Protein AF-0000000075409706 (afdb_homodimer)

InterPro domains:
  IPR001279 Metallo-beta-lactamase [PF00753] (22-169)
  IPR001279 Metallo-beta-lactamase [SM00849] (20-204)
  IPR011108 Zn-dependent metallo-hydrolase, RNA specificity domain [PF07521] (361-403)
  IPR036866 Ribonuclease Z/Hydroxyacylglutathione hydrolase-like [G3DSA:3.60.15.10] (11-441)
  IPR036866 Ribonuclease Z/Hydroxyacylglutathione hydrolase-like [SSF56281] (10-421)
  IPR041636 Ribonuclease J, C-terminal [PF17770] (457-556)
  IPR042173 Ribonuclease J, domain 2 [G3DSA:3.40.50.10710] (208-357)
  IPR055132 Ribonuclease J, beta-CASP domain [PF22505] (224-347)

Solvent-accessible surface area (backbone atoms only — not comparable to full-atom values): 54735 Å² total; per-residue (Å²): 137,72,36,43,73,56,25,30,33,43,36,29,46,18,20,27,41,28,72,42,14,23,26,32,35,38,28,33,56,52,31,32,39,34,43,26,35,7,22,38,68,48,50,70,91,36,63,64,35,58,38,34,28,47,42,58,61,70,54,40,78,43,28,90,34,40,51,30,36,38,37,43,31,57,51,49,33,25,44,57,30,40,78,78,44,39,87,62,46,75,48,42,34,37,22,36,64,64,27,39,47,52,50,46,54,53,18,50,75,71,71,37,56,89,70,57,52,72,44,74,40,60,86,60,33,68,50,75,51,78,77,35,40,38,32,39,41,45,35,26,42,56,37,70,69,15,20,23,38,42,41,36,42,95,53,43,25,35,39,38,40,47,66,31,30,80,25,87,41,44,78,77,52,69,50,40,48,59,64,59,42,34,51,46,21,72,73,51,27,45,29,31,40,32,66,14,74,30,55,86,38,70,51,68,36,59,38,55,50,56,26,32,54,42,43,35,61,57,54,66,78,56,74,37,38,38,34,38,22,38,64,55,61,22,50,52,56,54,48,33,52,49,52,26,32,51,77,58,62,27,45,48,18,51,36,43,69,64,44,54,54,40,50,50,51,35,47,74,73,60,39,71,68,90,51,78,84,67,36,47,46,70,69,48,58,75,48,57,48,52,34,36,31,39,43,25,32,35,64,59,30,42,76,86,26,40,44,39,25,31,49,64,70,64,39,92,51,51,80,80,40,66,70,19,39,37,36,41,40,53,78,85,57,88,61,33,48,55,45,30,51,51,45,52,24,42,30,38,74,50,43,26,44,79,45,42,55,87,77,40,71,45,59,61,58,41,44,33,12,36,53,44,50,52,48,50,47,68,38,30,54,34,45,27,40,36,39,23,32,10,34,49,56,29,19,50,53,37,40,52,51,42,45,73,71,66,31,78,38,66,49,79,55,41,48,20,42,28,28,34,56,21,71,70,73,68,42,74,77,48,72,51,85,62,48,44,29,24,44,55,39,53,41,42,104,80,47,63,39,74,38,51,60,84,32,68,40,50,47,44,33,51,45,33,45,59,30,15,36,32,41,35,38,40,42,28,37,81,85,46,44,72,71,55,79,51,46,76,48,35,51,46,72,51,39,70,82,85,30,42,69,64,47,48,51,39,37,48,37,30,46,48,40,46,68,70,42,55,68,72,45,40,58,32,65,70,56,31,36,50,44,22,36,51,34,33,40,48,47,43,25,62,54,35,66,34,68,35,54,64,47,56,50,71,45,75,89,138,72,38,44,75,56,26,30,33,42,35,29,46,19,20,28,42,27,72,43,15,23,26,32,36,38,28,33,57,54,31,32,39,34,43,27,35,7,22,39,70,47,52,68,89,36,62,66,33,58,39,32,26,48,42,57,61,70,54,42,78,43,29,92,35,40,51,29,36,39,37,44,30,55,51,49,30,25,42,56,30,40,75,78,45,39,88,61,46,73,49,44,34,36,21,35,64,65,28,40,46,53,49,44,54,52,19,50,76,72,71,38,56,89,71,56,52,73,46,75,39,59,85,59,34,71,52,74,52,77,75,35,40,38,33,38,42,46,35,24,40,57,37,70,69,16,20,24,38,42,41,34,42,94,53,43,26,35,37,37,39,48,65,30,30,77,25,86,42,44,78,78,51,69,52,41,49,59,67,59,42,34,52,47,20,72,73,51,28,46,30,32,41,32,65,13,73,30,55,84,38,71,50,67,35,58,37,56,49,56,25,33,56,42,44,34,60,56,55,68,77,58,74,38,38,39,34,38,22,38,64,53,61,24,51,51,56,54,49,32,50,50,51,26,31,50,76,59,63,26,47,49,17,50,35,44,70,64,42,52,55,40,50,53,52,36,47,76,70,59,38,71,69,90,51,77,84,68,36,47,45,70,68,46,56,76,49,57,49,52,33,38,32,39,42,26,32,35,65,60,32,42,76,87,25,40,44,37,25,32,48,66,72,64,38,89,51,52,80,82,41,66,72,19,38,38,36,41,40,52,78,85,58,89,61,34,49,55,45,31,51,50,44,52,26,42,30,38,75,50,43,26,44,78,43,41,56,89,78,40,72,44,58,61,58,41,44,34,11,36,51,42,51,52,48,50,48,67,38,29,53,33,45,27,40,36,39,23,32,10,35,48,54,29,20,52,52,35,38,52,51,43,44,76,71,66,30,78,38,64,48,78,56,43,48,18,42,28,28,35,57,21,70,69,75,67,42,76,77,49,73,50,87,63,48,45,30,26,43,54,38,55,37,43,103,78,49,63,38,73,40,50,60,85,31,69,40,52,47,44,34,52,46,32,46,58,30,14,36,31,41,35,38,40,42,28,38,80,87,45,45,71,72,55,81,50,45,75,48,36,52,46,72,52,38,68,81,84,31,42,68,64,47,48,51,38,36,50,35,31,47,48,40,46,67,69,42,55,68,74,45,40,58,34,66,70,56,32,35,49,45,22,34,51,36,34,40,50,48,43,25,66,51,34,67,32,67,35,54,64,46,56,50,73,44,74,90

Organism: Magnetospirillum gryphiswaldense (strain DSM 6361 / JCM 21280 / NBRC 15271 / MSR-1) (NCBI:txid431944)

pLDDT: mean 94.48, std 7.06, range [44.84, 98.94]

Sequence (1114 aa):
MNPGKDQLIFLPLGGAGEIGMNMNLYGHDGKWLMVDVGVTFGDDTMPMIDVVMADPAWIEERRDKLAGIVITHGHEDHVGAVHYLWQRLKCPVYATPFAAAILMGKLHEVGLQRQVPVHVIPLGGRFDVGPFNIEMVSLTHSIPEPNSLAIRTKAGTVLHTGDWKFDPDPLISAPADTETLRRIGNEGVLAMVGDSTNVFTRGHSGSEAEVRANLIGLLSRYDRRIAISCFATNVARVESVALAAEANGRSVALVGRSLWRIEKAARELGYLKDIAPFLNDHDAAHLPADKVLYLCTGSQGEPRAALARIAGNDHPNVKLSKGDVVIFSSRIIPGNEKPIFKLQNDLVRMGVEVVTDRDEPIHVSGHPARDEMQAMYQYVRPQIAIPVHGEARHVKEHCALATACGVEQTLAIENGAMVRLAPGPAEVIDHVPVGRLAVDGQALEGGPRLVRLDSAVLRDRRRMVFNGSCVCTIVADRKGKLLSEPQVTALGLLDAEHFAEEHDAVVEAAREAFDELPLKARQDDAVAAEAVRRAVRRELKSMLNHKPITTVHLVRVMNPGKDQLIFLPLGGAGEIGMNMNLYGHDGKWLMVDVGVTFGDDTMPMIDVVMADPAWIEERRDKLAGIVITHGHEDHVGAVHYLWQRLKCPVYATPFAAAILMGKLHEVGLQRQVPVHVIPLGGRFDVGPFNIEMVSLTHSIPEPNSLAIRTKAGTVLHTGDWKFDPDPLISAPADTETLRRIGNEGVLAMVGDSTNVFTRGHSGSEAEVRANLIGLLSRYDRRIAISCFATNVARVESVALAAEANGRSVALVGRSLWRIEKAARELGYLKDIAPFLNDHDAAHLPADKVLYLCTGSQGEPRAALARIAGNDHPNVKLSKGDVVIFSSRIIPGNEKPIFKLQNDLVRMGVEVVTDRDEPIHVSGHPARDEMQAMYQYVRPQIAIPVHGEARHVKEHCALATACGVEQTLAIENGAMVRLAPGPAEVIDHVPVGRLAVDGQALEGGPRLVRLDSAVLRDRRRMVFNGSCVCTIVADRKGKLLSEPQVTALGLLDAEHFAEEHDAVVEAAREAFDELPLKARQDDAVAAEAVRRAVRRELKSMLNHKPITTVHLVRV

Foldseek 3Di:
DFAAQQFWKKFWLDFAQAAFQGWIWIHHHRAIEIFFGAWDADDPLFPQFGIKHWDPVVCLVVLVRYQEYEFQAQDRSGHVCCLVCCVSNQHAYEYAQLNLLNNLVVNVVVVCNVPHHYHHAYAQGWDDGVQWIWGWWFAFFLAPGGTWIWTDHPNFTEIEGGFHFQACCQPQDHHGPLVVLLVQLVVAHAEYAYELAAAVFDDWQYHLVVLLVQLLVVLLVAQFEEEEEDDLRRLSLVLSNQVSLVSQQAAEEEFFDSNVSSVVSQVVVPHCVVGDDHHHLQVQLPDGGRHYYYYWYQLLLDCPTRLNCQLVVNHDRDHDAARYEYERLDDHDPPSVVSNVVSVVSCVVRNYHYHYCVRTVNYGHRHTHLVRVLVSCVSNVHQEYEYGSHRQVSRVSVQVSSVVSPHNYYDRDGHQFMWTSDDDHIDGDGGHDMFMWTFRDADDVHGTDIDTCPDPVSVLVSLCVVFWEKEKEFEEEQQLHTPDQIDMDTPPQDDCVPPVVLRVQLSVQLVCQSVVDDRVQSNDQVSSQVSSQVSSQVSSCVVPVGRHHYGYHYHYD/DFAAQQFWKKFWLDFAQAAFQGWIWIHHHRAIEIFFGAWDADDPLFPQFGIKHWDPVVCLVVLVRYQEYEFQAQDRSGHVCCLVCCVSNQHAYEYAQLNLLNNLVVNVVFVCNVRHHYHHAYAQGWDDRVQWIWGWWFAFFLAPGGTWIWTDHPNFTEIEGGFHFQACCQPQDHHGPLVVLLVQLVVAHAEYAYELAAAVFDDWQYHLVVLLVQLLVVLLVAQFEEEEEDDLRRLSLVLSNQVSLVSQQAAEEEFFDSNVSSVVSQVVVPHCVVGDDHHHLQVQLPDGGRHYYYYWYQLLLDCPTRLNCQLVVNHPRDHDAARYEYERLDDHDPPSVVSNVVSVVSCVVRNYHYHYCVRTVNYGHRHTHNVRLLSSCVSNVHQEYEYGSHRQVSRVSVQVSSVVSPHNYYDRDGHQFMWTSDDDHIDGDGGHDMFMWTFRDADDVPGTDIDTCPDPVSVLVSLCVVFWEKEKEFEEEQQLHTPDQIDMDTPPQDDCVVPVVLRVQLSVQLVCQSVVDDRVQSNPQVSSFVSSQVSSQVSSCVVPVGRHHYGYHYHYD

Structure (mmCIF, N/CA/C/O backbone):
data_AF-0000000075409706-model_v1
#
loop_
_entity.id
_entity.type
_entity.pdbx_description
1 polymer 'Ribonuclease J1'
#
loop_
_atom_site.group_PDB
_atom_site.id
_atom_site.type_symbol
_atom_site.label_atom_id
_atom_site.label_alt_id
_atom_site.label_comp_id
_atom_site.label_asym_id
_atom_site.label_entity_id
_atom_site.label_seq_id
_atom_site.pdbx_PDB_ins_code
_atom_site.Cartn_x
_atom_site.Cartn_y
_atom_site.Cartn_z
_atom_site.occupancy
_atom_site.B_iso_or_equiv
_atom_site.auth_seq_id
_atom_site.auth_comp_id
_atom_site.auth_asym_id
_atom_site.auth_atom_id
_atom_site.pdbx_PDB_model_num
ATOM 1 N N . MET A 1 1 ? 1.318 40.062 0.45 1 69.75 1 MET A N 1
ATOM 2 C CA . MET A 1 1 ? -0.039 40.594 0.446 1 69.75 1 MET A CA 1
ATOM 3 C C . MET A 1 1 ? -0.589 40.688 1.865 1 69.75 1 MET A C 1
ATOM 5 O O . MET A 1 1 ? -0.478 39.75 2.646 1 69.75 1 MET A O 1
ATOM 9 N N . ASN A 1 2 ? -0.933 41.875 2.307 1 85.06 2 ASN A N 1
ATOM 10 C CA . ASN A 1 2 ? -1.578 42.094 3.594 1 85.06 2 ASN A CA 1
ATOM 11 C C . ASN A 1 2 ? -3.092 42.219 3.447 1 85.06 2 ASN A C 1
ATOM 13 O O . ASN A 1 2 ? -3.574 43.031 2.629 1 85.06 2 ASN A O 1
ATOM 17 N N . PRO A 1 3 ? -3.801 41.375 4.203 1 94.56 3 PRO A N 1
ATOM 18 C CA . PRO A 1 3 ? -5.258 41.469 4.09 1 94.56 3 PRO A CA 1
ATOM 19 C C . PRO A 1 3 ? -5.805 42.812 4.516 1 94.56 3 PRO A C 1
ATOM 21 O O . PRO A 1 3 ? -5.383 43.375 5.539 1 94.56 3 PRO A O 1
ATOM 24 N N . GLY A 1 4 ? -6.703 43.344 3.811 1 93.44 4 GLY A N 1
ATOM 25 C CA . GLY A 1 4 ? -7.316 44.625 4.121 1 93.44 4 GLY A CA 1
ATOM 26 C C . GLY A 1 4 ? -8.273 44.562 5.297 1 93.44 4 GLY A C 1
ATOM 27 O O . GLY A 1 4 ? -8.586 43.469 5.789 1 93.44 4 GLY A O 1
ATOM 28 N N . LYS A 1 5 ? -8.758 45.75 5.746 1 93.12 5 LYS A N 1
ATOM 29 C CA . LYS A 1 5 ? -9.625 45.875 6.914 1 93.12 5 LYS A CA 1
ATOM 30 C C . LYS A 1 5 ? -10.977 45.219 6.66 1 93.12 5 LYS A C 1
ATOM 32 O O . LYS A 1 5 ? -11.633 44.75 7.594 1 93.12 5 LYS A O 1
ATOM 37 N N . ASP A 1 6 ? -11.352 45.156 5.426 1 94.75 6 ASP A N 1
ATOM 38 C CA . ASP A 1 6 ? -12.656 44.594 5.094 1 94.75 6 ASP A CA 1
ATOM 39 C C . ASP A 1 6 ? -12.5 43.219 4.438 1 94.75 6 ASP A C 1
ATOM 41 O O . ASP A 1 6 ? -13.477 42.656 3.953 1 94.75 6 ASP A O 1
ATOM 45 N N . GLN A 1 7 ? -11.312 42.719 4.469 1 97.31 7 GLN A N 1
ATOM 46 C CA . GLN A 1 7 ? -11.055 41.469 3.748 1 97.31 7 GLN A CA 1
ATOM 47 C C . GLN A 1 7 ? -10.969 40.281 4.707 1 97.31 7 GLN A C 1
ATOM 49 O O . GLN A 1 7 ? -10.438 40.406 5.809 1 97.31 7 GLN A O 1
ATOM 54 N N . LEU A 1 8 ? -11.531 39.25 4.289 1 98.62 8 LEU A N 1
ATOM 55 C CA . LEU A 1 8 ? -11.344 37.938 4.906 1 98.62 8 LEU A CA 1
ATOM 56 C C . LEU A 1 8 ? -10.812 36.906 3.893 1 98.62 8 LEU A C 1
ATOM 58 O O . LEU A 1 8 ? -11.43 36.688 2.852 1 98.62 8 LEU A O 1
ATOM 62 N N . ILE A 1 9 ? -9.609 36.344 4.215 1 98.69 9 ILE A N 1
ATOM 63 C CA . ILE A 1 9 ? -8.891 35.469 3.279 1 98.69 9 ILE A CA 1
ATOM 64 C C . ILE A 1 9 ? -8.672 34.094 3.908 1 98.69 9 ILE A C 1
ATOM 66 O O . ILE A 1 9 ? -8.406 34 5.109 1 98.69 9 ILE A O 1
ATOM 70 N N . PHE A 1 10 ? -8.836 33.062 3.135 1 98.75 10 PHE A N 1
ATOM 71 C CA . PHE A 1 10 ? -8.461 31.703 3.502 1 98.75 10 PHE A CA 1
ATOM 72 C C . PHE A 1 10 ? -7.309 31.203 2.633 1 98.75 10 PHE A C 1
ATOM 74 O O . PHE A 1 10 ? -7.367 31.297 1.404 1 98.75 10 PHE A O 1
ATOM 81 N N . LEU A 1 11 ? -6.242 30.656 3.252 1 98.69 11 LEU A N 1
ATOM 82 C CA . LEU A 1 11 ? -5.066 30.172 2.537 1 98.69 11 LEU A CA 1
ATOM 83 C C . LEU A 1 11 ? -4.539 28.891 3.168 1 98.69 11 LEU A C 1
ATOM 85 O O . LEU A 1 11 ? -3.891 28.938 4.215 1 98.69 11 LEU A O 1
ATOM 89 N N . PRO A 1 12 ? -4.793 27.781 2.576 1 98.81 12 PRO A N 1
ATOM 90 C CA . PRO A 1 12 ? -4.203 26.531 3.078 1 98.81 12 PRO A CA 1
ATOM 91 C C . PRO A 1 12 ? -2.773 26.312 2.588 1 98.81 12 PRO A C 1
ATOM 93 O O . PRO A 1 12 ? -2.512 26.391 1.385 1 98.81 12 PRO A O 1
ATOM 96 N N . LEU A 1 13 ? -1.845 26.031 3.461 1 98.56 13 LEU A N 1
ATOM 97 C CA . LEU A 1 13 ? -0.485 25.625 3.119 1 98.56 13 LEU A CA 1
ATOM 98 C C . LEU A 1 13 ? -0.342 24.109 3.168 1 98.56 13 LEU A C 1
ATOM 100 O O . LEU A 1 13 ? 0.581 23.547 2.572 1 98.56 13 LEU A O 1
ATOM 104 N N . GLY A 1 14 ? -1.224 23.484 3.896 1 98.31 14 GLY A N 1
ATOM 105 C CA . GLY A 1 14 ? -1.308 22.047 4.035 1 98.31 14 GLY A CA 1
ATOM 106 C C . GLY A 1 14 ? -2.701 21.562 4.391 1 98.31 14 GLY A C 1
ATOM 107 O O . GLY A 1 14 ? -3.455 22.266 5.062 1 98.31 14 GLY A O 1
ATOM 108 N N . GLY A 1 15 ? -3.055 20.328 3.951 1 97.81 15 GLY A N 1
ATOM 109 C CA . GLY A 1 15 ? -4.297 19.688 4.363 1 97.81 15 GLY A CA 1
ATOM 110 C C . GLY A 1 15 ? -5.418 19.875 3.357 1 97.81 15 GLY A C 1
ATOM 111 O O . GLY A 1 15 ? -6.504 19.312 3.525 1 97.81 15 GLY A O 1
ATOM 112 N N . ALA A 1 16 ? -5.246 20.688 2.344 1 98 16 ALA A N 1
ATOM 113 C CA . ALA A 1 16 ? -6.234 20.859 1.28 1 98 16 ALA A CA 1
ATOM 114 C C . ALA A 1 16 ? -5.832 20.078 0.032 1 98 16 ALA A C 1
ATOM 116 O O . ALA A 1 16 ? -4.723 20.25 -0.482 1 98 16 ALA A O 1
ATOM 117 N N . GLY A 1 17 ? -6.727 19.266 -0.424 1 96.19 17 GLY A N 1
ATOM 118 C CA . GLY A 1 17 ? -6.398 18.391 -1.532 1 96.19 17 GLY A CA 1
ATOM 119 C C . GLY A 1 17 ? -5.664 17.125 -1.1 1 96.19 17 GLY A C 1
ATOM 120 O O . GLY A 1 17 ? -5.125 16.406 -1.935 1 96.19 17 GLY A O 1
ATOM 121 N N . GLU A 1 18 ? -5.621 16.922 0.179 1 95.69 18 GLU A N 1
ATOM 122 C CA . GLU A 1 18 ? -4.961 15.773 0.79 1 95.69 18 GLU A CA 1
ATOM 123 C C . GLU A 1 18 ? -5.504 15.508 2.191 1 95.69 18 GLU A C 1
ATOM 125 O O . GLU A 1 18 ? -6.234 16.328 2.748 1 95.69 18 GLU A O 1
ATOM 130 N N . ILE A 1 19 ? -5.219 14.391 2.691 1 93.81 19 ILE A N 1
ATOM 131 C CA . ILE A 1 19 ? -5.609 14.039 4.051 1 93.81 19 ILE A CA 1
ATOM 132 C C . ILE A 1 19 ? -4.395 14.133 4.977 1 93.81 19 ILE A C 1
ATOM 134 O O . ILE A 1 19 ? -3.354 13.531 4.707 1 93.81 19 ILE A O 1
ATOM 138 N N . GLY A 1 20 ? -4.516 14.945 5.988 1 92.44 20 GLY A N 1
ATOM 139 C CA . GLY A 1 20 ? -3.445 15.117 6.957 1 92.44 20 GLY A CA 1
ATOM 140 C C . GLY A 1 20 ? -2.57 16.328 6.672 1 92.44 20 GLY A C 1
ATOM 141 O O . GLY A 1 20 ? -2.912 17.156 5.836 1 92.44 20 GLY A O 1
ATOM 142 N N . MET A 1 21 ? -1.619 16.609 7.527 1 96.62 21 MET A N 1
ATOM 143 C CA . MET A 1 21 ? -0.647 17.688 7.379 1 96.62 21 MET A CA 1
ATOM 144 C C . MET A 1 21 ? -1.342 19.047 7.355 1 96.62 21 MET A C 1
ATOM 146 O O . MET A 1 21 ? -1.094 19.859 6.461 1 96.62 21 MET A O 1
ATOM 150 N N . ASN A 1 22 ? -2.256 19.234 8.25 1 98.56 22 ASN A N 1
ATOM 151 C CA . ASN A 1 22 ? -3.08 20.438 8.25 1 98.56 22 ASN A CA 1
ATOM 152 C C . ASN A 1 22 ? -2.277 21.656 8.664 1 98.56 22 ASN A C 1
ATOM 154 O O . ASN A 1 22 ? -1.539 21.625 9.648 1 98.56 22 ASN A O 1
ATOM 158 N N . MET A 1 23 ? -2.396 22.719 7.922 1 98.81 23 MET A N 1
ATOM 159 C CA . MET A 1 23 ? -1.829 24.031 8.164 1 98.81 23 MET A CA 1
ATOM 160 C C . MET A 1 23 ? -2.582 25.109 7.379 1 98.81 23 MET A C 1
ATOM 162 O O . MET A 1 23 ? -2.271 25.359 6.211 1 98.81 23 MET A O 1
ATOM 166 N N . ASN A 1 24 ? -3.51 25.781 8.055 1 98.81 24 ASN A N 1
ATOM 167 C CA . ASN A 1 24 ? -4.402 26.719 7.383 1 98.81 24 ASN A CA 1
ATOM 168 C C . ASN A 1 24 ? -4.215 28.141 7.902 1 98.81 24 ASN A C 1
ATOM 170 O O . ASN A 1 24 ? -3.994 28.344 9.094 1 98.81 24 ASN A O 1
ATOM 174 N N . LEU A 1 25 ? -4.344 29.141 7 1 98.75 25 LEU A N 1
ATOM 175 C CA . LEU A 1 25 ? -4.227 30.547 7.375 1 98.75 25 LEU A CA 1
ATOM 176 C C . LEU A 1 25 ? -5.516 31.297 7.07 1 98.75 25 LEU A C 1
ATOM 178 O O . LEU A 1 25 ? -6.145 31.078 6.035 1 98.75 25 LEU A O 1
ATOM 182 N N . TYR A 1 26 ? -5.93 32.125 8.023 1 98.88 26 TYR A N 1
ATOM 183 C CA . TYR A 1 26 ? -6.988 33.125 7.84 1 98.88 26 TYR A CA 1
ATOM 184 C C . TYR A 1 26 ? -6.441 34.531 7.949 1 98.88 26 TYR A C 1
ATOM 186 O O . TYR A 1 26 ? -5.719 34.844 8.898 1 98.88 26 TYR A O 1
ATOM 194 N N . GLY A 1 27 ? -6.73 35.406 6.965 1 98.62 27 GLY A N 1
ATOM 195 C CA . GLY A 1 27 ? -6.242 36.75 6.949 1 98.62 27 GLY A CA 1
ATOM 196 C C . GLY A 1 27 ? -7.348 37.781 7.098 1 98.62 27 GLY A C 1
ATOM 197 O O . GLY A 1 27 ? -8.406 37.656 6.48 1 98.62 27 GLY A O 1
ATOM 198 N N . HIS A 1 28 ? -7.137 38.781 7.941 1 98.62 28 HIS A N 1
ATOM 199 C CA . HIS A 1 28 ? -8.07 39.875 8.156 1 98.62 28 HIS A CA 1
ATOM 200 C C . HIS A 1 28 ? -7.383 41.062 8.805 1 98.62 28 HIS A C 1
ATOM 202 O O . HIS A 1 28 ? -6.605 40.906 9.75 1 98.62 28 HIS A O 1
ATOM 208 N N . ASP A 1 29 ? -7.582 42.281 8.297 1 98 29 ASP A N 1
ATOM 209 C CA . ASP A 1 29 ? -7.164 43.531 8.906 1 98 29 ASP A CA 1
ATOM 210 C C . ASP A 1 29 ? -5.664 43.531 9.195 1 98 29 ASP A C 1
ATOM 212 O O . ASP A 1 29 ? -5.242 43.812 10.32 1 98 29 ASP A O 1
ATOM 216 N N . GLY A 1 30 ? -4.938 43.094 8.305 1 97.38 30 GLY A N 1
ATOM 217 C CA . GLY A 1 30 ? -3.484 43.156 8.328 1 97.38 30 GLY A CA 1
ATOM 218 C C . GLY A 1 30 ? -2.838 42.031 9.125 1 97.38 30 GLY A C 1
ATOM 219 O O . GLY A 1 30 ? -1.614 42 9.273 1 97.38 30 GLY A O 1
ATOM 220 N N . LYS A 1 31 ? -3.621 41.094 9.656 1 98.25 31 LYS A N 1
ATOM 221 C CA . LYS A 1 31 ? -3.088 40 10.492 1 98.25 31 LYS A CA 1
ATOM 222 C C . LYS A 1 31 ? -3.488 38.656 9.945 1 98.25 31 LYS A C 1
ATOM 224 O O . LYS A 1 31 ? -4.434 38.531 9.164 1 98.25 31 LYS A O 1
ATOM 229 N N . TRP A 1 32 ? -2.701 37.656 10.344 1 98.56 32 TRP A N 1
ATOM 230 C CA . TRP A 1 32 ? -2.969 36.281 9.977 1 98.56 32 TRP A CA 1
ATOM 231 C C . TRP A 1 32 ? -3.18 35.406 11.211 1 98.56 32 TRP A C 1
ATOM 233 O O . TRP A 1 32 ? -2.566 35.656 12.258 1 98.56 32 TRP A O 1
ATOM 243 N N . LEU A 1 33 ? -4.074 34.469 11.102 1 98.81 33 LEU A N 1
ATOM 244 C CA . LEU A 1 33 ? -4.324 33.406 12.078 1 98.81 33 LEU A CA 1
ATOM 245 C C . LEU A 1 33 ? -4.031 32.031 11.484 1 98.81 33 LEU A C 1
ATOM 247 O O . LEU A 1 33 ? -4.512 31.703 10.398 1 98.81 33 LEU A O 1
ATOM 251 N N . MET A 1 34 ? -3.225 31.266 12.164 1 98.81 34 MET A N 1
ATOM 252 C CA . MET A 1 34 ? -2.936 29.906 11.703 1 98.81 34 MET A CA 1
ATOM 253 C C . MET A 1 34 ? -3.752 28.875 12.484 1 98.81 34 MET A C 1
ATOM 255 O O . MET A 1 34 ? -3.852 28.969 13.711 1 98.81 34 MET A O 1
ATOM 259 N N . VAL A 1 35 ? -4.367 27.969 11.773 1 98.94 35 VAL A N 1
ATOM 260 C CA . VAL A 1 35 ? -5.125 26.891 12.391 1 98.94 35 VAL A CA 1
ATOM 261 C C . VAL A 1 35 ? -4.449 25.547 12.109 1 98.94 35 VAL A C 1
ATOM 263 O O . VAL A 1 35 ? -4.375 25.125 10.961 1 98.94 35 VAL A O 1
ATOM 266 N N . ASP A 1 36 ? -3.957 24.875 13.164 1 98.88 36 ASP A N 1
ATOM 267 C CA . ASP A 1 36 ? -3.311 23.562 13.172 1 98.88 36 ASP A CA 1
ATOM 268 C C . ASP A 1 36 ? -1.955 23.609 12.469 1 98.88 36 ASP A C 1
ATOM 270 O O . ASP A 1 36 ? -1.737 24.453 11.594 1 98.88 36 ASP A O 1
ATOM 274 N N . VAL A 1 37 ? -1.089 22.891 12.859 1 98.75 37 VAL A N 1
ATOM 275 C CA . VAL A 1 37 ? 0.253 22.641 12.344 1 98.75 37 VAL A CA 1
ATOM 276 C C . VAL A 1 37 ? 0.609 21.172 12.5 1 98.75 37 VAL A C 1
ATOM 278 O O . VAL A 1 37 ? 1.227 20.766 13.492 1 98.75 37 VAL A O 1
ATOM 281 N N . GLY A 1 38 ? 0.263 20.422 11.453 1 98.44 38 GLY A N 1
ATOM 282 C CA . GLY A 1 38 ? 0.334 18.984 11.633 1 98.44 38 GLY A CA 1
ATOM 283 C C . GLY A 1 38 ? 1.342 18.312 10.711 1 98.44 38 GLY A C 1
ATOM 284 O O . GLY A 1 38 ? 1.982 18.984 9.898 1 98.44 38 GLY A O 1
ATOM 285 N N . VAL A 1 39 ? 1.562 17 10.906 1 97.25 39 VAL A N 1
ATOM 286 C CA . VAL A 1 39 ? 2.477 16.188 10.102 1 97.25 39 VAL A CA 1
ATOM 287 C C . VAL A 1 39 ? 1.704 15.07 9.406 1 97.25 39 VAL A C 1
ATOM 289 O O . VAL A 1 39 ? 0.536 14.828 9.719 1 97.25 39 VAL A O 1
ATOM 292 N N . THR A 1 40 ? 2.26 14.531 8.422 1 94.38 40 THR A N 1
ATOM 293 C CA . THR A 1 40 ? 1.92 13.219 7.887 1 94.38 40 THR A CA 1
ATOM 294 C C . THR A 1 40 ? 3.119 12.273 7.957 1 94.38 40 THR A C 1
ATOM 296 O O . THR A 1 40 ? 4.234 12.703 8.266 1 94.38 40 THR A O 1
ATOM 299 N N . PHE A 1 41 ? 2.912 11.039 7.848 1 87.56 41 PHE A N 1
ATOM 300 C CA . PHE A 1 41 ? 3.982 10.062 8.008 1 87.56 41 PHE A CA 1
ATOM 301 C C . PHE A 1 41 ? 4.492 9.594 6.645 1 87.56 41 PHE A C 1
ATOM 303 O O . PHE A 1 41 ? 3.721 9.484 5.691 1 87.56 41 PHE A O 1
ATOM 310 N N . GLY A 1 42 ? 5.789 9.336 6.629 1 82.88 42 GLY A N 1
ATOM 311 C CA . GLY A 1 42 ? 6.391 8.781 5.422 1 82.88 42 GLY A CA 1
ATOM 312 C C . GLY A 1 42 ? 5.902 7.383 5.094 1 82.88 42 GLY A C 1
ATOM 313 O O . GLY A 1 42 ? 5.27 6.734 5.93 1 82.88 42 GLY A O 1
ATOM 314 N N . ASP A 1 43 ? 6.109 7.012 3.783 1 78.44 43 ASP A N 1
ATOM 315 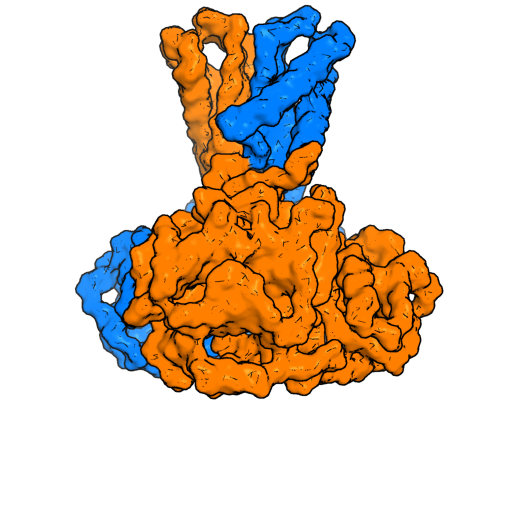C CA . ASP A 1 43 ? 5.766 5.656 3.357 1 78.44 43 ASP A CA 1
ATOM 316 C C . ASP A 1 43 ? 6.906 5.027 2.564 1 78.44 43 ASP A C 1
ATOM 318 O O . ASP A 1 43 ? 8.039 5.52 2.59 1 78.44 43 ASP A O 1
ATOM 322 N N . ASP A 1 44 ? 6.629 3.93 1.938 1 76 44 ASP A N 1
ATOM 323 C CA . ASP A 1 44 ? 7.672 3.152 1.278 1 76 44 ASP A CA 1
ATOM 324 C C . ASP A 1 44 ? 8.266 3.92 0.1 1 76 44 ASP A C 1
ATOM 326 O O . ASP A 1 44 ? 9.383 3.629 -0.338 1 76 44 ASP A O 1
ATOM 330 N N . THR A 1 45 ? 7.582 4.867 -0.376 1 75.44 45 THR A N 1
ATOM 331 C CA . THR A 1 45 ? 8.07 5.652 -1.502 1 75.44 45 THR A CA 1
ATOM 332 C C . THR A 1 45 ? 9.07 6.707 -1.03 1 75.44 45 THR A C 1
ATOM 334 O O . THR A 1 45 ? 9.75 7.34 -1.846 1 75.44 45 THR A O 1
ATOM 337 N N . MET A 1 46 ? 9.109 6.875 0.305 1 79.75 46 MET A N 1
ATOM 338 C CA . MET A 1 46 ? 10.031 7.84 0.887 1 79.75 46 MET A CA 1
ATOM 339 C C . MET A 1 46 ? 10.938 7.176 1.92 1 79.75 46 MET A C 1
ATOM 341 O O . MET A 1 46 ? 10.812 7.43 3.119 1 79.75 46 MET A O 1
ATOM 345 N N . PRO A 1 47 ? 11.852 6.496 1.372 1 75.56 47 PRO A N 1
ATOM 346 C CA . PRO A 1 47 ? 12.695 5.766 2.324 1 75.56 47 PRO A CA 1
ATOM 347 C C . PRO A 1 47 ? 13.438 6.691 3.285 1 75.56 47 PRO A C 1
ATOM 349 O O . PRO A 1 47 ? 13.883 7.773 2.889 1 75.56 47 PRO A O 1
ATOM 352 N N . MET A 1 48 ? 13.484 6.449 4.523 1 75.88 48 MET A N 1
ATOM 353 C CA . MET A 1 48 ? 14.242 7.098 5.594 1 75.88 48 MET A CA 1
ATOM 354 C C . MET A 1 48 ? 13.484 8.312 6.129 1 75.88 48 MET A C 1
ATOM 356 O O . MET A 1 48 ? 13.992 9.023 7 1 75.88 48 MET A O 1
ATOM 360 N N . ILE A 1 49 ? 12.375 8.594 5.543 1 82.56 49 ILE A N 1
ATOM 361 C CA . ILE A 1 49 ? 11.602 9.75 6 1 82.56 49 ILE A CA 1
ATOM 362 C C . ILE A 1 49 ? 10.492 9.281 6.938 1 82.56 49 ILE A C 1
ATOM 364 O O . ILE A 1 49 ? 9.648 8.469 6.555 1 82.56 49 ILE A O 1
ATOM 368 N N . ASP A 1 50 ? 10.492 9.82 8.055 1 81.38 50 ASP A N 1
ATOM 369 C CA . ASP A 1 50 ? 9.492 9.398 9.031 1 81.38 50 ASP A CA 1
ATOM 370 C C . ASP A 1 50 ? 8.266 10.305 8.977 1 81.38 50 ASP A C 1
ATOM 372 O O . ASP A 1 50 ? 7.129 9.812 8.969 1 81.38 50 ASP A O 1
ATOM 376 N N . VAL A 1 51 ? 8.539 11.633 9 1 92 51 VAL A N 1
ATOM 377 C CA . VAL A 1 51 ? 7.414 12.57 9.031 1 92 51 VAL A CA 1
ATOM 378 C C . VAL A 1 51 ? 7.625 13.664 7.988 1 92 51 VAL A C 1
ATOM 380 O O . VAL A 1 51 ? 8.758 14 7.652 1 92 51 VAL A O 1
ATOM 383 N N . VAL A 1 52 ? 6.566 14.102 7.48 1 94.56 52 VAL A N 1
ATOM 384 C CA . VAL A 1 52 ? 6.516 15.18 6.5 1 94.56 52 VAL A CA 1
ATOM 385 C C . VAL A 1 52 ? 5.57 16.281 6.988 1 94.56 52 VAL A C 1
ATOM 387 O O . VAL A 1 52 ? 4.57 15.992 7.652 1 94.56 52 VAL A O 1
ATOM 390 N N . MET A 1 53 ? 5.867 17.5 6.73 1 97.69 53 MET A N 1
ATOM 391 C CA . MET A 1 53 ? 5.035 18.625 7.129 1 97.69 53 MET A CA 1
ATOM 392 C C . MET A 1 53 ? 5.023 19.703 6.047 1 97.69 53 MET A C 1
ATOM 394 O O . MET A 1 53 ? 5.859 19.688 5.141 1 97.69 53 MET A O 1
ATOM 398 N N . ALA A 1 54 ? 4.051 20.562 6.078 1 98.25 54 ALA A N 1
ATOM 399 C CA . ALA A 1 54 ? 3.971 21.656 5.121 1 98.25 54 ALA A CA 1
ATOM 400 C C . ALA A 1 54 ? 5.082 22.688 5.367 1 98.25 54 ALA A C 1
ATOM 402 O O . ALA A 1 54 ? 5.426 22.969 6.516 1 98.25 54 ALA A O 1
ATOM 403 N N . ASP A 1 55 ? 5.703 23.234 4.309 1 97.62 55 ASP A N 1
ATOM 404 C CA . ASP A 1 55 ? 6.695 24.312 4.398 1 97.62 55 ASP A CA 1
ATOM 405 C C . ASP A 1 55 ? 6.035 25.641 4.754 1 97.62 55 ASP A C 1
ATOM 407 O O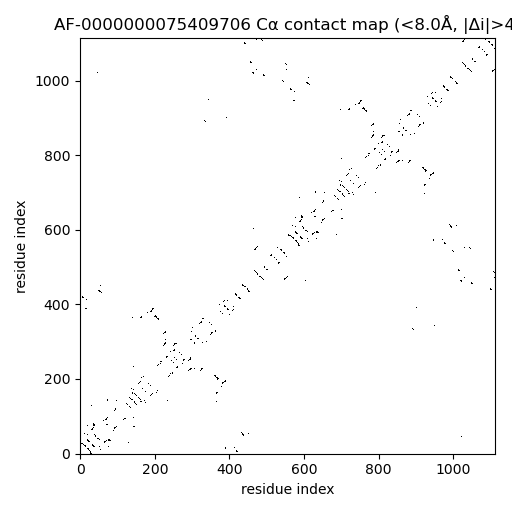 . ASP A 1 55 ? 5.23 26.172 3.982 1 97.62 55 ASP A O 1
ATOM 411 N N . PRO A 1 56 ? 6.414 26.234 5.891 1 97.88 56 PRO A N 1
ATOM 412 C CA . PRO A 1 56 ? 5.781 27.484 6.324 1 97.88 56 PRO A CA 1
ATOM 413 C C . PRO A 1 56 ? 6.449 28.719 5.73 1 97.88 56 PRO A C 1
ATOM 415 O O . PRO A 1 56 ? 6.188 29.844 6.18 1 97.88 56 PRO A O 1
ATOM 418 N N . ALA A 1 57 ? 7.266 28.578 4.734 1 96.75 57 ALA A N 1
ATOM 419 C CA . ALA A 1 57 ? 8.125 29.641 4.23 1 96.75 57 ALA A CA 1
ATOM 420 C C . ALA A 1 57 ? 7.32 30.906 3.926 1 96.75 57 ALA A C 1
ATOM 422 O O . ALA A 1 57 ? 7.762 32 4.219 1 96.75 57 ALA A O 1
ATOM 423 N N . TRP A 1 58 ? 6.184 30.797 3.322 1 97.56 58 TRP A N 1
ATOM 424 C CA . TRP A 1 58 ? 5.391 31.953 2.906 1 97.56 58 TRP A CA 1
ATOM 425 C C . TRP A 1 58 ? 4.984 32.781 4.109 1 97.56 58 TRP A C 1
ATOM 427 O O . TRP A 1 58 ? 5.098 34.031 4.078 1 97.56 58 TRP A O 1
ATOM 437 N N . ILE A 1 59 ? 4.508 32.219 5.191 1 98.06 59 ILE A N 1
ATOM 438 C CA . ILE A 1 59 ? 4.051 32.969 6.359 1 98.06 59 ILE A CA 1
ATOM 439 C C . ILE A 1 59 ? 5.25 33.375 7.223 1 98.06 59 ILE A C 1
ATOM 441 O O . ILE A 1 59 ? 5.215 34.375 7.922 1 98.06 59 ILE A O 1
ATOM 445 N N . GLU A 1 60 ? 6.266 32.5 7.188 1 97.62 60 GLU A N 1
ATOM 446 C CA . GLU A 1 60 ? 7.496 32.812 7.902 1 97.62 60 GLU A CA 1
ATOM 447 C C . GLU A 1 60 ? 8.039 34.188 7.48 1 97.62 60 GLU A C 1
ATOM 449 O O . GLU A 1 60 ? 8.523 34.969 8.312 1 97.62 60 GLU A O 1
ATOM 454 N N . GLU A 1 61 ? 7.949 34.5 6.223 1 96.25 61 GLU A N 1
ATOM 455 C CA . GLU A 1 61 ? 8.406 35.781 5.684 1 96.25 61 GLU A CA 1
ATOM 456 C C . GLU A 1 61 ? 7.57 36.938 6.223 1 96.25 61 GLU A C 1
ATOM 458 O O . GLU A 1 61 ? 7.98 38.094 6.141 1 96.25 61 GLU A O 1
ATOM 463 N N . ARG A 1 62 ? 6.48 36.625 6.734 1 95.06 62 ARG A N 1
ATOM 464 C CA . ARG A 1 62 ? 5.551 37.625 7.297 1 95.06 62 ARG A CA 1
ATOM 465 C C . ARG A 1 62 ? 5.219 37.281 8.75 1 95.06 62 ARG A C 1
ATOM 467 O O . ARG A 1 62 ? 4.078 37.438 9.18 1 95.06 62 ARG A O 1
ATOM 474 N N . ARG A 1 63 ? 6.137 36.75 9.445 1 95.12 63 ARG A N 1
ATOM 475 C CA . ARG A 1 63 ? 5.875 36.219 10.773 1 95.12 63 ARG A CA 1
ATOM 476 C C . ARG A 1 63 ? 5.422 37.281 11.742 1 95.12 63 ARG A C 1
ATOM 478 O O . ARG A 1 63 ? 4.691 37.031 12.695 1 95.12 63 ARG A O 1
ATOM 485 N N . ASP A 1 64 ? 5.793 38.594 11.492 1 96 64 ASP A N 1
ATOM 486 C CA . ASP A 1 64 ? 5.387 39.719 12.344 1 96 64 ASP A CA 1
ATOM 487 C C . ASP A 1 64 ? 3.883 39.969 12.242 1 96 64 ASP A C 1
ATOM 489 O O . ASP A 1 64 ? 3.295 40.625 13.102 1 96 64 ASP A O 1
ATOM 493 N N . LYS A 1 65 ? 3.303 39.438 11.227 1 97.56 65 LYS A N 1
ATOM 494 C CA . LYS A 1 65 ? 1.869 39.594 11.008 1 97.56 65 LYS A CA 1
ATOM 495 C C . LYS A 1 65 ? 1.082 38.406 11.492 1 97.56 65 LYS A C 1
ATOM 497 O O . LYS A 1 65 ? -0.151 38.406 11.492 1 97.56 65 LYS A O 1
ATOM 502 N N . LEU A 1 66 ? 1.729 37.375 11.875 1 98.31 66 LEU A N 1
ATOM 503 C CA . LEU A 1 66 ? 1.068 36.188 12.414 1 98.31 66 LEU A CA 1
ATOM 504 C C . LEU A 1 66 ? 0.673 36.406 13.867 1 98.31 66 LEU A C 1
ATOM 506 O O . LEU A 1 66 ? 1.535 36.438 14.75 1 98.31 66 LEU A O 1
ATOM 510 N N . ALA A 1 67 ? -0.608 36.438 14.078 1 98.5 67 ALA A N 1
ATOM 511 C CA . ALA A 1 67 ? -1.13 36.812 15.391 1 98.5 67 ALA A CA 1
ATOM 512 C C . ALA A 1 67 ? -1.086 35.625 16.344 1 98.5 67 ALA A C 1
ATOM 514 O O . ALA A 1 67 ? -0.996 35.812 17.562 1 98.5 67 ALA A O 1
ATOM 515 N N . GLY A 1 68 ? -1.198 34.375 15.797 1 98.75 68 GLY A N 1
ATOM 516 C CA . GLY A 1 68 ? -1.183 33.219 16.656 1 98.75 68 GLY A CA 1
ATOM 517 C C . GLY A 1 68 ? -1.538 31.938 15.914 1 98.75 68 GLY A C 1
ATOM 518 O O . GLY A 1 68 ? -1.92 31.969 14.742 1 98.75 68 GLY A O 1
ATOM 519 N N . ILE A 1 69 ? -1.339 30.812 16.625 1 98.88 69 ILE A N 1
ATOM 520 C CA . ILE A 1 69 ? -1.696 29.469 16.172 1 98.88 69 ILE A CA 1
ATOM 521 C C . ILE A 1 69 ? -2.797 28.891 17.047 1 98.88 69 ILE A C 1
ATOM 523 O O . ILE A 1 69 ? -2.693 28.922 18.281 1 98.88 69 ILE A O 1
ATOM 527 N N . VAL A 1 70 ? -3.855 28.406 16.484 1 98.94 70 VAL A N 1
ATOM 528 C CA . VAL A 1 70 ? -4.906 27.719 17.219 1 98.94 70 VAL A CA 1
ATOM 529 C C . VAL A 1 70 ? -4.941 26.25 16.812 1 98.94 70 VAL A C 1
ATOM 531 O O . VAL A 1 70 ? -4.992 25.922 15.625 1 98.94 70 VAL A O 1
ATOM 534 N N . ILE A 1 71 ? -4.902 25.328 17.781 1 98.88 71 ILE A N 1
ATOM 535 C CA . ILE A 1 71 ? -4.93 23.891 17.562 1 98.88 71 ILE A CA 1
ATOM 536 C C . ILE A 1 71 ? -6.336 23.359 17.828 1 98.88 71 ILE A C 1
ATOM 538 O O . ILE A 1 71 ? -6.895 23.547 18.906 1 98.88 71 ILE A O 1
ATOM 542 N N . THR A 1 72 ? -6.871 22.625 16.859 1 98.81 72 THR A N 1
ATOM 543 C CA . THR A 1 72 ? -8.234 22.125 16.984 1 98.81 72 THR A CA 1
ATOM 544 C C . THR A 1 72 ? -8.281 20.922 17.922 1 98.81 72 THR A C 1
ATOM 546 O O . THR A 1 72 ? -9.211 20.781 18.719 1 98.81 72 THR A O 1
ATOM 549 N N . HIS A 1 73 ? -7.289 20.016 17.766 1 98.5 73 HIS A N 1
ATOM 550 C CA . HIS A 1 73 ? -7.234 18.859 18.641 1 98.5 73 HIS A CA 1
ATOM 551 C C . HIS A 1 73 ? -5.863 18.188 18.578 1 98.5 73 HIS A C 1
ATOM 553 O O . HIS A 1 73 ? -4.957 18.672 17.906 1 98.5 73 HIS A O 1
ATOM 559 N N . GLY A 1 74 ? -5.711 17.109 19.281 1 98.12 74 GLY A N 1
ATOM 560 C CA . GLY A 1 74 ? -4.391 16.609 19.625 1 98.12 74 GLY A CA 1
ATOM 561 C C . GLY A 1 74 ? -3.85 15.594 18.641 1 98.12 74 GLY A C 1
ATOM 562 O O . GLY A 1 74 ? -2.74 15.086 18.812 1 98.12 74 GLY A O 1
ATOM 563 N N . HIS A 1 75 ? -4.539 15.289 17.547 1 97.88 75 HIS A N 1
ATOM 564 C CA . HIS A 1 75 ? -4.004 14.344 16.562 1 97.88 75 HIS A CA 1
ATOM 565 C C . HIS A 1 75 ? -2.732 14.883 15.922 1 97.88 75 HIS A C 1
ATOM 567 O O . HIS A 1 75 ? -2.596 16.094 15.727 1 97.88 75 HIS A O 1
ATOM 573 N N . GLU A 1 76 ? -1.867 13.977 15.477 1 96.5 76 GLU A N 1
ATOM 574 C CA . GLU A 1 76 ? -0.562 14.312 14.922 1 96.5 76 GLU A CA 1
ATOM 575 C C . GLU A 1 76 ? -0.701 15.18 13.672 1 96.5 76 GLU A C 1
ATOM 577 O O . GLU A 1 76 ? 0.122 16.062 13.438 1 96.5 76 GLU A O 1
ATOM 582 N N . ASP A 1 77 ? -1.672 14.93 12.898 1 97.69 77 ASP A N 1
ATOM 583 C CA . ASP A 1 77 ? -1.816 15.672 11.648 1 97.69 77 ASP A CA 1
ATOM 584 C C . ASP A 1 77 ? -2.428 17.047 11.898 1 97.69 77 ASP A C 1
ATOM 586 O O . ASP A 1 77 ? -2.691 17.797 10.961 1 97.69 77 ASP A O 1
ATOM 590 N N . HIS A 1 78 ? -2.602 17.469 13.188 1 98.69 78 HIS A N 1
ATOM 591 C CA . HIS A 1 78 ? -3.094 18.797 13.539 1 98.69 78 HIS A CA 1
ATOM 592 C C . HIS A 1 78 ? -2.117 19.531 14.453 1 98.69 78 HIS A C 1
ATOM 594 O O . HIS A 1 78 ? -2.084 20.75 14.484 1 98.69 78 HIS A O 1
ATOM 600 N N . VAL A 1 79 ? -1.306 18.781 15.172 1 98.44 79 VAL A N 1
ATOM 601 C CA . VAL A 1 79 ? -0.465 19.438 16.172 1 98.44 79 VAL A CA 1
ATOM 602 C C . VAL A 1 79 ? 0.981 18.984 16.016 1 98.44 79 VAL A C 1
ATOM 604 O O . VAL A 1 79 ? 1.908 19.641 16.484 1 98.44 79 VAL A O 1
ATOM 607 N N . GLY A 1 80 ? 1.275 17.984 15.258 1 97.25 80 GLY A N 1
ATOM 608 C CA . GLY A 1 80 ? 2.502 17.203 15.297 1 97.25 80 GLY A CA 1
ATOM 609 C C . GLY A 1 80 ? 3.707 17.953 14.766 1 97.25 80 GLY A C 1
ATOM 610 O O . GLY A 1 80 ? 4.848 17.547 14.984 1 97.25 80 GLY A O 1
ATOM 611 N N . ALA A 1 81 ? 3.523 19.031 14.078 1 97.69 81 ALA A N 1
ATOM 612 C CA . ALA A 1 81 ? 4.641 19.75 13.469 1 97.69 81 ALA A CA 1
ATOM 613 C C . ALA A 1 81 ? 5.023 20.984 14.289 1 97.69 81 ALA A C 1
ATOM 615 O O . ALA A 1 81 ? 6.016 21.656 14 1 97.69 81 ALA A O 1
ATOM 616 N N . VAL A 1 82 ? 4.324 21.328 15.336 1 98.06 82 VAL A N 1
ATOM 617 C CA . VAL A 1 82 ? 4.535 22.547 16.094 1 98.06 82 VAL A CA 1
ATOM 618 C C . VAL A 1 82 ? 5.961 22.578 16.641 1 98.06 82 VAL A C 1
ATOM 620 O O . VAL A 1 82 ? 6.676 23.562 16.484 1 98.06 82 VAL A O 1
ATOM 623 N N . HIS A 1 83 ? 6.402 21.484 17.25 1 95.5 83 HIS A N 1
ATOM 624 C CA . HIS A 1 83 ? 7.703 21.484 17.906 1 95.5 83 HIS A CA 1
ATOM 625 C C . HIS A 1 83 ? 8.836 21.562 16.891 1 95.5 83 HIS A C 1
ATOM 627 O O . HIS A 1 83 ? 9.969 21.906 17.234 1 95.5 83 HIS A O 1
ATOM 633 N N . TYR A 1 84 ? 8.547 21.25 15.617 1 94.44 84 TYR A N 1
ATOM 634 C CA . TYR A 1 84 ? 9.555 21.344 14.57 1 94.44 84 TYR A CA 1
ATOM 635 C C . TYR A 1 84 ? 9.625 22.766 14.016 1 94.44 84 TYR A C 1
ATOM 637 O O . TYR A 1 84 ? 10.695 23.234 13.617 1 94.44 84 TYR A O 1
ATOM 645 N N . LEU A 1 85 ? 8.492 23.469 13.969 1 96.62 85 LEU A N 1
ATOM 646 C CA . LEU A 1 85 ? 8.406 24.641 13.125 1 96.62 85 LEU A CA 1
ATOM 647 C C . LEU A 1 85 ? 8.266 25.906 13.961 1 96.62 85 LEU A C 1
ATOM 649 O O . LEU A 1 85 ? 8.414 27.016 13.453 1 96.62 85 LEU A O 1
ATOM 653 N N . TRP A 1 86 ? 8.008 25.844 15.25 1 96.88 86 TRP A N 1
ATOM 654 C CA . TRP A 1 86 ? 7.645 27 16.047 1 96.88 86 TRP A CA 1
ATOM 655 C C . TRP A 1 86 ? 8.766 28.047 16.031 1 96.88 86 TRP A C 1
ATOM 657 O O . TRP A 1 86 ? 8.5 29.25 16.016 1 96.88 86 TRP A O 1
ATOM 667 N N . GLN A 1 87 ? 9.992 27.656 15.992 1 94.38 87 GLN A N 1
ATOM 668 C CA . GLN A 1 87 ? 11.117 28.578 16 1 94.38 87 GLN A CA 1
ATOM 669 C C . GLN A 1 87 ? 11.102 29.469 14.766 1 94.38 87 GLN A C 1
ATOM 671 O O . GLN A 1 87 ? 11.648 30.578 14.781 1 94.38 87 GLN A O 1
ATOM 676 N N . ARG A 1 88 ? 10.484 28.984 13.734 1 95.19 88 ARG A N 1
ATOM 677 C CA . ARG A 1 88 ? 10.359 29.75 12.508 1 95.19 88 ARG A CA 1
ATOM 678 C C . ARG A 1 88 ? 9.148 30.672 12.562 1 95.19 88 ARG A C 1
ATOM 680 O O . ARG A 1 88 ? 9.086 31.672 11.828 1 95.19 88 ARG A O 1
ATOM 687 N N . LEU A 1 89 ? 8.195 30.422 13.406 1 97.44 89 LEU A N 1
ATOM 688 C CA . LEU A 1 89 ? 6.926 31.141 13.445 1 97.44 89 LEU A CA 1
ATOM 689 C C . LEU A 1 89 ? 6.871 32.094 14.625 1 97.44 89 LEU A C 1
ATOM 691 O O . LEU A 1 89 ? 6.406 33.219 14.492 1 97.44 89 LEU A O 1
ATOM 695 N N . LYS A 1 90 ? 7.289 31.688 15.836 1 96.69 90 LYS A N 1
ATOM 696 C CA . LYS A 1 90 ? 7.52 32.469 17.047 1 96.69 90 LYS A CA 1
ATOM 697 C C . LYS A 1 90 ? 6.27 33.25 17.438 1 96.69 90 LYS A C 1
ATOM 699 O O . LYS A 1 90 ? 6.344 34.469 17.688 1 96.69 90 LYS A O 1
ATOM 704 N N . CYS A 1 91 ? 5.16 32.688 17.5 1 97.69 91 CYS A N 1
ATOM 705 C CA . CYS A 1 91 ? 3.906 33.312 17.922 1 97.69 91 CYS A CA 1
ATOM 706 C C . CYS A 1 91 ? 3.215 32.469 19 1 97.69 91 CYS A C 1
ATOM 708 O O . CYS A 1 91 ? 3.607 31.344 19.25 1 97.69 91 CYS A O 1
ATOM 710 N N . PRO A 1 92 ? 2.182 33.062 19.703 1 98.44 92 PRO A N 1
ATOM 711 C CA . PRO A 1 92 ? 1.459 32.281 20.719 1 98.44 92 PRO A CA 1
ATOM 712 C C . PRO A 1 92 ? 0.659 31.125 20.109 1 98.44 92 PRO A C 1
ATOM 714 O O . PRO A 1 92 ? 0.198 31.219 18.969 1 98.44 92 PRO A O 1
ATOM 717 N N . VAL A 1 93 ? 0.538 30.078 20.953 1 98.88 93 VAL A N 1
ATOM 718 C CA . VAL A 1 93 ? -0.234 28.906 20.562 1 98.88 93 VAL A CA 1
ATOM 719 C C . VAL A 1 93 ? -1.409 28.719 21.516 1 98.88 93 VAL A C 1
ATOM 721 O O . VAL A 1 93 ? -1.246 28.797 22.734 1 98.88 93 VAL A O 1
ATOM 724 N N . TYR A 1 94 ? -2.613 28.5 21 1 98.94 94 TYR A N 1
ATOM 725 C CA . TYR A 1 94 ? -3.836 28.312 21.766 1 98.94 94 TYR A CA 1
ATOM 726 C C . TYR A 1 94 ? -4.406 26.922 21.547 1 98.94 94 TYR A C 1
ATOM 728 O O . TYR A 1 94 ? -4.477 26.438 20.406 1 98.94 94 TYR A O 1
ATOM 736 N N . ALA A 1 95 ? -4.777 26.219 22.594 1 98.69 95 ALA A N 1
ATOM 737 C CA . ALA A 1 95 ? -5.309 24.859 22.5 1 98.69 95 ALA A CA 1
ATOM 738 C C . ALA A 1 95 ? -6.16 24.531 23.719 1 98.69 95 ALA A C 1
ATOM 740 O O . ALA A 1 95 ? -6.035 25.156 24.766 1 98.69 95 ALA A O 1
ATOM 741 N N . THR A 1 96 ? -7.07 23.578 23.625 1 98.31 96 THR A N 1
ATOM 742 C CA . THR A 1 96 ? -7.809 23.062 24.766 1 98.31 96 THR A CA 1
ATOM 743 C C . THR A 1 96 ? -6.906 22.188 25.641 1 98.31 96 THR A C 1
ATOM 745 O O . THR A 1 96 ? -5.785 21.859 25.25 1 98.31 96 THR A O 1
ATOM 748 N N . PRO A 1 97 ? -7.371 21.797 26.828 1 98.19 97 PRO A N 1
ATOM 749 C CA . PRO A 1 97 ? -6.48 21.172 27.797 1 98.19 97 PRO A CA 1
ATOM 750 C C . PRO A 1 97 ? -5.812 19.906 27.25 1 98.19 97 PRO A C 1
ATOM 752 O O . PRO A 1 97 ? -4.602 19.734 27.406 1 98.19 97 PRO A O 1
ATOM 755 N N . PHE A 1 98 ? -6.52 19.031 26.688 1 97.88 98 PHE A N 1
ATOM 756 C CA . PHE A 1 98 ? -5.945 17.766 26.234 1 97.88 98 PHE A CA 1
ATOM 757 C C . PHE A 1 98 ? -4.926 18 25.125 1 97.88 98 PHE A C 1
ATOM 759 O O . PHE A 1 98 ? -3.834 17.438 25.141 1 97.88 98 PHE A O 1
ATOM 766 N N . ALA A 1 99 ? -5.301 18.797 24.062 1 98.38 99 ALA A N 1
ATOM 767 C CA . ALA A 1 99 ? -4.379 19.125 22.984 1 98.38 99 ALA A CA 1
ATOM 768 C C . ALA A 1 99 ? -3.125 19.812 23.516 1 98.38 99 ALA A C 1
ATOM 770 O O . ALA A 1 99 ? -2.018 19.547 23.047 1 98.38 99 ALA A O 1
ATOM 771 N N . ALA A 1 100 ? -3.334 20.656 24.469 1 98.44 100 ALA A N 1
ATOM 772 C CA . ALA A 1 100 ? -2.209 21.344 25.094 1 98.44 100 ALA A CA 1
ATOM 773 C C . ALA A 1 100 ? -1.275 20.359 25.781 1 98.44 100 ALA A C 1
ATOM 775 O O . ALA A 1 100 ? -0.052 20.516 25.734 1 98.44 100 ALA A O 1
ATOM 776 N N . ALA A 1 101 ? -1.852 19.438 26.469 1 97.69 101 ALA A N 1
ATOM 777 C CA . ALA A 1 101 ? -1.049 18.422 27.156 1 97.69 101 ALA A CA 1
ATOM 778 C C . ALA A 1 101 ? -0.201 17.625 26.172 1 97.69 101 ALA A C 1
ATOM 780 O O . ALA A 1 101 ? 0.975 17.359 26.422 1 97.69 101 ALA A O 1
ATOM 781 N N . ILE A 1 102 ? -0.8 17.234 25.094 1 97.25 102 ILE A N 1
ATOM 782 C CA . ILE A 1 102 ? -0.084 16.5 24.047 1 97.25 102 ILE A CA 1
ATOM 783 C C . ILE A 1 102 ? 1.051 17.359 23.5 1 97.25 102 ILE A C 1
ATOM 785 O O . ILE A 1 102 ? 2.186 16.891 23.375 1 97.25 102 ILE A O 1
ATOM 789 N N . LEU A 1 103 ? 0.732 18.578 23.172 1 97.94 103 LEU A N 1
ATOM 790 C CA . LEU A 1 103 ? 1.716 19.516 22.641 1 97.94 103 LEU A CA 1
ATOM 791 C C . LEU A 1 103 ? 2.871 19.703 23.609 1 97.94 103 LEU A C 1
ATOM 793 O O . LEU A 1 103 ? 4.039 19.688 23.219 1 97.94 103 LEU A O 1
ATOM 797 N N . MET A 1 104 ? 2.533 19.891 24.844 1 96.94 104 MET A N 1
ATOM 798 C CA . MET A 1 104 ? 3.557 20.125 25.859 1 96.94 104 MET A CA 1
ATOM 799 C C . MET A 1 104 ? 4.504 18.938 25.969 1 96.94 104 MET A C 1
ATOM 801 O O . MET A 1 104 ? 5.703 19.109 26.188 1 96.94 104 MET A O 1
ATOM 805 N N . GLY A 1 105 ? 3.957 17.766 25.891 1 94.38 105 GLY A N 1
ATOM 806 C CA . GLY A 1 105 ? 4.801 16.578 25.859 1 94.38 105 GLY A CA 1
ATOM 807 C C . GLY A 1 105 ? 5.809 16.594 24.719 1 94.38 105 GLY A C 1
ATOM 808 O O . GLY A 1 105 ? 6.984 16.281 24.922 1 94.38 105 GLY A O 1
ATOM 809 N N . LYS A 1 106 ? 5.398 17 23.594 1 94.12 106 LYS A N 1
ATOM 810 C CA . LYS A 1 106 ? 6.262 17.078 22.422 1 94.12 106 LYS A CA 1
ATOM 811 C C . LYS A 1 106 ? 7.324 18.172 22.594 1 94.12 106 LYS A C 1
ATOM 813 O O . LYS A 1 106 ? 8.469 18 22.172 1 94.12 106 LYS A O 1
ATOM 818 N N . LEU A 1 107 ? 6.926 19.281 23.094 1 95.56 107 LEU A N 1
ATOM 819 C CA . LEU A 1 107 ? 7.844 20.406 23.312 1 95.56 107 LEU A CA 1
ATOM 820 C C . LEU A 1 107 ? 8.922 20.031 24.328 1 95.56 107 LEU A C 1
ATOM 822 O O . LEU A 1 107 ? 10.078 20.438 24.188 1 95.56 107 LEU A O 1
ATOM 826 N N . HIS A 1 108 ? 8.523 19.266 25.312 1 93.44 108 HIS A N 1
ATOM 827 C CA . HIS A 1 108 ? 9.469 18.812 26.328 1 93.44 108 HIS A CA 1
ATOM 828 C C . HIS A 1 108 ? 10.547 17.922 25.719 1 93.44 108 HIS A C 1
ATOM 830 O O . HIS A 1 108 ? 11.711 18 26.109 1 93.44 108 HIS A O 1
ATOM 836 N N . GLU A 1 109 ? 10.188 17.172 24.797 1 88.12 109 GLU A N 1
ATOM 837 C CA . GLU A 1 109 ? 11.109 16.25 24.156 1 88.12 109 GLU A CA 1
ATOM 838 C C . GLU A 1 109 ? 12.227 17 23.438 1 88.12 109 GLU A C 1
ATOM 840 O O . GLU A 1 109 ? 13.344 16.484 23.312 1 88.12 109 GLU A O 1
ATOM 845 N N . VAL A 1 110 ? 11.914 18.203 23 1 87.88 110 VAL A N 1
ATOM 846 C CA . VAL A 1 110 ? 12.914 18.938 22.219 1 87.88 110 VAL A CA 1
ATOM 847 C C . VAL A 1 110 ? 13.414 20.141 23.016 1 87.88 110 VAL A C 1
ATOM 849 O O . VAL A 1 110 ? 14.117 21 22.469 1 87.88 110 VAL A O 1
ATOM 852 N N . GLY A 1 111 ? 12.992 20.344 24.172 1 90.38 111 GLY A N 1
ATOM 853 C CA . GLY A 1 111 ? 13.484 21.391 25.062 1 90.38 111 GLY A CA 1
ATOM 854 C C . GLY A 1 111 ? 12.883 22.75 24.781 1 90.38 111 GLY A C 1
ATOM 855 O O . GLY A 1 111 ? 13.516 23.781 25.016 1 90.38 111 GLY A O 1
ATOM 856 N N . LEU A 1 112 ? 11.641 22.812 24.297 1 92.81 112 LEU A N 1
ATOM 857 C CA . LEU A 1 112 ? 11.023 24.078 23.938 1 92.81 112 LEU A CA 1
ATOM 858 C C . LEU A 1 112 ? 9.859 24.406 24.859 1 92.81 112 LEU A C 1
ATOM 860 O O . LEU A 1 112 ? 9.188 25.422 24.688 1 92.81 112 LEU A O 1
ATOM 864 N N . GLN A 1 113 ? 9.672 23.609 25.875 1 91.44 113 GLN A N 1
ATOM 865 C CA . GLN A 1 113 ? 8.5 23.734 26.719 1 91.44 113 GLN A CA 1
ATOM 866 C C . GLN A 1 113 ? 8.453 25.094 27.406 1 91.44 113 GLN A C 1
ATOM 868 O O . GLN A 1 113 ? 7.379 25.594 27.734 1 91.44 113 GLN A O 1
ATOM 873 N N . ARG A 1 114 ? 9.625 25.859 27.656 1 92.69 114 ARG A N 1
ATOM 874 C CA . ARG A 1 114 ? 9.672 27.141 28.359 1 92.69 114 ARG A CA 1
ATOM 875 C C . ARG A 1 114 ? 9.672 28.297 27.359 1 92.69 114 ARG A C 1
ATOM 877 O O . ARG A 1 114 ? 9.453 29.438 27.75 1 92.69 114 ARG A O 1
ATOM 884 N N . GLN A 1 115 ? 9.781 27.938 26.125 1 94.19 115 GLN A N 1
ATOM 885 C CA . GLN A 1 115 ? 9.93 28.984 25.125 1 94.19 115 GLN A CA 1
ATOM 886 C C . GLN A 1 115 ? 8.609 29.234 24.391 1 94.19 115 GLN A C 1
ATOM 888 O O . GLN A 1 115 ? 8.281 30.375 24.078 1 94.19 115 GLN A O 1
ATOM 893 N N . VAL A 1 116 ? 7.891 28.281 24.141 1 96.88 116 VAL A N 1
ATOM 894 C CA . VAL A 1 116 ? 6.645 28.391 23.391 1 96.88 116 VAL A CA 1
ATOM 895 C C . VAL A 1 116 ? 5.52 28.844 24.312 1 96.88 116 VAL A C 1
ATOM 897 O O . VAL A 1 116 ? 5.188 28.156 25.281 1 96.88 116 VAL A O 1
ATOM 900 N N . PRO A 1 117 ? 4.918 29.938 24.078 1 98.12 117 PRO A N 1
ATOM 901 C CA . PRO A 1 117 ? 3.777 30.375 24.891 1 98.12 117 PRO A CA 1
ATOM 902 C C . PRO A 1 117 ? 2.49 29.641 24.531 1 98.12 117 PRO A C 1
ATOM 904 O O . PRO A 1 117 ? 1.771 30.031 23.625 1 98.12 117 PRO A O 1
ATOM 907 N N . VAL A 1 118 ? 2.146 28.672 25.359 1 98.44 118 VAL A N 1
ATOM 908 C CA . VAL A 1 118 ? 0.939 27.875 25.141 1 98.44 118 VAL A CA 1
ATOM 909 C C . VAL A 1 118 ? -0.171 28.375 26.062 1 98.44 118 VAL A C 1
ATOM 911 O O . VAL A 1 118 ? -0.035 28.328 27.297 1 98.44 118 VAL A O 1
ATOM 914 N N . HIS A 1 119 ? -1.242 28.891 25.484 1 98.69 119 HIS A N 1
ATOM 915 C CA . HIS A 1 119 ? -2.424 29.328 26.219 1 98.69 119 HIS A CA 1
ATOM 916 C C . HIS A 1 119 ? -3.508 28.25 26.219 1 98.69 119 HIS A C 1
ATOM 918 O O . HIS A 1 119 ? -4.027 27.906 25.156 1 98.69 119 HIS A O 1
ATOM 924 N N . VAL A 1 120 ? -3.906 27.797 27.391 1 98.62 120 VAL A N 1
ATOM 925 C CA . VAL A 1 120 ? -4.922 26.75 27.5 1 98.62 120 VAL A CA 1
ATOM 926 C C . VAL A 1 120 ? -6.309 27.391 27.547 1 98.62 120 VAL A C 1
ATOM 928 O O . VAL A 1 120 ? -6.605 28.188 28.438 1 98.62 120 VAL A O 1
ATOM 931 N N . ILE A 1 121 ? -7.121 27.062 26.609 1 98.69 121 ILE A N 1
ATOM 932 C CA . ILE A 1 121 ? -8.477 27.594 26.484 1 98.69 121 ILE A CA 1
ATOM 933 C C . ILE A 1 121 ? -9.477 26.547 26.984 1 98.69 121 ILE A C 1
ATOM 935 O O . ILE A 1 121 ? -9.438 25.391 26.562 1 98.69 121 ILE A O 1
ATOM 939 N N . PRO A 1 122 ? -10.406 26.891 27.875 1 98.12 122 PRO A N 1
ATOM 940 C CA . PRO A 1 122 ? -11.422 25.922 28.297 1 98.12 122 PRO A CA 1
ATOM 941 C C . PRO A 1 122 ? -12.352 25.5 27.156 1 98.12 122 PRO A C 1
ATOM 943 O O . PRO A 1 122 ? -12.547 26.266 26.203 1 98.12 122 PRO A O 1
ATOM 946 N N . LEU A 1 123 ? -12.922 24.328 27.266 1 97.25 123 LEU A N 1
ATOM 947 C CA . LEU A 1 123 ? -13.922 23.906 26.297 1 97.25 123 LEU A CA 1
ATOM 948 C C . LEU A 1 123 ? -15.047 24.922 26.203 1 97.25 123 LEU A C 1
ATOM 950 O O . LEU A 1 123 ? -15.484 25.484 27.203 1 97.25 123 LEU A O 1
ATOM 954 N N . GLY A 1 124 ? -15.422 25.203 24.969 1 97.69 124 GLY A N 1
ATOM 955 C CA . GLY A 1 124 ? -16.469 26.188 24.75 1 97.69 124 GLY A CA 1
ATOM 956 C C . GLY A 1 124 ? -15.992 27.625 24.938 1 97.69 124 GLY A C 1
ATOM 957 O O . GLY A 1 124 ? -16.781 28.562 24.812 1 97.69 124 GLY A O 1
ATOM 958 N N . GLY A 1 125 ? -14.742 27.766 25.172 1 98.25 125 GLY A N 1
ATOM 959 C CA . GLY A 1 125 ? -14.195 29.078 25.438 1 98.25 125 GLY A CA 1
ATOM 960 C C . GLY A 1 125 ? -14.195 29.984 24.219 1 98.25 125 GLY A C 1
ATOM 961 O O . GLY A 1 125 ? -14.125 29.5 23.078 1 98.25 125 GLY A O 1
ATOM 962 N N . ARG A 1 126 ? -14.32 31.328 24.484 1 98.25 126 ARG A N 1
ATOM 963 C CA . ARG A 1 126 ? -14.227 32.375 23.484 1 98.25 126 ARG A CA 1
ATOM 964 C C . ARG A 1 126 ? -13.086 33.344 23.812 1 98.25 126 ARG A C 1
ATOM 966 O O . ARG A 1 126 ? -12.891 33.719 24.969 1 98.25 126 ARG A O 1
ATOM 973 N N . PHE A 1 127 ? -12.281 33.656 22.859 1 98.69 127 PHE A N 1
ATOM 974 C CA . PHE A 1 127 ? -11.094 34.469 23.094 1 98.69 127 PHE A CA 1
ATOM 975 C C . PHE A 1 127 ? -10.703 35.25 21.828 1 98.69 127 PHE A C 1
ATOM 977 O O . PHE A 1 127 ? -11.195 34.938 20.734 1 98.69 127 PHE A O 1
ATOM 984 N N . ASP A 1 128 ? -9.805 36.281 22.016 1 98.75 128 ASP A N 1
ATOM 985 C CA . ASP A 1 128 ? -9.367 37.094 20.891 1 98.75 128 ASP A CA 1
ATOM 986 C C . ASP A 1 128 ? -7.906 36.844 20.547 1 98.75 128 ASP A C 1
ATOM 988 O O . ASP A 1 128 ? -7.078 36.625 21.438 1 98.75 128 ASP A O 1
ATOM 992 N N . VAL A 1 129 ? -7.641 36.781 19.312 1 98.69 129 VAL A N 1
ATOM 993 C CA . VAL A 1 129 ? -6.293 36.75 18.75 1 98.69 129 VAL A CA 1
ATOM 994 C C . VAL A 1 129 ? -6.16 37.781 17.641 1 98.69 129 VAL A C 1
ATOM 996 O O . VAL A 1 129 ? -6.512 37.5 16.484 1 98.69 129 VAL A O 1
ATOM 999 N N . GLY A 1 130 ? -5.586 38.906 17.953 1 97.81 130 GLY A N 1
ATOM 1000 C CA . GLY A 1 130 ? -5.621 40 17 1 97.81 130 GLY A CA 1
ATOM 1001 C C . GLY A 1 130 ? -7.031 40.438 16.625 1 97.81 130 GLY A C 1
ATOM 1002 O O . GLY A 1 130 ? -7.859 40.688 17.5 1 97.81 130 GLY A O 1
ATOM 1003 N N . PRO A 1 131 ? -7.242 40.562 15.344 1 98.25 131 PRO A N 1
ATOM 1004 C CA . PRO A 1 131 ? -8.57 40.969 14.906 1 98.25 131 PRO A CA 1
ATOM 1005 C C . PRO A 1 131 ? -9.57 39.844 14.836 1 98.25 131 PRO A C 1
ATOM 1007 O O . PRO A 1 131 ? -10.688 40 14.336 1 98.25 131 PRO A O 1
ATOM 1010 N N . PHE A 1 132 ? -9.258 38.688 15.328 1 98.81 132 PHE A N 1
ATOM 1011 C CA . PHE A 1 132 ? -10.109 37.5 15.25 1 98.81 132 PHE A CA 1
ATOM 1012 C C . PHE A 1 132 ? -10.727 37.188 16.609 1 98.81 132 PHE A C 1
ATOM 1014 O O . PHE A 1 132 ? -10.016 37.094 17.609 1 98.81 132 PHE A O 1
ATOM 1021 N N . ASN A 1 133 ? -12.031 37.031 16.641 1 98.88 133 ASN A N 1
ATOM 1022 C CA . ASN A 1 133 ? -12.727 36.469 17.797 1 98.88 133 ASN A CA 1
ATOM 1023 C C . ASN A 1 133 ? -13.047 35 17.594 1 98.88 133 ASN A C 1
ATOM 1025 O O . ASN A 1 133 ? -13.797 34.656 16.672 1 98.88 133 ASN A O 1
ATOM 1029 N N . ILE A 1 134 ? -12.5 34.125 18.438 1 98.88 134 ILE A N 1
ATOM 1030 C CA . ILE A 1 134 ? -12.578 32.688 18.219 1 98.88 134 ILE A CA 1
ATOM 1031 C C . ILE A 1 134 ? -13.406 32.031 19.328 1 98.88 134 ILE A C 1
ATOM 1033 O O . ILE A 1 134 ? -13.203 32.312 20.5 1 98.88 134 ILE A O 1
ATOM 1037 N N . GLU A 1 135 ? -14.305 31.234 18.922 1 98.88 135 GLU A N 1
ATOM 1038 C CA . GLU A 1 135 ? -15.07 30.391 19.844 1 98.88 135 GLU A CA 1
ATOM 1039 C C . GLU A 1 135 ? -14.844 28.922 19.562 1 98.88 135 GLU A C 1
ATOM 1041 O O . GLU A 1 135 ? -15.008 28.469 18.422 1 98.88 135 GLU A O 1
ATOM 1046 N N . MET A 1 136 ? -14.422 28.203 20.609 1 98.44 136 MET A N 1
ATOM 1047 C CA . MET A 1 136 ? -14.258 26.75 20.484 1 98.44 136 MET A CA 1
ATOM 1048 C C . MET A 1 136 ? -15.602 26.031 20.641 1 98.44 136 MET A C 1
ATOM 1050 O O . MET A 1 136 ? -16.328 26.281 21.609 1 98.44 136 MET A O 1
ATOM 1054 N N . VAL A 1 137 ? -15.93 25.156 19.688 1 98.69 137 VAL A N 1
ATOM 1055 C CA . VAL A 1 137 ? -17.141 24.359 19.75 1 98.69 137 VAL A CA 1
ATOM 1056 C C . VAL A 1 137 ? -16.781 22.875 19.859 1 98.69 137 VAL A C 1
ATOM 1058 O O . VAL A 1 137 ? -16.312 22.266 18.906 1 98.69 137 VAL A O 1
ATOM 1061 N N . SER A 1 138 ? -17.109 22.328 20.984 1 98 138 SER A N 1
ATOM 1062 C CA . SER A 1 138 ? -16.688 20.953 21.234 1 98 138 SER A CA 1
ATOM 1063 C C . SER A 1 138 ? -17.562 19.969 20.469 1 98 138 SER A C 1
ATOM 1065 O O . SER A 1 138 ? -18.797 20.047 20.516 1 98 138 SER A O 1
ATOM 1067 N N . LEU A 1 139 ? -16.922 19.094 19.797 1 98.25 139 LEU A N 1
ATOM 1068 C CA . LEU A 1 139 ? -17.609 18.031 19.047 1 98.25 139 LEU A CA 1
ATOM 1069 C C . LEU A 1 139 ? -17.156 16.656 19.531 1 98.25 139 LEU A C 1
ATOM 1071 O O . LEU A 1 139 ? -16.891 16.469 20.719 1 98.25 139 LEU A O 1
ATOM 1075 N N . THR A 1 140 ? -17.297 15.625 18.625 1 98.25 140 THR A N 1
ATOM 1076 C CA . THR A 1 140 ? -16.797 14.289 18.922 1 98.25 140 THR A CA 1
ATOM 1077 C C . THR A 1 140 ? -15.922 13.781 17.781 1 98.25 140 THR A C 1
ATOM 1079 O O . THR A 1 140 ? -16.047 14.242 16.641 1 98.25 140 THR A O 1
ATOM 1082 N N . HIS A 1 141 ? -15 12.977 18.094 1 97.88 141 HIS A N 1
ATOM 1083 C CA . HIS A 1 141 ? -14 12.375 17.234 1 97.88 141 HIS A CA 1
ATOM 1084 C C . HIS A 1 141 ? -13.289 11.219 17.922 1 97.88 141 HIS A C 1
ATOM 1086 O O . HIS A 1 141 ? -13.75 10.734 18.953 1 97.88 141 HIS A O 1
ATOM 1092 N N . SER A 1 142 ? -12.266 10.703 17.359 1 97.06 142 SER A N 1
ATOM 1093 C CA . SER A 1 142 ? -11.547 9.555 17.906 1 97.06 142 SER A CA 1
ATOM 1094 C C . SER A 1 142 ? -10.461 10.008 18.891 1 97.06 142 SER A C 1
ATOM 1096 O O . SER A 1 142 ? -9.406 9.383 18.984 1 97.06 142 SER A O 1
ATOM 1098 N N . ILE A 1 143 ? -10.617 11.125 19.484 1 97.62 143 ILE A N 1
ATOM 1099 C CA . ILE A 1 143 ? -9.727 11.711 20.469 1 97.62 143 ILE A CA 1
ATOM 1100 C C . ILE A 1 143 ? -10.516 12.648 21.375 1 97.62 143 ILE A C 1
ATOM 1102 O O . ILE A 1 143 ? -11.547 13.195 20.969 1 97.62 143 ILE A O 1
ATOM 1106 N N . PRO A 1 144 ? -10.086 12.891 22.641 1 97.44 144 PRO A N 1
ATOM 1107 C CA . PRO A 1 144 ? -10.781 13.844 23.5 1 97.44 144 PRO A CA 1
ATOM 1108 C C . PRO A 1 144 ? -10.703 15.273 22.984 1 97.44 144 PRO A C 1
ATOM 1110 O O . PRO A 1 144 ? -9.664 15.688 22.453 1 97.44 144 PRO A O 1
ATOM 1113 N N . GLU A 1 145 ? -11.766 15.953 23.172 1 97.75 145 GLU A N 1
ATOM 1114 C CA . GLU A 1 145 ? -11.836 17.406 23.031 1 97.75 145 GLU A CA 1
ATOM 1115 C C . GLU A 1 145 ? -11.539 17.828 21.594 1 97.75 145 GLU A C 1
ATOM 1117 O O . GLU A 1 145 ? -10.703 18.719 21.359 1 97.75 145 GLU A O 1
ATOM 1122 N N . PRO A 1 146 ? -12.141 17.219 20.594 1 98.44 146 PRO A N 1
ATOM 1123 C CA . PRO A 1 146 ? -12.094 17.812 19.25 1 98.44 146 PRO A CA 1
ATOM 1124 C C . PRO A 1 146 ? -12.961 19.062 19.125 1 98.44 146 PRO A C 1
ATOM 1126 O O . PRO A 1 146 ? -14.078 19.094 19.641 1 98.44 146 PRO A O 1
ATOM 1129 N N . ASN A 1 147 ? -12.461 20.078 18.438 1 98.69 147 ASN A N 1
ATOM 1130 C CA . ASN A 1 147 ? -13.211 21.344 18.422 1 98.69 147 ASN A CA 1
ATOM 1131 C C . ASN A 1 147 ? -13.297 21.922 17.016 1 98.69 147 ASN A C 1
ATOM 1133 O O . ASN A 1 147 ? -12.312 21.891 16.266 1 98.69 147 ASN A O 1
ATOM 1137 N N . SER A 1 148 ? -14.43 22.375 16.688 1 98.81 148 SER A N 1
ATOM 1138 C CA . SER A 1 148 ? -14.57 23.344 15.602 1 98.81 148 SER A CA 1
ATOM 1139 C C . SER A 1 148 ? -14.258 24.75 16.078 1 98.81 148 SER A C 1
ATOM 1141 O O . SER A 1 148 ? -14.32 25.031 17.281 1 98.81 148 SER A O 1
ATOM 1143 N N . LEU A 1 149 ? -13.914 25.609 15.133 1 98.94 149 LEU A N 1
ATOM 1144 C CA . LEU A 1 149 ? -13.633 27 15.438 1 98.94 149 LEU A CA 1
ATOM 1145 C C . LEU A 1 149 ? -14.602 27.922 14.711 1 98.94 149 LEU A C 1
ATOM 1147 O O . LEU A 1 149 ? -14.68 27.906 13.484 1 98.94 149 LEU A O 1
ATOM 1151 N N . ALA A 1 150 ? -15.359 28.688 15.492 1 98.94 150 ALA A N 1
ATOM 1152 C CA . ALA A 1 150 ? -16.047 29.828 14.914 1 98.94 150 ALA A CA 1
ATOM 1153 C C . ALA A 1 150 ? -15.156 31.078 14.93 1 98.94 150 ALA A C 1
ATOM 1155 O O . ALA A 1 150 ? -14.898 31.641 15.992 1 98.94 150 ALA A O 1
ATOM 1156 N N . ILE A 1 151 ? -14.703 31.484 13.797 1 98.94 151 ILE A N 1
ATOM 1157 C CA . ILE A 1 151 ? -13.789 32.625 13.656 1 98.94 151 ILE A CA 1
ATOM 1158 C C . ILE A 1 151 ? -14.562 33.844 13.172 1 98.94 151 ILE A C 1
ATOM 1160 O O . ILE A 1 151 ? -14.883 33.938 11.992 1 98.94 151 ILE A O 1
ATOM 1164 N N . ARG A 1 152 ? -14.773 34.812 14.094 1 98.75 152 ARG A N 1
ATOM 1165 C CA . ARG A 1 152 ? -15.555 36.031 13.789 1 98.75 152 ARG A CA 1
ATOM 1166 C C . ARG A 1 152 ? -14.648 37.219 13.484 1 98.75 152 ARG A C 1
ATOM 1168 O O . ARG A 1 152 ? -13.641 37.406 14.164 1 98.75 152 ARG A O 1
ATOM 1175 N N . THR A 1 153 ? -14.977 37.812 12.406 1 98.5 153 THR A N 1
ATOM 1176 C CA . THR A 1 153 ? -14.336 39.062 12.008 1 98.5 153 THR A CA 1
ATOM 1177 C C . THR A 1 153 ? -15.383 40.094 11.57 1 98.5 153 THR A C 1
ATOM 1179 O O . THR A 1 153 ? -16.562 39.781 11.453 1 98.5 153 THR A O 1
ATOM 1182 N N . LYS A 1 154 ? -14.867 41.312 11.289 1 97.31 154 LYS A N 1
ATOM 1183 C CA . LYS A 1 154 ? -15.766 42.375 10.797 1 97.31 154 LYS A CA 1
ATOM 1184 C C . LYS A 1 154 ? -16.297 42.031 9.406 1 97.31 154 LYS A C 1
ATOM 1186 O O . LYS A 1 154 ? -17.375 42.469 9.023 1 97.31 154 LYS A O 1
ATOM 1191 N N . ALA A 1 155 ? -15.594 41.156 8.703 1 98.12 155 ALA A N 1
ATOM 1192 C CA . ALA A 1 155 ? -15.945 40.844 7.324 1 98.12 155 ALA A CA 1
ATOM 1193 C C . ALA A 1 155 ? -16.859 39.625 7.27 1 98.12 155 ALA A C 1
ATOM 1195 O O . ALA A 1 155 ? -17.484 39.344 6.238 1 98.12 155 ALA A O 1
ATOM 1196 N N . GLY A 1 156 ? -16.953 38.875 8.398 1 98.25 156 GLY A N 1
ATOM 1197 C CA . GLY A 1 156 ? -17.812 37.719 8.43 1 98.25 156 GLY A CA 1
ATOM 1198 C C . GLY A 1 156 ? -17.297 36.625 9.367 1 98.25 156 GLY A C 1
ATOM 1199 O O . GLY A 1 156 ? -16.25 36.812 10.008 1 98.25 156 GLY A O 1
ATOM 1200 N N . THR A 1 157 ? -18.078 35.562 9.422 1 98.75 157 THR A N 1
ATOM 1201 C CA . THR A 1 157 ? -17.75 34.438 10.297 1 98.75 157 THR A CA 1
ATOM 1202 C C . THR A 1 157 ? -17.438 33.188 9.484 1 98.75 157 THR A C 1
ATOM 1204 O O . THR A 1 157 ? -18.156 32.875 8.531 1 98.75 157 THR A O 1
ATOM 1207 N N . VAL A 1 158 ? -16.344 32.531 9.875 1 98.94 158 VAL A N 1
ATOM 1208 C CA . VAL A 1 158 ? -15.984 31.25 9.281 1 98.94 158 VAL A CA 1
ATOM 1209 C C . VAL A 1 158 ? -16.094 30.141 10.336 1 98.94 158 VAL A C 1
ATOM 1211 O O . VAL A 1 158 ? -15.648 30.312 11.477 1 98.94 158 VAL A O 1
ATOM 1214 N N . LEU A 1 159 ? -16.734 29.078 9.961 1 98.94 159 LEU A N 1
ATOM 1215 C CA . LEU A 1 159 ? -16.656 27.875 10.789 1 98.94 159 LEU A CA 1
ATOM 1216 C C . LEU A 1 159 ? -15.648 26.891 10.219 1 98.94 159 LEU A C 1
ATOM 1218 O O . LEU A 1 159 ? -15.844 26.359 9.117 1 98.94 159 LEU A O 1
ATOM 1222 N N . HIS A 1 160 ? -14.586 26.672 10.891 1 98.94 160 HIS A N 1
ATOM 1223 C CA . HIS A 1 160 ? -13.617 25.625 10.602 1 98.94 160 HIS A CA 1
ATOM 1224 C C . HIS A 1 160 ? -13.922 24.359 11.383 1 98.94 160 HIS A C 1
ATOM 1226 O O . HIS A 1 160 ? -13.742 24.312 12.602 1 98.94 160 HIS A O 1
ATOM 1232 N N . THR A 1 161 ? -14.234 23.312 10.742 1 98.81 161 THR A N 1
ATOM 1233 C CA . THR A 1 161 ? -14.867 22.188 11.422 1 98.81 161 THR A CA 1
ATOM 1234 C C . THR A 1 161 ? -13.836 21.391 12.211 1 98.81 161 THR A C 1
ATOM 1236 O O . THR A 1 161 ? -14.18 20.75 13.211 1 98.81 161 THR A O 1
ATOM 1239 N N . GLY A 1 162 ? -12.539 21.375 11.719 1 98.44 162 GLY A N 1
ATOM 1240 C CA . GLY A 1 162 ? -11.656 20.344 12.242 1 98.44 162 GLY A CA 1
ATOM 1241 C C . GLY A 1 162 ? -12.125 18.938 11.93 1 98.44 162 GLY A C 1
ATOM 1242 O O . GLY A 1 162 ? -12.93 18.734 11.016 1 98.44 162 GLY A O 1
ATOM 1243 N N . ASP A 1 163 ? -11.539 17.969 12.641 1 98.5 163 ASP A N 1
ATOM 1244 C CA . ASP A 1 163 ? -12.016 16.594 12.531 1 98.5 163 ASP A CA 1
ATOM 1245 C C . ASP A 1 163 ? -13.164 16.328 13.5 1 98.5 163 ASP A C 1
ATOM 1247 O O . ASP A 1 163 ? -13.133 16.797 14.641 1 98.5 163 ASP A O 1
ATOM 1251 N N . TRP A 1 164 ? -14.156 15.57 13 1 98.5 164 TRP A N 1
ATOM 1252 C CA . TRP A 1 164 ? -15.359 15.469 13.82 1 98.5 164 TRP A CA 1
ATOM 1253 C C . TRP A 1 164 ? -16.219 14.289 13.375 1 98.5 164 TRP A C 1
ATOM 1255 O O . TRP A 1 164 ? -15.945 13.664 12.352 1 98.5 164 TRP A O 1
ATOM 1265 N N . LYS A 1 165 ? -17.172 13.977 14.141 1 98.31 165 LYS A N 1
ATOM 1266 C CA . LYS A 1 165 ? -18.359 13.195 13.844 1 98.31 165 LYS A CA 1
ATOM 1267 C C . LYS A 1 165 ? -19.5 13.531 14.82 1 98.31 165 LYS A C 1
ATOM 1269 O O . LYS A 1 165 ? -19.297 14.273 15.781 1 98.31 165 LYS A O 1
ATOM 1274 N N . PHE A 1 166 ? -20.703 13.102 14.555 1 98.38 166 PHE A N 1
ATOM 1275 C CA . PHE A 1 166 ? -21.797 13.18 15.516 1 98.38 166 PHE A CA 1
ATOM 1276 C C . PHE A 1 166 ? -22.047 11.82 16.156 1 98.38 166 PHE A C 1
ATOM 1278 O O . PHE A 1 166 ? -22.906 11.062 15.703 1 98.38 166 PHE A O 1
ATOM 1285 N N . ASP A 1 167 ? -21.328 11.562 17.25 1 98 167 ASP A N 1
ATOM 1286 C CA . ASP A 1 167 ? -21.531 10.352 18.047 1 98 167 ASP A CA 1
ATOM 1287 C C . ASP A 1 167 ? -22.609 10.562 19.109 1 98 167 ASP A C 1
ATOM 1289 O O . ASP A 1 167 ? -22.438 11.391 20 1 98 167 ASP A O 1
ATOM 1293 N N . PRO A 1 168 ? -23.656 9.773 19.047 1 97 168 PRO A N 1
ATOM 1294 C CA . PRO A 1 168 ? -24.719 9.984 20.031 1 97 168 PRO A CA 1
ATOM 1295 C C . PRO A 1 168 ? -24.312 9.578 21.453 1 97 168 PRO A C 1
ATOM 1297 O O . PRO A 1 168 ? -24.875 10.078 22.422 1 97 168 PRO A O 1
ATOM 1300 N N . ASP A 1 169 ? -23.375 8.68 21.578 1 97.75 169 ASP A N 1
ATOM 1301 C CA . ASP A 1 169 ? -22.891 8.227 22.875 1 97.75 169 ASP A CA 1
ATOM 1302 C C . ASP A 1 169 ? -21.375 8.008 22.844 1 97.75 169 ASP A C 1
ATOM 1304 O O . ASP A 1 169 ? -20.906 6.867 22.875 1 97.75 169 ASP A O 1
ATOM 1308 N N . PRO A 1 170 ? -20.609 9.086 23 1 96.5 170 PRO A N 1
ATOM 1309 C CA . PRO A 1 170 ? -19.156 9.023 22.859 1 96.5 170 PRO A CA 1
ATOM 1310 C C . PRO A 1 170 ? -18.469 8.461 24.109 1 96.5 170 PRO A C 1
ATOM 1312 O O . PRO A 1 170 ? -17.281 8.125 24.078 1 96.5 170 PRO A O 1
ATOM 1315 N N . LEU A 1 171 ? -19.203 8.375 25.312 1 95.25 171 LEU A N 1
ATOM 1316 C CA . LEU A 1 171 ? -18.781 7.684 26.531 1 95.25 171 LEU A CA 1
ATOM 1317 C C . LEU A 1 171 ? -17.938 8.602 27.406 1 95.25 171 LEU A C 1
ATOM 1319 O O . LEU A 1 171 ? -18.312 8.875 28.547 1 95.25 171 LEU A O 1
ATOM 1323 N N . ILE A 1 172 ? -16.844 9.188 26.891 1 94 172 ILE A N 1
ATOM 1324 C CA . ILE A 1 172 ? -15.898 9.875 27.766 1 94 172 ILE A CA 1
ATOM 1325 C C . ILE A 1 172 ? -16.156 11.383 27.719 1 94 172 ILE A C 1
ATOM 1327 O O . ILE A 1 172 ? -15.523 12.148 28.453 1 94 172 ILE A O 1
ATOM 1331 N N . SER A 1 173 ? -16.953 11.781 26.891 1 93.06 173 SER A N 1
ATOM 1332 C CA . SER A 1 173 ? -17.312 13.195 26.766 1 93.06 173 SER A CA 1
ATOM 1333 C C . SER A 1 173 ? -18.797 13.359 26.484 1 93.06 173 SER A C 1
ATOM 1335 O O . SER A 1 173 ? -19.516 12.383 26.266 1 93.06 173 SER A O 1
ATOM 1337 N N . ALA A 1 174 ? -19.203 14.648 26.547 1 94.19 174 ALA A N 1
ATOM 1338 C CA . ALA A 1 174 ? -20.547 14.969 26.078 1 94.19 174 ALA A CA 1
ATOM 1339 C C . ALA A 1 174 ? -20.641 14.828 24.562 1 94.19 174 ALA A C 1
ATOM 1341 O O . ALA A 1 174 ? -19.641 14.883 23.859 1 94.19 174 ALA A O 1
ATOM 1342 N N . PRO A 1 175 ? -21.906 14.523 24.109 1 96.88 175 PRO A N 1
ATOM 1343 C CA . PRO A 1 175 ? -22.094 14.57 22.656 1 96.88 175 PRO A CA 1
ATOM 1344 C C . PRO A 1 175 ? -21.766 15.938 22.062 1 96.88 175 PRO A C 1
ATOM 1346 O O . PRO A 1 175 ? -21.562 16.906 22.812 1 96.88 175 PRO A O 1
ATOM 1349 N N . ALA A 1 176 ? -21.703 15.984 20.781 1 97.88 176 ALA A N 1
ATOM 1350 C CA . ALA A 1 176 ? -21.375 17.219 20.078 1 97.88 176 ALA A CA 1
ATOM 1351 C C . ALA A 1 176 ? -22.312 18.344 20.484 1 97.88 176 ALA A C 1
ATOM 1353 O O . ALA A 1 176 ? -23.516 18.125 20.656 1 97.88 176 ALA A O 1
ATOM 1354 N N . ASP A 1 177 ? -21.781 19.516 20.594 1 98.25 177 ASP A N 1
ATOM 1355 C CA . ASP A 1 177 ? -22.547 20.688 20.984 1 98.25 177 ASP A CA 1
ATOM 1356 C C . ASP A 1 177 ? -23.344 21.234 19.797 1 98.25 177 ASP A C 1
ATOM 1358 O O . ASP A 1 177 ? -23.078 22.344 19.328 1 98.25 177 ASP A O 1
ATOM 1362 N N . THR A 1 178 ? -24.438 20.562 19.453 1 98.25 178 THR A N 1
ATOM 1363 C CA . THR A 1 178 ? -25.234 20.938 18.297 1 98.25 178 THR A CA 1
ATOM 1364 C C . THR A 1 178 ? -26.016 22.219 18.547 1 98.25 178 THR A C 1
ATOM 1366 O O . THR A 1 178 ? -26.344 22.953 17.609 1 98.25 178 THR A O 1
ATOM 1369 N N . GLU A 1 179 ? -26.266 22.547 19.797 1 98.25 179 GLU A N 1
ATOM 1370 C CA . GLU A 1 179 ? -26.953 23.797 20.141 1 98.25 179 GLU A CA 1
ATOM 1371 C C . GLU A 1 179 ? -26.094 25 19.781 1 98.25 179 GLU A C 1
ATOM 1373 O O . GLU A 1 179 ? -26.609 25.953 19.172 1 98.25 179 GLU A O 1
ATOM 1378 N N . THR A 1 180 ? -24.891 24.906 20.156 1 98.69 180 THR A N 1
ATOM 1379 C CA . THR A 1 180 ? -23.984 26 19.828 1 98.69 180 THR A CA 1
ATOM 1380 C C . THR A 1 180 ? -23.828 26.125 18.312 1 98.69 180 THR A C 1
ATOM 1382 O O . THR A 1 180 ? -23.75 27.234 17.781 1 98.69 180 THR A O 1
ATOM 1385 N N . LEU A 1 181 ? -23.75 25.016 17.609 1 98.81 181 LEU A N 1
ATOM 1386 C CA . LEU A 1 181 ? -23.672 25.047 16.141 1 98.81 181 LEU A CA 1
ATOM 1387 C C . LEU A 1 181 ? -24.875 25.766 15.547 1 98.81 181 LEU A C 1
ATOM 1389 O O . LEU A 1 181 ? -24.734 26.594 14.648 1 98.81 181 LEU A O 1
ATOM 1393 N N . ARG A 1 182 ? -26.031 25.453 16.062 1 98.62 182 ARG A N 1
ATOM 1394 C CA . ARG A 1 182 ? -27.25 26.094 15.578 1 98.62 182 ARG A CA 1
ATOM 1395 C C . ARG A 1 182 ? -27.234 27.594 15.883 1 98.62 182 ARG A C 1
ATOM 1397 O O . ARG A 1 182 ? -27.656 28.391 15.047 1 98.62 182 ARG A O 1
ATOM 1404 N N . ARG A 1 183 ? -26.812 27.891 17.047 1 98.75 183 ARG A N 1
ATOM 1405 C CA . ARG A 1 183 ? -26.719 29.297 17.422 1 98.75 183 ARG A CA 1
ATOM 1406 C C . ARG A 1 183 ? -25.812 30.062 16.453 1 98.75 183 ARG A C 1
ATOM 1408 O O . ARG A 1 183 ? -26.156 31.156 16.016 1 98.75 183 ARG A O 1
ATOM 1415 N N . ILE A 1 184 ? -24.688 29.516 16.156 1 98.75 184 ILE A N 1
ATOM 1416 C CA . ILE A 1 184 ? -23.734 30.125 15.234 1 98.75 184 ILE A CA 1
ATOM 1417 C C . ILE A 1 184 ? -24.375 30.25 13.852 1 98.75 184 ILE A C 1
ATOM 1419 O O . ILE A 1 184 ? -24.219 31.266 13.18 1 98.75 184 ILE A O 1
ATOM 1423 N N . GLY A 1 185 ? -25.016 29.188 13.445 1 98.69 185 GLY A N 1
ATOM 1424 C CA . GLY A 1 185 ? -25.75 29.25 12.195 1 98.69 185 GLY A CA 1
ATOM 1425 C C . GLY A 1 185 ? -26.734 30.406 12.133 1 98.69 185 GLY A C 1
ATOM 1426 O O . GLY A 1 185 ? -26.844 31.078 11.109 1 98.69 185 GLY A O 1
ATOM 1427 N N . ASN A 1 186 ? -27.406 30.672 13.234 1 98.44 186 ASN A N 1
ATOM 1428 C CA . ASN A 1 186 ? -28.391 31.734 13.32 1 98.44 186 ASN A CA 1
ATOM 1429 C C . ASN A 1 186 ? -27.734 33.125 13.281 1 98.44 186 ASN A C 1
ATOM 1431 O O . ASN A 1 186 ? -28.344 34.094 12.82 1 98.44 186 ASN A O 1
ATOM 1435 N N . GLU A 1 187 ? -26.516 33.156 13.805 1 98.06 187 GLU A N 1
ATOM 1436 C CA . GLU A 1 187 ? -25.766 34.406 13.734 1 98.06 187 GLU A CA 1
ATOM 1437 C C . GLU A 1 187 ? -25.406 34.75 12.289 1 98.06 187 GLU A C 1
ATOM 1439 O O . GLU A 1 187 ? -25.219 35.906 11.953 1 98.06 187 GLU A O 1
ATOM 1444 N N . GLY A 1 188 ? -25.344 33.75 11.469 1 98.31 188 GLY A N 1
ATOM 1445 C CA . GLY A 1 188 ? -24.906 33.906 10.094 1 98.31 188 GLY A CA 1
ATOM 1446 C C . GLY A 1 188 ? -23.469 33.469 9.867 1 98.31 188 GLY A C 1
ATOM 1447 O O . GLY A 1 188 ? -22.547 34 10.492 1 98.31 188 GLY A O 1
ATOM 1448 N N . VAL A 1 189 ? -23.297 32.562 8.977 1 98.81 189 VAL A N 1
ATOM 1449 C CA . VAL A 1 189 ? -21.969 32.031 8.68 1 98.81 189 VAL A CA 1
ATOM 1450 C C . VAL A 1 189 ? -21.625 32.281 7.211 1 98.81 189 VAL A C 1
ATOM 1452 O O . VAL A 1 189 ? -22.359 31.859 6.316 1 98.81 189 VAL A O 1
ATOM 1455 N N . LEU A 1 190 ? -20.547 32.969 7.039 1 98.81 190 LEU A N 1
ATOM 1456 C CA . LEU A 1 190 ? -20.094 33.312 5.684 1 98.81 190 LEU A CA 1
ATOM 1457 C C . LEU A 1 190 ? -19.562 32.062 4.984 1 98.81 190 LEU A C 1
ATOM 1459 O O . LEU A 1 190 ? -19.938 31.766 3.85 1 98.81 190 LEU A O 1
ATOM 1463 N N . ALA A 1 191 ? -18.672 31.359 5.645 1 98.94 191 ALA A N 1
ATOM 1464 C CA . ALA A 1 191 ? -18.047 30.203 5.023 1 98.94 191 ALA A CA 1
ATOM 1465 C C . ALA A 1 191 ? -17.859 29.062 6.035 1 98.94 191 ALA A C 1
ATOM 1467 O O . ALA A 1 191 ? -17.703 29.312 7.23 1 98.94 191 ALA A O 1
ATOM 1468 N N . MET A 1 192 ? -17.922 27.859 5.539 1 98.94 192 MET A N 1
ATOM 1469 C CA . MET A 1 192 ? -17.516 26.688 6.309 1 98.94 192 MET A CA 1
ATOM 1470 C C . MET A 1 192 ? -16.406 25.922 5.605 1 98.94 192 MET A C 1
ATOM 1472 O O . MET A 1 192 ? -16.531 25.578 4.434 1 98.94 192 MET A O 1
ATOM 1476 N N . VAL A 1 193 ? -15.273 25.781 6.281 1 98.81 193 VAL A N 1
ATOM 1477 C CA . VAL A 1 193 ? -14.148 24.953 5.855 1 98.81 193 VAL A CA 1
ATOM 1478 C C . VAL A 1 193 ? -14.219 23.594 6.543 1 98.81 193 VAL A C 1
ATOM 1480 O O . VAL A 1 193 ? -14 23.484 7.75 1 98.81 193 VAL A O 1
ATOM 1483 N N . GLY A 1 194 ? -14.43 22.547 5.684 1 98.12 194 GLY A N 1
ATOM 1484 C CA . GLY A 1 194 ? -14.93 21.375 6.371 1 98.12 194 GLY A CA 1
ATOM 1485 C C . GLY A 1 194 ? -14.203 20.109 5.977 1 98.12 194 GLY A C 1
ATOM 1486 O O . GLY A 1 194 ? -13.695 20 4.859 1 98.12 194 GLY A O 1
ATOM 1487 N N . ASP A 1 195 ? -14.25 19.094 6.801 1 98.12 195 ASP A N 1
ATOM 1488 C CA . ASP A 1 195 ? -13.672 17.766 6.688 1 98.12 195 ASP A CA 1
ATOM 1489 C C . ASP A 1 195 ? -14.352 16.969 5.578 1 98.12 195 ASP A C 1
ATOM 1491 O O . ASP A 1 195 ? -15.578 16.844 5.555 1 98.12 195 ASP A O 1
ATOM 1495 N N . SER A 1 196 ? -13.5 16.344 4.664 1 98.44 196 SER A N 1
ATOM 1496 C CA . SER A 1 196 ? -14.055 15.625 3.52 1 98.44 196 SER A CA 1
ATOM 1497 C C . SER A 1 196 ? -13.719 14.141 3.586 1 98.44 196 SER A C 1
ATOM 1499 O O . SER A 1 196 ? -14.023 13.391 2.654 1 98.44 196 SER A O 1
ATOM 1501 N N . THR A 1 197 ? -13.172 13.641 4.652 1 97.12 197 THR A N 1
ATOM 1502 C CA . THR A 1 197 ? -12.516 12.344 4.75 1 97.12 197 THR A CA 1
ATOM 1503 C C . THR A 1 197 ? -13.477 11.227 4.367 1 97.12 197 THR A C 1
ATOM 1505 O O . THR A 1 197 ? -13.125 10.328 3.592 1 97.12 197 THR A O 1
ATOM 1508 N N . ASN A 1 198 ? -14.727 11.266 4.879 1 97.06 198 ASN A N 1
ATOM 1509 C CA . ASN A 1 198 ? -15.664 10.156 4.707 1 97.06 198 ASN A CA 1
ATOM 1510 C C . ASN A 1 198 ? -16.844 10.555 3.82 1 97.06 198 ASN A C 1
ATOM 1512 O O . ASN A 1 198 ? -17.953 10.047 3.998 1 97.06 198 ASN A O 1
ATOM 1516 N N . VAL A 1 199 ? -16.656 11.414 2.877 1 97.62 199 VAL A N 1
ATOM 1517 C CA . VAL A 1 199 ? -17.75 11.953 2.084 1 97.62 199 VAL A CA 1
ATOM 1518 C C . VAL A 1 199 ? -18.406 10.844 1.263 1 97.62 199 VAL A C 1
ATOM 1520 O O . VAL A 1 199 ? -19.578 10.938 0.893 1 97.62 199 VAL A O 1
ATOM 1523 N N . PHE A 1 200 ? -17.734 9.742 1.052 1 94.5 200 PHE A N 1
ATOM 1524 C CA . PHE A 1 200 ? -18.266 8.648 0.248 1 94.5 200 PHE A CA 1
ATOM 1525 C C . PHE A 1 200 ? -18.969 7.621 1.129 1 94.5 200 PHE A C 1
ATOM 1527 O O . PHE A 1 200 ? -19.609 6.699 0.624 1 94.5 200 PHE A O 1
ATOM 1534 N N . THR A 1 201 ? -18.812 7.715 2.398 1 95.19 201 THR A N 1
ATOM 1535 C CA . THR A 1 201 ? -19.422 6.777 3.33 1 95.19 201 THR A CA 1
ATOM 1536 C C . THR A 1 201 ? -20.875 7.16 3.6 1 95.19 201 THR A C 1
ATOM 1538 O O . THR A 1 201 ? -21.156 8.234 4.137 1 95.19 201 THR A O 1
ATOM 1541 N N . ARG A 1 202 ? -21.844 6.355 3.346 1 94.19 202 ARG A N 1
ATOM 1542 C CA . ARG A 1 202 ? -23.266 6.617 3.529 1 94.19 202 ARG A CA 1
ATOM 1543 C C . ARG A 1 202 ? -23.688 6.363 4.973 1 94.19 202 ARG A C 1
ATOM 1545 O O . ARG A 1 202 ? -22.984 5.68 5.719 1 94.19 202 ARG A O 1
ATOM 1552 N N . GLY A 1 203 ? -24.688 6.965 5.34 1 96.62 203 GLY A N 1
ATOM 1553 C CA . GLY A 1 203 ? -25.266 6.715 6.652 1 96.62 203 GLY A CA 1
ATOM 1554 C C . GLY A 1 203 ? -24.562 7.465 7.766 1 96.62 203 GLY A C 1
ATOM 1555 O O . GLY A 1 203 ? -24.344 8.672 7.664 1 96.62 203 GLY A O 1
ATOM 1556 N N . HIS A 1 204 ? -24.328 6.664 8.906 1 96.56 204 HIS A N 1
ATOM 1557 C CA . HIS A 1 204 ? -23.719 7.234 10.109 1 96.56 204 HIS A CA 1
ATOM 1558 C C . HIS A 1 204 ? -22.422 6.52 10.461 1 96.56 204 HIS A C 1
ATOM 1560 O O . HIS A 1 204 ? -22.25 5.348 10.117 1 96.56 204 HIS A O 1
ATOM 1566 N N . SER A 1 205 ? -21.516 7.18 11.109 1 95.5 205 SER A N 1
ATOM 1567 C CA . SER A 1 205 ? -20.188 6.664 11.414 1 95.5 205 SER A CA 1
ATOM 1568 C C . SER A 1 205 ? -20.234 5.637 12.539 1 95.5 205 SER A C 1
ATOM 1570 O O . SER A 1 205 ? -19.281 4.887 12.75 1 95.5 205 SER A O 1
ATOM 1572 N N . GLY A 1 206 ? -21.328 5.531 13.289 1 94.56 206 GLY A N 1
ATOM 1573 C CA . GLY A 1 206 ? -21.422 4.621 14.414 1 94.56 206 GLY A CA 1
ATOM 1574 C C . GLY A 1 206 ? -21.047 5.266 15.734 1 94.56 206 GLY A C 1
ATOM 1575 O O . GLY A 1 206 ? -20.719 6.453 15.781 1 94.56 206 GLY A O 1
ATOM 1576 N N . SER A 1 207 ? -21.141 4.449 16.859 1 97.62 207 SER A N 1
ATOM 1577 C CA . SER A 1 207 ? -20.906 5.008 18.188 1 97.62 207 SER A CA 1
ATOM 1578 C C . SER A 1 207 ? -19.875 4.188 18.953 1 97.62 207 SER A C 1
ATOM 1580 O O . SER A 1 207 ? -19.844 2.961 18.844 1 97.62 207 SER A O 1
ATOM 1582 N N . GLU A 1 208 ? -19.109 4.859 19.766 1 97.62 208 GLU A N 1
ATOM 1583 C CA . GLU A 1 208 ? -18.156 4.18 20.641 1 97.62 208 GLU A CA 1
ATOM 1584 C C . GLU A 1 208 ? -18.891 3.295 21.656 1 97.62 208 GLU A C 1
ATOM 1586 O O . GLU A 1 208 ? -18.359 2.262 22.062 1 97.62 208 GLU A O 1
ATOM 1591 N N . ALA A 1 209 ? -20.062 3.662 21.969 1 98.19 209 ALA A N 1
ATOM 1592 C CA . ALA A 1 209 ? -20.844 2.867 22.906 1 98.19 209 ALA A CA 1
ATOM 1593 C C . ALA A 1 209 ? -21.125 1.478 22.344 1 98.19 209 ALA A C 1
ATOM 1595 O O . ALA A 1 209 ? -21.141 0.49 23.094 1 98.19 209 ALA A O 1
ATOM 1596 N N . GLU A 1 210 ? -21.438 1.436 21.125 1 97.62 210 GLU A N 1
ATOM 1597 C CA . GLU A 1 210 ? -21.672 0.15 20.469 1 97.62 210 GLU A CA 1
ATOM 1598 C C . GLU A 1 210 ? -20.406 -0.712 20.469 1 97.62 210 GLU A C 1
ATOM 1600 O O . GLU A 1 210 ? -20.484 -1.923 20.688 1 97.62 210 GLU A O 1
ATOM 1605 N N . VAL A 1 211 ? -19.312 -0.13 20.234 1 97.88 211 VAL A N 1
ATOM 1606 C CA . VAL A 1 211 ? -18.047 -0.839 20.234 1 97.88 211 VAL A CA 1
ATOM 1607 C C . VAL A 1 211 ? -17.781 -1.433 21.609 1 97.88 211 VAL A C 1
ATOM 1609 O O . VAL A 1 211 ? -17.359 -2.588 21.734 1 97.88 211 VAL A O 1
ATOM 1612 N N . ARG A 1 212 ? -18.031 -0.66 22.719 1 97.94 212 ARG A N 1
ATOM 1613 C CA . ARG A 1 212 ? -17.828 -1.128 24.078 1 97.94 212 ARG A CA 1
ATOM 1614 C C . ARG A 1 212 ? -18.656 -2.369 24.359 1 97.94 212 ARG A C 1
ATOM 1616 O O . ARG A 1 212 ? -18.156 -3.363 24.891 1 97.94 212 ARG A O 1
ATOM 1623 N N . ALA A 1 213 ? -19.906 -2.26 24 1 98.19 213 ALA A N 1
ATOM 1624 C CA . ALA A 1 213 ? -20.797 -3.383 24.25 1 98.19 213 ALA A CA 1
ATOM 1625 C C . ALA A 1 213 ? -20.328 -4.637 23.516 1 98.19 213 ALA A C 1
ATOM 1627 O O . ALA A 1 213 ? -20.328 -5.73 24.078 1 98.19 213 ALA A O 1
ATOM 1628 N N . ASN A 1 214 ? -19.922 -4.445 22.344 1 98.06 214 ASN A N 1
ATOM 1629 C CA . ASN A 1 214 ? -19.484 -5.57 21.531 1 98.06 214 ASN A CA 1
ATOM 1630 C C . ASN A 1 214 ? -18.172 -6.156 22.047 1 98.06 214 ASN A C 1
ATOM 1632 O O . ASN A 1 214 ? -17.969 -7.371 21.984 1 98.06 214 ASN A O 1
ATOM 1636 N N . LEU A 1 215 ? -17.266 -5.324 22.5 1 98.5 215 LEU A N 1
ATOM 1637 C CA . LEU A 1 215 ? -16 -5.793 23.062 1 98.5 215 LEU A CA 1
ATOM 1638 C C . LEU A 1 215 ? -16.234 -6.621 24.312 1 98.5 215 LEU A C 1
ATOM 1640 O O . LEU A 1 215 ? -15.586 -7.648 24.516 1 98.5 215 LEU A O 1
ATOM 1644 N N . ILE A 1 216 ? -17.156 -6.145 25.172 1 98.44 216 ILE A N 1
ATOM 1645 C CA . ILE A 1 216 ? -17.469 -6.863 26.391 1 98.44 216 ILE A CA 1
ATOM 1646 C C . ILE A 1 216 ? -17.953 -8.266 26.062 1 98.44 216 ILE A C 1
ATOM 1648 O O . ILE A 1 216 ? -17.5 -9.25 26.641 1 98.44 216 ILE A O 1
ATOM 1652 N N . GLY A 1 217 ? -18.891 -8.32 25.141 1 98.31 217 GLY A N 1
ATOM 1653 C CA . GLY A 1 217 ? -19.406 -9.609 24.703 1 98.31 217 GLY A CA 1
ATOM 1654 C C . GLY A 1 217 ? -18.344 -10.477 24.047 1 98.31 217 GLY A C 1
ATOM 1655 O O . GLY A 1 217 ? -18.266 -11.68 24.328 1 98.31 217 GLY A O 1
ATOM 1656 N N . LEU A 1 218 ? -17.484 -9.945 23.219 1 98.31 218 LEU A N 1
ATOM 1657 C CA . LEU A 1 218 ? -16.469 -10.672 22.469 1 98.31 218 LEU A CA 1
ATOM 1658 C C . LEU A 1 218 ? -15.445 -11.297 23.422 1 98.31 218 LEU A C 1
ATOM 1660 O O . LEU A 1 218 ? -15.039 -12.445 23.234 1 98.31 218 LEU A O 1
ATOM 1664 N N . LEU A 1 219 ? -14.977 -10.594 24.469 1 98.38 219 LEU A N 1
ATOM 1665 C CA . LEU A 1 219 ? -13.922 -11.047 25.359 1 98.38 219 LEU A CA 1
ATOM 1666 C C . LEU A 1 219 ? -14.375 -12.258 26.172 1 98.38 219 LEU A C 1
ATOM 1668 O O . LEU A 1 219 ? -13.547 -13.062 26.609 1 98.38 219 LEU A O 1
ATOM 1672 N N . SER A 1 220 ? -15.695 -12.43 26.328 1 98.12 220 SER A N 1
ATOM 1673 C CA . SER A 1 220 ? -16.234 -13.523 27.125 1 98.12 220 SER A CA 1
ATOM 1674 C C . SER A 1 220 ? -16.016 -14.867 26.438 1 98.12 220 SER A C 1
ATOM 1676 O O . SER A 1 220 ? -16.094 -15.922 27.062 1 98.12 220 SER A O 1
ATOM 1678 N N . ARG A 1 221 ? -15.664 -14.852 25.219 1 97.25 221 ARG A N 1
ATOM 1679 C CA . ARG A 1 221 ? -15.516 -16.062 24.422 1 97.25 221 ARG A CA 1
ATOM 1680 C C . ARG A 1 221 ? -14.141 -16.688 24.641 1 97.25 221 ARG A C 1
ATOM 1682 O O . ARG A 1 221 ? -13.891 -17.812 24.203 1 97.25 221 ARG A O 1
ATOM 1689 N N . TYR A 1 222 ? -13.258 -15.961 25.359 1 97.69 222 TYR A N 1
ATOM 1690 C CA . TYR A 1 222 ? -11.867 -16.406 25.391 1 97.69 222 TYR A CA 1
ATOM 1691 C C . TYR A 1 222 ? -11.43 -16.703 26.828 1 97.69 222 TYR A C 1
ATOM 1693 O O . TYR A 1 222 ? -11.797 -15.977 27.75 1 97.69 222 TYR A O 1
ATOM 1701 N N . ASP A 1 223 ? -10.586 -17.75 26.984 1 97.06 223 ASP A N 1
ATOM 1702 C CA . ASP A 1 223 ? -10.164 -18.156 28.312 1 97.06 223 ASP A CA 1
ATOM 1703 C C . ASP A 1 223 ? -8.641 -18.125 28.453 1 97.06 223 ASP A C 1
ATOM 1705 O O . ASP A 1 223 ? -8.086 -18.672 29.406 1 97.06 223 ASP A O 1
ATOM 1709 N N . ARG A 1 224 ? -7.949 -17.594 27.484 1 97.75 224 ARG A N 1
ATOM 1710 C CA . ARG A 1 224 ? -6.5 -17.422 27.531 1 97.75 224 ARG A CA 1
ATOM 1711 C C . ARG A 1 224 ? -6.109 -15.961 27.359 1 97.75 224 ARG A C 1
ATOM 1713 O O . ARG A 1 224 ? -6.895 -15.062 27.656 1 97.75 224 ARG A O 1
ATOM 1720 N N . ARG A 1 225 ? -4.859 -15.742 26.906 1 98.06 225 ARG A N 1
ATOM 1721 C CA . ARG A 1 225 ? -4.398 -14.359 26.781 1 98.06 225 ARG A CA 1
ATOM 1722 C C . ARG A 1 225 ? -5.109 -13.641 25.641 1 98.06 225 ARG A C 1
ATOM 1724 O O . ARG A 1 225 ? -5.387 -14.242 24.594 1 98.06 225 ARG A O 1
ATOM 1731 N N . ILE A 1 226 ? -5.414 -12.398 25.875 1 98.56 226 ILE A N 1
ATOM 1732 C CA . ILE A 1 226 ? -6.031 -11.531 24.875 1 98.56 226 ILE A CA 1
ATOM 1733 C C . ILE A 1 226 ? -5.145 -10.312 24.625 1 98.56 226 ILE A C 1
ATOM 1735 O O . ILE A 1 226 ? -4.648 -9.703 25.578 1 98.56 226 ILE A O 1
ATOM 1739 N N . ALA A 1 227 ? -4.863 -10 23.375 1 98.62 227 ALA A N 1
ATOM 1740 C CA . ALA A 1 227 ? -4.23 -8.742 23 1 98.62 227 ALA A CA 1
ATOM 1741 C C . ALA A 1 227 ? -5.152 -7.914 22.094 1 98.62 227 ALA A C 1
ATOM 1743 O O . ALA A 1 227 ? -5.828 -8.461 21.219 1 98.62 227 ALA A O 1
ATOM 1744 N N . ILE A 1 228 ? -5.258 -6.652 22.344 1 98.56 228 ILE A N 1
ATOM 1745 C CA . ILE A 1 228 ? -6.031 -5.727 21.531 1 98.56 228 ILE A CA 1
ATOM 1746 C C . ILE A 1 228 ? -5.125 -4.602 21.031 1 98.56 228 ILE A C 1
ATOM 1748 O O . ILE A 1 228 ? -4.285 -4.094 21.766 1 98.56 228 ILE A O 1
ATOM 1752 N N . SER A 1 229 ? -5.23 -4.285 19.766 1 97.31 229 SER A N 1
ATOM 1753 C CA . SER A 1 229 ? -4.516 -3.135 19.219 1 97.31 229 SER A CA 1
ATOM 1754 C C . SER A 1 229 ? -5.484 -2.033 18.797 1 97.31 229 SER A C 1
ATOM 1756 O O . SER A 1 229 ? -6.535 -2.312 18.219 1 97.31 229 SER A O 1
ATOM 1758 N N . CYS A 1 230 ? -5.188 -0.807 19.125 1 94.44 230 CYS A N 1
ATOM 1759 C CA . CYS A 1 230 ? -5.938 0.379 18.734 1 94.44 230 CYS A CA 1
ATOM 1760 C C . CYS A 1 230 ? -5.043 1.615 18.734 1 94.44 230 CYS A C 1
ATOM 1762 O O . CYS A 1 230 ? -3.873 1.538 19.109 1 94.44 230 CYS A O 1
ATOM 1764 N N . PHE A 1 231 ? -5.543 2.705 18.297 1 93.25 231 PHE A N 1
ATOM 1765 C CA . PHE A 1 231 ? -4.812 3.965 18.375 1 93.25 231 PHE A CA 1
ATOM 1766 C C . PHE A 1 231 ? -4.777 4.488 19.797 1 93.25 231 PHE A C 1
ATOM 1768 O O . PHE A 1 231 ? -5.82 4.598 20.453 1 93.25 231 PHE A O 1
ATOM 1775 N N . ALA A 1 232 ? -3.629 4.906 20.219 1 95.12 232 ALA A N 1
ATOM 1776 C CA . ALA A 1 232 ? -3.428 5.316 21.609 1 95.12 232 ALA A CA 1
ATOM 1777 C C . ALA A 1 232 ? -4.254 6.559 21.938 1 95.12 232 ALA A C 1
ATOM 1779 O O . ALA A 1 232 ? -4.727 6.715 23.062 1 95.12 232 ALA A O 1
ATOM 1780 N N . THR A 1 233 ? -4.484 7.387 20.953 1 95.31 233 THR A N 1
ATOM 1781 C CA . THR A 1 233 ? -5.129 8.672 21.203 1 95.31 233 THR A CA 1
ATOM 1782 C C . THR A 1 233 ? -6.637 8.5 21.359 1 95.31 233 THR A C 1
ATOM 1784 O O . THR A 1 233 ? -7.332 9.414 21.812 1 95.31 233 THR A O 1
ATOM 1787 N N . ASN A 1 234 ? -7.129 7.352 20.984 1 97.06 234 ASN A N 1
ATOM 1788 C CA . ASN A 1 234 ? -8.547 7.074 21.203 1 97.06 234 ASN A CA 1
ATOM 1789 C C . ASN A 1 234 ? -8.82 6.652 22.656 1 97.06 234 ASN A C 1
ATOM 1791 O O . ASN A 1 234 ? -9.062 5.477 22.922 1 97.06 234 ASN A O 1
ATOM 1795 N N . VAL A 1 235 ? -8.953 7.617 23.5 1 98.06 235 VAL A N 1
ATOM 1796 C CA . VAL A 1 235 ? -9.062 7.395 24.938 1 98.06 235 VAL A CA 1
ATOM 1797 C C . VAL A 1 235 ? -10.367 6.668 25.25 1 98.06 235 VAL A C 1
ATOM 1799 O O . VAL A 1 235 ? -10.422 5.844 26.172 1 98.06 235 VAL A O 1
ATOM 1802 N N . ALA A 1 236 ? -11.453 6.969 24.531 1 97.81 236 ALA A N 1
ATOM 1803 C CA . ALA A 1 236 ? -12.711 6.25 24.719 1 97.81 236 ALA A CA 1
ATOM 1804 C C . ALA A 1 236 ? -12.523 4.754 24.484 1 97.81 236 ALA A C 1
ATOM 1806 O O . ALA A 1 236 ? -13.062 3.932 25.234 1 97.81 236 ALA A O 1
ATOM 1807 N N . ARG A 1 237 ? -11.82 4.383 23.484 1 97.44 237 ARG A N 1
ATOM 1808 C CA . ARG A 1 237 ? -11.539 2.984 23.172 1 97.44 237 ARG A CA 1
ATOM 1809 C C . ARG A 1 237 ? -10.695 2.336 24.266 1 97.44 237 ARG A C 1
ATOM 1811 O O . ARG A 1 237 ? -10.914 1.179 24.625 1 97.44 237 ARG A O 1
ATOM 1818 N N . VAL A 1 238 ? -9.688 3.051 24.703 1 98 238 VAL A N 1
ATOM 1819 C CA . VAL A 1 238 ? -8.844 2.562 25.797 1 98 238 VAL A CA 1
ATOM 1820 C C . VAL A 1 238 ? -9.703 2.25 27.016 1 98 238 VAL A C 1
ATOM 1822 O O . VAL A 1 238 ? -9.555 1.198 27.641 1 98 238 VAL A O 1
ATOM 1825 N N . GLU A 1 239 ? -10.57 3.146 27.328 1 98.19 239 GLU A N 1
ATOM 1826 C CA . GLU A 1 239 ? -11.477 2.928 28.453 1 98.19 239 GLU A CA 1
ATOM 1827 C C . GLU A 1 239 ? -12.375 1.718 28.203 1 98.19 239 GLU A C 1
ATOM 1829 O O . GLU A 1 239 ? -12.617 0.922 29.125 1 98.19 239 GLU A O 1
ATOM 1834 N N . SER A 1 240 ? -12.898 1.631 27 1 98.25 240 SER A N 1
ATOM 1835 C CA . SER A 1 240 ? -13.758 0.505 26.625 1 98.25 240 SER A CA 1
ATOM 1836 C C . SER A 1 240 ? -13.031 -0.823 26.812 1 98.25 240 SER A C 1
ATOM 1838 O O . SER A 1 240 ? -13.617 -1.792 27.297 1 98.25 240 SER A O 1
ATOM 1840 N N . VAL A 1 241 ? -11.781 -0.886 26.438 1 98.44 241 VAL A N 1
ATOM 1841 C CA . VAL A 1 241 ? -10.984 -2.094 26.594 1 98.44 241 VAL A CA 1
ATOM 1842 C C . VAL A 1 241 ? -10.812 -2.414 28.078 1 98.44 241 VAL A C 1
ATOM 1844 O O . VAL A 1 241 ? -10.938 -3.57 28.484 1 98.44 241 VAL A O 1
ATOM 1847 N N . ALA A 1 242 ? -10.531 -1.412 28.859 1 98.38 242 ALA A N 1
ATOM 1848 C CA . ALA A 1 242 ? -10.359 -1.591 30.312 1 98.38 242 ALA A CA 1
ATOM 1849 C C . ALA A 1 242 ? -11.633 -2.143 30.953 1 98.38 242 ALA A C 1
ATOM 1851 O O . ALA A 1 242 ? -11.57 -3.076 31.75 1 98.38 242 ALA A O 1
ATOM 1852 N N . LEU A 1 243 ? -12.766 -1.572 30.594 1 98.25 243 LEU A N 1
ATOM 1853 C CA . LEU A 1 243 ? -14.039 -1.984 31.188 1 98.25 243 LEU A CA 1
ATOM 1854 C C . LEU A 1 243 ? -14.43 -3.377 30.703 1 98.25 243 LEU A C 1
ATOM 1856 O O . LEU A 1 243 ? -15 -4.164 31.453 1 98.25 243 LEU A O 1
ATOM 1860 N N . ALA A 1 244 ? -14.195 -3.641 29.453 1 98.56 244 ALA A N 1
ATOM 1861 C CA . ALA A 1 244 ? -14.445 -4.98 28.938 1 98.56 244 ALA A CA 1
ATOM 1862 C C . ALA A 1 244 ? -13.602 -6.023 29.656 1 98.56 244 ALA A C 1
ATOM 1864 O O . ALA A 1 244 ? -14.078 -7.117 29.969 1 98.56 244 ALA A O 1
ATOM 1865 N N . ALA A 1 245 ? -12.344 -5.688 29.875 1 98.56 245 ALA A N 1
ATOM 1866 C CA . ALA A 1 245 ? -11.453 -6.574 30.625 1 98.56 245 ALA A CA 1
ATOM 1867 C C . ALA A 1 245 ? -11.977 -6.809 32.031 1 98.56 245 ALA A C 1
ATOM 1869 O O . ALA A 1 245 ? -12.023 -7.949 32.5 1 98.56 245 ALA A O 1
ATOM 1870 N N . GLU A 1 246 ? -12.336 -5.77 32.688 1 98 246 GLU A N 1
ATOM 1871 C CA . GLU A 1 246 ? -12.867 -5.855 34.062 1 98 246 GLU A CA 1
ATOM 1872 C C . GLU A 1 246 ? -14.109 -6.738 34.094 1 98 246 GLU A C 1
ATOM 1874 O O . GLU A 1 246 ? -14.242 -7.586 35 1 98 246 GLU A O 1
ATOM 1879 N N . ALA A 1 247 ? -14.992 -6.516 33.219 1 98.06 247 ALA A N 1
ATOM 1880 C CA . ALA A 1 247 ? -16.234 -7.281 33.156 1 98.06 247 ALA A CA 1
ATOM 1881 C C . ALA A 1 247 ? -15.953 -8.766 32.969 1 98.06 247 ALA A C 1
ATOM 1883 O O . ALA A 1 247 ? -16.797 -9.609 33.281 1 98.06 247 ALA A O 1
ATOM 1884 N N . ASN A 1 248 ? -14.797 -9.086 32.531 1 98.06 248 ASN A N 1
ATOM 1885 C CA . ASN A 1 248 ? -14.438 -10.469 32.25 1 98.06 248 ASN A CA 1
ATOM 1886 C C . ASN A 1 248 ? -13.32 -10.953 33.156 1 98.06 248 ASN A C 1
ATOM 1888 O O . ASN A 1 248 ? -12.641 -11.938 32.844 1 98.06 248 ASN A O 1
ATOM 1892 N N . GLY A 1 249 ? -13.023 -10.219 34.219 1 97.62 249 GLY A N 1
ATOM 1893 C CA . GLY A 1 249 ? -12.117 -10.641 35.25 1 97.62 249 GLY A CA 1
ATOM 1894 C C . GLY A 1 249 ? -10.656 -10.594 34.844 1 97.62 249 GLY A C 1
ATOM 1895 O O . GLY A 1 249 ? -9.867 -11.453 35.25 1 97.62 249 GLY A O 1
ATOM 1896 N N . ARG A 1 250 ? -10.297 -9.672 34 1 98.19 250 ARG A N 1
ATOM 1897 C CA . ARG A 1 250 ? -8.922 -9.57 33.5 1 98.19 250 ARG A CA 1
ATOM 1898 C C . ARG A 1 250 ? -8.297 -8.242 33.938 1 98.19 250 ARG A C 1
ATOM 1900 O O . ARG A 1 250 ? -9 -7.246 34.094 1 98.19 250 ARG A O 1
ATOM 1907 N N . SER A 1 251 ? -6.969 -8.203 34.031 1 98.06 251 SER A N 1
ATOM 1908 C CA . SER A 1 251 ? -6.199 -6.977 34.219 1 98.06 251 SER A CA 1
ATOM 1909 C C . SER A 1 251 ? -5.559 -6.52 32.906 1 98.06 251 SER A C 1
ATOM 1911 O O . SER A 1 251 ? -5.117 -7.348 32.094 1 98.06 251 SER A O 1
ATOM 1913 N N . VAL A 1 252 ? -5.48 -5.176 32.75 1 98.56 252 VAL A N 1
ATOM 1914 C CA . VAL A 1 252 ? -4.996 -4.648 31.469 1 98.56 252 VAL A CA 1
ATOM 1915 C C . VAL A 1 252 ? -3.555 -4.172 31.625 1 98.56 252 VAL A C 1
ATOM 1917 O O . VAL A 1 252 ? -3.236 -3.428 32.562 1 98.56 252 VAL A O 1
ATOM 1920 N N . ALA A 1 253 ? -2.686 -4.578 30.719 1 98.5 253 ALA A N 1
ATOM 1921 C CA . ALA A 1 253 ? -1.32 -4.074 30.609 1 98.5 253 ALA A CA 1
ATOM 1922 C C . ALA A 1 253 ? -1.146 -3.242 29.344 1 98.5 253 ALA A C 1
ATOM 1924 O O . ALA A 1 253 ? -1.568 -3.654 28.25 1 98.5 253 ALA A O 1
ATOM 1925 N N . LEU A 1 254 ? -0.576 -2.076 29.5 1 98.38 254 LEU A N 1
ATOM 1926 C CA . LEU A 1 254 ? -0.233 -1.268 28.344 1 98.38 254 LEU A CA 1
ATOM 1927 C C . LEU A 1 254 ? 1.126 -1.673 27.781 1 98.38 254 LEU A C 1
ATOM 1929 O O . LEU A 1 254 ? 2.105 -1.769 28.516 1 98.38 254 LEU A O 1
ATOM 1933 N N . VAL A 1 255 ? 1.158 -1.93 26.531 1 97.81 255 VAL A N 1
ATOM 1934 C CA . VAL A 1 255 ? 2.396 -2.355 25.891 1 97.81 255 VAL A CA 1
ATOM 1935 C C . VAL A 1 255 ? 2.744 -1.396 24.75 1 97.81 255 VAL A C 1
ATOM 1937 O O . VAL A 1 255 ? 2.379 -1.633 23.594 1 97.81 255 VAL A O 1
ATOM 1940 N N . GLY A 1 256 ? 3.5 -0.382 24.984 1 94.88 256 GLY A N 1
ATOM 1941 C CA . GLY A 1 256 ? 3.92 0.645 24.047 1 94.88 256 GLY A CA 1
ATOM 1942 C C . GLY A 1 256 ? 4.074 2.012 24.672 1 94.88 256 GLY A C 1
ATOM 1943 O O . GLY A 1 256 ? 3.25 2.412 25.5 1 94.88 256 GLY A O 1
ATOM 1944 N N . ARG A 1 257 ? 5.023 2.781 24.281 1 92.44 257 ARG A N 1
ATOM 1945 C CA . ARG A 1 257 ? 5.363 4.062 24.891 1 92.44 257 ARG A CA 1
ATOM 1946 C C . ARG A 1 257 ? 4.27 5.098 24.656 1 92.44 257 ARG A C 1
ATOM 1948 O O . ARG A 1 257 ? 3.957 5.898 25.531 1 92.44 257 ARG A O 1
ATOM 1955 N N . SER A 1 258 ? 3.75 5.109 23.469 1 92.94 258 SER A N 1
ATOM 1956 C CA . SER A 1 258 ? 2.729 6.098 23.125 1 92.94 258 SER A CA 1
ATOM 1957 C C . SER A 1 258 ? 1.477 5.902 23.984 1 92.94 258 SER A C 1
ATOM 1959 O O . SER A 1 258 ? 0.816 6.875 24.359 1 92.94 258 SER A O 1
ATOM 1961 N N . LEU A 1 259 ? 1.134 4.656 24.281 1 96.94 259 LEU A N 1
ATOM 1962 C CA . LEU A 1 259 ? -0.013 4.375 25.141 1 96.94 259 LEU A CA 1
ATOM 1963 C C . LEU A 1 259 ? 0.191 4.965 26.531 1 96.94 259 LEU A C 1
ATOM 1965 O O . LEU A 1 259 ? -0.721 5.582 27.078 1 96.94 259 LEU A O 1
ATOM 1969 N N . TRP A 1 260 ? 1.313 4.82 27.047 1 96.56 260 TRP A N 1
ATOM 1970 C CA . TRP A 1 260 ? 1.617 5.355 28.375 1 96.56 260 TRP A CA 1
ATOM 1971 C C . TRP A 1 260 ? 1.563 6.879 28.375 1 96.56 260 TRP A C 1
ATOM 1973 O O . TRP A 1 260 ? 1.063 7.492 29.312 1 96.56 260 TRP A O 1
ATOM 1983 N N . ARG A 1 261 ? 2.123 7.469 27.281 1 94.12 261 ARG A N 1
ATOM 1984 C CA . ARG A 1 261 ? 2.113 8.922 27.172 1 94.12 261 ARG A CA 1
ATOM 1985 C C . ARG A 1 261 ? 0.687 9.461 27.156 1 94.12 261 ARG A C 1
ATOM 1987 O O . ARG A 1 261 ? 0.378 10.438 27.844 1 94.12 261 ARG A O 1
ATOM 1994 N N . ILE A 1 262 ? -0.126 8.828 26.438 1 96.81 262 ILE A N 1
ATOM 1995 C CA . ILE A 1 262 ? -1.505 9.281 26.297 1 96.81 262 ILE A CA 1
ATOM 1996 C C . ILE A 1 262 ? -2.271 9.016 27.594 1 96.81 262 ILE A C 1
ATOM 1998 O O . ILE A 1 262 ? -3.092 9.828 28.016 1 96.81 262 ILE A O 1
ATOM 2002 N N . GLU A 1 263 ? -2.037 7.859 28.156 1 96.94 263 GLU A N 1
ATOM 2003 C CA . GLU A 1 263 ? -2.66 7.516 29.438 1 96.94 263 GLU A CA 1
ATOM 2004 C C . GLU A 1 263 ? -2.348 8.562 30.5 1 96.94 263 GLU A C 1
ATOM 2006 O O . GLU A 1 263 ? -3.238 8.992 31.234 1 96.94 263 GLU A O 1
ATOM 2011 N N . LYS A 1 264 ? -1.147 8.992 30.562 1 95.31 264 LYS A N 1
ATOM 2012 C CA . LYS A 1 264 ? -0.732 10 31.531 1 95.31 264 LYS A CA 1
ATOM 2013 C C . LYS A 1 264 ? -1.469 11.32 31.297 1 95.31 264 LYS A C 1
ATOM 2015 O O . LYS A 1 264 ? -2.02 11.898 32.25 1 95.31 264 LYS A O 1
ATOM 2020 N N . ALA A 1 265 ? -1.477 11.75 30.125 1 95.5 265 ALA A N 1
ATOM 2021 C CA . ALA A 1 265 ? -2.17 12.984 29.781 1 95.5 265 ALA A CA 1
ATOM 2022 C C . ALA A 1 265 ? -3.658 12.891 30.109 1 95.5 265 ALA A C 1
ATOM 2024 O O . ALA A 1 265 ? -4.246 13.836 30.641 1 95.5 265 ALA A O 1
ATOM 2025 N N . ALA A 1 266 ? -4.262 11.773 29.797 1 97.38 266 ALA A N 1
ATOM 2026 C CA . ALA A 1 266 ? -5.688 11.555 30.031 1 97.38 266 ALA A CA 1
ATOM 2027 C C . ALA A 1 266 ? -6.016 11.609 31.516 1 97.38 266 ALA A C 1
ATOM 2029 O O . ALA A 1 266 ? -6.93 12.32 31.938 1 97.38 266 ALA A O 1
ATOM 2030 N N . ARG A 1 267 ? -5.297 10.945 32.344 1 96.88 267 ARG A N 1
ATOM 2031 C CA . ARG A 1 267 ? -5.555 10.891 33.781 1 96.88 267 ARG A CA 1
ATOM 2032 C C . ARG A 1 267 ? -5.359 12.258 34.406 1 96.88 267 ARG A C 1
ATOM 2034 O O . ARG A 1 267 ? -6.121 12.641 35.312 1 96.88 267 ARG A O 1
ATOM 2041 N N . GLU A 1 268 ? -4.395 12.914 33.969 1 95.38 268 GLU A N 1
ATOM 2042 C CA . GLU A 1 268 ? -4.129 14.25 34.469 1 95.38 268 GLU A CA 1
ATOM 2043 C C . GLU A 1 268 ? -5.309 15.188 34.219 1 95.38 268 GLU A C 1
ATOM 2045 O O . GLU A 1 268 ? -5.539 16.125 35 1 95.38 268 GLU A O 1
ATOM 2050 N N . LEU A 1 269 ? -6.012 14.93 33.25 1 96.5 269 LEU A N 1
ATOM 2051 C CA . LEU A 1 269 ? -7.098 15.82 32.875 1 96.5 269 LEU A CA 1
ATOM 2052 C C . LEU A 1 269 ? -8.453 15.25 33.281 1 96.5 269 LEU A C 1
ATOM 2054 O O . LEU A 1 269 ? -9.492 15.758 32.875 1 96.5 269 LEU A O 1
ATOM 2058 N N . GLY A 1 270 ? -8.43 14.164 34 1 95.5 270 GLY A N 1
ATOM 2059 C CA . GLY A 1 270 ? -9.648 13.656 34.594 1 95.5 270 GLY A CA 1
ATOM 2060 C C . GLY A 1 270 ? -10.289 12.531 33.812 1 95.5 270 GLY A C 1
ATOM 2061 O O . GLY A 1 270 ? -11.312 11.977 34.219 1 95.5 270 GLY A O 1
ATOM 2062 N N . TYR A 1 271 ? -9.719 12.211 32.719 1 96.44 271 TYR A N 1
ATOM 2063 C CA . TYR A 1 271 ? -10.164 11.023 31.984 1 96.44 271 TYR A CA 1
ATOM 2064 C C . TYR A 1 271 ? -9.641 9.75 32.656 1 96.44 271 TYR A C 1
ATOM 2066 O O . TYR A 1 271 ? -8.656 9.797 33.375 1 96.44 271 TYR A O 1
ATOM 2074 N N . LEU A 1 272 ? -10.352 8.609 32.469 1 96.44 272 LEU A N 1
ATOM 2075 C CA . LEU A 1 272 ? -9.969 7.301 33 1 96.44 272 LEU A CA 1
ATOM 2076 C C . LEU A 1 272 ? -9.875 7.316 34.531 1 96.44 272 LEU A C 1
ATOM 2078 O O . LEU A 1 272 ? -9.141 6.52 35.094 1 96.44 272 LEU A O 1
ATOM 2082 N N . LYS A 1 273 ? -10.555 8.172 35.094 1 92.44 273 LYS A N 1
ATOM 2083 C CA . LYS A 1 273 ? -10.445 8.352 36.562 1 92.44 273 LYS A CA 1
ATOM 2084 C C . LYS A 1 273 ? -10.984 7.133 37.312 1 92.44 273 LYS A C 1
ATOM 2086 O O . LYS A 1 273 ? -10.484 6.781 38.375 1 92.44 273 LYS A O 1
ATOM 2091 N N . ASP A 1 274 ? -11.945 6.484 36.781 1 92.81 274 ASP A N 1
ATOM 2092 C CA . ASP A 1 274 ? -12.594 5.367 37.469 1 92.81 274 ASP A CA 1
ATOM 2093 C C . ASP A 1 274 ? -12 4.031 37 1 92.81 274 ASP A C 1
ATOM 2095 O O . ASP A 1 274 ? -12.508 2.969 37.375 1 92.81 274 ASP A O 1
ATOM 2099 N N . ILE A 1 275 ? -10.945 4.086 36.25 1 95.94 275 ILE A N 1
ATOM 2100 C CA . ILE A 1 275 ? -10.305 2.885 35.719 1 95.94 275 ILE A CA 1
ATOM 2101 C C . ILE A 1 275 ? -9.102 2.527 36.594 1 95.94 275 ILE A C 1
ATOM 2103 O O . ILE A 1 275 ? -8.297 3.395 36.938 1 95.94 275 ILE A O 1
ATOM 2107 N N . ALA A 1 276 ? -9.016 1.274 36.969 1 94.81 276 ALA A N 1
ATOM 2108 C CA . ALA A 1 276 ? -7.867 0.804 37.75 1 94.81 276 ALA A CA 1
ATOM 2109 C C . ALA A 1 276 ? -6.562 1.093 37 1 94.81 276 ALA A C 1
ATOM 2111 O O . ALA A 1 276 ? -6.543 1.192 35.781 1 94.81 276 ALA A O 1
ATOM 2112 N N . PRO A 1 277 ? -5.484 1.257 37.812 1 95.88 277 PRO A N 1
ATOM 2113 C CA . PRO A 1 277 ? -4.195 1.472 37.125 1 95.88 277 PRO A CA 1
ATOM 2114 C C . PRO A 1 277 ? -3.816 0.331 36.188 1 95.88 277 PRO A C 1
ATOM 2116 O O . PRO A 1 277 ? -4.059 -0.838 36.5 1 95.88 277 PRO A O 1
ATOM 2119 N N . PHE A 1 278 ? -3.281 0.742 35.125 1 98.12 278 PHE A N 1
ATOM 2120 C CA . PHE A 1 278 ? -2.807 -0.259 34.188 1 98.12 278 PHE A CA 1
ATOM 2121 C C . PHE A 1 278 ? -1.492 -0.871 34.656 1 98.12 278 PHE A C 1
ATOM 2123 O O . PHE A 1 278 ? -0.713 -0.219 35.344 1 98.12 278 PHE A O 1
ATOM 2130 N N . LEU A 1 279 ? -1.266 -2.014 34.219 1 97.94 279 LEU A N 1
ATOM 2131 C CA . LEU A 1 279 ? 0.003 -2.682 34.5 1 97.94 279 LEU A CA 1
ATOM 2132 C C . LEU A 1 279 ? 1.002 -2.424 33.375 1 97.94 279 LEU A C 1
ATOM 2134 O O . LEU A 1 279 ? 0.607 -2.135 32.25 1 97.94 279 LEU A O 1
ATOM 2138 N N . ASN A 1 280 ? 2.307 -2.449 33.719 1 96.56 280 ASN A N 1
ATOM 2139 C CA . ASN A 1 280 ? 3.318 -2.523 32.656 1 96.56 280 ASN A CA 1
ATOM 2140 C C . ASN A 1 280 ? 3.537 -3.959 32.188 1 96.56 280 ASN A C 1
ATOM 2142 O O . ASN A 1 280 ? 3.027 -4.898 32.812 1 96.56 280 ASN A O 1
ATOM 2146 N N . ASP A 1 281 ? 4.242 -4.086 31.125 1 93.88 281 ASP A N 1
ATOM 2147 C CA . ASP A 1 281 ? 4.391 -5.398 30.516 1 93.88 281 ASP A CA 1
ATOM 2148 C C . ASP A 1 281 ? 5.184 -6.344 31.422 1 93.88 281 ASP A C 1
ATOM 2150 O O . ASP A 1 281 ? 4.938 -7.551 31.438 1 93.88 281 ASP A O 1
ATOM 2154 N N . HIS A 1 282 ? 6.055 -5.891 32.219 1 94.19 282 HIS A N 1
ATOM 2155 C CA . HIS A 1 282 ? 6.832 -6.711 33.156 1 94.19 282 HIS A CA 1
ATOM 2156 C C . HIS A 1 282 ? 5.949 -7.305 34.25 1 94.19 282 HIS A C 1
ATOM 2158 O O . HIS A 1 282 ? 6.012 -8.508 34.5 1 94.19 282 HIS A O 1
ATOM 2164 N N . ASP A 1 283 ? 5.16 -6.527 34.812 1 95.12 283 ASP A N 1
ATOM 2165 C CA . ASP A 1 283 ? 4.285 -6.961 35.906 1 95.12 283 ASP A CA 1
ATOM 2166 C C . ASP A 1 283 ? 3.211 -7.918 35.375 1 95.12 283 ASP A C 1
ATOM 2168 O O . ASP A 1 283 ? 2.816 -8.852 36.094 1 95.12 283 ASP A O 1
ATOM 2172 N N . ALA A 1 284 ? 2.762 -7.691 34.25 1 95.81 284 ALA A N 1
ATOM 2173 C CA . ALA A 1 284 ? 1.682 -8.484 33.656 1 95.81 284 ALA A CA 1
ATOM 2174 C C . ALA A 1 284 ? 2.168 -9.883 33.281 1 95.81 284 ALA A C 1
ATOM 2176 O O . ALA A 1 284 ? 1.372 -10.82 33.188 1 95.81 284 ALA A O 1
ATOM 2177 N N . ALA A 1 285 ? 3.463 -10 33.031 1 91.94 285 ALA A N 1
ATOM 2178 C CA . ALA A 1 285 ? 4.051 -11.266 32.594 1 91.94 285 ALA A CA 1
ATOM 2179 C C . ALA A 1 285 ? 3.83 -12.359 33.625 1 91.94 285 ALA A C 1
ATOM 2181 O O . ALA A 1 285 ? 3.861 -13.547 33.312 1 91.94 285 ALA A O 1
ATOM 2182 N N . HIS A 1 286 ? 3.492 -12.031 34.875 1 92.88 286 HIS A N 1
ATOM 2183 C CA . HIS A 1 286 ? 3.369 -12.992 35.969 1 92.88 286 HIS A CA 1
ATOM 2184 C C . HIS A 1 286 ? 1.912 -13.383 36.188 1 92.88 286 HIS A C 1
ATOM 2186 O O . HIS A 1 286 ? 1.623 -14.281 37 1 92.88 286 HIS A O 1
ATOM 2192 N N . LEU A 1 287 ? 1.058 -12.82 35.5 1 96.19 287 LEU A N 1
ATOM 2193 C CA . LEU A 1 287 ? -0.359 -13.133 35.656 1 96.19 287 LEU A CA 1
ATOM 2194 C C . LEU A 1 287 ? -0.733 -14.383 34.875 1 96.19 287 LEU A C 1
ATOM 2196 O O . LEU A 1 287 ? -0.125 -14.672 33.844 1 96.19 287 LEU A O 1
ATOM 2200 N N . PRO A 1 288 ? -1.765 -15.07 35.438 1 96.81 288 PRO A N 1
ATOM 2201 C CA . PRO A 1 288 ? -2.273 -16.203 34.625 1 96.81 288 PRO A CA 1
ATOM 2202 C C . PRO A 1 288 ? -2.812 -15.773 33.281 1 96.81 288 PRO A C 1
ATOM 2204 O O . PRO A 1 288 ? -3.318 -14.656 33.125 1 96.81 288 PRO A O 1
ATOM 2207 N N . ALA A 1 289 ? -2.852 -16.719 32.312 1 96.88 289 ALA A N 1
ATOM 2208 C CA . ALA A 1 289 ? -3.227 -16.453 30.938 1 96.88 289 ALA A CA 1
ATOM 2209 C C . ALA A 1 289 ? -4.664 -15.953 30.844 1 96.88 289 ALA A C 1
ATOM 2211 O O . ALA A 1 289 ? -4.988 -15.133 29.984 1 96.88 289 ALA A O 1
ATOM 2212 N N . ASP A 1 290 ? -5.523 -16.406 31.703 1 97.44 290 ASP A N 1
ATOM 2213 C CA . ASP A 1 290 ? -6.938 -16.062 31.625 1 97.44 290 ASP A CA 1
ATOM 2214 C C . ASP A 1 290 ? -7.246 -14.797 32.438 1 97.44 290 ASP A C 1
ATOM 2216 O O . ASP A 1 290 ? -8.398 -14.375 32.531 1 97.44 290 ASP A O 1
ATOM 2220 N N . LYS A 1 291 ? -6.203 -14.117 32.938 1 97.94 291 LYS A N 1
ATOM 2221 C CA . LYS A 1 291 ? -6.426 -12.961 33.812 1 97.94 291 LYS A CA 1
ATOM 2222 C C . LYS A 1 291 ? -5.75 -11.711 33.25 1 97.94 291 LYS A C 1
ATOM 2224 O O . LYS A 1 291 ? -5.828 -10.633 33.812 1 97.94 291 LYS A O 1
ATOM 2229 N N . VAL A 1 292 ? -5.168 -11.844 32.031 1 97.88 292 VAL A N 1
ATOM 2230 C CA . VAL A 1 292 ? -4.402 -10.711 31.516 1 97.88 292 VAL A CA 1
ATOM 2231 C C . VAL A 1 292 ? -4.93 -10.32 30.141 1 97.88 292 VAL A C 1
ATOM 2233 O O . VAL A 1 292 ? -5.324 -11.18 29.344 1 97.88 292 VAL A O 1
ATOM 2236 N N . LEU A 1 293 ? -4.988 -9.07 29.859 1 98.56 293 LEU A N 1
ATOM 2237 C CA . LEU A 1 293 ? -5.223 -8.461 28.562 1 98.56 293 LEU A CA 1
ATOM 2238 C C . LEU A 1 293 ? -4.125 -7.457 28.219 1 98.56 293 LEU A C 1
ATOM 2240 O O . LEU A 1 293 ? -3.836 -6.559 29.016 1 98.56 293 LEU A O 1
ATOM 2244 N N . TYR A 1 294 ? -3.461 -7.633 27.078 1 98.62 294 TYR A N 1
ATOM 2245 C CA . TYR A 1 294 ? -2.438 -6.703 26.609 1 98.62 294 TYR A CA 1
ATOM 2246 C C . TYR A 1 294 ? -3.025 -5.688 25.641 1 98.62 294 TYR A C 1
ATOM 2248 O O . TYR A 1 294 ? -3.547 -6.059 24.578 1 98.62 294 TYR A O 1
ATOM 2256 N N . LEU A 1 295 ? -3.016 -4.465 25.953 1 98.5 295 LEU A N 1
ATOM 2257 C CA . LEU A 1 295 ? -3.309 -3.391 25.016 1 98.5 295 LEU A CA 1
ATOM 2258 C C . LEU A 1 295 ? -2.035 -2.9 24.328 1 98.5 295 LEU A C 1
ATOM 2260 O O . LEU A 1 295 ? -1.166 -2.314 24.984 1 98.5 295 LEU A O 1
ATOM 2264 N N . CYS A 1 296 ? -1.982 -3.07 23 1 97.75 296 CYS A N 1
ATOM 2265 C CA . CYS A 1 296 ? -0.706 -2.953 22.312 1 97.75 296 CYS A CA 1
ATOM 2266 C C . CYS A 1 296 ? -0.764 -1.865 21.25 1 97.75 296 CYS A C 1
ATOM 2268 O O . CYS A 1 296 ? -1.808 -1.651 20.625 1 97.75 296 CYS A O 1
ATOM 2270 N N . THR A 1 297 ? 0.401 -1.227 21 1 95.75 297 THR A N 1
ATOM 2271 C CA . THR A 1 297 ? 0.585 -0.409 19.797 1 95.75 297 THR A CA 1
ATOM 2272 C C . THR A 1 297 ? 0.882 -1.283 18.578 1 95.75 297 THR A C 1
ATOM 2274 O O . THR A 1 297 ? 1.173 -2.473 18.719 1 95.75 297 THR A O 1
ATOM 2277 N N . GLY A 1 298 ? 0.723 -0.686 17.391 1 94.19 298 GLY A N 1
ATOM 2278 C CA . GLY A 1 298 ? 1.113 -1.408 16.188 1 94.19 298 GLY A CA 1
ATOM 2279 C C . GLY A 1 298 ? -0.069 -1.859 15.352 1 94.19 298 GLY A C 1
ATOM 2280 O O . GLY A 1 298 ? 0.027 -2.84 14.609 1 94.19 298 GLY A O 1
ATOM 2281 N N . SER A 1 299 ? -1.174 -1.149 15.406 1 92.44 299 SER A N 1
ATOM 2282 C CA . SER A 1 299 ? -2.4 -1.535 14.711 1 92.44 299 SER A CA 1
ATOM 2283 C C . SER A 1 299 ? -2.244 -1.421 13.203 1 92.44 299 SER A C 1
ATOM 2285 O O . SER A 1 299 ? -3.021 -2.008 12.445 1 92.44 299 SER A O 1
ATOM 2287 N N . GLN A 1 300 ? -1.19 -0.732 12.734 1 91.5 300 GLN A N 1
ATOM 2288 C CA . GLN A 1 300 ? -1.028 -0.515 11.305 1 91.5 300 GLN A CA 1
ATOM 2289 C C . GLN A 1 300 ? 0.153 -1.312 10.758 1 91.5 300 GLN A C 1
ATOM 2291 O O . GLN A 1 300 ? 0.602 -1.073 9.633 1 91.5 300 GLN A O 1
ATOM 2296 N N . GLY A 1 301 ? 0.685 -2.18 11.531 1 91.69 301 GLY A N 1
ATOM 2297 C CA . GLY A 1 301 ? 1.771 -3.033 11.078 1 91.69 301 GLY A CA 1
ATOM 2298 C C . GLY A 1 301 ? 3.129 -2.363 11.156 1 91.69 301 GLY A C 1
ATOM 2299 O O . GLY A 1 301 ? 4.062 -2.752 10.453 1 91.69 301 GLY A O 1
ATOM 2300 N N . GLU A 1 302 ? 3.293 -1.376 12.008 1 89.19 302 GLU A N 1
ATOM 2301 C CA . GLU A 1 302 ? 4.578 -0.708 12.195 1 89.19 302 GLU A CA 1
ATOM 2302 C C . GLU A 1 302 ? 5.637 -1.681 12.703 1 89.19 302 GLU A C 1
ATOM 2304 O O . GLU A 1 302 ? 5.441 -2.338 13.734 1 89.19 302 GLU A O 1
ATOM 2309 N N . PRO A 1 303 ? 6.793 -1.771 12.117 1 83.56 303 PRO A N 1
ATOM 2310 C CA . PRO A 1 303 ? 7.762 -2.826 12.422 1 83.56 303 PRO A CA 1
ATOM 2311 C C . PRO A 1 303 ? 8.305 -2.73 13.844 1 83.56 303 PRO A C 1
ATOM 2313 O O . PRO A 1 303 ? 8.648 -3.748 14.453 1 83.56 303 PRO A O 1
ATOM 2316 N N . ARG A 1 304 ? 8.406 -1.541 14.445 1 86.25 304 ARG A N 1
ATOM 2317 C CA . ARG A 1 304 ? 9.023 -1.389 15.758 1 86.25 304 ARG A CA 1
ATOM 2318 C C . ARG A 1 304 ? 7.969 -1.305 16.859 1 86.25 304 ARG A C 1
ATOM 2320 O O . ARG A 1 304 ? 8.297 -1.242 18.047 1 86.25 304 ARG A O 1
ATOM 2327 N N . ALA A 1 305 ? 6.766 -1.412 16.5 1 92.94 305 ALA A N 1
ATOM 2328 C CA . ALA A 1 305 ? 5.691 -1.315 17.484 1 92.94 305 ALA A CA 1
ATOM 2329 C C . ALA A 1 305 ? 5.539 -2.621 18.25 1 92.94 305 ALA A C 1
ATOM 2331 O O . ALA A 1 305 ? 6.098 -3.65 17.859 1 92.94 305 ALA A O 1
ATOM 2332 N N . ALA A 1 306 ? 4.867 -2.6 19.312 1 95.69 306 ALA A N 1
ATOM 2333 C CA . ALA A 1 306 ? 4.766 -3.691 20.266 1 95.69 306 ALA A CA 1
ATOM 2334 C C . ALA A 1 306 ? 4.211 -4.953 19.609 1 95.69 306 ALA A C 1
ATOM 2336 O O . ALA A 1 306 ? 4.781 -6.035 19.75 1 95.69 306 ALA A O 1
ATOM 2337 N N . LEU A 1 307 ? 3.143 -4.844 18.906 1 96.38 307 LEU A N 1
ATOM 2338 C CA . LEU A 1 307 ? 2.469 -6.012 18.359 1 96.38 307 LEU A CA 1
ATOM 2339 C C . LEU A 1 307 ? 3.352 -6.715 17.328 1 96.38 307 LEU A C 1
ATOM 2341 O O . LEU A 1 307 ? 3.344 -7.945 17.234 1 96.38 307 LEU A O 1
ATOM 2345 N N . ALA A 1 308 ? 4.031 -5.922 16.5 1 95.81 308 ALA A N 1
ATOM 2346 C CA . ALA A 1 308 ? 4.957 -6.508 15.523 1 95.81 308 ALA A CA 1
ATOM 2347 C C . ALA A 1 308 ? 6.066 -7.285 16.234 1 95.81 308 ALA A C 1
ATOM 2349 O O . ALA A 1 308 ? 6.438 -8.375 15.797 1 95.81 308 ALA A O 1
ATOM 2350 N N . ARG A 1 309 ? 6.609 -6.754 17.281 1 95.94 309 ARG A N 1
ATOM 2351 C CA . ARG A 1 309 ? 7.648 -7.418 18.047 1 95.94 309 ARG A CA 1
ATOM 2352 C C . ARG A 1 309 ? 7.121 -8.695 18.703 1 95.94 309 ARG A C 1
ATOM 2354 O O . ARG A 1 309 ? 7.828 -9.703 18.766 1 95.94 309 ARG A O 1
ATOM 2361 N N . ILE A 1 310 ? 5.945 -8.617 19.188 1 96.88 310 ILE A N 1
ATOM 2362 C CA . ILE A 1 310 ? 5.309 -9.781 19.797 1 96.88 310 ILE A CA 1
ATOM 2363 C C . ILE A 1 310 ? 5.129 -10.875 18.734 1 96.88 310 ILE A C 1
ATOM 2365 O O . ILE A 1 310 ? 5.461 -12.039 18.984 1 96.88 310 ILE A O 1
ATOM 2369 N N . ALA A 1 311 ? 4.648 -10.453 17.594 1 96.25 311 ALA A N 1
ATOM 2370 C CA . ALA A 1 311 ? 4.414 -11.398 16.516 1 96.25 311 ALA A CA 1
ATOM 2371 C C . ALA A 1 311 ? 5.719 -12.047 16.047 1 96.25 311 ALA A C 1
ATOM 2373 O O . ALA A 1 311 ? 5.723 -13.18 15.562 1 96.25 311 ALA A O 1
ATOM 2374 N N . GLY A 1 312 ? 6.805 -11.297 16.203 1 94.38 312 GLY A N 1
ATOM 2375 C CA . GLY A 1 312 ? 8.117 -11.812 15.844 1 94.38 312 GLY A CA 1
ATOM 2376 C C . GLY A 1 312 ? 8.805 -12.539 16.984 1 94.38 312 GLY A C 1
ATOM 2377 O O . GLY A 1 312 ? 9.953 -12.961 16.859 1 94.38 312 GLY A O 1
ATOM 2378 N N . ASN A 1 313 ? 8.227 -12.664 18.094 1 93.31 313 ASN A N 1
ATOM 2379 C CA . ASN A 1 313 ? 8.766 -13.281 19.297 1 93.31 313 ASN A CA 1
ATOM 2380 C C . ASN A 1 313 ? 10.008 -12.547 19.797 1 93.31 313 ASN A C 1
ATOM 2382 O O . ASN A 1 313 ? 10.969 -13.18 20.234 1 93.31 313 ASN A O 1
ATOM 2386 N N . ASP A 1 314 ? 9.984 -11.328 19.625 1 92.69 314 ASP A N 1
ATOM 2387 C CA . ASP A 1 314 ? 11.133 -10.5 19.969 1 92.69 314 ASP A CA 1
ATOM 2388 C C . ASP A 1 314 ? 10.812 -9.578 21.141 1 92.69 314 ASP A C 1
ATOM 2390 O O . ASP A 1 314 ? 11.703 -8.906 21.672 1 92.69 314 ASP A O 1
ATOM 2394 N N . HIS A 1 315 ? 9.578 -9.516 21.562 1 94.75 315 HIS A N 1
ATOM 2395 C CA . HIS A 1 315 ? 9.234 -8.664 22.688 1 94.75 315 HIS A CA 1
ATOM 2396 C C . HIS A 1 315 ? 9.766 -9.25 24 1 94.75 315 HIS A C 1
ATOM 2398 O O . HIS A 1 315 ? 9.602 -10.445 24.266 1 94.75 315 HIS A O 1
ATOM 2404 N N . PRO A 1 316 ? 10.375 -8.539 24.766 1 93.56 316 PRO A N 1
ATOM 2405 C CA . PRO A 1 316 ? 11.078 -9.062 25.938 1 93.56 316 PRO A CA 1
ATOM 2406 C C . PRO A 1 316 ? 10.141 -9.633 27 1 93.56 316 PRO A C 1
ATOM 2408 O O . PRO A 1 316 ? 10.492 -10.594 27.688 1 93.56 316 PRO A O 1
ATOM 2411 N N . ASN A 1 317 ? 8.914 -9.141 27.125 1 95.06 317 ASN A N 1
ATOM 2412 C CA . ASN A 1 317 ? 8.102 -9.484 28.281 1 95.06 317 ASN A CA 1
ATOM 2413 C C . ASN A 1 317 ? 6.777 -10.133 27.875 1 95.06 317 ASN A C 1
ATOM 2415 O O . ASN A 1 317 ? 6.109 -10.766 28.688 1 95.06 317 ASN A O 1
ATOM 2419 N N . VAL A 1 318 ? 6.395 -9.938 26.641 1 96.5 318 VAL A N 1
ATOM 2420 C CA . VAL A 1 318 ? 5.078 -10.414 26.219 1 96.5 318 VAL A CA 1
ATOM 2421 C C . VAL A 1 318 ? 5.234 -11.492 25.156 1 96.5 318 VAL A C 1
ATOM 2423 O O . VAL A 1 318 ? 5.883 -11.266 24.125 1 96.5 318 VAL A O 1
ATOM 2426 N N . LYS A 1 319 ? 4.652 -12.617 25.438 1 95.38 319 LYS A N 1
ATOM 2427 C CA . LYS A 1 319 ? 4.645 -13.727 24.5 1 95.38 319 LYS A CA 1
ATOM 2428 C C . LYS A 1 319 ? 3.236 -14.289 24.328 1 95.38 319 LYS A C 1
ATOM 2430 O O . LYS A 1 319 ? 2.5 -14.453 25.297 1 95.38 319 LYS A O 1
ATOM 2435 N N . LEU A 1 320 ? 2.85 -14.461 23.078 1 96.88 320 LEU A N 1
ATOM 2436 C CA . LEU A 1 320 ? 1.583 -15.102 22.75 1 96.88 320 LEU A CA 1
ATOM 2437 C C . LEU A 1 320 ? 1.817 -16.5 22.172 1 96.88 320 LEU A C 1
ATOM 2439 O O . LEU A 1 320 ? 2.916 -16.797 21.703 1 96.88 320 LEU A O 1
ATOM 2443 N N . SER A 1 321 ? 0.828 -17.344 22.281 1 95.06 321 SER A N 1
ATOM 2444 C CA . SER A 1 321 ? 0.941 -18.719 21.812 1 95.06 321 SER A CA 1
ATOM 2445 C C . SER A 1 321 ? -0.413 -19.266 21.359 1 95.06 321 SER A C 1
ATOM 2447 O O . SER A 1 321 ? -1.408 -18.531 21.359 1 95.06 321 SER A O 1
ATOM 2449 N N . LYS A 1 322 ? -0.383 -20.531 21.031 1 95.62 322 LYS A N 1
ATOM 2450 C CA . LYS A 1 322 ? -1.581 -21.203 20.531 1 95.62 322 LYS A CA 1
ATOM 2451 C C . LYS A 1 322 ? -2.736 -21.062 21.516 1 95.62 322 LYS A C 1
ATOM 2453 O O . LYS A 1 322 ? -2.568 -21.281 22.719 1 95.62 322 LYS A O 1
ATOM 2458 N N . GLY A 1 323 ? -3.863 -20.641 20.969 1 95.44 323 GLY A N 1
ATOM 2459 C CA . GLY A 1 323 ? -5.047 -20.484 21.797 1 95.44 323 GLY A CA 1
ATOM 2460 C C . GLY A 1 323 ? -5.309 -19.062 22.219 1 95.44 323 GLY A C 1
ATOM 2461 O O . GLY A 1 323 ? -6.422 -18.719 22.625 1 95.44 323 GLY A O 1
ATOM 2462 N N . ASP A 1 324 ? -4.273 -18.203 22.203 1 98.12 324 ASP A N 1
ATOM 2463 C CA . ASP A 1 324 ? -4.449 -16.781 22.484 1 98.12 324 ASP A CA 1
ATOM 2464 C C . ASP A 1 324 ? -5.148 -16.062 21.328 1 98.12 324 ASP A C 1
ATOM 2466 O O . ASP A 1 324 ? -5.324 -16.641 20.25 1 98.12 324 ASP A O 1
ATOM 2470 N N . VAL A 1 325 ? -5.613 -14.789 21.547 1 98.44 325 VAL A N 1
ATOM 2471 C CA . VAL A 1 325 ? -6.328 -14.055 20.516 1 98.44 325 VAL A CA 1
ATOM 2472 C C . VAL A 1 325 ? -5.793 -12.625 20.422 1 98.44 325 VAL A C 1
ATOM 2474 O O . VAL A 1 325 ? -5.43 -12.031 21.453 1 98.44 325 VAL A O 1
ATOM 2477 N N . VAL A 1 326 ? -5.656 -12.148 19.219 1 98.56 326 VAL A N 1
ATOM 2478 C CA . VAL A 1 326 ? -5.348 -10.742 18.969 1 98.56 326 VAL A CA 1
ATOM 2479 C C . VAL A 1 326 ? -6.516 -10.078 18.25 1 98.56 326 VAL A C 1
ATOM 2481 O O . VAL A 1 326 ? -6.957 -10.547 17.203 1 98.56 326 VAL A O 1
ATOM 2484 N N . ILE A 1 327 ? -7.012 -9.023 18.766 1 98.56 327 ILE A N 1
ATOM 2485 C CA . ILE A 1 327 ? -8.156 -8.281 18.25 1 98.56 327 ILE A CA 1
ATOM 2486 C C . ILE A 1 327 ? -7.699 -6.93 17.719 1 98.56 327 ILE A C 1
ATOM 2488 O O . ILE A 1 327 ? -7.137 -6.121 18.453 1 98.56 327 ILE A O 1
ATOM 2492 N N . PHE A 1 328 ? -7.938 -6.723 16.406 1 97.88 328 PHE A N 1
ATOM 2493 C CA . PHE A 1 328 ? -7.613 -5.445 15.789 1 97.88 328 PHE A CA 1
ATOM 2494 C C . PHE A 1 328 ? -8.805 -4.5 15.844 1 97.88 328 PHE A C 1
ATOM 2496 O O . PHE A 1 328 ? -9.656 -4.516 14.953 1 97.88 328 PHE A O 1
ATOM 2503 N N . SER A 1 329 ? -8.797 -3.648 16.781 1 97.19 329 SER A N 1
ATOM 2504 C CA . SER A 1 329 ? -9.867 -2.662 16.922 1 97.19 329 SER A CA 1
ATOM 2505 C C . SER A 1 329 ? -9.492 -1.341 16.266 1 97.19 329 SER A C 1
ATOM 2507 O O . SER A 1 329 ? -9.453 -0.299 16.922 1 97.19 329 SER A O 1
ATOM 2509 N N . SER A 1 330 ? -9.195 -1.356 15.023 1 93.62 330 SER A N 1
ATOM 2510 C CA . SER A 1 330 ? -8.773 -0.212 14.227 1 93.62 330 SER A CA 1
ATOM 2511 C C . SER A 1 330 ? -9.055 -0.445 12.742 1 93.62 330 SER A C 1
ATOM 2513 O O . SER A 1 330 ? -9.172 -1.59 12.305 1 93.62 330 SER A O 1
ATOM 2515 N N . ARG A 1 331 ? -9.141 0.614 12.07 1 88.31 331 ARG A N 1
ATOM 2516 C CA . ARG A 1 331 ? -9.297 0.531 10.617 1 88.31 331 ARG A CA 1
ATOM 2517 C C . ARG A 1 331 ? -7.934 0.512 9.922 1 88.31 331 ARG A C 1
ATOM 2519 O O . ARG A 1 331 ? -6.957 1.052 10.445 1 88.31 331 ARG A O 1
ATOM 2526 N N . ILE A 1 332 ? -7.941 -0.089 8.703 1 90.5 332 ILE A N 1
ATOM 2527 C CA . ILE A 1 332 ? -6.734 -0.061 7.887 1 90.5 332 ILE A CA 1
ATOM 2528 C C . ILE A 1 332 ? -6.605 1.299 7.203 1 90.5 332 ILE A C 1
ATOM 2530 O O . ILE A 1 332 ? -7.535 1.756 6.535 1 90.5 332 ILE A O 1
ATOM 2534 N N . ILE A 1 333 ? -5.586 2.043 7.461 1 87.69 333 ILE A N 1
ATOM 2535 C CA . ILE A 1 333 ? -5.262 3.244 6.699 1 87.69 333 ILE A CA 1
ATOM 2536 C C . ILE A 1 333 ? -4.75 2.855 5.312 1 87.69 333 ILE A C 1
ATOM 2538 O O . ILE A 1 333 ? -3.83 2.045 5.188 1 87.69 333 ILE A O 1
ATOM 2542 N N . PRO A 1 334 ? -5.379 3.414 4.289 1 86.31 334 PRO A N 1
ATOM 2543 C CA . PRO A 1 334 ? -4.984 3.021 2.936 1 86.31 334 PRO A CA 1
ATOM 2544 C C . PRO A 1 334 ? -3.477 3.105 2.711 1 86.31 334 PRO A C 1
ATOM 2546 O O . PRO A 1 334 ? -2.854 4.117 3.047 1 86.31 334 PRO A O 1
ATOM 2549 N N . GLY A 1 335 ? -2.941 1.979 2.125 1 85.62 335 GLY A N 1
ATOM 2550 C CA . GLY A 1 335 ? -1.507 1.903 1.9 1 85.62 335 GLY A CA 1
ATOM 2551 C C . GLY A 1 335 ? -0.796 0.99 2.883 1 85.62 335 GLY A C 1
ATOM 2552 O O . GLY A 1 335 ? 0.348 0.593 2.652 1 85.62 335 GLY A O 1
ATOM 2553 N N . ASN A 1 336 ? -1.479 0.658 3.992 1 89.5 336 ASN A N 1
ATOM 2554 C CA . ASN A 1 336 ? -0.844 -0.149 5.027 1 89.5 336 ASN A CA 1
ATOM 2555 C C . ASN A 1 336 ? -1.351 -1.589 5.008 1 89.5 336 ASN A C 1
ATOM 2557 O O . ASN A 1 336 ? -1.107 -2.352 5.945 1 89.5 336 ASN A O 1
ATOM 2561 N N . GLU A 1 337 ? -1.981 -1.98 3.928 1 91.75 337 GLU A N 1
ATOM 2562 C CA . GLU A 1 337 ? -2.559 -3.318 3.857 1 91.75 337 GLU A CA 1
ATOM 2563 C C . GLU A 1 337 ? -1.483 -4.391 3.992 1 91.75 337 GLU A C 1
ATOM 2565 O O . GLU A 1 337 ? -1.606 -5.301 4.816 1 91.75 337 GLU A O 1
ATOM 2570 N N . LYS A 1 338 ? -0.443 -4.219 3.328 1 90.38 338 LYS A N 1
ATOM 2571 C CA . LYS A 1 338 ? 0.564 -5.273 3.262 1 90.38 338 LYS A CA 1
ATOM 2572 C C . LYS A 1 338 ? 1.235 -5.48 4.617 1 90.38 338 LYS A C 1
ATOM 2574 O O . LYS A 1 338 ? 1.305 -6.602 5.117 1 90.38 338 LYS A O 1
ATOM 2579 N N . PRO A 1 339 ? 1.695 -4.406 5.25 1 91.56 339 PRO A N 1
ATOM 2580 C CA . PRO A 1 339 ? 2.297 -4.625 6.57 1 91.56 339 PRO A CA 1
ATOM 2581 C C . PRO A 1 339 ? 1.306 -5.195 7.582 1 91.56 339 PRO A C 1
ATOM 2583 O O . PRO A 1 339 ? 1.68 -6.016 8.422 1 91.56 339 PRO A O 1
ATOM 2586 N N . ILE A 1 340 ? 0.078 -4.809 7.555 1 95.38 340 ILE A N 1
ATOM 2587 C CA . ILE A 1 340 ? -0.933 -5.309 8.477 1 95.38 340 ILE A CA 1
ATOM 2588 C C . ILE A 1 340 ? -1.188 -6.789 8.219 1 95.38 340 ILE A C 1
ATOM 2590 O O . ILE A 1 340 ? -1.223 -7.594 9.148 1 95.38 340 ILE A O 1
ATOM 2594 N N . PHE A 1 341 ? -1.343 -7.129 6.961 1 95.31 341 PHE A N 1
ATOM 2595 C CA . PHE A 1 341 ? -1.609 -8.523 6.613 1 95.31 341 PHE A CA 1
ATOM 2596 C C . PHE A 1 341 ? -0.43 -9.406 6.992 1 95.31 341 PHE A C 1
ATOM 2598 O O . PHE A 1 341 ? -0.619 -10.531 7.461 1 95.31 341 PHE A O 1
ATOM 2605 N N . LYS A 1 342 ? 0.758 -8.891 6.746 1 94.88 342 LYS A N 1
ATOM 2606 C CA . LYS A 1 342 ? 1.937 -9.641 7.176 1 94.88 342 LYS A CA 1
ATOM 2607 C C . LYS A 1 342 ? 1.909 -9.898 8.68 1 94.88 342 LYS A C 1
ATOM 2609 O O . LYS A 1 342 ? 2.193 -11.008 9.133 1 94.88 342 LYS A O 1
ATOM 2614 N N . LEU A 1 343 ? 1.599 -8.883 9.406 1 96.62 343 LEU A N 1
ATOM 2615 C CA . LEU A 1 343 ? 1.49 -8.992 10.852 1 96.62 343 LEU A CA 1
ATOM 2616 C C . LEU A 1 343 ? 0.447 -10.031 11.242 1 96.62 343 LEU A C 1
ATOM 2618 O O . LEU A 1 343 ? 0.709 -10.898 12.086 1 96.62 343 LEU A O 1
ATOM 2622 N N . GLN A 1 344 ? -0.696 -10.008 10.648 1 97.12 344 GLN A N 1
ATOM 2623 C CA . GLN A 1 344 ? -1.768 -10.961 10.914 1 97.12 344 GLN A CA 1
ATOM 2624 C C . GLN A 1 344 ? -1.335 -12.391 10.586 1 97.12 344 GLN A C 1
ATOM 2626 O O . GLN A 1 344 ? -1.606 -13.312 11.352 1 97.12 344 GLN A O 1
ATOM 2631 N N . ASN A 1 345 ? -0.648 -12.523 9.516 1 97.38 345 ASN A N 1
ATOM 2632 C CA . ASN A 1 345 ? -0.167 -13.836 9.109 1 97.38 345 ASN A CA 1
ATOM 2633 C C . ASN A 1 345 ? 0.851 -14.391 10.102 1 97.38 345 ASN A C 1
ATOM 2635 O O . ASN A 1 345 ? 0.838 -15.586 10.398 1 97.38 345 ASN A O 1
ATOM 2639 N N . ASP A 1 346 ? 1.744 -13.555 10.539 1 96.81 346 ASP A N 1
ATOM 2640 C CA . ASP A 1 346 ? 2.727 -13.977 11.531 1 96.81 346 ASP A CA 1
ATOM 2641 C C . ASP A 1 346 ? 2.045 -14.469 12.812 1 96.81 346 ASP A C 1
ATOM 2643 O O . ASP A 1 346 ? 2.457 -15.477 13.391 1 96.81 346 ASP A O 1
ATOM 2647 N N . LEU A 1 347 ? 1.044 -13.789 13.219 1 97.44 347 LEU A N 1
ATOM 2648 C CA . LEU A 1 347 ? 0.283 -14.18 14.398 1 97.44 347 LEU A CA 1
ATOM 2649 C C . LEU A 1 347 ? -0.394 -15.523 14.188 1 97.44 347 LEU A C 1
ATOM 2651 O O . LEU A 1 347 ? -0.346 -16.391 15.062 1 97.44 347 LEU A O 1
ATOM 2655 N N . VAL A 1 348 ? -0.968 -15.742 13.07 1 96.31 348 VAL A N 1
ATOM 2656 C CA . VAL A 1 348 ? -1.668 -16.984 12.758 1 96.31 348 VAL A CA 1
ATOM 2657 C C . VAL A 1 348 ? -0.678 -18.141 12.742 1 96.31 348 VAL A C 1
ATOM 2659 O O . VAL A 1 348 ? -0.994 -19.25 13.195 1 96.31 348 VAL A O 1
ATOM 2662 N N . ARG A 1 349 ? 0.5 -17.891 12.234 1 94.94 349 ARG A N 1
ATOM 2663 C CA . ARG A 1 349 ? 1.536 -18.922 12.18 1 94.94 349 ARG A CA 1
ATOM 2664 C C . ARG A 1 349 ? 1.9 -19.406 13.586 1 94.94 349 ARG A C 1
ATOM 2666 O O . ARG A 1 349 ? 2.264 -20.562 13.773 1 94.94 349 ARG A O 1
ATOM 2673 N N . MET A 1 350 ? 1.662 -18.516 14.539 1 94.81 350 MET A N 1
ATOM 2674 C CA . MET A 1 350 ? 1.957 -18.859 15.93 1 94.81 350 MET A CA 1
ATOM 2675 C C . MET A 1 350 ? 0.787 -19.594 16.578 1 94.81 350 MET A C 1
ATOM 2677 O O . MET A 1 350 ? 0.871 -20 17.734 1 94.81 350 MET A O 1
ATOM 2681 N N . GLY A 1 351 ? -0.266 -19.688 15.859 1 94.75 351 GLY A N 1
ATOM 2682 C CA . GLY A 1 351 ? -1.452 -20.344 16.391 1 94.75 351 GLY A CA 1
ATOM 2683 C C . GLY A 1 351 ? -2.395 -19.375 17.094 1 94.75 351 GLY A C 1
ATOM 2684 O O . GLY A 1 351 ? -3.348 -19.812 17.75 1 94.75 351 GLY A O 1
ATOM 2685 N N . VAL A 1 352 ? -2.133 -18.094 16.938 1 97.56 352 VAL A N 1
ATOM 2686 C CA . VAL A 1 352 ? -2.941 -17.062 17.578 1 97.56 352 VAL A CA 1
ATOM 2687 C C . VAL A 1 352 ? -4.156 -16.75 16.703 1 97.56 352 VAL A C 1
ATOM 2689 O O . VAL A 1 352 ? -4.039 -16.641 15.477 1 97.56 352 VAL A O 1
ATOM 2692 N N . GLU A 1 353 ? -5.309 -16.672 17.297 1 97.06 353 GLU A N 1
ATOM 2693 C CA . GLU A 1 353 ? -6.504 -16.234 16.562 1 97.06 353 GLU A CA 1
ATOM 2694 C C . GLU A 1 353 ? -6.477 -14.734 16.297 1 97.06 353 GLU A C 1
ATOM 2696 O O . GLU A 1 353 ? -6.055 -13.953 17.156 1 97.06 353 GLU A O 1
ATOM 2701 N N . VAL A 1 354 ? -6.895 -14.359 15.109 1 97.5 354 VAL A N 1
ATOM 2702 C CA . VAL A 1 354 ? -6.934 -12.953 14.727 1 97.5 354 VAL A CA 1
ATOM 2703 C C . VAL A 1 354 ? -8.375 -12.531 14.461 1 97.5 354 VAL A C 1
ATOM 2705 O O . VAL A 1 354 ? -9.086 -13.156 13.672 1 97.5 354 VAL A O 1
ATOM 2708 N N . VAL A 1 355 ? -8.805 -11.484 15.094 1 97.19 355 VAL A N 1
ATOM 2709 C CA . VAL A 1 355 ? -10.141 -10.922 14.914 1 97.19 355 VAL A CA 1
ATOM 2710 C C . VAL A 1 355 ? -10.031 -9.477 14.422 1 97.19 355 VAL A C 1
ATOM 2712 O O . VAL A 1 355 ? -9.281 -8.68 14.977 1 97.19 355 VAL A O 1
ATOM 2715 N N . THR A 1 356 ? -10.742 -9.172 13.336 1 95.25 356 THR A N 1
ATOM 2716 C CA . THR A 1 356 ? -10.727 -7.824 12.773 1 95.25 356 THR A CA 1
ATOM 2717 C C . THR A 1 356 ? -12.141 -7.262 12.672 1 95.25 356 THR A C 1
ATOM 2719 O O . THR A 1 356 ? -13.109 -7.922 13.07 1 95.25 356 THR A O 1
ATOM 2722 N N . ASP A 1 357 ? -12.211 -6.039 12.141 1 92.62 357 ASP A N 1
ATOM 2723 C CA . ASP A 1 357 ? -13.5 -5.375 11.992 1 92.62 357 ASP A CA 1
ATOM 2724 C C . ASP A 1 357 ? -14.344 -6.039 10.898 1 92.62 357 ASP A C 1
ATOM 2726 O O . ASP A 1 357 ? -15.547 -5.805 10.805 1 92.62 357 ASP A O 1
ATOM 2730 N N . ARG A 1 358 ? -13.82 -6.891 10.156 1 86.56 358 ARG A N 1
ATOM 2731 C CA . ARG A 1 358 ? -14.562 -7.672 9.18 1 86.56 358 ARG A CA 1
ATOM 2732 C C . ARG A 1 358 ? -15.352 -8.789 9.852 1 86.56 358 ARG A C 1
ATOM 2734 O O . ARG A 1 358 ? -16.391 -9.227 9.336 1 86.56 358 ARG A O 1
ATOM 2741 N N . ASP A 1 359 ? -14.789 -9.172 10.953 1 89.75 359 ASP A N 1
ATOM 2742 C CA . ASP A 1 359 ? -15.359 -10.312 11.664 1 89.75 359 ASP A CA 1
ATOM 2743 C C . ASP A 1 359 ? -16.391 -9.859 12.688 1 89.75 359 ASP A C 1
ATOM 2745 O O . ASP A 1 359 ? -17.391 -10.547 12.914 1 89.75 359 ASP A O 1
ATOM 2749 N N . GLU A 1 360 ? -16.062 -8.766 13.375 1 93.88 360 GLU A N 1
ATOM 2750 C CA . GLU A 1 360 ? -16.859 -8.258 14.477 1 93.88 360 GLU A CA 1
ATOM 2751 C C . GLU A 1 360 ? -16.969 -6.734 14.43 1 93.88 360 GLU A C 1
ATOM 2753 O O . GLU A 1 360 ? -16.062 -6.062 13.938 1 93.88 360 GLU A O 1
ATOM 2758 N N . PRO A 1 361 ? -18.125 -6.188 14.898 1 95.12 361 PRO A N 1
ATOM 2759 C CA . PRO A 1 361 ? -18.266 -4.73 14.961 1 95.12 361 PRO A CA 1
ATOM 2760 C C . PRO A 1 361 ? -17.484 -4.117 16.125 1 95.12 361 PRO A C 1
ATOM 2762 O O . PRO A 1 361 ? -18.078 -3.662 17.109 1 95.12 361 PRO A O 1
ATOM 2765 N N . ILE A 1 362 ? -16.188 -4.012 15.977 1 96.88 362 ILE A N 1
ATOM 2766 C CA . ILE A 1 362 ? -15.305 -3.629 17.062 1 96.88 362 ILE A CA 1
ATOM 2767 C C . ILE A 1 362 ? -14.57 -2.34 16.719 1 96.88 362 ILE A C 1
ATOM 2769 O O . ILE A 1 362 ? -13.508 -2.049 17.266 1 96.88 362 ILE A O 1
ATOM 2773 N N . HIS A 1 363 ? -15.117 -1.637 15.672 1 95.69 363 HIS A N 1
ATOM 2774 C CA . HIS A 1 363 ? -14.547 -0.355 15.281 1 95.69 363 HIS A CA 1
ATOM 2775 C C . HIS A 1 363 ? -15.617 0.572 14.711 1 95.69 363 HIS A C 1
ATOM 2777 O O . HIS A 1 363 ? -16.578 0.112 14.094 1 95.69 363 HIS A O 1
ATOM 2783 N N . VAL A 1 364 ? -15.406 1.82 14.906 1 96 364 VAL A N 1
ATOM 2784 C CA . VAL A 1 364 ? -16.188 2.861 14.258 1 96 364 VAL A CA 1
ATOM 2785 C C . VAL A 1 364 ? -15.273 4.004 13.82 1 96 364 VAL A C 1
ATOM 2787 O O . VAL A 1 364 ? -14.242 4.254 14.445 1 96 364 VAL A O 1
ATOM 2790 N N . SER A 1 365 ? -15.641 4.738 12.805 1 94.81 365 SER A N 1
ATOM 2791 C CA . SER A 1 365 ? -14.828 5.816 12.25 1 94.81 365 SER A CA 1
ATOM 2792 C C . SER A 1 365 ? -14.859 7.047 13.156 1 94.81 365 SER A C 1
ATOM 2794 O O . SER A 1 365 ? -15.844 7.281 13.859 1 94.81 365 SER A O 1
ATOM 2796 N N . GLY A 1 366 ? -13.734 7.824 13.07 1 96.38 366 GLY A N 1
ATOM 2797 C CA . GLY A 1 366 ? -13.68 9.102 13.766 1 96.38 366 GLY A CA 1
ATOM 2798 C C . GLY A 1 366 ? -14.164 10.266 12.914 1 96.38 366 GLY A C 1
ATOM 2799 O O . GLY A 1 366 ? -14.266 11.391 13.398 1 96.38 366 GLY A O 1
ATOM 2800 N N . HIS A 1 367 ? -14.523 10.047 11.695 1 97.88 367 HIS A N 1
ATOM 2801 C CA . HIS A 1 367 ? -14.953 11.094 10.773 1 97.88 367 HIS A CA 1
ATOM 2802 C C . HIS A 1 367 ? -16.422 10.914 10.398 1 97.88 367 HIS A C 1
ATOM 2804 O O . HIS A 1 367 ? -16.953 9.805 10.453 1 97.88 367 HIS A O 1
ATOM 2810 N N . PRO A 1 368 ? -17.062 11.969 10.008 1 98.44 368 PRO A N 1
ATOM 2811 C CA . PRO A 1 368 ? -18.5 11.922 9.75 1 98.44 368 PRO A CA 1
ATOM 2812 C C . PRO A 1 368 ? -18.844 11.219 8.445 1 98.44 368 PRO A C 1
ATOM 2814 O O . PRO A 1 368 ? -18.156 11.406 7.434 1 98.44 368 PRO A O 1
ATOM 2817 N N . ALA A 1 369 ? -19.938 10.445 8.539 1 97.94 369 ALA A N 1
ATOM 2818 C CA . ALA A 1 369 ? -20.531 9.914 7.316 1 97.94 369 ALA A CA 1
ATOM 2819 C C . ALA A 1 369 ? -21.469 10.93 6.672 1 97.94 369 ALA A C 1
ATOM 2821 O O . ALA A 1 369 ? -21.656 12.031 7.195 1 97.94 369 ALA A O 1
ATOM 2822 N N . ARG A 1 370 ? -22.094 10.641 5.582 1 97.69 370 ARG A N 1
ATOM 2823 C CA . ARG A 1 370 ? -22.828 11.586 4.746 1 97.69 370 ARG A CA 1
ATOM 2824 C C . ARG A 1 370 ? -24 12.188 5.5 1 97.69 370 ARG A C 1
ATOM 2826 O O . ARG A 1 370 ? -24.281 13.383 5.371 1 97.69 370 ARG A O 1
ATOM 2833 N N . ASP A 1 371 ? -24.719 11.359 6.258 1 98.19 371 ASP A N 1
ATOM 2834 C CA . ASP A 1 371 ? -25.875 11.875 6.984 1 98.19 371 ASP A CA 1
ATOM 2835 C C . ASP A 1 371 ? -25.453 12.906 8.031 1 98.19 371 ASP A C 1
ATOM 2837 O O . ASP A 1 371 ? -26.172 13.875 8.273 1 98.19 371 ASP A O 1
ATOM 2841 N N . GLU A 1 372 ? -24.391 12.656 8.625 1 98.62 372 GLU A N 1
ATOM 2842 C CA . GLU A 1 372 ? -23.859 13.594 9.609 1 98.62 372 GLU A CA 1
ATOM 2843 C C . GLU A 1 372 ? -23.391 14.883 8.945 1 98.62 372 GLU A C 1
ATOM 2845 O O . GLU A 1 372 ? -23.594 15.977 9.477 1 98.62 372 GLU A O 1
ATOM 2850 N N . MET A 1 373 ? -22.766 14.734 7.805 1 98.75 373 MET A N 1
ATOM 2851 C CA . MET A 1 373 ? -22.328 15.914 7.059 1 98.75 373 MET A CA 1
ATOM 2852 C C . MET A 1 373 ? -23.516 16.766 6.656 1 98.75 373 MET A C 1
ATOM 2854 O O . MET A 1 373 ? -23.469 18 6.762 1 98.75 373 MET A O 1
ATOM 2858 N N . GLN A 1 374 ? -24.562 16.141 6.227 1 98.75 374 GLN A N 1
ATOM 2859 C CA . GLN A 1 374 ? -25.781 16.859 5.867 1 98.75 374 GLN A CA 1
ATOM 2860 C C . GLN A 1 374 ? -26.359 17.609 7.07 1 98.75 374 GLN A C 1
ATOM 2862 O O . GLN A 1 374 ? -26.781 18.766 6.949 1 98.75 374 GLN A O 1
ATOM 2867 N N . ALA A 1 375 ? -26.344 16.922 8.211 1 98.75 375 ALA A N 1
ATOM 2868 C CA . ALA A 1 375 ? -26.828 17.562 9.43 1 98.75 375 ALA A CA 1
ATOM 2869 C C . ALA A 1 375 ? -26.016 18.812 9.766 1 98.75 375 ALA A C 1
ATOM 2871 O O . ALA A 1 375 ? -26.578 19.828 10.164 1 98.75 375 ALA A O 1
ATOM 2872 N N . MET A 1 376 ? -24.719 18.719 9.625 1 98.81 376 MET A N 1
ATOM 2873 C CA . MET A 1 376 ? -23.844 19.859 9.875 1 98.81 376 MET A CA 1
ATOM 2874 C C . MET A 1 376 ? -24.234 21.047 9 1 98.81 376 MET A C 1
ATOM 2876 O O . MET A 1 376 ? -24.328 22.172 9.484 1 98.81 376 MET A O 1
ATOM 2880 N N . TYR A 1 377 ? -24.438 20.828 7.727 1 98.81 377 TYR A N 1
ATOM 2881 C CA . TYR A 1 377 ? -24.828 21.891 6.809 1 98.81 377 TYR A CA 1
ATOM 2882 C C . TYR A 1 377 ? -26.188 22.469 7.188 1 98.81 377 TYR A C 1
ATOM 2884 O O . TYR A 1 377 ? -26.453 23.656 6.988 1 98.81 377 TYR A O 1
ATOM 2892 N N . GLN A 1 378 ? -27.062 21.641 7.746 1 98.56 378 GLN A N 1
ATOM 2893 C CA . GLN A 1 378 ? -28.375 22.078 8.172 1 98.56 378 GLN A CA 1
ATOM 2894 C C . GLN A 1 378 ? -28.281 22.969 9.414 1 98.56 378 GLN A C 1
ATOM 2896 O O . GLN A 1 378 ? -29.062 23.922 9.57 1 98.56 378 GLN A O 1
ATOM 2901 N N . TYR A 1 379 ? -27.375 22.609 10.312 1 98.75 379 TYR A N 1
ATOM 2902 C CA . TYR A 1 379 ? -27.203 23.391 11.531 1 98.75 379 TYR A CA 1
ATOM 2903 C C . TYR A 1 379 ? -26.562 24.734 11.227 1 98.75 379 TYR A C 1
ATOM 2905 O O . TYR A 1 379 ? -27 25.766 11.727 1 98.75 379 TYR A O 1
ATOM 2913 N N . VAL A 1 380 ? -25.562 24.734 10.367 1 98.75 380 VAL A N 1
ATOM 2914 C CA . VAL A 1 380 ? -24.672 25.891 10.234 1 98.75 380 VAL A CA 1
ATOM 2915 C C . VAL A 1 380 ? -25.141 26.781 9.094 1 98.75 380 VAL A C 1
ATOM 2917 O O . VAL A 1 380 ? -25.016 28.016 9.164 1 98.75 380 VAL A O 1
ATOM 2920 N N . ARG A 1 381 ? -25.609 26.234 7.996 1 98.62 381 ARG A N 1
ATOM 2921 C CA . ARG A 1 381 ? -26.156 26.922 6.828 1 98.62 381 ARG A CA 1
ATOM 2922 C C . ARG A 1 381 ? -25.188 27.969 6.301 1 98.62 381 ARG A C 1
ATOM 2924 O O . ARG A 1 381 ? -25.547 29.156 6.18 1 98.62 381 ARG A O 1
ATOM 2931 N N . PRO A 1 382 ? -24.016 27.625 5.906 1 98.88 382 PRO A N 1
ATOM 2932 C CA . PRO A 1 382 ? -23.047 28.594 5.395 1 98.88 382 PRO A CA 1
ATOM 2933 C C . PRO A 1 382 ? -23.391 29.094 3.996 1 98.88 382 PRO A C 1
ATOM 2935 O O . PRO A 1 382 ? -24.078 28.406 3.242 1 98.88 382 PRO A O 1
ATOM 2938 N N . GLN A 1 383 ? -22.859 30.266 3.654 1 98.75 383 GLN A N 1
ATOM 2939 C CA . GLN A 1 383 ? -23.016 30.797 2.307 1 98.75 383 GLN A CA 1
ATOM 2940 C C . GLN A 1 383 ? -22.016 30.188 1.347 1 98.75 383 GLN A C 1
ATOM 2942 O O . GLN A 1 383 ? -22.281 30.031 0.156 1 98.75 383 GLN A O 1
ATOM 2947 N N . ILE A 1 384 ? -20.859 29.906 1.822 1 98.88 384 ILE A N 1
ATOM 2948 C CA . ILE A 1 384 ? -19.75 29.359 1.049 1 98.88 384 ILE A CA 1
ATOM 2949 C C . ILE A 1 384 ? -19.25 28.062 1.7 1 98.88 384 ILE A C 1
ATOM 2951 O O . ILE A 1 384 ? -19.078 28.016 2.92 1 98.88 384 ILE A O 1
ATOM 2955 N N . ALA A 1 385 ? -19.062 26.984 0.908 1 98.88 385 ALA A N 1
ATOM 2956 C CA . ALA A 1 385 ? -18.438 25.75 1.396 1 98.88 385 ALA A CA 1
ATOM 2957 C C . ALA A 1 385 ? -17.078 25.547 0.763 1 98.88 385 ALA A C 1
ATOM 2959 O O . ALA A 1 385 ? -16.938 25.594 -0.461 1 98.88 385 ALA A O 1
ATOM 2960 N N . ILE A 1 386 ? -16.062 25.344 1.57 1 98.88 386 ILE A N 1
ATOM 2961 C CA . ILE A 1 386 ? -14.711 25.016 1.128 1 98.88 386 ILE A CA 1
ATOM 2962 C C . ILE A 1 386 ? -14.273 23.688 1.744 1 98.88 386 ILE A C 1
ATOM 2964 O O . ILE A 1 386 ? -13.68 23.656 2.826 1 98.88 386 ILE A O 1
ATOM 2968 N N . PRO A 1 387 ? -14.438 22.594 1 1 98.62 387 PRO A N 1
ATOM 2969 C CA . PRO A 1 387 ? -14.023 21.281 1.492 1 98.62 387 PRO A CA 1
ATOM 2970 C C . PRO A 1 387 ? -12.508 21.125 1.587 1 98.62 387 PRO A C 1
ATOM 2972 O O . PRO A 1 387 ? -11.781 21.516 0.663 1 98.62 387 PRO A O 1
ATOM 2975 N N . VAL A 1 388 ? -12 20.641 2.752 1 98.44 388 VAL A N 1
ATOM 2976 C CA . VAL A 1 388 ? -10.586 20.328 2.965 1 98.44 388 VAL A CA 1
ATOM 2977 C C . VAL A 1 388 ? -10.453 18.953 3.594 1 98.44 388 VAL A C 1
ATOM 2979 O O . VAL A 1 388 ? -11.43 18.203 3.699 1 98.44 388 VAL A O 1
ATOM 2982 N N . HIS A 1 389 ? -9.188 18.516 3.902 1 98.12 389 HIS A N 1
ATOM 2983 C CA . HIS A 1 389 ? -8.922 17.234 4.535 1 98.12 389 HIS A CA 1
ATOM 2984 C C . HIS A 1 389 ? -9.508 16.078 3.719 1 98.12 389 HIS A C 1
ATOM 2986 O O . HIS A 1 389 ? -10.273 15.266 4.242 1 98.12 389 HIS A O 1
ATOM 2992 N N . GLY A 1 390 ? -9.258 16.062 2.496 1 97.38 390 GLY A N 1
ATOM 2993 C CA . GLY A 1 390 ? -9.648 15.117 1.457 1 97.38 390 GLY A CA 1
ATOM 2994 C C . GLY A 1 390 ? -8.867 15.305 0.168 1 97.38 390 GLY A C 1
ATOM 2995 O O . GLY A 1 390 ? -8.438 16.406 -0.156 1 97.38 390 GLY A O 1
ATOM 2996 N N . GLU A 1 391 ? -8.742 14.258 -0.525 1 96.81 391 GLU A N 1
ATOM 2997 C CA . GLU A 1 391 ? -8.094 14.336 -1.83 1 96.81 391 GLU A CA 1
ATOM 2998 C C . GLU A 1 391 ? -9.023 14.945 -2.875 1 96.81 391 GLU A C 1
ATOM 3000 O O . GLU A 1 391 ? -10.156 15.32 -2.562 1 96.81 391 GLU A O 1
ATOM 3005 N N . ALA A 1 392 ? -8.477 15.094 -4.062 1 96.62 392 ALA A N 1
ATOM 3006 C CA . ALA A 1 392 ? -9.219 15.789 -5.109 1 96.62 392 ALA A CA 1
ATOM 3007 C C . ALA A 1 392 ? -10.602 15.164 -5.309 1 96.62 392 ALA A C 1
ATOM 3009 O O . ALA A 1 392 ? -11.602 15.883 -5.43 1 96.62 392 ALA A O 1
ATOM 3010 N N . ARG A 1 393 ? -10.664 13.898 -5.328 1 96.12 393 ARG A N 1
ATOM 3011 C CA . ARG A 1 393 ? -11.938 13.203 -5.512 1 96.12 393 ARG A CA 1
ATOM 3012 C C . ARG A 1 393 ? -12.875 13.461 -4.34 1 96.12 393 ARG A C 1
ATOM 3014 O O . ARG A 1 393 ? -14.078 13.641 -4.531 1 96.12 393 ARG A O 1
ATOM 3021 N N . HIS A 1 394 ? -12.398 13.516 -3.137 1 97.31 394 HIS A N 1
ATOM 3022 C CA . HIS A 1 394 ? -13.18 13.797 -1.937 1 97.31 394 HIS A CA 1
ATOM 3023 C C . HIS A 1 394 ? -13.758 15.211 -1.982 1 97.31 394 HIS A C 1
ATOM 3025 O O . HIS A 1 394 ? -14.945 15.406 -1.705 1 97.31 394 HIS A O 1
ATOM 3031 N N . VAL A 1 395 ? -12.859 16.109 -2.316 1 97.75 395 VAL A N 1
ATOM 3032 C CA . VAL A 1 395 ? -13.219 17.516 -2.305 1 97.75 395 VAL A CA 1
ATOM 3033 C C . VAL A 1 395 ? -14.32 17.781 -3.324 1 97.75 395 VAL A C 1
ATOM 3035 O O . VAL A 1 395 ? -15.289 18.5 -3.033 1 97.75 395 VAL A O 1
ATOM 3038 N N . LYS A 1 396 ? -14.195 17.219 -4.473 1 96.62 396 LYS A N 1
ATOM 3039 C CA . LYS A 1 396 ? -15.211 17.391 -5.512 1 96.62 396 LYS A CA 1
ATOM 3040 C C . LYS A 1 396 ? -16.562 16.844 -5.059 1 96.62 396 LYS A C 1
ATOM 3042 O O . LYS A 1 396 ? -17.594 17.5 -5.227 1 96.62 396 LYS A O 1
ATOM 3047 N N . GLU A 1 397 ? -16.531 15.633 -4.516 1 96.62 397 GLU A N 1
ATOM 3048 C CA . GLU A 1 397 ? -17.75 15.016 -4.016 1 96.62 397 GLU A CA 1
ATOM 3049 C C . GLU A 1 397 ? -18.359 15.844 -2.887 1 96.62 397 GLU A C 1
ATOM 3051 O O . GLU A 1 397 ? -19.578 15.969 -2.791 1 96.62 397 GLU A O 1
ATOM 3056 N N . HIS A 1 398 ? -17.562 16.359 -2.061 1 98.56 398 HIS A N 1
ATOM 3057 C CA . HIS A 1 398 ? -18.016 17.188 -0.95 1 98.56 398 HIS A CA 1
ATOM 3058 C C . HIS A 1 398 ? -18.656 18.484 -1.453 1 98.56 398 HIS A C 1
ATOM 3060 O O . HIS A 1 398 ? -19.641 18.953 -0.888 1 98.56 398 HIS A O 1
ATOM 3066 N N . CYS A 1 399 ? -18.109 19.109 -2.463 1 98.31 399 CYS A N 1
ATOM 3067 C CA . CYS A 1 399 ? -18.734 20.281 -3.082 1 98.31 399 CYS A CA 1
ATOM 3068 C C . CYS A 1 399 ? -20.125 19.953 -3.584 1 98.31 399 CYS A C 1
ATOM 3070 O O . CYS A 1 399 ? -21.062 20.719 -3.381 1 98.31 399 CYS A O 1
ATOM 3072 N N . ALA A 1 400 ? -20.219 18.812 -4.234 1 97.5 400 ALA A N 1
ATOM 3073 C CA . ALA A 1 400 ? -21.516 18.391 -4.734 1 97.5 400 ALA A CA 1
ATOM 3074 C C . ALA A 1 400 ? -22.516 18.203 -3.592 1 97.5 400 ALA A C 1
ATOM 3076 O O . ALA A 1 400 ? -23.672 18.609 -3.703 1 97.5 400 ALA A O 1
ATOM 3077 N N . LEU A 1 401 ? -22.062 17.609 -2.523 1 98.5 401 LEU A N 1
ATOM 3078 C CA . LEU A 1 401 ? -22.906 17.406 -1.354 1 98.5 401 LEU A CA 1
ATOM 3079 C C . LEU A 1 401 ? -23.359 18.734 -0.774 1 98.5 401 LEU A C 1
ATOM 3081 O O . LEU A 1 401 ? -24.531 18.922 -0.446 1 98.5 401 LEU A O 1
ATOM 3085 N N . ALA A 1 402 ? -22.422 19.656 -0.605 1 98.88 402 ALA A N 1
ATOM 3086 C CA . ALA A 1 402 ? -22.734 20.984 -0.063 1 98.88 402 ALA A CA 1
ATOM 3087 C C . ALA A 1 402 ? -23.766 21.703 -0.924 1 98.88 402 ALA A C 1
ATOM 3089 O O . ALA A 1 402 ? -24.703 22.297 -0.402 1 98.88 402 ALA A O 1
ATOM 3090 N N . THR A 1 403 ? -23.594 21.641 -2.225 1 98.69 403 THR A N 1
ATOM 3091 C CA . THR A 1 403 ? -24.547 22.234 -3.156 1 98.69 403 THR A CA 1
ATOM 3092 C C . THR A 1 403 ? -25.938 21.625 -2.98 1 98.69 403 THR A C 1
ATOM 3094 O O . THR A 1 403 ? -26.938 22.328 -2.941 1 98.69 403 THR A O 1
ATOM 3097 N N . ALA A 1 404 ? -25.969 20.344 -2.879 1 98.38 404 ALA A N 1
ATOM 3098 C CA . ALA A 1 404 ? -27.234 19.625 -2.689 1 98.38 404 ALA A CA 1
ATOM 3099 C C . ALA A 1 404 ? -27.906 20.047 -1.388 1 98.38 404 ALA A C 1
ATOM 3101 O O . ALA A 1 404 ? -29.125 19.984 -1.271 1 98.38 404 ALA A O 1
ATOM 3102 N N . CYS A 1 405 ? -27.109 20.469 -0.428 1 98.5 405 CYS A N 1
ATOM 3103 C CA . CYS A 1 405 ? -27.641 20.891 0.866 1 98.5 405 CYS A CA 1
ATOM 3104 C C . CYS A 1 405 ? -28.031 22.359 0.837 1 98.5 405 CYS A C 1
ATOM 3106 O O . CYS A 1 405 ? -28.406 22.938 1.865 1 98.5 405 CYS A O 1
ATOM 3108 N N . GLY A 1 406 ? -27.859 23.047 -0.28 1 98.12 406 GLY A N 1
ATOM 3109 C CA . GLY A 1 406 ? -28.391 24.391 -0.435 1 98.12 406 GLY A CA 1
ATOM 3110 C C . GLY A 1 406 ? -27.312 25.453 -0.309 1 98.12 406 GLY A C 1
ATOM 3111 O O . GLY A 1 406 ? -27.625 26.656 -0.267 1 98.12 406 GLY A O 1
ATOM 3112 N N . VAL A 1 407 ? -26.094 25.094 -0.221 1 98.69 407 VAL A N 1
ATOM 3113 C CA . VAL A 1 407 ? -25.031 26.094 -0.128 1 98.69 407 VAL A CA 1
ATOM 3114 C C . VAL A 1 407 ? -24.875 26.812 -1.467 1 98.69 407 VAL A C 1
ATOM 3116 O O . VAL A 1 407 ? -24.797 26.172 -2.518 1 98.69 407 VAL A O 1
ATOM 3119 N N . GLU A 1 408 ? -24.766 28.047 -1.477 1 97.88 408 GLU A N 1
ATOM 3120 C CA . GLU A 1 408 ? -24.797 28.859 -2.688 1 97.88 408 GLU A CA 1
ATOM 3121 C C . GLU A 1 408 ? -23.5 28.75 -3.471 1 97.88 408 GLU A C 1
ATOM 3123 O O . GLU A 1 408 ? -23.516 28.672 -4.699 1 97.88 408 GLU A O 1
ATOM 3128 N N . GLN A 1 409 ? -22.406 28.828 -2.77 1 98.5 409 GLN A N 1
ATOM 3129 C CA . GLN A 1 409 ? -21.094 28.781 -3.42 1 98.5 409 GLN A CA 1
ATOM 3130 C C . GLN A 1 409 ? -20.219 27.672 -2.832 1 98.5 409 GLN A C 1
ATOM 3132 O O . GLN A 1 409 ? -20.156 27.516 -1.612 1 98.5 409 GLN A O 1
ATOM 3137 N N . THR A 1 410 ? -19.609 26.922 -3.686 1 98.5 410 THR A N 1
ATOM 3138 C CA . THR A 1 410 ? -18.641 25.922 -3.273 1 98.5 410 THR A CA 1
ATOM 3139 C C . THR A 1 410 ? -17.328 26.078 -4.035 1 98.5 410 THR A C 1
ATOM 3141 O O . THR A 1 410 ? -17.328 26.422 -5.219 1 98.5 410 THR A O 1
ATOM 3144 N N . LEU A 1 411 ? -16.219 25.922 -3.373 1 98.31 411 LEU A N 1
ATOM 3145 C CA . LEU A 1 411 ? -14.914 26.016 -4.008 1 98.31 411 LEU A CA 1
ATOM 3146 C C . LEU A 1 411 ? -14.078 24.766 -3.713 1 98.31 411 LEU A C 1
ATOM 3148 O O . LEU A 1 411 ? -13.828 24.453 -2.549 1 98.31 411 LEU A O 1
ATOM 3152 N N . ALA A 1 412 ? -13.695 24.078 -4.738 1 97.06 412 ALA A N 1
ATOM 3153 C CA . ALA A 1 412 ? -12.711 23 -4.637 1 97.06 412 ALA A CA 1
ATOM 3154 C C . ALA A 1 412 ? -11.297 23.547 -4.828 1 97.06 412 ALA A C 1
ATOM 3156 O O . ALA A 1 412 ? -10.922 23.953 -5.93 1 97.06 412 ALA A O 1
ATOM 3157 N N . ILE A 1 413 ? -10.5 23.531 -3.771 1 97.31 413 ILE A N 1
ATOM 3158 C CA . ILE A 1 413 ? -9.164 24.125 -3.875 1 97.31 413 ILE A CA 1
ATOM 3159 C C . ILE A 1 413 ? -8.125 23.141 -3.326 1 97.31 413 ILE A C 1
ATOM 3161 O O . ILE A 1 413 ? -8.469 22.141 -2.707 1 97.31 413 ILE A O 1
ATOM 3165 N N . GLU A 1 414 ? -6.895 23.375 -3.582 1 97.44 414 GLU A N 1
ATOM 3166 C CA . GLU A 1 414 ? -5.73 22.672 -3.045 1 97.44 414 GLU A CA 1
ATOM 3167 C C . GLU A 1 414 ? -4.773 23.641 -2.354 1 97.44 414 GLU A C 1
ATOM 3169 O O . GLU A 1 414 ? -5.023 24.844 -2.312 1 97.44 414 GLU A O 1
ATOM 3174 N N . ASN A 1 415 ? -3.785 23.062 -1.701 1 98.5 415 ASN A N 1
ATOM 3175 C CA . ASN A 1 415 ? -2.797 23.875 -1.007 1 98.5 415 ASN A CA 1
ATOM 3176 C C . ASN A 1 415 ? -2.24 24.969 -1.913 1 98.5 415 ASN A C 1
ATOM 3178 O O . ASN A 1 415 ? -1.972 24.734 -3.092 1 98.5 415 ASN A O 1
ATOM 3182 N N . GLY A 1 416 ? -2.113 26.141 -1.387 1 98.5 416 GLY A N 1
ATOM 3183 C CA . GLY A 1 416 ? -1.515 27.25 -2.105 1 98.5 416 GLY A CA 1
ATOM 3184 C C . GLY A 1 416 ? -2.541 28.203 -2.697 1 98.5 416 GLY A C 1
ATOM 3185 O O . GLY A 1 416 ? -2.219 29.344 -3.037 1 98.5 416 GLY A O 1
ATOM 3186 N N . ALA A 1 417 ? -3.771 27.797 -2.834 1 98.44 417 ALA A N 1
ATOM 3187 C CA . ALA A 1 417 ? -4.828 28.656 -3.365 1 98.44 417 ALA A CA 1
ATOM 3188 C C . ALA A 1 417 ? -5.289 29.672 -2.322 1 98.44 417 ALA A C 1
ATOM 3190 O O . ALA A 1 417 ? -5.832 29.297 -1.278 1 98.44 417 ALA A O 1
ATOM 3191 N N . MET A 1 418 ? -5.078 30.938 -2.617 1 98.38 418 MET A N 1
ATOM 3192 C CA . MET A 1 418 ? -5.547 32 -1.734 1 98.38 418 MET A CA 1
ATOM 3193 C C . MET A 1 418 ? -6.969 32.406 -2.1 1 98.38 418 MET A C 1
ATOM 3195 O O . MET A 1 418 ? -7.207 32.906 -3.203 1 98.38 418 MET A O 1
ATOM 3199 N N . VAL A 1 419 ? -7.883 32.25 -1.178 1 98.69 419 VAL A N 1
ATOM 3200 C CA . VAL A 1 419 ? -9.289 32.5 -1.456 1 98.69 419 VAL A CA 1
ATOM 3201 C C . VAL A 1 419 ? -9.742 33.781 -0.73 1 98.69 419 VAL A C 1
ATOM 3203 O O . VAL A 1 419 ? -9.633 33.875 0.495 1 98.69 419 VAL A O 1
ATOM 3206 N N . ARG A 1 420 ? -10.203 34.781 -1.47 1 98.62 420 ARG A N 1
ATOM 3207 C CA . ARG A 1 420 ? -10.922 35.875 -0.854 1 98.62 420 ARG A CA 1
ATOM 3208 C C . ARG A 1 420 ? -12.367 35.5 -0.556 1 98.62 420 ARG A C 1
ATOM 3210 O O . ARG A 1 420 ? -13.148 35.25 -1.474 1 98.62 420 ARG A O 1
ATOM 3217 N N . LEU A 1 421 ? -12.727 35.438 0.675 1 98.62 421 LEU A N 1
ATOM 3218 C CA . LEU A 1 421 ? -14.078 35.062 1.102 1 98.62 421 LEU A CA 1
ATOM 3219 C C . LEU A 1 421 ? -14.984 36.312 1.102 1 98.62 421 LEU A C 1
ATOM 3221 O O . LEU A 1 421 ? -16.188 36.188 0.876 1 98.62 421 LEU A O 1
ATOM 3225 N N . ALA A 1 422 ? -14.383 37.406 1.461 1 98.06 422 ALA A N 1
ATOM 3226 C CA . ALA A 1 422 ? -15.078 38.688 1.489 1 98.06 422 ALA A CA 1
ATOM 3227 C C . ALA A 1 422 ? -14.117 39.844 1.221 1 98.06 422 ALA A C 1
ATOM 3229 O O . ALA A 1 422 ? -12.93 39.75 1.537 1 98.06 422 ALA A O 1
ATOM 3230 N N . PRO A 1 423 ? -14.602 40.906 0.666 1 97.25 423 PRO A N 1
ATOM 3231 C CA . PRO A 1 423 ? -15.969 41.156 0.197 1 97.25 423 PRO A CA 1
ATOM 3232 C C . PRO A 1 423 ? -16.266 40.5 -1.141 1 97.25 423 PRO A C 1
ATOM 3234 O O . PRO A 1 423 ? -15.352 40 -1.801 1 97.25 423 PRO A O 1
ATOM 3237 N N . GLY A 1 424 ? -17.547 40.375 -1.534 1 95.69 424 GLY A N 1
ATOM 3238 C CA . GLY A 1 424 ? -17.953 39.844 -2.826 1 95.69 424 GLY A CA 1
ATOM 3239 C C . GLY A 1 424 ? -18 38.344 -2.863 1 95.69 424 GLY A C 1
ATOM 3240 O O . GLY A 1 424 ? -17.969 37.688 -1.818 1 95.69 424 GLY A O 1
ATOM 3241 N N . PRO A 1 425 ? -18.141 37.875 -4.086 1 97.31 425 PRO A N 1
ATOM 3242 C CA . PRO A 1 425 ? -18.125 36.438 -4.227 1 97.31 425 PRO A CA 1
ATOM 3243 C C . PRO A 1 425 ? -16.766 35.812 -3.908 1 97.31 425 PRO A C 1
ATOM 3245 O O . PRO A 1 425 ? -15.727 36.438 -4.18 1 97.31 425 PRO A O 1
ATOM 3248 N N . ALA A 1 426 ? -16.797 34.656 -3.332 1 98.31 426 ALA A N 1
ATOM 3249 C CA . ALA A 1 426 ? -15.547 33.938 -3.043 1 98.31 426 ALA A CA 1
ATOM 3250 C C . ALA A 1 426 ? -14.805 33.594 -4.328 1 98.31 426 ALA A C 1
ATOM 3252 O O . ALA A 1 426 ? -15.406 33.125 -5.297 1 98.31 426 ALA A O 1
ATOM 3253 N N . GLU A 1 427 ? -13.523 33.875 -4.34 1 97.5 427 GLU A N 1
ATOM 3254 C CA . GLU A 1 427 ? -12.727 33.594 -5.531 1 97.5 427 GLU A CA 1
ATOM 3255 C C . GLU A 1 427 ? -11.258 33.406 -5.18 1 97.5 427 GLU A C 1
ATOM 3257 O O . GLU A 1 427 ? -10.75 33.969 -4.223 1 97.5 427 GLU A O 1
ATOM 3262 N N . VAL A 1 428 ? -10.625 32.562 -5.922 1 98.12 428 VAL A N 1
ATOM 3263 C CA . VAL A 1 428 ? -9.18 32.406 -5.789 1 98.12 428 VAL A CA 1
ATOM 3264 C C . VAL A 1 428 ? -8.484 33.656 -6.379 1 98.12 428 VAL A C 1
ATOM 3266 O O . VAL A 1 428 ? -8.578 33.906 -7.578 1 98.12 428 VAL A O 1
ATOM 3269 N N . ILE A 1 429 ? -7.707 34.312 -5.598 1 97.5 429 ILE A N 1
ATOM 3270 C CA . ILE A 1 429 ? -7.172 35.594 -6.051 1 97.5 429 ILE A CA 1
ATOM 3271 C C . ILE A 1 429 ? -5.664 35.5 -6.25 1 97.5 429 ILE A C 1
ATOM 3273 O O . ILE A 1 429 ? -5.043 36.375 -6.852 1 97.5 429 ILE A O 1
ATOM 3277 N N . ASP A 1 430 ? -5.082 34.469 -5.707 1 96.75 430 ASP A N 1
ATOM 3278 C CA . ASP A 1 430 ? -3.645 34.219 -5.84 1 96.75 430 ASP A CA 1
ATOM 3279 C C . ASP A 1 430 ? -3.293 32.75 -5.594 1 96.75 430 ASP A C 1
ATOM 3281 O O . ASP A 1 430 ? -4.137 31.984 -5.141 1 96.75 430 ASP A O 1
ATOM 3285 N N . HIS A 1 431 ? -2.143 32.344 -6.051 1 97.56 431 HIS A N 1
ATOM 3286 C CA . HIS A 1 431 ? -1.545 31.047 -5.75 1 97.56 431 HIS A CA 1
ATOM 3287 C C . HIS A 1 431 ? -0.144 31.203 -5.172 1 97.56 431 HIS A C 1
ATOM 3289 O O . HIS A 1 431 ? 0.771 31.656 -5.863 1 97.56 431 HIS A O 1
ATOM 3295 N N . VAL A 1 432 ? 0.012 30.812 -3.941 1 97.19 432 VAL A N 1
ATOM 3296 C CA . VAL A 1 432 ? 1.316 30.984 -3.307 1 97.19 432 VAL A CA 1
ATOM 3297 C C . VAL A 1 432 ? 2.105 29.672 -3.414 1 97.19 432 VAL A C 1
ATOM 3299 O O . VAL A 1 432 ? 1.521 28.594 -3.521 1 97.19 432 VAL A O 1
ATOM 3302 N N . PRO A 1 433 ? 3.414 29.781 -3.408 1 95.25 433 PRO A N 1
ATOM 3303 C CA . PRO A 1 433 ? 4.219 28.547 -3.432 1 95.25 433 PRO A CA 1
ATOM 3304 C C . PRO A 1 433 ? 4.059 27.719 -2.162 1 95.25 433 PRO A C 1
ATOM 3306 O O . PRO A 1 433 ? 4.047 28.266 -1.056 1 95.25 433 PRO A O 1
ATOM 3309 N N . VAL A 1 434 ? 3.838 26.484 -2.367 1 96.62 434 VAL A N 1
ATOM 3310 C CA . VAL A 1 434 ? 3.74 25.547 -1.254 1 96.62 434 VAL A CA 1
ATOM 3311 C C . VAL A 1 434 ? 4.805 24.453 -1.397 1 96.62 434 VAL A C 1
ATOM 3313 O O . VAL A 1 434 ? 5.301 24.219 -2.498 1 96.62 434 VAL A O 1
ATOM 3316 N N . GLY A 1 435 ? 5.27 23.891 -0.29 1 95.25 435 GLY A N 1
ATOM 3317 C CA . GLY A 1 435 ? 6.254 22.828 -0.259 1 95.25 435 GLY A CA 1
ATOM 3318 C C . GLY A 1 435 ? 6.098 21.906 0.937 1 95.25 435 GLY A C 1
ATOM 3319 O O . GLY A 1 435 ? 5.199 22.094 1.76 1 95.25 435 GLY A O 1
ATOM 3320 N N . ARG A 1 436 ? 6.906 20.875 0.928 1 95.94 436 ARG A N 1
ATOM 3321 C CA . ARG A 1 436 ? 6.922 19.906 2.014 1 95.94 436 ARG A CA 1
ATOM 3322 C C . ARG A 1 436 ? 8.32 19.766 2.607 1 95.94 436 ARG A C 1
ATOM 3324 O O . ARG A 1 436 ? 9.32 19.828 1.885 1 95.94 436 ARG A O 1
ATOM 3331 N N . LEU A 1 437 ? 8.32 19.672 3.902 1 94.94 437 LEU A N 1
ATOM 3332 C CA . LEU A 1 437 ? 9.555 19.453 4.648 1 94.94 437 LEU A CA 1
ATOM 3333 C C . LEU A 1 437 ? 9.547 18.078 5.297 1 94.94 437 LEU A C 1
ATOM 3335 O O . LEU A 1 437 ? 8.516 17.609 5.781 1 94.94 437 LEU A O 1
ATOM 3339 N N . ALA A 1 438 ? 10.703 17.469 5.246 1 92 438 ALA A N 1
ATOM 3340 C CA . ALA A 1 438 ? 10.883 16.172 5.883 1 92 438 ALA A CA 1
ATOM 3341 C C . ALA A 1 438 ? 11.906 16.25 7.012 1 92 438 ALA A C 1
ATOM 3343 O O . ALA A 1 438 ? 12.875 17 6.93 1 92 438 ALA A O 1
ATOM 3344 N N . VAL A 1 439 ? 11.617 15.469 8 1 88.5 439 VAL A N 1
ATOM 3345 C CA . VAL A 1 439 ? 12.625 15.297 9.047 1 88.5 439 VAL A CA 1
ATOM 3346 C C . VAL A 1 439 ? 13.633 14.227 8.625 1 88.5 439 VAL A C 1
ATOM 3348 O O . VAL A 1 439 ? 13.258 13.086 8.352 1 88.5 439 VAL A O 1
ATOM 3351 N N . ASP A 1 440 ? 14.789 14.609 8.328 1 80.06 440 ASP A N 1
ATOM 3352 C CA . ASP A 1 440 ? 15.852 13.695 7.898 1 80.06 440 ASP A CA 1
ATOM 3353 C C . ASP A 1 440 ? 16.922 13.562 8.969 1 80.06 440 ASP A C 1
ATOM 3355 O O . ASP A 1 440 ? 17.922 14.297 8.953 1 80.06 440 ASP A O 1
ATOM 3359 N N . GLY A 1 441 ? 16.938 12.641 9.805 1 68.25 441 GLY A N 1
ATOM 3360 C CA . GLY A 1 441 ? 17.969 12.375 10.797 1 68.25 441 GLY A CA 1
ATOM 3361 C C . GLY A 1 441 ? 17.781 13.164 12.086 1 68.25 441 GLY A C 1
ATOM 3362 O O . GLY A 1 441 ? 16.891 14.008 12.172 1 68.25 441 GLY A O 1
ATOM 3363 N N . GLN A 1 442 ? 18.281 12.617 13.219 1 57.97 442 GLN A N 1
ATOM 3364 C CA . GLN A 1 442 ? 18.172 13.234 14.531 1 57.97 442 GLN A CA 1
ATOM 3365 C C . GLN A 1 442 ? 19.188 14.352 14.703 1 57.97 442 GLN A C 1
ATOM 3367 O O . GLN A 1 442 ? 20.25 14.336 14.07 1 57.97 442 GLN A O 1
ATOM 3372 N N . ALA A 1 443 ? 18.562 15.375 15.375 1 47.72 443 ALA A N 1
ATOM 3373 C CA . ALA A 1 443 ? 19.062 16.688 15.742 1 47.72 443 ALA A CA 1
ATOM 3374 C C . ALA A 1 443 ? 20.516 16.625 16.188 1 47.72 443 ALA A C 1
ATOM 3376 O O . ALA A 1 443 ? 20.875 15.789 17.031 1 47.72 443 ALA A O 1
ATOM 3377 N N . LEU A 1 444 ? 21.531 16.922 15.375 1 45.53 444 LEU A N 1
ATOM 3378 C CA . LEU A 1 444 ? 22.688 17.578 15.969 1 45.53 444 LEU A CA 1
ATOM 3379 C C . LEU A 1 444 ? 22.266 18.5 17.109 1 45.53 444 LEU A C 1
ATOM 3381 O O . LEU A 1 444 ? 21.078 18.797 17.281 1 45.53 444 LEU A O 1
ATOM 3385 N N . GLU A 1 445 ? 23.031 18.875 17.969 1 50 445 GLU A N 1
ATOM 3386 C CA . GLU A 1 445 ? 22.875 19.875 19.016 1 50 445 GLU A CA 1
ATOM 3387 C C . GLU A 1 445 ? 21.797 20.891 18.641 1 50 445 GLU A C 1
ATOM 3389 O O . GLU A 1 445 ? 21.141 21.469 19.531 1 50 445 GLU A O 1
ATOM 3394 N N . GLY A 1 446 ? 21.406 20.844 17.391 1 54.44 446 GLY A N 1
ATOM 3395 C CA . GLY A 1 446 ? 20.531 21.938 16.969 1 54.44 446 GLY A CA 1
ATOM 3396 C C . GLY A 1 446 ? 19.156 21.469 16.562 1 54.44 446 GLY A C 1
ATOM 3397 O O . GLY A 1 446 ? 18.375 22.234 16.016 1 54.44 446 GLY A O 1
ATOM 3398 N N . GLY A 1 447 ? 18.625 20.297 17 1 64.12 447 GLY A N 1
ATOM 3399 C CA . GLY A 1 447 ? 17.281 19.812 16.672 1 64.12 447 GLY A CA 1
ATOM 3400 C C . GLY A 1 447 ? 17.234 19.016 15.391 1 64.12 447 GLY A C 1
ATOM 3401 O O . GLY A 1 447 ? 18.25 18.859 14.703 1 64.12 447 GLY A O 1
ATOM 3402 N N . PRO A 1 448 ? 16.141 18.453 15.047 1 75.12 448 PRO A N 1
ATOM 3403 C CA . PRO A 1 448 ? 16.016 17.641 13.844 1 75.12 448 PRO A CA 1
ATOM 3404 C C . PRO A 1 448 ? 16.266 18.422 12.562 1 75.12 448 PRO A C 1
ATOM 3406 O O . PRO A 1 448 ? 15.953 19.609 12.484 1 75.12 448 PRO A O 1
ATOM 3409 N N . ARG A 1 449 ? 16.969 17.844 11.695 1 79.25 449 ARG A N 1
ATOM 3410 C CA . ARG A 1 449 ? 17.234 18.438 10.391 1 79.25 449 ARG A CA 1
ATOM 3411 C C . ARG A 1 449 ? 16.016 18.375 9.484 1 79.25 449 ARG A C 1
ATOM 3413 O O . ARG A 1 449 ? 15.469 17.297 9.258 1 79.25 449 ARG A O 1
ATOM 3420 N N . LEU A 1 450 ? 15.523 19.562 9.07 1 87.94 450 LEU A N 1
ATOM 3421 C CA . LEU A 1 450 ? 14.414 19.641 8.125 1 87.94 450 LEU A CA 1
ATOM 3422 C C . LEU A 1 450 ? 14.93 19.859 6.707 1 87.94 450 LEU A C 1
ATOM 3424 O O . LEU A 1 450 ? 15.766 20.734 6.465 1 87.94 450 LEU A O 1
ATOM 3428 N N . VAL A 1 451 ? 14.539 19 5.82 1 86.38 451 VAL A N 1
ATOM 3429 C CA . VAL A 1 451 ? 14.945 19.109 4.422 1 86.38 451 VAL A CA 1
ATOM 3430 C C . VAL A 1 451 ? 13.711 19.141 3.525 1 86.38 451 VAL A C 1
ATOM 3432 O O . VAL A 1 451 ? 12.734 18.438 3.779 1 86.38 451 VAL A O 1
ATOM 3435 N N . ARG A 1 452 ? 13.797 20 2.512 1 91.06 452 ARG A N 1
ATOM 3436 C CA . ARG A 1 452 ? 12.695 20.016 1.55 1 91.06 452 ARG A CA 1
ATOM 3437 C C . ARG A 1 452 ? 12.609 18.688 0.799 1 91.06 452 ARG A C 1
ATOM 3439 O O . ARG A 1 452 ? 13.633 18.094 0.443 1 91.06 452 ARG A O 1
ATOM 3446 N N . LEU A 1 453 ? 11.43 18.281 0.565 1 88.81 453 LEU A N 1
ATOM 3447 C CA . LEU A 1 453 ? 11.234 16.984 -0.1 1 88.81 453 LEU A CA 1
ATOM 3448 C C . LEU A 1 453 ? 11.789 17.016 -1.521 1 88.81 453 LEU A C 1
ATOM 3450 O O . LEU A 1 453 ? 12.172 15.984 -2.064 1 88.81 453 LEU A O 1
ATOM 3454 N N . ASP A 1 454 ? 11.836 18.156 -2.094 1 86.69 454 ASP A N 1
ATOM 3455 C CA . ASP A 1 454 ? 12.32 18.266 -3.467 1 86.69 454 ASP A CA 1
ATOM 3456 C C . ASP A 1 454 ? 13.797 18.656 -3.498 1 86.69 454 ASP A C 1
ATOM 3458 O O . ASP A 1 454 ? 14.305 19.109 -4.527 1 86.69 454 ASP A O 1
ATOM 3462 N N . SER A 1 455 ? 14.445 18.5 -2.432 1 84.12 455 SER A N 1
ATOM 3463 C CA . SER A 1 455 ? 15.867 18.812 -2.346 1 84.12 455 SER A CA 1
ATOM 3464 C C . SER A 1 455 ? 16.703 17.828 -3.164 1 84.12 455 SER A C 1
ATOM 3466 O O . SER A 1 455 ? 16.219 16.75 -3.502 1 84.12 455 SER A O 1
ATOM 3468 N N . ALA A 1 456 ? 17.875 18.219 -3.465 1 79.69 456 ALA A N 1
ATOM 3469 C CA . ALA A 1 456 ? 18.812 17.375 -4.223 1 79.69 456 ALA A CA 1
ATOM 3470 C C . ALA A 1 456 ? 19.156 16.109 -3.459 1 79.69 456 ALA A C 1
ATOM 3472 O O . ALA A 1 456 ? 19.297 15.039 -4.059 1 79.69 456 ALA A O 1
ATOM 3473 N N . VAL A 1 457 ? 19.281 16.25 -2.234 1 78.56 457 VAL A N 1
ATOM 3474 C CA . VAL A 1 457 ? 19.641 15.117 -1.398 1 78.56 457 VAL A CA 1
ATOM 3475 C C . VAL A 1 457 ? 18.578 14.023 -1.522 1 78.56 457 VAL A C 1
ATOM 3477 O O . VAL A 1 457 ? 18.906 12.859 -1.752 1 78.56 457 VAL A O 1
ATOM 3480 N N . LEU A 1 458 ? 17.344 14.43 -1.381 1 81.5 458 LEU A N 1
ATOM 3481 C CA . LEU A 1 458 ? 16.266 13.438 -1.409 1 81.5 458 LEU A CA 1
ATOM 3482 C C . LEU A 1 458 ? 16.031 12.938 -2.83 1 81.5 458 LEU A C 1
ATOM 3484 O O . LEU A 1 458 ? 15.672 11.773 -3.035 1 81.5 458 LEU A O 1
ATOM 3488 N N . ARG A 1 459 ? 16.219 13.789 -3.752 1 82.62 459 ARG A N 1
ATOM 3489 C CA . ARG A 1 459 ? 16.141 13.359 -5.145 1 82.62 459 ARG A CA 1
ATOM 3490 C C . ARG A 1 459 ? 17.203 12.305 -5.453 1 82.62 459 ARG A C 1
ATOM 3492 O O . ARG A 1 459 ? 16.906 11.305 -6.113 1 82.62 459 ARG A O 1
ATOM 3499 N N . ASP A 1 460 ? 18.344 12.555 -5.031 1 79.44 460 ASP A N 1
ATOM 3500 C CA . ASP A 1 460 ? 19.422 11.602 -5.25 1 79.44 460 ASP A CA 1
ATOM 3501 C C . ASP A 1 460 ? 19.156 10.281 -4.535 1 79.44 460 ASP A C 1
ATOM 3503 O O . ASP A 1 460 ? 19.484 9.211 -5.047 1 79.44 460 ASP A O 1
ATOM 3507 N N . ARG A 1 461 ? 18.625 10.391 -3.385 1 79.88 461 ARG A N 1
ATOM 3508 C CA . ARG A 1 461 ? 18.266 9.188 -2.648 1 79.88 461 ARG A CA 1
ATOM 3509 C C . ARG A 1 461 ? 17.297 8.32 -3.457 1 79.88 461 ARG A C 1
ATOM 3511 O O . ARG A 1 461 ? 17.469 7.102 -3.541 1 79.88 461 ARG A O 1
ATOM 3518 N N . ARG A 1 462 ? 16.359 8.953 -4.02 1 79.44 462 ARG A N 1
ATOM 3519 C CA . ARG A 1 462 ? 15.359 8.234 -4.809 1 79.44 462 ARG A CA 1
ATOM 3520 C C . ARG A 1 462 ? 15.984 7.625 -6.059 1 79.44 462 ARG A C 1
ATOM 3522 O O . ARG A 1 462 ? 15.695 6.48 -6.41 1 79.44 462 ARG A O 1
ATOM 3529 N N . ARG A 1 463 ? 16.781 8.406 -6.668 1 81.56 463 ARG A N 1
ATOM 3530 C CA . ARG A 1 463 ? 17.438 7.93 -7.879 1 81.56 463 ARG A CA 1
ATOM 3531 C C . ARG A 1 463 ? 18.344 6.734 -7.578 1 81.56 463 ARG A C 1
ATOM 3533 O O . ARG A 1 463 ? 18.438 5.801 -8.383 1 81.56 463 ARG A O 1
ATOM 3540 N N . MET A 1 464 ? 19 6.855 -6.504 1 80.88 464 MET A N 1
ATOM 3541 C CA . MET A 1 464 ? 19.891 5.77 -6.113 1 80.88 464 MET A CA 1
ATOM 3542 C C . MET A 1 464 ? 19.125 4.484 -5.855 1 80.88 464 MET A C 1
ATOM 3544 O O . MET A 1 464 ? 19.578 3.393 -6.188 1 80.88 464 MET A O 1
ATOM 3548 N N . VAL A 1 465 ? 17.969 4.672 -5.348 1 75.12 465 VAL A N 1
ATOM 3549 C CA . VAL A 1 465 ? 17.141 3.523 -4.996 1 75.12 465 VAL A CA 1
ATOM 3550 C C . VAL A 1 465 ? 16.688 2.801 -6.266 1 75.12 465 VAL A C 1
ATOM 3552 O O . VAL A 1 465 ? 16.719 1.568 -6.324 1 75.12 465 VAL A O 1
ATOM 3555 N N . PHE A 1 466 ? 16.453 3.539 -7.289 1 75.38 466 PHE A N 1
ATOM 3556 C CA . PHE A 1 466 ? 15.836 2.947 -8.469 1 75.38 466 PHE A CA 1
ATOM 3557 C C . PHE A 1 466 ? 16.891 2.637 -9.531 1 75.38 466 PHE A C 1
ATOM 3559 O O . PHE A 1 466 ? 16.656 1.825 -10.43 1 75.38 466 PHE A O 1
ATOM 3566 N N . ASN A 1 467 ? 18.125 3.295 -9.344 1 82.19 467 ASN A N 1
ATOM 3567 C CA . ASN A 1 467 ? 19.094 3.127 -10.422 1 82.19 467 ASN A CA 1
ATOM 3568 C C . ASN A 1 467 ? 20.453 2.648 -9.891 1 82.19 467 ASN A C 1
ATOM 3570 O O . ASN A 1 467 ? 21.312 2.252 -10.664 1 82.19 467 ASN A O 1
ATOM 3574 N N . GLY A 1 468 ? 20.625 2.695 -8.633 1 83.19 468 GLY A N 1
ATOM 3575 C CA . GLY A 1 468 ? 21.922 2.354 -8.07 1 83.19 468 GLY A CA 1
ATOM 3576 C C . GLY A 1 468 ? 22.906 3.506 -8.094 1 83.19 468 GLY A C 1
ATOM 3577 O O . GLY A 1 468 ? 22.547 4.621 -8.484 1 83.19 468 GLY A O 1
ATOM 3578 N N . SER A 1 469 ? 24.062 3.229 -7.57 1 89.31 469 SER A N 1
ATOM 3579 C CA . SER A 1 469 ? 25.125 4.227 -7.547 1 89.31 469 SER A CA 1
ATOM 3580 C C . SER A 1 469 ? 26.484 3.602 -7.867 1 89.31 469 SER A C 1
ATOM 3582 O O . SER A 1 469 ? 26.672 2.4 -7.668 1 89.31 469 SER A O 1
ATOM 3584 N N . CYS A 1 470 ? 27.359 4.43 -8.445 1 93.56 470 CYS A N 1
ATOM 3585 C CA . CYS A 1 470 ? 28.703 3.984 -8.789 1 93.56 470 CYS A CA 1
ATOM 3586 C C . CYS A 1 470 ? 29.719 5.09 -8.539 1 93.56 470 CYS A C 1
ATOM 3588 O O . CYS A 1 470 ? 29.5 6.242 -8.914 1 93.56 470 CYS A O 1
ATOM 3590 N N . VAL A 1 471 ? 30.75 4.73 -7.816 1 94.81 471 VAL A N 1
ATOM 3591 C CA . VAL A 1 471 ? 31.875 5.645 -7.629 1 94.81 471 VAL A CA 1
ATOM 3592 C C . VAL A 1 471 ? 33.156 5.023 -8.203 1 94.81 471 VAL A C 1
ATOM 3594 O O . VAL A 1 471 ? 33.469 3.879 -7.898 1 94.81 471 VAL A O 1
ATOM 3597 N N . CYS A 1 472 ? 33.781 5.77 -9.031 1 97 472 CYS A N 1
ATOM 3598 C CA . CYS A 1 472 ? 35.031 5.348 -9.656 1 97 472 CYS A CA 1
ATOM 3599 C C . CYS A 1 472 ? 36.188 6.25 -9.234 1 97 472 CYS A C 1
ATOM 3601 O O . CYS A 1 472 ? 36.062 7.477 -9.281 1 97 472 CYS A O 1
ATOM 3603 N N . THR A 1 473 ? 37.25 5.652 -8.852 1 97.25 473 THR A N 1
ATOM 3604 C CA . THR A 1 473 ? 38.469 6.395 -8.453 1 97.25 473 THR A CA 1
ATOM 3605 C C . THR A 1 473 ? 39.562 6.234 -9.492 1 97.25 473 THR A C 1
ATOM 3607 O O . THR A 1 473 ? 39.938 5.113 -9.836 1 97.25 473 THR A O 1
ATOM 3610 N N . ILE A 1 474 ? 40.031 7.387 -9.898 1 96.44 474 ILE A N 1
ATOM 3611 C CA . ILE A 1 474 ? 41.156 7.441 -10.828 1 96.44 474 ILE A CA 1
ATOM 3612 C C . ILE A 1 474 ? 42.281 8.25 -10.219 1 96.44 474 ILE A C 1
ATOM 3614 O O . ILE A 1 474 ? 42.094 9.352 -9.711 1 96.44 474 ILE A O 1
ATOM 3618 N N . VAL A 1 475 ? 43.469 7.684 -10.273 1 96.44 475 VAL A N 1
ATOM 3619 C CA . VAL A 1 475 ? 44.656 8.391 -9.797 1 96.44 475 VAL A CA 1
ATOM 3620 C C . VAL A 1 475 ? 45.656 8.562 -10.945 1 96.44 475 VAL A C 1
ATOM 3622 O O . VAL A 1 475 ? 46.094 7.582 -11.547 1 96.44 475 VAL A O 1
ATOM 3625 N N . ALA A 1 476 ? 46 9.781 -11.219 1 95.56 476 ALA A N 1
ATOM 3626 C CA . ALA A 1 476 ? 46.906 10.086 -12.336 1 95.56 476 ALA A CA 1
ATOM 3627 C C . ALA A 1 476 ? 48 11.07 -11.906 1 95.56 476 ALA A C 1
ATOM 3629 O O . ALA A 1 476 ? 47.844 11.766 -10.906 1 95.56 476 ALA A O 1
ATOM 3630 N N . ASP A 1 477 ? 49.094 11.062 -12.703 1 94 477 ASP A N 1
ATOM 3631 C CA . ASP A 1 477 ? 50.125 12.047 -12.445 1 94 477 ASP A CA 1
ATOM 3632 C C . ASP A 1 477 ? 49.906 13.312 -13.266 1 94 477 ASP A C 1
ATOM 3634 O O . ASP A 1 477 ? 48.938 13.422 -13.992 1 94 477 ASP A O 1
ATOM 3638 N N . ARG A 1 478 ? 50.812 14.273 -13.109 1 91.06 478 ARG A N 1
ATOM 3639 C CA . ARG A 1 478 ? 50.688 15.57 -13.758 1 91.06 478 ARG A CA 1
ATOM 3640 C C . ARG A 1 478 ? 50.875 15.453 -15.266 1 91.06 478 ARG A C 1
ATOM 3642 O O . ARG A 1 478 ? 50.375 16.297 -16.031 1 91.06 478 ARG A O 1
ATOM 3649 N N . LYS A 1 479 ? 51.5 14.32 -15.719 1 92.44 479 LYS A N 1
ATOM 3650 C CA . LYS A 1 479 ? 51.75 14.117 -17.141 1 92.44 479 LYS A CA 1
ATOM 3651 C C . LYS A 1 479 ? 50.594 13.398 -17.812 1 92.44 479 LYS A C 1
ATOM 3653 O O . LYS A 1 479 ? 50.594 13.195 -19.031 1 92.44 479 LYS A O 1
ATOM 3658 N N . GLY A 1 480 ? 49.625 12.984 -17.062 1 91.94 480 GLY A N 1
ATOM 3659 C CA . GLY A 1 480 ? 48.438 12.352 -17.625 1 91.94 480 GLY A CA 1
ATOM 3660 C C . GLY A 1 480 ? 48.531 10.844 -17.719 1 91.94 480 GLY A C 1
ATOM 3661 O O . GLY A 1 480 ? 47.906 10.219 -18.562 1 91.94 480 GLY A O 1
ATOM 3662 N N . LYS A 1 481 ? 49.375 10.305 -16.906 1 93.88 481 LYS A N 1
ATOM 3663 C CA . LYS A 1 481 ? 49.531 8.852 -16.875 1 93.88 481 LYS A CA 1
ATOM 3664 C C . LYS A 1 481 ? 48.812 8.258 -15.648 1 93.88 481 LYS A C 1
ATOM 3666 O O . LYS A 1 481 ? 48.969 8.789 -14.547 1 93.88 481 LYS A O 1
ATOM 3671 N N . LEU A 1 482 ? 48.156 7.152 -15.844 1 94.75 482 LEU A N 1
ATOM 3672 C CA . LEU A 1 482 ? 47.5 6.461 -14.742 1 94.75 482 LEU A CA 1
ATOM 3673 C C . LEU A 1 482 ? 48.5 5.785 -13.836 1 94.75 482 LEU A C 1
ATOM 3675 O O . LEU A 1 482 ? 49.406 5.094 -14.32 1 94.75 482 LEU A O 1
ATOM 3679 N N . LEU A 1 483 ? 48.375 5.988 -12.625 1 94.12 483 LEU A N 1
ATOM 3680 C CA . LEU A 1 483 ? 49.344 5.445 -11.672 1 94.12 483 LEU A CA 1
ATOM 3681 C C . LEU A 1 483 ? 48.844 4.117 -11.102 1 94.12 483 LEU A C 1
ATOM 3683 O O . LEU A 1 483 ? 49.625 3.367 -10.508 1 94.12 483 LEU A O 1
ATOM 3687 N N . SER A 1 484 ? 47.562 3.822 -11.203 1 93 484 SER A N 1
ATOM 3688 C CA . SER A 1 484 ? 46.969 2.576 -10.734 1 93 484 SER A CA 1
ATOM 3689 C C . SER A 1 484 ? 45.719 2.24 -11.531 1 93 484 SER A C 1
ATOM 3691 O O . SER A 1 484 ? 45.156 3.092 -12.242 1 93 484 SER A O 1
ATOM 3693 N N . GLU A 1 485 ? 45.312 1.019 -11.32 1 94.38 485 GLU A N 1
ATOM 3694 C CA . GLU A 1 485 ? 44.031 0.634 -11.914 1 94.38 485 GLU A CA 1
ATOM 3695 C C . GLU A 1 485 ? 42.875 1.355 -11.242 1 94.38 485 GLU A C 1
ATOM 3697 O O . GLU A 1 485 ? 42.875 1.543 -10.023 1 94.38 485 GLU A O 1
ATOM 3702 N N . PRO A 1 486 ? 41.969 1.78 -12.062 1 96.38 486 PRO A N 1
ATOM 3703 C CA . PRO A 1 486 ? 40.781 2.4 -11.453 1 96.38 486 PRO A CA 1
ATOM 3704 C C . PRO A 1 486 ? 40.094 1.484 -10.445 1 96.38 486 PRO A C 1
ATOM 3706 O O . PRO A 1 486 ? 40.062 0.266 -10.641 1 96.38 486 PRO A O 1
ATOM 3709 N N . GLN A 1 487 ? 39.594 2.01 -9.398 1 95.38 487 GLN A N 1
ATOM 3710 C CA . GLN A 1 487 ? 38.781 1.287 -8.438 1 95.38 487 GLN A CA 1
ATOM 3711 C C . GLN A 1 487 ? 37.312 1.686 -8.57 1 95.38 487 GLN A C 1
ATOM 3713 O O . GLN A 1 487 ? 37 2.867 -8.727 1 95.38 487 GLN A O 1
ATOM 3718 N N . VAL A 1 488 ? 36.438 0.648 -8.578 1 94.75 488 VAL A N 1
ATOM 3719 C CA . VAL A 1 488 ? 35.031 0.923 -8.812 1 94.75 488 VAL A CA 1
ATOM 3720 C C . VAL A 1 488 ? 34.188 0.276 -7.719 1 94.75 488 VAL A C 1
ATOM 3722 O O . VAL A 1 488 ? 34.406 -0.875 -7.344 1 94.75 488 VAL A O 1
ATOM 3725 N N . THR A 1 489 ? 33.312 1.058 -7.152 1 92.06 489 THR A N 1
ATOM 3726 C CA . THR A 1 489 ? 32.281 0.559 -6.273 1 92.06 489 THR A CA 1
ATOM 3727 C C . THR A 1 489 ? 30.891 0.84 -6.859 1 92.06 489 THR A C 1
ATOM 3729 O O . THR A 1 489 ? 30.484 1.998 -6.973 1 92.06 489 THR A O 1
ATOM 3732 N N . ALA A 1 490 ? 30.234 -0.195 -7.27 1 89.19 490 ALA A N 1
ATOM 3733 C CA . ALA A 1 490 ? 28.891 -0.079 -7.832 1 89.19 490 ALA A CA 1
ATOM 3734 C C . ALA A 1 490 ? 27.844 -0.678 -6.891 1 89.19 490 ALA A C 1
ATOM 3736 O O . ALA A 1 490 ? 27.328 -1.768 -7.145 1 89.19 490 ALA A O 1
ATOM 3737 N N . LEU A 1 491 ? 27.438 0.079 -5.98 1 84.62 491 LEU A N 1
ATOM 3738 C CA . LEU A 1 491 ? 26.531 -0.4 -4.941 1 84.62 491 LEU A CA 1
ATOM 3739 C C . LEU A 1 491 ? 25.125 -0.614 -5.5 1 84.62 491 LEU A C 1
ATOM 3741 O O . LEU A 1 491 ? 24.609 0.246 -6.211 1 84.62 491 LEU A O 1
ATOM 3745 N N . GLY A 1 492 ? 24.531 -1.782 -5.164 1 78.75 492 GLY A N 1
ATOM 3746 C CA . GLY A 1 492 ? 23.203 -2.115 -5.613 1 78.75 492 GLY A CA 1
ATOM 3747 C C . GLY A 1 492 ? 23.156 -2.686 -7.02 1 78.75 492 GLY A C 1
ATOM 3748 O O . GLY A 1 492 ? 22.094 -3.045 -7.523 1 78.75 492 GLY A O 1
ATOM 3749 N N . LEU A 1 493 ? 24.312 -2.746 -7.668 1 82.19 493 LEU A N 1
ATOM 3750 C CA . LEU A 1 493 ? 24.359 -3.172 -9.062 1 82.19 493 LEU A CA 1
ATOM 3751 C C . LEU A 1 493 ? 25.281 -4.375 -9.234 1 82.19 493 LEU A C 1
ATOM 3753 O O . LEU A 1 493 ? 24.891 -5.375 -9.844 1 82.19 493 LEU A O 1
ATOM 3757 N N . LEU A 1 494 ? 26.453 -4.203 -8.742 1 80.75 494 LEU A N 1
ATOM 3758 C CA . LEU A 1 494 ? 27.438 -5.258 -8.906 1 80.75 494 LEU A CA 1
ATOM 3759 C C . LEU A 1 494 ? 28.125 -5.582 -7.586 1 80.75 494 LEU A C 1
ATOM 3761 O O . LEU A 1 494 ? 28.203 -4.727 -6.699 1 80.75 494 LEU A O 1
ATOM 3765 N N . ASP A 1 495 ? 28.281 -6.828 -7.41 1 72.81 495 ASP A N 1
ATOM 3766 C CA . ASP A 1 495 ? 29.141 -7.293 -6.32 1 72.81 495 ASP A CA 1
ATOM 3767 C C . ASP A 1 495 ? 30.422 -7.93 -6.859 1 72.81 495 ASP A C 1
ATOM 3769 O O . ASP A 1 495 ? 30.359 -8.852 -7.676 1 72.81 495 ASP A O 1
ATOM 3773 N N . ALA A 1 496 ? 31.547 -7.348 -6.438 1 67.38 496 ALA A N 1
ATOM 3774 C CA . ALA A 1 496 ? 32.844 -7.777 -6.988 1 67.38 496 ALA A CA 1
ATOM 3775 C C . ALA A 1 496 ? 33.062 -9.273 -6.762 1 67.38 496 ALA A C 1
ATOM 3777 O O . ALA A 1 496 ? 33.812 -9.914 -7.504 1 67.38 496 ALA A O 1
ATOM 3778 N N . GLU A 1 497 ? 32.344 -9.773 -5.859 1 69.69 497 GLU A N 1
ATOM 3779 C CA . GLU A 1 497 ? 32.562 -11.188 -5.555 1 69.69 497 GLU A CA 1
ATOM 3780 C C . GLU A 1 497 ? 31.703 -12.078 -6.449 1 69.69 497 GLU A C 1
ATOM 3782 O O . GLU A 1 497 ? 32.188 -13.07 -6.996 1 69.69 497 GLU A O 1
ATOM 3787 N N . HIS A 1 498 ? 30.562 -11.727 -6.773 1 74.81 498 HIS A N 1
ATOM 3788 C CA . HIS A 1 498 ? 29.625 -12.594 -7.48 1 74.81 498 HIS A CA 1
ATOM 3789 C C . HIS A 1 498 ? 29.5 -12.195 -8.945 1 74.81 498 HIS A C 1
ATOM 3791 O O . HIS A 1 498 ? 29.016 -12.984 -9.766 1 74.81 498 HIS A O 1
ATOM 3797 N N . PHE A 1 499 ? 30 -10.961 -9.203 1 80.88 499 PHE A N 1
ATOM 3798 C CA . PHE A 1 499 ? 29.938 -10.453 -10.57 1 80.88 499 PHE A CA 1
ATOM 3799 C C . PHE A 1 499 ? 31.297 -9.906 -11.008 1 80.88 499 PHE A C 1
ATOM 3801 O O . PHE A 1 499 ? 31.391 -8.781 -11.5 1 80.88 499 PHE A O 1
ATOM 3808 N N . ALA A 1 500 ? 32.25 -10.719 -10.852 1 85.12 500 ALA A N 1
ATOM 3809 C CA . ALA A 1 500 ? 33.625 -10.305 -11.055 1 85.12 500 ALA A CA 1
ATOM 3810 C C . ALA A 1 500 ? 33.875 -9.875 -12.5 1 85.12 500 ALA A C 1
ATOM 3812 O O . ALA A 1 500 ? 34.531 -8.859 -12.758 1 85.12 500 ALA A O 1
ATOM 3813 N N . GLU A 1 501 ? 33.312 -10.648 -13.391 1 85.69 501 GLU A N 1
ATOM 3814 C CA . GLU A 1 501 ? 33.531 -10.336 -14.797 1 85.69 501 GLU A CA 1
ATOM 3815 C C . GLU A 1 501 ? 32.906 -9 -15.164 1 85.69 501 GLU A C 1
ATOM 3817 O O . GLU A 1 501 ? 33.5 -8.18 -15.844 1 85.69 501 GLU A O 1
ATOM 3822 N N . GLU A 1 502 ? 31.672 -8.836 -14.742 1 86.38 502 GLU A N 1
ATOM 3823 C CA . GLU A 1 502 ? 30.969 -7.578 -15.008 1 86.38 502 GLU A CA 1
ATOM 3824 C C . GLU A 1 502 ? 31.688 -6.398 -14.359 1 86.38 502 GLU A C 1
ATOM 3826 O O . GLU A 1 502 ? 31.797 -5.324 -14.961 1 86.38 502 GLU A O 1
ATOM 3831 N N . HIS A 1 503 ? 32.188 -6.602 -13.188 1 89.81 503 HIS A N 1
ATOM 3832 C CA . HIS A 1 503 ? 32.938 -5.562 -12.484 1 89.81 503 HIS A CA 1
ATOM 3833 C C . HIS A 1 503 ? 34.188 -5.18 -13.234 1 89.81 503 HIS A C 1
ATOM 3835 O O . HIS A 1 503 ? 34.5 -3.996 -13.398 1 89.81 503 HIS A O 1
ATOM 3841 N N . ASP A 1 504 ? 34.906 -6.152 -13.719 1 92.25 504 ASP A N 1
ATOM 3842 C CA . ASP A 1 504 ? 36.125 -5.922 -14.461 1 92.25 504 ASP A CA 1
ATOM 3843 C C . ASP A 1 504 ? 35.875 -5.148 -15.75 1 92.25 504 ASP A C 1
ATOM 3845 O O . ASP A 1 504 ? 36.688 -4.324 -16.172 1 92.25 504 ASP A O 1
ATOM 3849 N N . ALA A 1 505 ? 34.781 -5.477 -16.281 1 93 505 ALA A N 1
ATOM 3850 C CA . ALA A 1 505 ? 34.406 -4.773 -17.516 1 93 505 ALA A CA 1
ATOM 3851 C C . ALA A 1 505 ? 34.25 -3.281 -17.266 1 93 505 ALA A C 1
ATOM 3853 O O . ALA A 1 505 ? 34.594 -2.453 -18.094 1 93 505 ALA A O 1
ATOM 3854 N N . VAL A 1 506 ? 33.719 -2.938 -16.172 1 94.44 506 VAL A N 1
ATOM 3855 C CA . VAL A 1 506 ? 33.5 -1.537 -15.812 1 94.44 506 VAL A CA 1
ATOM 3856 C C . VAL A 1 506 ? 34.844 -0.867 -15.547 1 94.44 506 VAL A C 1
ATOM 3858 O O . VAL A 1 506 ? 35.094 0.273 -15.961 1 94.44 506 VAL A O 1
ATOM 3861 N N . VAL A 1 507 ? 35.719 -1.567 -14.898 1 95.5 507 VAL A N 1
ATOM 3862 C CA . VAL A 1 507 ? 37.062 -1.058 -14.609 1 95.5 507 VAL A CA 1
ATOM 3863 C C . VAL A 1 507 ? 37.781 -0.791 -15.914 1 95.5 507 VAL A C 1
ATOM 3865 O O . VAL A 1 507 ? 38.438 0.255 -16.078 1 95.5 507 VAL A O 1
ATOM 3868 N N . GLU A 1 508 ? 37.656 -1.705 -16.766 1 96.56 508 GLU A N 1
ATOM 3869 C CA . GLU A 1 508 ? 38.312 -1.57 -18.062 1 96.56 508 GLU A CA 1
ATOM 3870 C C . GLU A 1 508 ? 37.75 -0.394 -18.844 1 96.56 508 GLU A C 1
ATOM 3872 O O . GLU A 1 508 ? 38.5 0.334 -19.516 1 96.56 508 GLU A O 1
ATOM 3877 N N . ALA A 1 509 ? 36.5 -0.241 -18.797 1 97 509 ALA A N 1
ATOM 3878 C CA . ALA A 1 509 ? 35.875 0.882 -19.484 1 97 509 ALA A CA 1
ATOM 3879 C C . ALA A 1 509 ? 36.375 2.215 -18.938 1 97 509 ALA A C 1
ATOM 3881 O O . ALA A 1 509 ? 36.594 3.154 -19.703 1 97 509 ALA A O 1
ATOM 3882 N N . ALA A 1 510 ? 36.562 2.293 -17.641 1 97.62 510 ALA A N 1
ATOM 3883 C CA . ALA A 1 510 ? 37.094 3.504 -17.031 1 97.62 510 ALA A CA 1
ATOM 3884 C C . ALA A 1 510 ? 38.5 3.775 -17.484 1 97.62 510 ALA A C 1
ATOM 3886 O O . ALA A 1 510 ? 38.844 4.906 -17.828 1 97.62 510 ALA A O 1
ATOM 3887 N N . ARG A 1 511 ? 39.312 2.754 -17.469 1 97.25 511 ARG A N 1
ATOM 3888 C CA . ARG A 1 511 ? 40.688 2.857 -17.859 1 97.25 511 ARG A CA 1
ATOM 3889 C C . ARG A 1 511 ? 40.844 3.311 -19.312 1 97.25 511 ARG A C 1
ATOM 3891 O O . ARG A 1 511 ? 41.562 4.242 -19.625 1 97.25 511 ARG A O 1
ATOM 3898 N N . GLU A 1 512 ? 40.125 2.664 -20.125 1 97.31 512 GLU A N 1
ATOM 3899 C CA . GLU A 1 512 ? 40.188 2.961 -21.547 1 97.31 512 GLU A CA 1
ATOM 3900 C C . GLU A 1 512 ? 39.719 4.383 -21.844 1 97.31 512 GLU A C 1
ATOM 3902 O O . GLU A 1 512 ? 40.281 5.078 -22.672 1 97.31 512 GLU A O 1
ATOM 3907 N N . ALA A 1 513 ? 38.656 4.75 -21.188 1 97.38 513 ALA A N 1
ATOM 3908 C CA . ALA A 1 513 ? 38.125 6.09 -21.391 1 97.38 513 ALA A CA 1
ATOM 3909 C C . ALA A 1 513 ? 39.156 7.16 -21.047 1 97.38 513 ALA A C 1
ATOM 3911 O O . ALA A 1 513 ? 39.25 8.188 -21.719 1 97.38 513 ALA A O 1
ATOM 3912 N N . PHE A 1 514 ? 39.906 6.938 -20 1 96.56 514 PHE A N 1
ATOM 3913 C CA . PHE A 1 514 ? 40.938 7.887 -19.594 1 96.56 514 PHE A CA 1
ATOM 3914 C C . PHE A 1 514 ? 42.125 7.859 -20.562 1 96.56 514 PHE A C 1
ATOM 3916 O O . PHE A 1 514 ? 42.562 8.906 -21.016 1 96.56 514 PHE A O 1
ATOM 3923 N N . ASP A 1 515 ? 42.531 6.684 -20.984 1 95.69 515 ASP A N 1
ATOM 3924 C CA . ASP A 1 515 ? 43.75 6.492 -21.781 1 95.69 515 ASP A CA 1
ATOM 3925 C C . ASP A 1 515 ? 43.531 6.98 -23.219 1 95.69 515 ASP A C 1
ATOM 3927 O O . ASP A 1 515 ? 44.5 7.391 -23.875 1 95.69 515 ASP A O 1
ATOM 3931 N N . GLU A 1 516 ? 42.406 6.906 -23.609 1 95.75 516 GLU A N 1
ATOM 3932 C CA . GLU A 1 516 ? 42.125 7.242 -25.016 1 95.75 516 GLU A CA 1
ATOM 3933 C C . GLU A 1 516 ? 42 8.75 -25.203 1 95.75 516 GLU A C 1
ATOM 3935 O O . GLU A 1 516 ? 42 9.242 -26.328 1 95.75 516 GLU A O 1
ATOM 3940 N N . LEU A 1 517 ? 41.906 9.43 -24.109 1 95.56 517 LEU A N 1
ATOM 3941 C CA . LEU A 1 517 ? 41.812 10.883 -24.219 1 95.56 517 LEU A CA 1
ATOM 3942 C C . LEU A 1 517 ? 43.125 11.469 -24.734 1 95.56 517 LEU A C 1
ATOM 3944 O O . LEU A 1 517 ? 44.188 10.961 -24.438 1 95.56 517 LEU A O 1
ATOM 3948 N N . PRO A 1 518 ? 43 12.625 -25.5 1 94.94 518 PRO A N 1
ATOM 3949 C CA . PRO A 1 518 ? 44.219 13.367 -25.828 1 94.94 518 PRO A CA 1
ATOM 3950 C C . PRO A 1 518 ? 44.906 13.914 -24.578 1 94.94 518 PRO A C 1
ATOM 3952 O O . PRO A 1 518 ? 44.25 14.164 -23.562 1 94.94 518 PRO A O 1
ATOM 3955 N N . LEU A 1 519 ? 46.188 14.195 -24.75 1 93.19 519 LEU A N 1
ATOM 3956 C CA . LEU A 1 519 ? 47 14.57 -23.609 1 93.19 519 LEU A CA 1
ATOM 3957 C C . LEU A 1 519 ? 46.469 15.82 -22.938 1 93.19 519 LEU A C 1
ATOM 3959 O O . LEU A 1 519 ? 46.406 15.883 -21.703 1 93.19 519 LEU A O 1
ATOM 3963 N N . LYS A 1 520 ? 46.062 16.797 -23.672 1 93.44 520 LYS A N 1
ATOM 3964 C CA . LYS A 1 520 ? 45.531 18.031 -23.094 1 93.44 520 LYS A CA 1
ATOM 3965 C C . LYS A 1 520 ? 44.281 17.766 -22.281 1 93.44 520 LYS A C 1
ATOM 3967 O O . LYS A 1 520 ? 44.094 18.328 -21.203 1 93.44 520 LYS A O 1
ATOM 3972 N N . ALA A 1 521 ? 43.438 16.969 -22.703 1 93.75 521 ALA A N 1
ATOM 3973 C CA . ALA A 1 521 ? 42.188 16.594 -22.016 1 93.75 521 ALA A CA 1
ATOM 3974 C C . ALA A 1 521 ? 42.469 15.766 -20.781 1 93.75 521 ALA A C 1
ATOM 3976 O O . ALA A 1 521 ? 41.781 15.883 -19.766 1 93.75 521 ALA A O 1
ATOM 3977 N N . ARG A 1 522 ? 43.469 14.938 -20.812 1 93.31 522 ARG A N 1
ATOM 3978 C CA . ARG A 1 522 ? 43.844 14.102 -19.688 1 93.31 522 ARG A CA 1
ATOM 3979 C C . ARG A 1 522 ? 44.375 14.938 -18.531 1 93.31 522 ARG A C 1
ATOM 3981 O O . ARG A 1 522 ? 44.344 14.516 -17.375 1 93.31 522 ARG A O 1
ATOM 3988 N N . GLN A 1 523 ? 44.938 16.062 -18.906 1 93.12 523 GLN A N 1
ATOM 3989 C CA . GLN A 1 523 ? 45.531 16.922 -17.891 1 93.12 523 GLN A CA 1
ATOM 3990 C C . GLN A 1 523 ? 44.5 17.844 -17.281 1 93.12 523 GLN A C 1
ATOM 3992 O O . GLN A 1 523 ? 44.75 18.5 -16.266 1 93.12 523 GLN A O 1
ATOM 3997 N N . ASP A 1 524 ? 43.375 17.922 -17.859 1 94.31 524 ASP A N 1
ATOM 3998 C CA . ASP A 1 524 ? 42.25 18.656 -17.312 1 94.31 524 ASP A CA 1
ATOM 3999 C C . ASP A 1 524 ? 41.344 17.734 -16.5 1 94.31 524 ASP A C 1
ATOM 4001 O O . ASP A 1 524 ? 40.594 16.953 -17.062 1 94.31 524 ASP A O 1
ATOM 4005 N N . ASP A 1 525 ? 41.281 17.969 -15.203 1 94.56 525 ASP A N 1
ATOM 4006 C CA . ASP A 1 525 ? 40.625 17.031 -14.297 1 94.56 525 ASP A CA 1
ATOM 4007 C C . ASP A 1 525 ? 39.125 16.953 -14.594 1 94.56 525 ASP A C 1
ATOM 4009 O O . ASP A 1 525 ? 38.531 15.859 -14.578 1 94.56 525 ASP A O 1
ATOM 4013 N N . ALA A 1 526 ? 38.469 18.016 -14.836 1 95.06 526 ALA A N 1
ATOM 4014 C CA . ALA A 1 526 ? 37.031 18.047 -15.078 1 95.06 526 ALA A CA 1
ATOM 4015 C C . ALA A 1 526 ? 36.688 17.297 -16.344 1 95.06 526 ALA A C 1
ATOM 4017 O O . ALA A 1 526 ? 35.719 16.531 -16.375 1 95.06 526 ALA A O 1
ATOM 4018 N N . VAL A 1 527 ? 37.5 17.516 -17.328 1 95.88 527 VAL A N 1
ATOM 4019 C CA . VAL A 1 527 ? 37.25 16.875 -18.609 1 95.88 527 VAL A CA 1
ATOM 4020 C C . VAL A 1 527 ? 37.469 15.375 -18.5 1 95.88 527 VAL A C 1
ATOM 4022 O O . VAL A 1 527 ? 36.688 14.57 -18.984 1 95.88 527 VAL A O 1
ATOM 4025 N N . ALA A 1 528 ? 38.562 15.055 -17.938 1 96.19 528 ALA A N 1
ATOM 4026 C CA . ALA A 1 528 ? 38.906 13.641 -17.781 1 96.19 528 ALA A CA 1
ATOM 4027 C C . ALA A 1 528 ? 37.875 12.914 -16.938 1 96.19 528 ALA A C 1
ATOM 4029 O O . ALA A 1 528 ? 37.438 11.812 -17.281 1 96.19 528 ALA A O 1
ATOM 4030 N N . ALA A 1 529 ? 37.5 13.523 -15.852 1 96.81 529 ALA A N 1
ATOM 4031 C CA . ALA A 1 529 ? 36.531 12.906 -14.961 1 96.81 529 ALA A CA 1
ATOM 4032 C C . ALA A 1 529 ? 35.188 12.688 -15.68 1 96.81 529 ALA A C 1
ATOM 4034 O O . ALA A 1 529 ? 34.531 11.648 -15.5 1 96.81 529 ALA A O 1
ATOM 4035 N N . GLU A 1 530 ? 34.812 13.578 -16.438 1 97.06 530 GLU A N 1
ATOM 4036 C CA . GLU A 1 530 ? 33.531 13.484 -17.156 1 97.06 530 GLU A CA 1
ATOM 4037 C C . GLU A 1 530 ? 33.594 12.375 -18.203 1 97.06 530 GLU A C 1
ATOM 4039 O O . GLU A 1 530 ? 32.594 11.656 -18.406 1 97.06 530 GLU A O 1
ATOM 4044 N N . ALA A 1 531 ? 34.688 12.32 -18.859 1 97.19 531 ALA A N 1
ATOM 4045 C CA . ALA A 1 531 ? 34.844 11.258 -19.844 1 97.19 531 ALA A CA 1
ATOM 4046 C C . ALA A 1 531 ? 34.75 9.883 -19.203 1 97.19 531 ALA A C 1
ATOM 4048 O O . ALA A 1 531 ? 34.094 8.984 -19.719 1 97.19 531 ALA A O 1
ATOM 4049 N N . VAL A 1 532 ? 35.406 9.773 -18.109 1 97.56 532 VAL A N 1
ATOM 4050 C CA . VAL A 1 532 ? 35.375 8.508 -17.375 1 97.56 532 VAL A CA 1
ATOM 4051 C C . VAL A 1 532 ? 33.969 8.234 -16.859 1 97.56 532 VAL A C 1
ATOM 4053 O O . VAL A 1 532 ? 33.469 7.105 -16.969 1 97.56 532 VAL A O 1
ATOM 4056 N N . ARG A 1 533 ? 33.344 9.18 -16.297 1 97.5 533 ARG A N 1
ATOM 4057 C CA . ARG A 1 533 ? 31.984 9.047 -15.781 1 97.5 533 ARG A CA 1
ATOM 4058 C C . ARG A 1 533 ? 31.031 8.523 -16.844 1 97.5 533 ARG A C 1
ATOM 4060 O O . ARG A 1 533 ? 30.266 7.586 -16.609 1 97.5 533 ARG A O 1
ATOM 4067 N N . ARG A 1 534 ? 31.078 9.07 -18 1 96.88 534 ARG A N 1
ATOM 4068 C CA . ARG A 1 534 ? 30.203 8.688 -19.109 1 96.88 534 ARG A CA 1
ATOM 4069 C C . ARG A 1 534 ? 30.469 7.254 -19.547 1 96.88 534 ARG A C 1
ATOM 4071 O O . ARG A 1 534 ? 29.531 6.504 -19.844 1 96.88 534 ARG A O 1
ATOM 4078 N N . ALA A 1 535 ? 31.719 6.965 -19.578 1 97.12 535 ALA A N 1
ATOM 4079 C CA . ALA A 1 535 ? 32.094 5.621 -20.016 1 97.12 535 ALA A CA 1
ATOM 4080 C C . ALA A 1 535 ? 31.609 4.566 -19.031 1 97.12 535 ALA A C 1
ATOM 4082 O O . ALA A 1 535 ? 31.094 3.521 -19.422 1 97.12 535 ALA A O 1
ATOM 4083 N N . VAL A 1 536 ? 31.812 4.859 -17.797 1 96.31 536 VAL A N 1
ATOM 4084 C CA . VAL A 1 536 ? 31.375 3.939 -16.734 1 96.31 536 VAL A CA 1
ATOM 4085 C C . VAL A 1 536 ? 29.859 3.787 -16.766 1 96.31 536 VAL A C 1
ATOM 4087 O O . VAL A 1 536 ? 29.344 2.668 -16.719 1 96.31 536 VAL A O 1
ATOM 4090 N N . ARG A 1 537 ? 29.141 4.805 -16.875 1 94.75 537 ARG A N 1
ATOM 4091 C CA . ARG A 1 537 ? 27.688 4.797 -16.906 1 94.75 537 ARG A CA 1
ATOM 4092 C C . ARG A 1 537 ? 27.188 4.023 -18.125 1 94.75 537 ARG A C 1
ATOM 4094 O O . ARG A 1 537 ? 26.219 3.256 -18.031 1 94.75 537 ARG A O 1
ATOM 4101 N N . ARG A 1 538 ? 27.828 4.242 -19.25 1 94.25 538 ARG A N 1
ATOM 4102 C CA . ARG A 1 538 ? 27.453 3.545 -20.469 1 94.25 538 ARG A CA 1
ATOM 4103 C C . ARG A 1 538 ? 27.656 2.041 -20.328 1 94.25 538 ARG A C 1
ATOM 4105 O O . ARG A 1 538 ? 26.844 1.252 -20.812 1 94.25 538 ARG A O 1
ATOM 4112 N N . GLU A 1 539 ? 28.75 1.702 -19.797 1 92.62 539 GLU A N 1
ATOM 4113 C CA . GLU A 1 539 ? 29.047 0.285 -19.609 1 92.62 539 GLU A CA 1
ATOM 4114 C C . GLU A 1 539 ? 28.016 -0.374 -18.703 1 92.62 539 GLU A C 1
ATOM 4116 O O . GLU A 1 539 ? 27.547 -1.479 -18.984 1 92.62 539 GLU A O 1
ATOM 4121 N N . LEU A 1 540 ? 27.688 0.238 -17.656 1 90.75 540 LEU A N 1
ATOM 4122 C CA . LEU A 1 540 ? 26.703 -0.289 -16.719 1 90.75 540 LEU A CA 1
ATOM 4123 C C . LEU A 1 540 ? 25.328 -0.35 -17.359 1 90.75 540 LEU A C 1
ATOM 4125 O O . LEU A 1 540 ? 24.578 -1.307 -17.141 1 90.75 540 LEU A O 1
ATOM 4129 N N . LYS A 1 541 ? 24.969 0.63 -18.125 1 89.12 541 LYS A N 1
ATOM 4130 C CA . LYS A 1 541 ? 23.703 0.632 -18.828 1 89.12 541 LYS A CA 1
ATOM 4131 C C . LYS A 1 541 ? 23.609 -0.538 -19.812 1 89.12 541 LYS A C 1
ATOM 4133 O O . LYS A 1 541 ? 22.578 -1.212 -19.891 1 89.12 541 LYS A O 1
ATOM 4138 N N . SER A 1 542 ? 24.656 -0.692 -20.484 1 86.75 542 SER A N 1
ATOM 4139 C CA . SER A 1 542 ? 24.688 -1.764 -21.469 1 86.75 542 SER A CA 1
ATOM 4140 C C . SER A 1 542 ? 24.531 -3.129 -20.812 1 86.75 542 SER A C 1
ATOM 4142 O O . SER A 1 542 ? 23.859 -4.012 -21.359 1 86.75 542 SER A O 1
ATOM 4144 N N . MET A 1 543 ? 25.109 -3.221 -19.672 1 81.88 543 MET A N 1
ATOM 4145 C CA . MET A 1 543 ? 25.125 -4.516 -19 1 81.88 543 MET A CA 1
ATOM 4146 C C . MET A 1 543 ? 23.844 -4.73 -18.188 1 81.88 543 MET A C 1
ATOM 4148 O O . MET A 1 543 ? 23.328 -5.848 -18.125 1 81.88 543 MET A O 1
ATOM 4152 N N . LEU A 1 544 ? 23.375 -3.693 -17.578 1 80.5 544 LEU A N 1
ATOM 4153 C CA . LEU A 1 544 ? 22.359 -3.885 -16.562 1 80.5 544 LEU A CA 1
ATOM 4154 C C . LEU A 1 544 ? 21.078 -3.115 -16.906 1 80.5 544 LEU A C 1
ATOM 4156 O O . LEU A 1 544 ? 20.031 -3.326 -16.297 1 80.5 544 LEU A O 1
ATOM 4160 N N . ASN A 1 545 ? 21.109 -2.295 -17.859 1 79.75 545 ASN A N 1
ATOM 4161 C CA . ASN A 1 545 ? 20.016 -1.434 -18.281 1 79.75 545 ASN A CA 1
ATOM 4162 C C . ASN A 1 545 ? 19.594 -0.488 -17.172 1 79.75 545 ASN A C 1
ATOM 4164 O O . ASN A 1 545 ? 18.391 -0.258 -16.969 1 79.75 545 ASN A O 1
ATOM 4168 N N . HIS A 1 546 ? 20.547 -0.178 -16.359 1 81.06 546 HIS A N 1
ATOM 4169 C CA . HIS A 1 546 ? 20.359 0.84 -15.328 1 81.06 546 HIS A CA 1
ATOM 4170 C C . HIS A 1 546 ? 21.328 2 -15.531 1 81.06 546 HIS A C 1
ATOM 4172 O O . HIS A 1 546 ? 22.453 1.804 -16.016 1 81.06 546 HIS A O 1
ATOM 4178 N N . LYS A 1 547 ? 20.891 3.123 -15.234 1 85.94 547 LYS A N 1
ATOM 4179 C CA . LYS A 1 547 ? 21.719 4.316 -15.25 1 85.94 547 LYS A CA 1
ATOM 4180 C C . LYS A 1 547 ? 21.984 4.828 -13.844 1 85.94 547 LYS A C 1
ATOM 4182 O O . LYS A 1 547 ? 21.359 5.797 -13.398 1 85.94 547 LYS A O 1
ATOM 4187 N N . PRO A 1 548 ? 22.984 4.324 -13.219 1 90 548 PRO A N 1
ATOM 4188 C CA . PRO A 1 548 ? 23.25 4.703 -11.828 1 90 548 PRO A CA 1
ATOM 4189 C C . PRO A 1 548 ? 23.797 6.125 -11.695 1 90 548 PRO A C 1
ATOM 4191 O O . PRO A 1 548 ? 24.328 6.68 -12.664 1 90 548 PRO A O 1
ATOM 4194 N N . ILE A 1 549 ? 23.547 6.719 -10.578 1 90.56 549 ILE A N 1
ATOM 4195 C CA . ILE A 1 549 ? 24.297 7.938 -10.25 1 90.56 549 ILE A CA 1
ATOM 4196 C C . ILE A 1 549 ? 25.781 7.633 -10.188 1 90.56 549 ILE A C 1
ATOM 4198 O O . ILE A 1 549 ? 26.219 6.805 -9.383 1 90.56 549 ILE A O 1
ATOM 4202 N N . THR A 1 550 ? 26.531 8.266 -11.07 1 94.5 550 THR A N 1
ATOM 4203 C CA . THR A 1 550 ? 27.953 7.941 -11.188 1 94.5 550 THR A CA 1
ATOM 4204 C C . THR A 1 550 ? 28.812 9.148 -10.828 1 94.5 550 THR A C 1
ATOM 4206 O O . THR A 1 550 ? 28.609 10.242 -11.344 1 94.5 550 THR A O 1
ATOM 4209 N N . THR A 1 551 ? 29.703 8.906 -9.891 1 94.06 551 THR A N 1
ATOM 4210 C CA . THR A 1 551 ? 30.656 9.922 -9.477 1 94.06 551 THR A CA 1
ATOM 4211 C C . THR A 1 551 ? 32.094 9.438 -9.68 1 94.06 551 THR A C 1
ATOM 4213 O O . THR A 1 551 ? 32.375 8.266 -9.461 1 94.06 551 THR A O 1
ATOM 4216 N N . VAL A 1 552 ? 33 10.383 -10.133 1 96.75 552 VAL A N 1
ATOM 4217 C CA . VAL A 1 552 ? 34.406 10.031 -10.336 1 96.75 552 VAL A CA 1
ATOM 4218 C C . VAL A 1 552 ? 35.281 10.852 -9.391 1 96.75 552 VAL A C 1
ATOM 4220 O O . VAL A 1 552 ? 35.219 12.078 -9.375 1 96.75 552 VAL A O 1
ATOM 4223 N N . HIS A 1 553 ? 36 10.141 -8.547 1 96.56 553 HIS A N 1
ATOM 4224 C CA . HIS A 1 553 ? 37.094 10.75 -7.793 1 96.56 553 HIS A CA 1
ATOM 4225 C C . HIS A 1 553 ? 38.375 10.75 -8.586 1 96.56 553 HIS A C 1
ATOM 4227 O O . HIS A 1 553 ? 39.062 9.727 -8.664 1 96.56 553 HIS A O 1
ATOM 4233 N N . LEU A 1 554 ? 38.688 11.875 -9.141 1 96.31 554 LEU A N 1
ATOM 4234 C CA . LEU A 1 554 ? 39.969 11.984 -9.836 1 96.31 554 LEU A CA 1
ATOM 4235 C C . LEU A 1 554 ? 41 12.68 -8.969 1 96.31 554 LEU A C 1
ATOM 4237 O O . LEU A 1 554 ? 40.812 13.836 -8.57 1 96.31 554 LEU A O 1
ATOM 4241 N N . VAL A 1 555 ? 42.062 11.984 -8.672 1 94.75 555 VAL A N 1
ATOM 4242 C CA . VAL A 1 555 ? 43.094 12.516 -7.828 1 94.75 555 VAL A CA 1
ATOM 4243 C C . VAL A 1 555 ? 44.406 12.656 -8.633 1 94.75 555 VAL A C 1
ATOM 4245 O O . VAL A 1 555 ? 44.875 11.68 -9.219 1 94.75 555 VAL A O 1
ATOM 4248 N N . ARG A 1 556 ? 44.844 13.836 -8.594 1 93.25 556 ARG A N 1
ATOM 4249 C CA . ARG A 1 556 ? 46.094 14.102 -9.281 1 93.25 556 ARG A CA 1
ATOM 4250 C C . ARG A 1 556 ? 47.25 14.227 -8.281 1 93.25 556 ARG A C 1
ATOM 4252 O O . ARG A 1 556 ? 47.125 14.953 -7.289 1 93.25 556 ARG A O 1
ATOM 4259 N N . VAL A 1 557 ? 48.344 13.523 -8.586 1 91.88 557 VAL A N 1
ATOM 4260 C CA . VAL A 1 557 ? 49.469 13.547 -7.68 1 91.88 557 VAL A CA 1
ATOM 4261 C C . VAL A 1 557 ? 50.719 13.977 -8.438 1 91.88 557 VAL A C 1
ATOM 4263 O O . VAL A 1 557 ? 50.875 13.664 -9.625 1 91.88 557 VAL A O 1
ATOM 4266 N N . MET B 1 1 ? 15.43 -37.125 -2.67 1 69.88 1 MET B N 1
ATOM 4267 C CA . MET B 1 1 ? 14.391 -38.094 -2.365 1 69.88 1 MET B CA 1
ATOM 4268 C C . MET B 1 1 ? 13.594 -38.469 -3.615 1 69.88 1 MET B C 1
ATOM 4270 O O . MET B 1 1 ? 13.164 -37.562 -4.359 1 69.88 1 MET B O 1
ATOM 4274 N N . ASN B 1 2 ? 13.594 -39.719 -4.016 1 85.06 2 ASN B N 1
ATOM 4275 C CA . ASN B 1 2 ? 12.789 -40.219 -5.121 1 85.06 2 ASN B CA 1
ATOM 4276 C C . ASN B 1 2 ? 11.5 -40.875 -4.621 1 85.06 2 ASN B C 1
ATOM 4278 O O . ASN B 1 2 ? 11.539 -41.75 -3.748 1 85.06 2 ASN B O 1
ATOM 4282 N N . PRO B 1 3 ? 10.375 -40.344 -5.137 1 94.69 3 PRO B N 1
ATOM 4283 C CA . PRO B 1 3 ? 9.117 -40.938 -4.68 1 94.69 3 PRO B CA 1
ATOM 4284 C C . PRO B 1 3 ? 9 -42.438 -5.02 1 94.69 3 PRO B C 1
ATOM 4286 O O . PRO B 1 3 ? 9.336 -42.844 -6.133 1 94.69 3 PRO B O 1
ATOM 4289 N N . GLY B 1 4 ? 8.547 -43.188 -4.137 1 93.56 4 GLY B N 1
ATOM 4290 C CA . GLY B 1 4 ? 8.375 -44.625 -4.34 1 93.56 4 GLY B CA 1
ATOM 4291 C C . GLY B 1 4 ? 7.207 -44.969 -5.25 1 93.56 4 GLY B C 1
ATOM 4292 O O . GLY B 1 4 ? 6.414 -44.094 -5.598 1 93.56 4 GLY B O 1
ATOM 4293 N N . LYS B 1 5 ? 7.07 -46.25 -5.621 1 93.19 5 LYS B N 1
ATOM 4294 C CA . LYS B 1 5 ? 6.051 -46.75 -6.551 1 93.19 5 LYS B CA 1
ATOM 4295 C C . LYS B 1 5 ? 4.652 -46.594 -5.953 1 93.19 5 LYS B C 1
ATOM 4297 O O . LYS B 1 5 ? 3.676 -46.438 -6.684 1 93.19 5 LYS B O 1
ATOM 4302 N N . ASP B 1 6 ? 4.594 -46.625 -4.664 1 94.81 6 ASP B N 1
ATOM 4303 C CA . ASP B 1 6 ? 3.293 -46.531 -4.008 1 94.81 6 ASP B CA 1
ATOM 4304 C C . ASP B 1 6 ? 3.1 -45.188 -3.35 1 94.81 6 ASP B C 1
ATOM 4306 O O . ASP B 1 6 ? 2.125 -44.969 -2.627 1 94.81 6 ASP B O 1
ATOM 4310 N N . GLN B 1 7 ? 3.99 -44.281 -3.635 1 97.31 7 GLN B N 1
ATOM 4311 C CA . GLN B 1 7 ? 3.955 -43 -2.943 1 97.31 7 GLN B CA 1
ATOM 4312 C C . GLN B 1 7 ? 3.385 -41.906 -3.844 1 97.31 7 GLN B C 1
ATOM 4314 O O . GLN B 1 7 ? 3.646 -41.906 -5.047 1 97.31 7 GLN B O 1
ATOM 4319 N N . LEU B 1 8 ? 2.592 -41.125 -3.271 1 98.62 8 LEU B N 1
ATOM 4320 C CA . LEU B 1 8 ? 2.146 -39.844 -3.855 1 98.62 8 LEU B CA 1
ATOM 4321 C C . LEU B 1 8 ? 2.514 -38.688 -2.955 1 98.62 8 LEU B C 1
ATOM 4323 O O . LEU B 1 8 ? 2.115 -38.625 -1.789 1 98.62 8 LEU B O 1
ATOM 4327 N N . ILE B 1 9 ? 3.318 -37.719 -3.514 1 98.69 9 ILE B N 1
ATOM 4328 C CA . ILE B 1 9 ? 3.883 -36.625 -2.74 1 98.69 9 ILE B CA 1
ATOM 4329 C C . ILE B 1 9 ? 3.447 -35.281 -3.344 1 98.69 9 ILE B C 1
ATOM 4331 O O . ILE B 1 9 ? 3.369 -35.156 -4.566 1 98.69 9 ILE B O 1
ATOM 4335 N N . PHE B 1 10 ? 3.107 -34.344 -2.52 1 98.75 10 PHE B N 1
ATOM 4336 C CA . PHE B 1 10 ? 2.873 -32.969 -2.906 1 98.75 10 PHE B CA 1
ATOM 4337 C C . PHE B 1 10 ? 3.941 -32.062 -2.316 1 98.75 10 PHE B C 1
ATOM 4339 O O . PHE B 1 10 ? 4.215 -32.094 -1.116 1 98.75 10 PHE B O 1
ATOM 4346 N N . LEU B 1 11 ? 4.562 -31.188 -3.146 1 98.69 11 LEU B N 1
ATOM 4347 C CA . LEU B 1 11 ? 5.625 -30.281 -2.715 1 98.69 11 LEU B CA 1
ATOM 4348 C C . LEU B 1 11 ? 5.488 -28.922 -3.396 1 98.69 11 LEU B C 1
ATOM 4350 O O . LEU B 1 11 ? 5.84 -28.781 -4.57 1 98.69 11 LEU B O 1
ATOM 4354 N N . PRO B 1 12 ? 5 -27.938 -2.715 1 98.81 12 PRO B N 1
ATOM 4355 C CA . PRO B 1 12 ? 4.969 -26.594 -3.287 1 98.81 12 PRO B CA 1
ATOM 4356 C C . PRO B 1 12 ? 6.297 -25.859 -3.145 1 98.81 12 PRO B C 1
ATOM 4358 O O . PRO B 1 12 ? 6.852 -25.781 -2.043 1 98.81 12 PRO B O 1
ATOM 4361 N N . LEU B 1 13 ? 6.82 -25.297 -4.199 1 98.62 13 LEU B N 1
ATOM 4362 C CA . LEU B 1 13 ? 7.984 -24.422 -4.172 1 98.62 13 LEU B CA 1
ATOM 4363 C C . LEU B 1 13 ? 7.562 -22.953 -4.191 1 98.62 13 LEU B C 1
ATOM 4365 O O . LEU B 1 13 ? 8.344 -22.078 -3.812 1 98.62 13 LEU B O 1
ATOM 4369 N N . GLY B 1 14 ? 6.371 -22.703 -4.656 1 98.38 14 GLY B N 1
ATOM 4370 C CA . GLY B 1 14 ? 5.746 -21.391 -4.711 1 98.38 14 GLY B CA 1
ATOM 4371 C C . GLY B 1 14 ? 4.23 -21.453 -4.699 1 98.38 14 GLY B C 1
ATOM 4372 O O . GLY B 1 14 ? 3.637 -22.406 -5.207 1 98.38 14 GLY B O 1
ATOM 4373 N N . GLY B 1 15 ? 3.582 -20.422 -4.129 1 97.81 15 GLY B N 1
ATOM 4374 C CA . GLY B 1 15 ? 2.135 -20.281 -4.203 1 97.81 15 GLY B CA 1
ATOM 4375 C C . GLY B 1 15 ? 1.424 -20.812 -2.971 1 97.81 15 GLY B C 1
ATOM 4376 O O . GLY B 1 15 ? 0.203 -20.688 -2.852 1 97.81 15 GLY B O 1
ATOM 4377 N N . ALA B 1 16 ? 2.111 -21.469 -2.064 1 98.06 16 ALA B N 1
ATOM 4378 C CA . ALA B 1 16 ? 1.535 -21.938 -0.805 1 98.06 16 ALA B CA 1
ATOM 4379 C C . ALA B 1 16 ? 1.914 -21.016 0.347 1 98.06 16 ALA B C 1
ATOM 4381 O O . ALA B 1 16 ? 3.098 -20.75 0.577 1 98.06 16 ALA B O 1
ATOM 4382 N N . GLY B 1 17 ? 0.929 -20.562 1.033 1 96.19 17 GLY B N 1
ATOM 4383 C CA . GLY B 1 17 ? 1.171 -19.562 2.068 1 96.19 17 GLY B CA 1
ATOM 4384 C C . GLY B 1 17 ? 1.286 -18.156 1.528 1 96.19 17 GLY B C 1
ATOM 4385 O O . GLY B 1 17 ? 1.716 -17.25 2.24 1 96.19 17 GLY B O 1
ATOM 4386 N N . GLU B 1 18 ? 0.948 -18 0.286 1 95.69 18 GLU B N 1
ATOM 4387 C CA . GLU B 1 18 ? 0.987 -16.719 -0.414 1 95.69 18 GLU B CA 1
ATOM 4388 C C . GLU B 1 18 ? 0.068 -16.719 -1.632 1 95.69 18 GLU B C 1
ATOM 4390 O O . GLU B 1 18 ? -0.437 -17.781 -2.027 1 95.69 18 GLU B O 1
ATOM 4395 N N . ILE B 1 19 ? -0.195 -15.609 -2.143 1 93.75 19 ILE B N 1
ATOM 4396 C CA . ILE B 1 19 ? -1.001 -15.477 -3.352 1 93.75 19 ILE B CA 1
ATOM 4397 C C . ILE B 1 19 ? -0.098 -15.18 -4.547 1 93.75 19 ILE B C 1
ATOM 4399 O O . ILE B 1 19 ? 0.702 -14.242 -4.504 1 93.75 19 ILE B O 1
ATOM 4403 N N . GLY B 1 20 ? -0.173 -16.031 -5.535 1 92.69 20 GLY B N 1
ATOM 4404 C CA . GLY B 1 20 ? 0.619 -15.859 -6.742 1 92.69 20 GLY B CA 1
ATOM 4405 C C . GLY B 1 20 ? 1.911 -16.656 -6.727 1 92.69 20 GLY B C 1
ATOM 4406 O O . GLY B 1 20 ? 2.104 -17.516 -5.875 1 92.69 20 GLY B O 1
ATOM 4407 N N . MET B 1 21 ? 2.67 -16.594 -7.789 1 96.69 21 MET B N 1
ATOM 4408 C CA . MET B 1 21 ? 3.971 -17.25 -7.926 1 96.69 21 MET B CA 1
ATOM 4409 C C . MET B 1 21 ? 3.838 -18.75 -7.785 1 96.69 21 MET B C 1
ATOM 4411 O O . MET B 1 21 ? 4.566 -19.375 -7.016 1 96.69 21 MET B O 1
ATOM 4415 N N . ASN B 1 22 ? 2.873 -19.297 -8.453 1 98.56 22 ASN B N 1
ATOM 4416 C CA . ASN B 1 22 ? 2.561 -20.719 -8.297 1 98.56 22 ASN B CA 1
ATOM 4417 C C . ASN B 1 22 ? 3.627 -21.594 -8.945 1 98.56 22 ASN B C 1
ATOM 4419 O O . ASN B 1 22 ? 4.047 -21.344 -10.07 1 98.56 22 ASN B O 1
ATOM 4423 N N . MET B 1 23 ? 4.07 -22.594 -8.242 1 98.81 23 MET B N 1
ATOM 4424 C CA . MET B 1 23 ? 4.996 -23.641 -8.664 1 98.81 23 MET B CA 1
ATOM 4425 C C . MET B 1 23 ? 4.883 -24.875 -7.773 1 98.81 23 MET B C 1
ATOM 4427 O O . MET B 1 23 ? 5.527 -24.938 -6.723 1 98.81 23 MET B O 1
ATOM 4431 N N . ASN B 1 24 ? 4.137 -25.859 -8.242 1 98.81 24 ASN B N 1
ATOM 4432 C CA . ASN B 1 24 ? 3.822 -27.016 -7.418 1 98.81 24 ASN B CA 1
ATOM 4433 C C . ASN B 1 24 ? 4.375 -28.297 -8.031 1 98.81 24 ASN B C 1
ATOM 4435 O O . ASN B 1 24 ? 4.355 -28.469 -9.25 1 98.81 24 ASN B O 1
ATOM 4439 N N . LEU B 1 25 ? 4.836 -29.25 -7.16 1 98.75 25 LEU B N 1
ATOM 4440 C CA . LEU B 1 25 ? 5.352 -30.531 -7.613 1 98.75 25 LEU B CA 1
ATOM 4441 C C . LEU B 1 25 ? 4.531 -31.688 -7.047 1 98.75 25 LEU B C 1
ATOM 4443 O O . LEU B 1 25 ? 4.129 -31.656 -5.879 1 98.75 25 LEU B O 1
ATOM 4447 N N . TYR B 1 26 ? 4.219 -32.656 -7.906 1 98.88 26 TYR B N 1
ATOM 4448 C CA . TYR B 1 26 ? 3.66 -33.938 -7.516 1 98.88 26 TYR B CA 1
ATOM 4449 C C . TYR B 1 26 ? 4.637 -35.062 -7.816 1 98.88 26 TYR B C 1
ATOM 4451 O O . TYR B 1 26 ? 5.176 -35.156 -8.922 1 98.88 26 TYR B O 1
ATOM 4459 N N . GLY B 1 27 ? 4.922 -35.938 -6.828 1 98.62 27 GLY B N 1
ATOM 4460 C CA . GLY B 1 27 ? 5.852 -37.031 -6.992 1 98.62 27 GLY B CA 1
ATOM 4461 C C . GLY B 1 27 ? 5.188 -38.406 -6.914 1 98.62 27 GLY B C 1
ATOM 4462 O O . GLY B 1 27 ? 4.332 -38.625 -6.059 1 98.62 27 GLY B O 1
ATOM 4463 N N . HIS B 1 28 ? 5.523 -39.281 -7.828 1 98.62 28 HIS B N 1
ATOM 4464 C CA . HIS B 1 28 ? 5.016 -40.625 -7.863 1 98.62 28 HIS B CA 1
ATOM 4465 C C . HIS B 1 28 ? 5.91 -41.531 -8.711 1 98.62 28 HIS B C 1
ATOM 4467 O O . HIS B 1 28 ? 6.324 -41.156 -9.805 1 98.62 28 HIS B O 1
ATOM 4473 N N . ASP B 1 29 ? 6.273 -42.75 -8.234 1 98 29 ASP B N 1
ATOM 4474 C CA . ASP B 1 29 ? 6.953 -43.781 -8.977 1 98 29 ASP B CA 1
ATOM 4475 C C . ASP B 1 29 ? 8.242 -43.281 -9.617 1 98 29 ASP B C 1
ATOM 4477 O O . ASP B 1 29 ? 8.453 -43.438 -10.82 1 98 29 ASP B O 1
ATOM 4481 N N . GLY B 1 30 ? 8.961 -42.531 -8.898 1 97.38 30 GLY B N 1
ATOM 4482 C CA . GLY B 1 30 ? 10.289 -42.094 -9.281 1 97.38 30 GLY B CA 1
ATOM 4483 C C . GLY B 1 30 ? 10.289 -40.875 -10.156 1 97.38 30 GLY B C 1
ATOM 4484 O O . GLY B 1 30 ? 11.344 -40.406 -10.586 1 97.38 30 GLY B O 1
ATOM 4485 N N . LYS B 1 31 ? 9.117 -40.281 -10.445 1 98.25 31 LYS B N 1
ATOM 4486 C CA . LYS B 1 31 ? 9.016 -39.125 -11.328 1 98.25 31 LYS B CA 1
ATOM 4487 C C . LYS B 1 31 ? 8.297 -37.969 -10.648 1 98.25 31 LYS B C 1
ATOM 4489 O O . LYS B 1 31 ? 7.594 -38.156 -9.656 1 98.25 31 LYS B O 1
ATOM 4494 N N . TRP B 1 32 ? 8.57 -36.781 -11.172 1 98.56 32 TRP B N 1
ATOM 4495 C CA . TRP B 1 32 ? 7.922 -35.562 -10.688 1 98.56 32 TRP B CA 1
ATOM 4496 C C . TRP B 1 32 ? 7.129 -34.875 -11.797 1 98.56 32 TRP B C 1
ATOM 4498 O O . TRP B 1 32 ? 7.52 -34.938 -12.969 1 98.56 32 TRP B O 1
ATOM 4508 N N . LEU B 1 33 ? 5.996 -34.312 -11.438 1 98.81 33 LEU B N 1
ATOM 4509 C CA . LEU B 1 33 ? 5.16 -33.438 -12.281 1 98.81 33 LEU B CA 1
ATOM 4510 C C . LEU B 1 33 ? 5.074 -32.031 -11.711 1 98.81 33 LEU B C 1
ATOM 4512 O O . LEU B 1 33 ? 4.793 -31.859 -10.523 1 98.81 33 LEU B O 1
ATOM 4516 N N . MET B 1 34 ? 5.371 -31.062 -12.531 1 98.81 34 MET B N 1
ATOM 4517 C CA . MET B 1 34 ? 5.258 -29.672 -12.094 1 98.81 34 MET B CA 1
ATOM 4518 C C . MET B 1 34 ? 3.969 -29.047 -12.609 1 98.81 34 MET B C 1
ATOM 4520 O O . MET B 1 34 ? 3.615 -29.219 -13.781 1 98.81 34 MET B O 1
ATOM 4524 N N . VAL B 1 35 ? 3.252 -28.375 -11.734 1 98.94 35 VAL B N 1
ATOM 4525 C CA . VAL B 1 35 ? 2.031 -27.672 -12.109 1 98.94 35 VAL B CA 1
ATOM 4526 C C . VAL B 1 35 ? 2.232 -26.172 -11.938 1 98.94 35 VAL B C 1
ATOM 4528 O O . VAL B 1 35 ? 2.422 -25.688 -10.82 1 98.94 35 VAL B O 1
ATOM 4531 N N . ASP B 1 36 ? 2.17 -25.406 -13.055 1 98.88 36 ASP B N 1
ATOM 4532 C CA . ASP B 1 36 ? 2.285 -23.953 -13.156 1 98.88 36 ASP B CA 1
ATOM 4533 C C . ASP B 1 36 ? 3.695 -23.484 -12.797 1 98.88 36 ASP B C 1
ATOM 4535 O O . ASP B 1 36 ? 4.398 -24.156 -12.031 1 98.88 36 ASP B O 1
ATOM 4539 N N . VAL B 1 37 ? 4.137 -22.516 -13.359 1 98.75 37 VAL B N 1
ATOM 4540 C CA . VAL B 1 37 ? 5.383 -21.797 -13.164 1 98.75 37 VAL B CA 1
ATOM 4541 C C . VAL B 1 37 ? 5.141 -20.297 -13.336 1 98.75 37 VAL B C 1
ATOM 4543 O O . VAL B 1 37 ? 5.324 -19.75 -14.43 1 98.75 37 VAL B O 1
ATOM 4546 N N . GLY B 1 38 ? 4.809 -19.672 -12.211 1 98.44 38 GLY B N 1
ATOM 4547 C CA . GLY B 1 38 ? 4.316 -18.312 -12.336 1 98.44 38 GLY B CA 1
ATOM 4548 C C . GLY B 1 38 ? 5.211 -17.281 -11.656 1 98.44 38 GLY B C 1
ATOM 4549 O O . GLY B 1 38 ? 6.223 -17.641 -11.055 1 98.44 38 GLY B O 1
ATOM 4550 N N . VAL B 1 39 ? 4.883 -15.977 -11.836 1 97.25 39 VAL B N 1
ATOM 4551 C CA . VAL B 1 39 ? 5.617 -14.867 -11.242 1 97.25 39 VAL B CA 1
ATOM 4552 C C . VAL B 1 39 ? 4.688 -14.062 -10.328 1 97.25 39 VAL B C 1
ATOM 4554 O O . VAL B 1 39 ? 3.471 -14.273 -10.336 1 97.25 39 VAL B O 1
ATOM 4557 N N . THR B 1 40 ? 5.227 -13.312 -9.484 1 94.38 40 THR B N 1
ATOM 4558 C CA . THR B 1 40 ? 4.582 -12.18 -8.828 1 94.38 40 THR B CA 1
ATOM 4559 C C . THR B 1 40 ? 5.309 -10.883 -9.141 1 94.38 40 THR B C 1
ATOM 4561 O O . THR B 1 40 ? 6.398 -10.898 -9.719 1 94.38 40 THR B O 1
ATOM 4564 N N . PHE B 1 41 ? 4.699 -9.797 -8.945 1 87.56 41 PHE B N 1
ATOM 4565 C CA . PHE B 1 41 ? 5.281 -8.516 -9.305 1 87.56 41 PHE B CA 1
ATOM 4566 C C . PHE B 1 41 ? 5.898 -7.836 -8.094 1 87.56 41 PHE B C 1
ATOM 4568 O O . PHE B 1 41 ? 5.387 -7.957 -6.977 1 87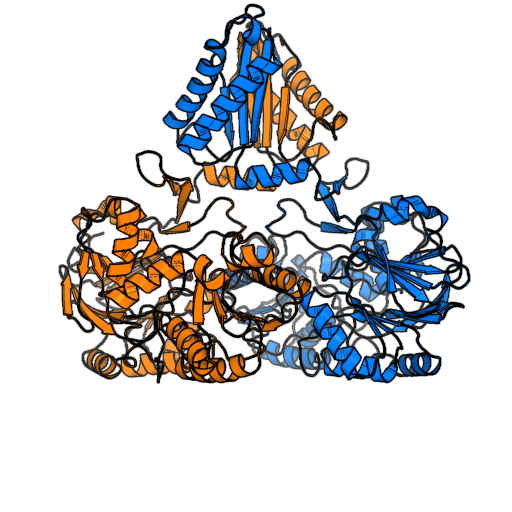.56 41 PHE B O 1
ATOM 4575 N N . GLY B 1 42 ? 6.984 -7.129 -8.375 1 82.94 42 GLY B N 1
ATOM 4576 C CA . GLY B 1 42 ? 7.617 -6.344 -7.324 1 82.94 42 GLY B CA 1
ATOM 4577 C C . GLY B 1 42 ? 6.754 -5.195 -6.84 1 82.94 42 GLY B C 1
ATOM 4578 O O . GLY B 1 42 ? 5.758 -4.848 -7.473 1 82.94 42 GLY B O 1
ATOM 4579 N N . ASP B 1 43 ? 7.109 -4.715 -5.598 1 78.44 43 ASP B N 1
ATOM 4580 C CA . ASP B 1 43 ? 6.422 -3.551 -5.051 1 78.44 43 ASP B CA 1
ATOM 4581 C C . ASP B 1 43 ? 7.418 -2.521 -4.52 1 78.44 43 ASP B C 1
ATOM 4583 O O . ASP B 1 43 ? 8.609 -2.588 -4.832 1 78.44 43 ASP B O 1
ATOM 4587 N N . ASP B 1 44 ? 6.922 -1.564 -3.805 1 76 44 ASP B N 1
ATOM 4588 C CA . ASP B 1 44 ? 7.75 -0.44 -3.377 1 76 44 ASP B CA 1
ATOM 4589 C C . ASP B 1 44 ? 8.836 -0.896 -2.408 1 76 44 ASP B C 1
ATOM 4591 O O . ASP B 1 44 ? 9.844 -0.209 -2.23 1 76 44 ASP B O 1
ATOM 4595 N N . THR B 1 45 ? 8.672 -2.006 -1.833 1 75.38 45 THR B N 1
ATOM 4596 C CA . THR B 1 45 ? 9.656 -2.516 -0.892 1 75.38 45 THR B CA 1
ATOM 4597 C C . THR B 1 45 ? 10.82 -3.17 -1.634 1 75.38 45 THR B C 1
ATOM 4599 O O . THR B 1 45 ? 11.852 -3.48 -1.033 1 75.38 45 THR B O 1
ATOM 4602 N N . MET B 1 46 ? 10.602 -3.371 -2.934 1 79.69 46 MET B N 1
ATOM 4603 C CA . MET B 1 46 ? 11.648 -3.971 -3.762 1 79.69 46 MET B CA 1
ATOM 4604 C C . MET B 1 46 ? 11.984 -3.074 -4.949 1 79.69 46 MET B C 1
ATOM 4606 O O . MET B 1 46 ? 11.672 -3.408 -6.094 1 79.69 46 MET B O 1
ATOM 4610 N N . PRO B 1 47 ? 12.695 -2.092 -4.609 1 75.25 47 PRO B N 1
ATOM 4611 C CA . PRO B 1 47 ? 12.977 -1.155 -5.703 1 75.25 47 PRO B CA 1
ATOM 4612 C C . PRO B 1 47 ? 13.75 -1.801 -6.848 1 75.25 47 PRO B C 1
ATOM 4614 O O . PRO B 1 47 ? 14.633 -2.637 -6.613 1 75.25 47 PRO B O 1
ATOM 4617 N N . MET B 1 48 ? 13.422 -1.602 -8.039 1 75.62 48 MET B N 1
ATOM 4618 C CA . MET B 1 48 ? 14.086 -1.988 -9.289 1 75.62 48 MET B CA 1
ATOM 4619 C C . MET B 1 48 ? 13.711 -3.412 -9.68 1 75.62 48 MET B C 1
ATOM 4621 O O . MET B 1 48 ? 14.211 -3.938 -10.68 1 75.62 48 MET B O 1
ATOM 4625 N N . ILE B 1 49 ? 12.938 -4.047 -8.867 1 82.38 49 ILE B N 1
ATOM 4626 C CA . ILE B 1 49 ? 12.547 -5.414 -9.18 1 82.38 49 ILE B CA 1
ATOM 4627 C C . ILE B 1 49 ? 11.148 -5.422 -9.797 1 82.38 49 ILE B C 1
ATOM 4629 O O . ILE B 1 49 ? 10.188 -4.945 -9.188 1 82.38 49 ILE B O 1
ATOM 4633 N N . ASP B 1 50 ? 11.078 -5.969 -10.914 1 81.19 50 ASP B N 1
ATOM 4634 C CA . ASP B 1 50 ? 9.789 -5.977 -11.609 1 81.19 50 ASP B CA 1
ATOM 4635 C C . ASP B 1 50 ? 9.008 -7.25 -11.297 1 81.19 50 ASP B C 1
ATOM 4637 O O . ASP B 1 50 ? 7.812 -7.195 -10.992 1 81.19 50 ASP B O 1
ATOM 4641 N N . VAL B 1 51 ? 9.734 -8.406 -11.438 1 92 51 VAL B N 1
ATOM 4642 C CA . VAL B 1 51 ? 9.039 -9.68 -11.234 1 92 51 VAL B CA 1
ATOM 4643 C C . VAL B 1 51 ? 9.867 -10.57 -10.312 1 92 51 VAL B C 1
ATOM 4645 O O . VAL B 1 51 ? 11.094 -10.469 -10.281 1 92 51 VAL B O 1
ATOM 4648 N N . VAL B 1 52 ? 9.195 -11.328 -9.594 1 94.56 52 VAL B N 1
ATOM 4649 C CA . VAL B 1 52 ? 9.766 -12.312 -8.68 1 94.56 52 VAL B CA 1
ATOM 4650 C C . VAL B 1 52 ? 9.188 -13.695 -8.969 1 94.56 52 VAL B C 1
ATOM 4652 O O . VAL B 1 52 ? 8.023 -13.812 -9.359 1 94.56 52 VAL B O 1
ATOM 4655 N N . MET B 1 53 ? 9.953 -14.719 -8.844 1 97.62 53 MET B N 1
ATOM 4656 C CA . MET B 1 53 ? 9.516 -16.094 -9.086 1 97.62 53 MET B CA 1
ATOM 4657 C C . MET B 1 53 ? 10.148 -17.047 -8.078 1 97.62 53 MET B C 1
ATOM 4659 O O . MET B 1 53 ? 11.109 -16.688 -7.398 1 97.62 53 MET B O 1
ATOM 4663 N N . ALA B 1 54 ? 9.57 -18.203 -7.914 1 98.25 54 ALA B N 1
ATOM 4664 C CA . ALA B 1 54 ? 10.117 -19.203 -7.016 1 98.25 54 ALA B CA 1
ATOM 4665 C C . ALA B 1 54 ? 11.422 -19.781 -7.562 1 98.25 54 ALA B C 1
ATOM 4667 O O . ALA B 1 54 ? 11.562 -19.984 -8.773 1 98.25 54 ALA B O 1
ATOM 4668 N N . ASP B 1 55 ? 12.438 -20.031 -6.703 1 97.62 55 ASP B N 1
ATOM 4669 C CA . ASP B 1 55 ? 13.688 -20.672 -7.074 1 97.62 55 ASP B CA 1
ATOM 4670 C C . ASP B 1 55 ? 13.484 -22.172 -7.324 1 97.62 55 ASP B C 1
ATOM 4672 O O . ASP B 1 55 ? 13.125 -22.906 -6.406 1 97.62 55 ASP B O 1
ATOM 4676 N N . PRO B 1 56 ? 13.766 -22.641 -8.547 1 97.94 56 PRO B N 1
ATOM 4677 C CA . PRO B 1 56 ? 13.531 -24.047 -8.867 1 97.94 56 PRO B CA 1
ATOM 4678 C C . PRO B 1 56 ? 14.719 -24.938 -8.508 1 97.94 56 PRO B C 1
ATOM 4680 O O . PRO B 1 56 ? 14.781 -26.094 -8.922 1 97.94 56 PRO B O 1
ATOM 4683 N N . ALA B 1 57 ? 15.648 -24.469 -7.719 1 96.75 57 ALA B N 1
ATOM 4684 C CA . ALA B 1 57 ? 16.938 -25.141 -7.48 1 96.75 57 ALA B CA 1
ATOM 4685 C C . ALA B 1 57 ? 16.719 -26.578 -7.051 1 96.75 57 ALA B C 1
ATOM 4687 O O . ALA B 1 57 ? 17.453 -27.484 -7.488 1 96.75 57 ALA B O 1
ATOM 4688 N N . TRP B 1 58 ? 15.812 -26.859 -6.188 1 97.56 58 TRP B N 1
ATOM 4689 C CA . TRP B 1 58 ? 15.609 -28.203 -5.645 1 97.56 58 TRP B CA 1
ATOM 4690 C C . TRP B 1 58 ? 15.258 -29.188 -6.75 1 97.56 58 TRP B C 1
ATOM 4692 O O . TRP B 1 58 ? 15.812 -30.297 -6.809 1 97.56 58 TRP B O 1
ATOM 4702 N N . ILE B 1 59 ? 14.359 -28.906 -7.656 1 98.06 59 ILE B N 1
ATOM 4703 C CA . ILE B 1 59 ? 13.938 -29.812 -8.719 1 98.06 59 ILE B CA 1
ATOM 4704 C C . ILE B 1 59 ? 14.953 -29.781 -9.852 1 98.06 59 ILE B C 1
ATOM 4706 O O . ILE B 1 59 ? 15.125 -30.781 -10.57 1 98.06 59 ILE B O 1
ATOM 4710 N N . GLU B 1 60 ? 15.562 -28.609 -10.031 1 97.62 60 GLU B N 1
ATOM 4711 C CA . GLU B 1 60 ? 16.625 -28.5 -11.031 1 97.62 60 GLU B CA 1
ATOM 4712 C C . GLU B 1 60 ? 17.703 -29.562 -10.812 1 97.62 60 GLU B C 1
ATOM 4714 O O . GLU B 1 60 ? 18.219 -30.125 -11.773 1 97.62 60 GLU B O 1
ATOM 4719 N N . GLU B 1 61 ? 18.047 -29.812 -9.586 1 96.25 61 GLU B N 1
ATOM 4720 C CA . GLU B 1 61 ? 19.047 -30.812 -9.227 1 96.25 61 GLU B CA 1
ATOM 4721 C C . GLU B 1 61 ? 18.578 -32.219 -9.602 1 96.25 61 GLU B C 1
ATOM 4723 O O . GLU B 1 61 ? 19.375 -33.156 -9.672 1 96.25 61 GLU B O 1
ATOM 4728 N N . ARG B 1 62 ? 17.359 -32.375 -9.828 1 95.12 62 ARG B N 1
ATOM 4729 C CA . ARG B 1 62 ? 16.75 -33.625 -10.195 1 95.12 62 ARG B CA 1
ATOM 4730 C C . ARG B 1 62 ? 15.977 -33.5 -11.5 1 95.12 62 ARG B C 1
ATOM 4732 O O . ARG B 1 62 ? 14.898 -34.094 -11.656 1 95.12 62 ARG B O 1
ATOM 4739 N N . ARG B 1 63 ? 16.453 -32.719 -12.383 1 95.19 63 ARG B N 1
ATOM 4740 C CA . ARG B 1 63 ? 15.688 -32.375 -13.57 1 95.19 63 ARG B CA 1
ATOM 4741 C C . ARG B 1 63 ? 15.438 -33.594 -14.453 1 95.19 63 ARG B C 1
ATOM 4743 O O . ARG B 1 63 ? 14.445 -33.625 -15.188 1 95.19 63 ARG B O 1
ATOM 4750 N N . ASP B 1 64 ? 16.281 -34.656 -14.375 1 96 64 ASP B N 1
ATOM 4751 C CA . ASP B 1 64 ? 16.109 -35.875 -15.148 1 96 64 ASP B CA 1
ATOM 4752 C C . ASP B 1 64 ? 14.875 -36.625 -14.695 1 96 64 ASP B C 1
ATOM 4754 O O . ASP B 1 64 ? 14.367 -37.5 -15.422 1 96 64 ASP B O 1
ATOM 4758 N N . LYS B 1 65 ? 14.406 -36.312 -13.539 1 97.56 65 LYS B N 1
ATOM 4759 C CA . LYS B 1 65 ? 13.234 -36.969 -12.992 1 97.56 65 LYS B CA 1
ATOM 4760 C C . LYS B 1 65 ? 11.969 -36.156 -13.219 1 97.56 65 LYS B C 1
ATOM 4762 O O . LYS B 1 65 ? 10.859 -36.594 -12.922 1 97.56 65 LYS B O 1
ATOM 4767 N N . LEU B 1 66 ? 12.094 -34.969 -13.703 1 98.31 66 LEU B N 1
ATOM 4768 C CA . LEU B 1 66 ? 10.945 -34.125 -14.016 1 98.31 66 LEU B CA 1
ATOM 4769 C C . LEU B 1 66 ? 10.312 -34.531 -15.344 1 98.31 66 LEU B C 1
ATOM 4771 O O . LEU B 1 66 ? 10.898 -34.312 -16.406 1 98.31 66 LEU B O 1
ATOM 4775 N N . ALA B 1 67 ? 9.117 -35.062 -15.234 1 98.5 67 ALA B N 1
ATOM 4776 C CA . ALA B 1 67 ? 8.469 -35.656 -16.406 1 98.5 67 ALA B CA 1
ATOM 4777 C C . ALA B 1 67 ? 7.855 -34.562 -17.297 1 98.5 67 ALA B C 1
ATOM 4779 O O . ALA B 1 67 ? 7.711 -34.75 -18.5 1 98.5 67 ALA B O 1
ATOM 4780 N N . GLY B 1 68 ? 7.441 -33.406 -16.672 1 98.75 68 GLY B N 1
ATOM 4781 C CA . GLY B 1 68 ? 6.836 -32.344 -17.453 1 98.75 68 GLY B CA 1
ATOM 4782 C C . GLY B 1 68 ? 6.23 -31.25 -16.609 1 98.75 68 GLY B C 1
ATOM 4783 O O . GLY B 1 68 ? 6.172 -31.375 -15.383 1 98.75 68 GLY B O 1
ATOM 4784 N N . ILE B 1 69 ? 5.855 -30.172 -17.281 1 98.88 69 ILE B N 1
ATOM 4785 C CA . ILE B 1 69 ? 5.164 -29.031 -16.703 1 98.88 69 ILE B CA 1
ATOM 4786 C C . ILE B 1 69 ? 3.754 -28.922 -17.266 1 98.88 69 ILE B C 1
ATOM 4788 O O . ILE B 1 69 ? 3.57 -28.969 -18.484 1 98.88 69 ILE B O 1
ATOM 4792 N N . VAL B 1 70 ? 2.75 -28.828 -16.438 1 98.94 70 VAL B N 1
ATOM 4793 C CA . VAL B 1 70 ? 1.379 -28.594 -16.891 1 98.94 70 VAL B CA 1
ATOM 4794 C C . VAL B 1 70 ? 0.917 -27.203 -16.422 1 98.94 70 VAL B C 1
ATOM 4796 O O . VAL B 1 70 ? 1.038 -26.875 -15.234 1 98.94 70 VAL B O 1
ATOM 4799 N N . ILE B 1 71 ? 0.391 -26.391 -17.328 1 98.88 71 ILE B N 1
ATOM 4800 C CA . ILE B 1 71 ? -0.095 -25.047 -17.047 1 98.88 71 ILE B CA 1
ATOM 4801 C C . ILE B 1 71 ? -1.618 -25.047 -16.938 1 98.88 71 ILE B C 1
ATOM 4803 O O . ILE B 1 71 ? -2.311 -25.484 -17.859 1 98.88 71 ILE B O 1
ATOM 4807 N N . THR B 1 72 ? -2.127 -24.531 -15.844 1 98.81 72 THR B N 1
ATOM 4808 C CA . THR B 1 72 ? -3.568 -24.547 -15.609 1 98.81 72 THR B CA 1
ATOM 4809 C C . THR B 1 72 ? -4.262 -23.484 -16.453 1 98.81 72 THR B C 1
ATOM 4811 O O . THR B 1 72 ? -5.344 -23.719 -17 1 98.81 72 THR B O 1
ATOM 4814 N N . HIS B 1 73 ? -3.652 -22.281 -16.516 1 98.5 73 HIS B N 1
ATOM 4815 C CA . HIS B 1 73 ? -4.227 -21.219 -17.328 1 98.5 73 HIS B CA 1
ATOM 4816 C C . HIS B 1 73 ? -3.211 -20.109 -17.562 1 98.5 73 HIS B C 1
ATOM 4818 O O . HIS B 1 73 ? -2.057 -20.203 -17.141 1 98.5 73 HIS B O 1
ATOM 4824 N N . GLY B 1 74 ? -3.631 -19.078 -18.234 1 98.12 74 GLY B N 1
ATOM 4825 C CA . GLY B 1 74 ? -2.697 -18.156 -18.859 1 98.12 74 GLY B CA 1
ATOM 4826 C C . GLY B 1 74 ? -2.338 -16.969 -17.984 1 98.12 74 GLY B C 1
ATOM 4827 O O . GLY B 1 74 ? -1.563 -16.109 -18.391 1 98.12 74 GLY B O 1
ATOM 4828 N N . HIS B 1 75 ? -2.807 -16.891 -16.75 1 97.88 75 HIS B N 1
ATOM 4829 C CA . HIS B 1 75 ? -2.428 -15.773 -15.891 1 97.88 75 HIS B CA 1
ATOM 4830 C C . HIS B 1 75 ? -0.934 -15.789 -15.594 1 97.88 75 HIS B C 1
ATOM 4832 O O . HIS B 1 75 ? -0.333 -16.859 -15.484 1 97.88 75 HIS B O 1
ATOM 4838 N N . GLU B 1 76 ? -0.369 -14.609 -15.328 1 96.56 76 GLU B N 1
ATOM 4839 C CA . GLU B 1 76 ? 1.063 -14.438 -15.109 1 96.56 76 GLU B CA 1
ATOM 4840 C C . GLU B 1 76 ? 1.545 -15.242 -13.906 1 96.56 76 GLU B C 1
ATOM 4842 O O . GLU B 1 76 ? 2.658 -15.766 -13.914 1 96.56 76 GLU B O 1
ATOM 4847 N N . ASP B 1 77 ? 0.775 -15.305 -12.922 1 97.69 77 ASP B N 1
ATOM 4848 C CA . ASP B 1 77 ? 1.208 -15.992 -11.711 1 97.69 77 ASP B CA 1
ATOM 4849 C C . ASP B 1 77 ? 1.088 -17.5 -11.867 1 97.69 77 ASP B C 1
ATOM 4851 O O . ASP B 1 77 ? 1.346 -18.25 -10.922 1 97.69 77 ASP B O 1
ATOM 4855 N N . HIS B 1 78 ? 0.751 -18.031 -13.07 1 98.69 78 HIS B N 1
ATOM 4856 C CA . HIS B 1 78 ? 0.699 -19.453 -13.352 1 98.69 78 HIS B CA 1
ATOM 4857 C C . HIS B 1 78 ? 1.624 -19.828 -14.508 1 98.69 78 HIS B C 1
ATOM 4859 O O . HIS B 1 78 ? 2.078 -20.969 -14.609 1 98.69 78 HIS B O 1
ATOM 4865 N N . VAL B 1 79 ? 1.926 -18.891 -15.367 1 98.44 79 VAL B N 1
ATOM 4866 C CA . VAL B 1 79 ? 2.682 -19.234 -16.562 1 98.44 79 VAL B CA 1
ATOM 4867 C C . VAL B 1 79 ? 3.857 -18.281 -16.734 1 98.44 79 VAL B C 1
ATOM 4869 O O . VAL B 1 79 ? 4.82 -18.594 -17.438 1 98.44 79 VAL B O 1
ATOM 4872 N N . GLY B 1 80 ? 3.957 -17.219 -16.031 1 97.19 80 GLY B N 1
ATOM 4873 C CA . GLY B 1 80 ? 4.777 -16.047 -16.328 1 97.19 80 GLY B CA 1
ATOM 4874 C C . GLY B 1 80 ? 6.262 -16.297 -16.125 1 97.19 80 GLY B C 1
ATOM 4875 O O . GLY B 1 80 ? 7.094 -15.523 -16.609 1 97.19 80 GLY B O 1
ATOM 4876 N N . ALA B 1 81 ? 6.641 -17.344 -15.469 1 97.69 81 ALA B N 1
ATOM 4877 C CA . ALA B 1 81 ? 8.055 -17.578 -15.172 1 97.69 81 ALA B CA 1
ATOM 4878 C C . ALA B 1 81 ? 8.641 -18.625 -16.109 1 97.69 81 ALA B C 1
ATOM 4880 O O . ALA B 1 81 ? 9.844 -18.875 -16.094 1 97.69 81 ALA B O 1
ATOM 4881 N N . VAL B 1 82 ? 7.875 -19.25 -16.969 1 98.06 82 VAL B N 1
ATOM 4882 C CA . VAL B 1 82 ? 8.328 -20.344 -17.812 1 98.06 82 VAL B CA 1
ATOM 4883 C C . VAL B 1 82 ? 9.492 -19.891 -18.688 1 98.06 82 VAL B C 1
ATOM 4885 O O . VAL B 1 82 ? 10.531 -20.547 -18.75 1 98.06 82 VAL B O 1
ATOM 4888 N N . HIS B 1 83 ? 9.352 -18.75 -19.344 1 95.44 83 HIS B N 1
ATOM 4889 C CA . HIS B 1 83 ? 10.367 -18.312 -20.281 1 95.44 83 HIS B CA 1
ATOM 4890 C C . HIS B 1 83 ? 11.656 -17.938 -19.562 1 95.44 83 HIS B C 1
ATOM 4892 O O . HIS B 1 83 ? 12.719 -17.859 -20.188 1 95.44 83 HIS B O 1
ATOM 4898 N N . TYR B 1 84 ? 11.594 -17.672 -18.266 1 94.38 84 TYR B N 1
ATOM 4899 C CA . TYR B 1 84 ? 12.797 -17.359 -17.5 1 94.38 84 TYR B CA 1
ATOM 4900 C C . TYR B 1 84 ? 13.5 -18.625 -17.031 1 94.38 84 TYR B C 1
ATOM 4902 O O . TYR B 1 84 ? 14.727 -18.672 -16.922 1 94.38 84 TYR B O 1
ATOM 4910 N N . LEU B 1 85 ? 12.734 -19.688 -16.734 1 96.56 85 LEU B N 1
ATOM 4911 C CA . LEU B 1 85 ? 13.281 -20.781 -15.945 1 96.56 85 LEU B CA 1
ATOM 4912 C C . LEU B 1 85 ? 13.406 -22.047 -16.781 1 96.56 85 LEU B C 1
ATOM 4914 O O . LEU B 1 85 ? 14.055 -23.016 -16.375 1 96.56 85 LEU B O 1
ATOM 4918 N N . TRP B 1 86 ? 12.836 -22.125 -17.969 1 96.88 86 TRP B N 1
ATOM 4919 C CA . TRP B 1 86 ? 12.734 -23.391 -18.703 1 96.88 86 TRP B CA 1
ATOM 4920 C C . TRP B 1 86 ? 14.117 -23.953 -19 1 96.88 86 TRP B C 1
ATOM 4922 O O . TRP B 1 86 ? 14.312 -25.172 -18.984 1 96.88 86 TRP B O 1
ATOM 4932 N N . GLN B 1 87 ? 15.102 -23.141 -19.25 1 94.38 87 GLN B N 1
ATOM 4933 C CA . GLN B 1 87 ? 16.438 -23.609 -19.562 1 94.38 87 GLN B CA 1
ATOM 4934 C C . GLN B 1 87 ? 17.047 -24.391 -18.391 1 94.38 87 GLN B C 1
ATOM 4936 O O . GLN B 1 87 ? 17.938 -25.219 -18.594 1 94.38 87 GLN B O 1
ATOM 4941 N N . ARG B 1 88 ? 16.562 -24.109 -17.234 1 95.19 88 ARG B N 1
ATOM 4942 C CA . ARG B 1 88 ? 17.031 -24.812 -16.047 1 95.19 88 ARG B CA 1
ATOM 4943 C C . ARG B 1 88 ? 16.25 -26.109 -15.852 1 95.19 88 ARG B C 1
ATOM 4945 O O . ARG B 1 88 ? 16.719 -27.031 -15.164 1 95.19 88 ARG B O 1
ATOM 4952 N N . LEU B 1 89 ? 15.078 -26.25 -16.422 1 97.44 89 LEU B N 1
ATOM 4953 C CA . LEU B 1 89 ? 14.18 -27.375 -16.188 1 97.44 89 LEU B CA 1
ATOM 4954 C C . LEU B 1 89 ? 14.188 -28.344 -17.359 1 97.44 89 LEU B C 1
ATOM 4956 O O . LEU B 1 89 ? 14.211 -29.562 -17.172 1 97.44 89 LEU B O 1
ATOM 4960 N N . LYS B 1 90 ? 14.141 -27.875 -18.609 1 96.69 90 LYS B N 1
ATOM 4961 C CA . LYS B 1 90 ? 14.336 -28.562 -19.875 1 96.69 90 LYS B CA 1
ATOM 4962 C C . LYS B 1 90 ? 13.398 -29.766 -20 1 96.69 90 LYS B C 1
ATOM 4964 O O . LYS B 1 90 ? 13.836 -30.875 -20.297 1 96.69 90 LYS B O 1
ATOM 4969 N N . CYS B 1 91 ? 12.188 -29.641 -19.781 1 97.75 91 CYS B N 1
ATOM 4970 C CA . CYS B 1 91 ? 11.18 -30.688 -19.906 1 97.75 91 CYS B CA 1
ATOM 4971 C C . CYS B 1 91 ? 10 -30.219 -20.75 1 97.75 91 CYS B C 1
ATOM 4973 O O . CYS B 1 91 ? 9.883 -29.031 -21.047 1 97.75 91 CYS B O 1
ATOM 4975 N N . PRO B 1 92 ? 9.102 -31.156 -21.219 1 98.44 92 PRO B N 1
ATOM 4976 C CA . PRO B 1 92 ? 7.934 -30.734 -21.984 1 98.44 92 PRO B CA 1
ATOM 4977 C C . PRO B 1 92 ? 6.941 -29.906 -21.172 1 98.44 92 PRO B C 1
ATOM 4979 O O . PRO B 1 92 ? 6.828 -30.109 -19.953 1 98.44 92 PRO B O 1
ATOM 4982 N N . VAL B 1 93 ? 6.258 -29.016 -21.906 1 98.88 93 VAL B N 1
ATOM 4983 C CA . VAL B 1 93 ? 5.234 -28.188 -21.297 1 98.88 93 VAL B CA 1
ATOM 4984 C C . VAL B 1 93 ? 3.875 -28.469 -21.938 1 98.88 93 VAL B C 1
ATOM 4986 O O . VAL B 1 93 ? 3.766 -28.562 -23.156 1 98.88 93 VAL B O 1
ATOM 4989 N N . TYR B 1 94 ? 2.836 -28.672 -21.141 1 98.94 94 TYR B N 1
ATOM 4990 C CA . TYR B 1 94 ? 1.479 -28.969 -21.578 1 98.94 94 TYR B CA 1
ATOM 4991 C C . TYR B 1 94 ? 0.52 -27.859 -21.172 1 98.94 94 TYR B C 1
ATOM 4993 O O . TYR B 1 94 ? 0.554 -27.391 -20.031 1 98.94 94 TYR B O 1
ATOM 5001 N N . ALA B 1 95 ? -0.314 -27.391 -22.062 1 98.69 95 ALA B N 1
ATOM 5002 C CA . ALA B 1 95 ? -1.258 -26.312 -21.781 1 98.69 95 ALA B CA 1
ATOM 5003 C C . ALA B 1 95 ? -2.439 -26.359 -22.75 1 98.69 95 ALA B C 1
ATOM 5005 O O . ALA B 1 95 ? -2.348 -26.953 -23.828 1 98.69 95 ALA B O 1
ATOM 5006 N N . THR B 1 96 ? -3.578 -25.797 -22.391 1 98.31 96 THR B N 1
ATOM 5007 C CA . THR B 1 96 ? -4.703 -25.625 -23.312 1 98.31 96 THR B CA 1
ATOM 5008 C C . THR B 1 96 ? -4.4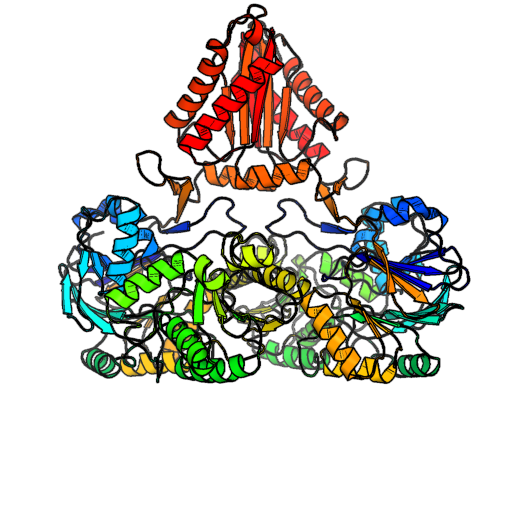1 -24.531 -24.328 1 98.31 96 THR B C 1
ATOM 5010 O O . THR B 1 96 ? -3.42 -23.812 -24.203 1 98.31 96 THR B O 1
ATOM 5013 N N . PRO B 1 97 ? -5.246 -24.391 -25.344 1 98.25 97 PRO B N 1
ATOM 5014 C CA . PRO B 1 97 ? -4.906 -23.531 -26.484 1 98.25 97 PRO B CA 1
ATOM 5015 C C . PRO B 1 97 ? -4.621 -22.094 -26.062 1 98.25 97 PRO B C 1
ATOM 5017 O O . PRO B 1 97 ? -3.627 -21.5 -26.5 1 98.25 97 PRO B O 1
ATOM 5020 N N . PHE B 1 98 ? -5.438 -21.5 -25.297 1 97.94 98 PHE B N 1
ATOM 5021 C CA . PHE B 1 98 ? -5.262 -20.094 -24.953 1 97.94 98 PHE B CA 1
ATOM 5022 C C . PHE B 1 98 ? -3.996 -19.906 -24.125 1 97.94 98 PHE B C 1
ATOM 5024 O O . PHE B 1 98 ? -3.217 -18.984 -24.391 1 97.94 98 PHE B O 1
ATOM 5031 N N . ALA B 1 99 ? -3.799 -20.719 -23.047 1 98.38 99 ALA B N 1
ATOM 5032 C CA . ALA B 1 99 ? -2.592 -20.641 -22.219 1 98.38 99 ALA B CA 1
ATOM 5033 C C . ALA B 1 99 ? -1.341 -20.859 -23.078 1 98.38 99 ALA B C 1
ATOM 5035 O O . ALA B 1 99 ? -0.323 -20.203 -22.875 1 98.38 99 ALA B O 1
ATOM 5036 N N . ALA B 1 100 ? -1.441 -21.781 -23.984 1 98.44 100 ALA B N 1
ATOM 5037 C CA . ALA B 1 100 ? -0.323 -22.047 -24.875 1 98.44 100 ALA B CA 1
ATOM 5038 C C . ALA B 1 100 ? 0.002 -20.828 -25.734 1 98.44 100 ALA B C 1
ATOM 5040 O O . ALA B 1 100 ? 1.173 -20.516 -25.984 1 98.44 100 ALA B O 1
ATOM 5041 N N . ALA B 1 101 ? -1.024 -20.203 -26.219 1 97.69 101 ALA B N 1
ATOM 5042 C CA . ALA B 1 101 ? -0.823 -19 -27.031 1 97.69 101 ALA B CA 1
ATOM 5043 C C . ALA B 1 101 ? -0.107 -17.906 -26.25 1 97.69 101 ALA B C 1
ATOM 5045 O O . ALA B 1 101 ? 0.799 -17.25 -26.766 1 97.69 101 ALA B O 1
ATOM 5046 N N . ILE B 1 102 ? -0.531 -17.703 -25.031 1 97.19 102 ILE B N 1
ATOM 5047 C CA . ILE B 1 102 ? 0.1 -16.719 -24.156 1 97.19 102 ILE B CA 1
ATOM 5048 C C . ILE B 1 102 ? 1.563 -17.094 -23.938 1 97.19 102 ILE B C 1
ATOM 5050 O O . ILE B 1 102 ? 2.451 -16.234 -24.062 1 97.19 102 ILE B O 1
ATOM 5054 N N . LEU B 1 103 ? 1.791 -18.328 -23.609 1 98 103 LEU B N 1
ATOM 5055 C CA . LEU B 1 103 ? 3.141 -18.812 -23.359 1 98 103 LEU B CA 1
ATOM 5056 C C . LEU B 1 103 ? 4.023 -18.641 -24.578 1 98 103 LEU B C 1
ATOM 5058 O O . LEU B 1 103 ? 5.16 -18.172 -24.469 1 98 103 LEU B O 1
ATOM 5062 N N . MET B 1 104 ? 3.492 -18.984 -25.719 1 96.94 104 MET B N 1
ATOM 5063 C CA . MET B 1 104 ? 4.258 -18.891 -26.953 1 96.94 104 MET B CA 1
ATOM 5064 C C . MET B 1 104 ? 4.664 -17.453 -27.234 1 96.94 104 MET B C 1
ATOM 5066 O O . MET B 1 104 ? 5.762 -17.188 -27.734 1 96.94 104 MET B O 1
ATOM 5070 N N . GLY B 1 105 ? 3.76 -16.531 -26.969 1 94.31 105 GLY B N 1
ATOM 5071 C CA . GLY B 1 105 ? 4.109 -15.125 -27.078 1 94.31 105 GLY B CA 1
ATOM 5072 C C . GLY B 1 105 ? 5.297 -14.742 -26.219 1 94.31 105 GLY B C 1
ATOM 5073 O O . GLY B 1 105 ? 6.195 -14.031 -26.688 1 94.31 105 GLY B O 1
ATOM 5074 N N . LYS B 1 106 ? 5.34 -15.211 -25.047 1 94.06 106 LYS B N 1
ATOM 5075 C CA . LYS B 1 106 ? 6.426 -14.922 -24.125 1 94.06 106 LYS B CA 1
ATOM 5076 C C . LYS B 1 106 ? 7.734 -15.562 -24.594 1 94.06 106 LYS B C 1
ATOM 5078 O O . LYS B 1 106 ? 8.805 -14.969 -24.438 1 94.06 106 LYS B O 1
ATOM 5083 N N . LEU B 1 107 ? 7.66 -16.766 -25.031 1 95.56 107 LEU B N 1
ATOM 5084 C CA . LEU B 1 107 ? 8.836 -17.5 -25.5 1 95.56 107 LEU B CA 1
ATOM 5085 C C . LEU B 1 107 ? 9.438 -16.812 -26.719 1 95.56 107 LEU B C 1
ATOM 5087 O O . LEU B 1 107 ? 10.656 -16.766 -26.875 1 95.56 107 LEU B O 1
ATOM 5091 N N . HIS B 1 108 ? 8.57 -16.297 -27.547 1 93.38 108 HIS B N 1
ATOM 5092 C CA . HIS B 1 108 ? 9.016 -15.586 -28.734 1 93.38 108 HIS B CA 1
ATOM 5093 C C . HIS B 1 108 ? 9.82 -14.344 -28.359 1 93.38 108 HIS B C 1
ATOM 5095 O O . HIS B 1 108 ? 10.812 -14.016 -29.031 1 93.38 108 HIS B O 1
ATOM 5101 N N . GLU B 1 109 ? 9.43 -13.711 -27.359 1 88 109 GLU B N 1
ATOM 5102 C CA . GLU B 1 109 ? 10.086 -12.492 -26.922 1 88 109 GLU B CA 1
ATOM 5103 C C . GLU B 1 109 ? 11.539 -12.758 -26.516 1 88 109 GLU B C 1
ATOM 5105 O O . GLU B 1 109 ? 12.391 -11.875 -26.641 1 88 109 GLU B O 1
ATOM 5110 N N . VAL B 1 110 ? 11.789 -13.969 -26.062 1 87.81 110 VAL B N 1
ATOM 5111 C CA . VAL B 1 110 ? 13.141 -14.25 -25.578 1 87.81 110 VAL B CA 1
ATOM 5112 C C . VAL B 1 110 ? 13.836 -15.227 -26.516 1 87.81 110 VAL B C 1
ATOM 5114 O O . VAL B 1 110 ? 14.906 -15.75 -26.188 1 87.81 110 VAL B O 1
ATOM 5117 N N . GLY B 1 111 ? 13.258 -15.625 -27.547 1 90.19 111 GLY B N 1
ATOM 5118 C CA . GLY B 1 111 ? 13.875 -16.453 -28.578 1 90.19 111 GLY B CA 1
ATOM 5119 C C . GLY B 1 111 ? 13.883 -17.938 -28.219 1 90.19 111 GLY B C 1
ATOM 5120 O O . GLY B 1 111 ? 14.781 -18.672 -28.625 1 90.19 111 GLY B O 1
ATOM 5121 N N . LEU B 1 112 ? 12.891 -18.406 -27.469 1 92.75 112 LEU B N 1
ATOM 5122 C CA . LEU B 1 112 ? 12.875 -19.797 -27.031 1 92.75 112 LEU B CA 1
ATOM 5123 C C . LEU B 1 112 ? 11.727 -20.562 -27.672 1 92.75 112 LEU B C 1
ATOM 5125 O O . LEU B 1 112 ? 11.523 -21.75 -27.391 1 92.75 112 LEU B O 1
ATOM 5129 N N . GLN B 1 113 ? 11.031 -19.938 -28.562 1 91.44 113 GLN B N 1
ATOM 5130 C CA . GLN B 1 113 ? 9.812 -20.5 -29.125 1 91.44 113 GLN B CA 1
ATOM 5131 C C . GLN B 1 113 ? 10.102 -21.828 -29.828 1 91.44 113 GLN B C 1
ATOM 5133 O O . GLN B 1 113 ? 9.227 -22.688 -29.922 1 91.44 113 GLN B O 1
ATOM 5138 N N . ARG B 1 114 ? 11.383 -22.141 -30.375 1 92.69 114 ARG B N 1
ATOM 5139 C CA . ARG B 1 114 ? 11.711 -23.344 -31.109 1 92.69 114 ARG B CA 1
ATOM 5140 C C . ARG B 1 114 ? 12.367 -24.375 -30.203 1 92.69 114 ARG B C 1
ATOM 5142 O O . ARG B 1 114 ? 12.5 -25.547 -30.578 1 92.69 114 ARG B O 1
ATOM 5149 N N . GLN B 1 115 ? 12.617 -23.953 -29.016 1 94.19 115 GLN B N 1
ATOM 5150 C CA . GLN B 1 115 ? 13.359 -24.844 -28.125 1 94.19 115 GLN B CA 1
ATOM 5151 C C . GLN B 1 115 ? 12.43 -25.516 -27.125 1 94.19 115 GLN B C 1
ATOM 5153 O O . GLN B 1 115 ? 12.609 -26.688 -26.781 1 94.19 115 GLN B O 1
ATOM 5158 N N . VAL B 1 116 ? 11.492 -24.875 -26.656 1 96.88 116 VAL B N 1
ATOM 5159 C CA . VAL B 1 116 ? 10.578 -25.375 -25.641 1 96.88 116 VAL B CA 1
ATOM 5160 C C . VAL B 1 116 ? 9.508 -26.25 -26.297 1 96.88 116 VAL B C 1
ATOM 5162 O O . VAL B 1 116 ? 8.734 -25.766 -27.125 1 96.88 116 VAL B O 1
ATOM 5165 N N . PRO B 1 117 ? 9.414 -27.469 -25.969 1 98.12 117 PRO B N 1
ATOM 5166 C CA . PRO B 1 117 ? 8.352 -28.312 -26.516 1 98.12 117 PRO B CA 1
ATOM 5167 C C . PRO B 1 117 ? 7 -28.078 -25.828 1 98.12 117 PRO B C 1
ATOM 5169 O O . PRO B 1 117 ? 6.707 -28.672 -24.797 1 98.12 117 PRO B O 1
ATOM 5172 N N . VAL B 1 118 ? 6.16 -27.312 -26.5 1 98.44 118 VAL B N 1
ATOM 5173 C CA . VAL B 1 118 ? 4.836 -27 -25.969 1 98.44 118 VAL B CA 1
ATOM 5174 C C . VAL B 1 118 ? 3.791 -27.906 -26.625 1 98.44 118 VAL B C 1
ATOM 5176 O O . VAL B 1 118 ? 3.605 -27.859 -27.844 1 98.44 118 VAL B O 1
ATOM 5179 N N . HIS B 1 119 ? 3.145 -28.75 -25.828 1 98.69 119 HIS B N 1
ATOM 5180 C CA . HIS B 1 119 ? 2.059 -29.609 -26.281 1 98.69 119 HIS B CA 1
ATOM 5181 C C . HIS B 1 119 ? 0.7 -29 -25.969 1 98.69 119 HIS B C 1
ATOM 5183 O O . HIS B 1 119 ? 0.355 -28.797 -24.797 1 98.69 119 HIS B O 1
ATOM 5189 N N . VAL B 1 120 ? -0.105 -28.75 -26.984 1 98.62 120 VAL B N 1
ATOM 5190 C CA . VAL B 1 120 ? -1.422 -28.156 -26.812 1 98.62 120 VAL B CA 1
ATOM 5191 C C . VAL B 1 120 ? -2.459 -29.234 -26.547 1 98.62 120 VAL B C 1
ATOM 5193 O O . VAL B 1 120 ? -2.652 -30.141 -27.375 1 98.62 120 VAL B O 1
ATOM 5196 N N . ILE B 1 121 ? -3.08 -29.188 -25.438 1 98.69 121 ILE B N 1
ATOM 5197 C CA . ILE B 1 121 ? -4.09 -30.156 -25.016 1 98.69 121 ILE B CA 1
ATOM 5198 C C . ILE B 1 121 ? -5.484 -29.562 -25.203 1 98.69 121 ILE B C 1
ATOM 5200 O O . ILE B 1 121 ? -5.758 -28.453 -24.766 1 98.69 121 ILE B O 1
ATOM 5204 N N . PRO B 1 122 ? -6.414 -30.266 -25.875 1 98.12 122 PRO B N 1
ATOM 5205 C CA . PRO B 1 122 ? -7.781 -29.75 -26 1 98.12 122 PRO B CA 1
ATOM 5206 C C . PRO B 1 122 ? -8.5 -29.641 -24.656 1 98.12 122 PRO B C 1
ATOM 5208 O O . PRO B 1 122 ? -8.172 -30.359 -23.719 1 98.12 122 PRO B O 1
ATOM 5211 N N . LEU B 1 123 ? -9.469 -28.75 -24.578 1 97.31 123 LEU B N 1
ATOM 5212 C CA . LEU B 1 123 ? -10.289 -28.656 -23.375 1 97.31 123 LEU B CA 1
ATOM 5213 C C . LEU B 1 123 ? -10.922 -30.016 -23.047 1 97.31 123 LEU B C 1
ATOM 5215 O O . LEU B 1 123 ? -11.359 -30.719 -23.953 1 97.31 123 LEU B O 1
ATOM 5219 N N . GLY B 1 124 ? -10.867 -30.344 -21.781 1 97.69 124 GLY B N 1
ATOM 5220 C CA . GLY B 1 124 ? -11.406 -31.625 -21.359 1 97.69 124 GLY B CA 1
ATOM 5221 C C . GLY B 1 124 ? -10.508 -32.781 -21.719 1 97.69 124 GLY B C 1
ATOM 5222 O O . GLY B 1 124 ? -10.844 -33.938 -21.438 1 97.69 124 GLY B O 1
ATOM 5223 N N . GLY B 1 125 ? -9.383 -32.5 -22.25 1 98.25 125 GLY B N 1
ATOM 5224 C CA . GLY B 1 125 ? -8.484 -33.531 -22.703 1 98.25 125 GLY B CA 1
ATOM 5225 C C . GLY B 1 125 ? -7.871 -34.344 -21.562 1 98.25 125 GLY B C 1
ATOM 5226 O O . GLY B 1 125 ? -7.715 -33.812 -20.453 1 98.25 125 GLY B O 1
ATOM 5227 N N . ARG B 1 126 ? -7.582 -35.656 -21.844 1 98.25 126 ARG B N 1
ATOM 5228 C CA . ARG B 1 126 ? -6.879 -36.562 -20.938 1 98.25 126 ARG B CA 1
ATOM 5229 C C . ARG B 1 126 ? -5.586 -37.062 -21.562 1 98.25 126 ARG B C 1
ATOM 5231 O O . ARG B 1 126 ? -5.555 -37.406 -22.75 1 98.25 126 ARG B O 1
ATOM 5238 N N . PHE B 1 127 ? -4.504 -37.031 -20.859 1 98.69 127 PHE B N 1
ATOM 5239 C CA . PHE B 1 127 ? -3.197 -37.375 -21.406 1 98.69 127 PHE B CA 1
ATOM 5240 C C . PHE B 1 127 ? -2.273 -37.875 -20.297 1 98.69 127 PHE B C 1
ATOM 5242 O O . PHE B 1 127 ? -2.566 -37.719 -19.109 1 98.69 127 PHE B O 1
ATOM 5249 N N . ASP B 1 128 ? -1.137 -38.531 -20.734 1 98.75 128 ASP B N 1
ATOM 5250 C CA . ASP B 1 128 ? -0.182 -39.094 -19.781 1 98.75 128 ASP B CA 1
ATOM 5251 C C . ASP B 1 128 ? 1.126 -38.312 -19.781 1 98.75 128 ASP B C 1
ATOM 5253 O O . ASP B 1 128 ? 1.59 -37.875 -20.844 1 98.75 128 ASP B O 1
ATOM 5257 N N . VAL B 1 129 ? 1.647 -38.125 -18.656 1 98.69 129 VAL B N 1
ATOM 5258 C CA . VAL B 1 129 ? 2.984 -37.562 -18.438 1 98.69 129 VAL B CA 1
ATOM 5259 C C . VAL B 1 129 ? 3.738 -38.438 -17.438 1 98.69 129 VAL B C 1
ATOM 5261 O O . VAL B 1 129 ? 3.605 -38.25 -16.219 1 98.69 129 VAL B O 1
ATOM 5264 N N . GLY B 1 130 ? 4.586 -39.312 -17.906 1 97.81 130 GLY B N 1
ATOM 5265 C CA . GLY B 1 130 ? 5.172 -40.312 -17.031 1 97.81 130 GLY B CA 1
ATOM 5266 C C . GLY B 1 130 ? 4.137 -41.188 -16.344 1 97.81 130 GLY B C 1
ATOM 5267 O O . GLY B 1 130 ? 3.268 -41.75 -17.016 1 97.81 130 GLY B O 1
ATOM 5268 N N . PRO B 1 131 ? 4.305 -41.312 -15.062 1 98.25 131 PRO B N 1
ATOM 5269 C CA . PRO B 1 131 ? 3.359 -42.156 -14.344 1 98.25 131 PRO B CA 1
ATOM 5270 C C . PRO B 1 131 ? 2.061 -41.438 -13.984 1 98.25 131 PRO B C 1
ATOM 5272 O O . PRO B 1 131 ? 1.233 -42 -13.25 1 98.25 131 PRO B O 1
ATOM 5275 N N . PHE B 1 132 ? 1.813 -40.312 -14.477 1 98.81 132 PHE B N 1
ATOM 5276 C CA . PHE B 1 132 ? 0.643 -39.5 -14.148 1 98.81 132 PHE B CA 1
ATOM 5277 C C . PHE B 1 132 ? -0.351 -39.5 -15.305 1 98.81 132 PHE B C 1
ATOM 5279 O O . PHE B 1 132 ? 0.015 -39.188 -16.453 1 98.81 132 PHE B O 1
ATOM 5286 N N . ASN B 1 133 ? -1.586 -39.812 -15.039 1 98.88 133 ASN B N 1
ATOM 5287 C CA . ASN B 1 133 ? -2.689 -39.594 -15.961 1 98.88 133 ASN B CA 1
ATOM 5288 C C . ASN B 1 133 ? -3.457 -38.312 -15.617 1 98.88 133 ASN B C 1
ATOM 5290 O O . ASN B 1 133 ? -4.047 -38.219 -14.539 1 98.88 133 ASN B O 1
ATOM 5294 N N . ILE B 1 134 ? -3.477 -37.344 -16.531 1 98.88 134 ILE B N 1
ATOM 5295 C CA . ILE B 1 134 ? -4.008 -36.031 -16.219 1 98.88 134 ILE B CA 1
ATOM 5296 C C . ILE B 1 134 ? -5.25 -35.75 -17.078 1 98.88 134 ILE B C 1
ATOM 5298 O O . ILE B 1 134 ? -5.242 -35.969 -18.281 1 98.88 134 ILE B O 1
ATOM 5302 N N . GLU B 1 135 ? -6.254 -35.312 -16.453 1 98.88 135 GLU B N 1
ATOM 5303 C CA . GLU B 1 135 ? -7.461 -34.844 -17.125 1 98.88 135 GLU B CA 1
ATOM 5304 C C . GLU B 1 135 ? -7.715 -33.375 -16.828 1 98.88 135 GLU B C 1
ATOM 5306 O O . GLU B 1 135 ? -7.762 -32.938 -15.672 1 98.88 135 GLU B O 1
ATOM 5311 N N . MET B 1 136 ? -7.844 -32.594 -17.922 1 98.44 136 MET B N 1
ATOM 5312 C CA . MET B 1 136 ? -8.188 -31.172 -17.781 1 98.44 136 MET B CA 1
ATOM 5313 C C . MET B 1 136 ? -9.688 -31 -17.578 1 98.44 136 MET B C 1
ATOM 5315 O O . MET B 1 136 ? -10.484 -31.531 -18.344 1 98.44 136 MET B O 1
ATOM 5319 N N . VAL B 1 137 ? -10.062 -30.25 -16.531 1 98.69 137 VAL B N 1
ATOM 5320 C CA . VAL B 1 137 ? -11.461 -29.938 -16.266 1 98.69 137 VAL B CA 1
ATOM 5321 C C . VAL B 1 137 ? -11.695 -28.438 -16.391 1 98.69 137 VAL B C 1
ATOM 5323 O O . VAL B 1 137 ? -11.258 -27.656 -15.547 1 98.69 137 VAL B O 1
ATOM 5326 N N . SER B 1 138 ? -12.453 -28.078 -17.375 1 97.94 138 SER B N 1
ATOM 5327 C CA . SER B 1 138 ? -12.625 -26.656 -17.656 1 97.94 138 SER B CA 1
ATOM 5328 C C . SER B 1 138 ? -13.594 -26.016 -16.672 1 97.94 138 SER B C 1
ATOM 5330 O O . SER B 1 138 ? -14.688 -26.531 -16.453 1 97.94 138 SER B O 1
ATOM 5332 N N . LEU B 1 139 ? -13.164 -24.953 -16.125 1 98.25 139 LEU B N 1
ATOM 5333 C CA . LEU B 1 139 ? -13.984 -24.172 -15.211 1 98.25 139 LEU B CA 1
ATOM 5334 C C . LEU B 1 139 ? -14.18 -22.75 -15.719 1 98.25 139 LEU B C 1
ATOM 5336 O O . LEU B 1 139 ? -14.305 -22.531 -16.922 1 98.25 139 LEU B O 1
ATOM 5340 N N . THR B 1 140 ? -14.477 -21.797 -14.758 1 98.25 140 THR B N 1
ATOM 5341 C CA . THR B 1 140 ? -14.562 -20.391 -15.102 1 98.25 140 THR B CA 1
ATOM 5342 C C . THR B 1 140 ? -13.68 -19.547 -14.188 1 98.25 140 THR B C 1
ATOM 5344 O O . THR B 1 140 ? -13.352 -19.969 -13.07 1 98.25 140 THR B O 1
ATOM 5347 N N . HIS B 1 141 ? -13.203 -18.484 -14.688 1 97.88 141 HIS B N 1
ATOM 5348 C CA . HIS B 1 141 ? -12.312 -17.531 -14.055 1 97.88 141 HIS B CA 1
ATOM 5349 C C . HIS B 1 141 ? -12.242 -16.234 -14.852 1 97.88 141 HIS B C 1
ATOM 5351 O O . HIS B 1 141 ? -13.086 -15.984 -15.719 1 97.88 141 HIS B O 1
ATOM 5357 N N . SER B 1 142 ? -11.367 -15.352 -14.516 1 97.06 142 SER B N 1
ATOM 5358 C CA . SER B 1 142 ? -11.266 -14.055 -15.18 1 97.06 142 SER B CA 1
ATOM 5359 C C . SER B 1 142 ? -10.359 -14.133 -16.406 1 97.06 142 SER B C 1
ATOM 5361 O O . SER B 1 142 ? -9.648 -13.172 -16.719 1 97.06 142 SER B O 1
ATOM 5363 N N . ILE B 1 143 ? -10.25 -15.25 -16.984 1 97.69 143 ILE B N 1
ATOM 5364 C CA . ILE B 1 143 ? -9.469 -15.531 -18.188 1 97.69 143 ILE B CA 1
ATOM 5365 C C . ILE B 1 143 ? -10.062 -16.734 -18.922 1 97.69 143 ILE B C 1
ATOM 5367 O O . ILE B 1 143 ? -10.703 -17.594 -18.312 1 97.69 143 ILE B O 1
ATOM 5371 N N . PRO B 1 144 ? -9.883 -16.844 -20.25 1 97.44 144 PRO B N 1
ATOM 5372 C CA . PRO B 1 144 ? -10.375 -18.031 -20.969 1 97.44 144 PRO B CA 1
ATOM 5373 C C . PRO B 1 144 ? -9.672 -19.312 -20.547 1 97.44 144 PRO B C 1
ATOM 5375 O O . PRO B 1 144 ? -8.461 -19.297 -20.297 1 97.44 144 PRO B O 1
ATOM 5378 N N . GLU B 1 145 ? -10.438 -20.328 -20.5 1 97.75 145 GLU B N 1
ATOM 5379 C CA . GLU B 1 145 ? -9.945 -21.703 -20.406 1 97.75 145 GLU B CA 1
ATOM 5380 C C . GLU B 1 145 ? -9.188 -21.938 -19.109 1 97.75 145 GLU B C 1
ATOM 5382 O O . GLU B 1 145 ? -8.07 -22.438 -19.109 1 97.75 145 GLU B O 1
ATOM 5387 N N . PRO B 1 146 ? -9.719 -21.531 -17.969 1 98.44 146 PRO B N 1
ATOM 5388 C CA . PRO B 1 146 ? -9.141 -22 -16.703 1 98.44 146 PRO B CA 1
ATOM 5389 C C . PRO B 1 146 ? -9.445 -23.469 -16.438 1 98.44 146 PRO B C 1
ATOM 5391 O O . PRO B 1 146 ? -10.562 -23.922 -16.672 1 98.44 146 PRO B O 1
ATOM 5394 N N . ASN B 1 147 ? -8.469 -24.219 -15.922 1 98.69 147 ASN B N 1
ATOM 5395 C CA . ASN B 1 147 ? -8.688 -25.641 -15.781 1 98.69 147 ASN B CA 1
ATOM 5396 C C . ASN B 1 147 ? -8.227 -26.156 -14.414 1 98.69 147 ASN B C 1
ATOM 5398 O O . ASN B 1 147 ? -7.176 -25.734 -13.914 1 98.69 147 ASN B O 1
ATOM 5402 N N . SER B 1 148 ? -9.008 -26.969 -13.852 1 98.81 148 SER B N 1
ATOM 5403 C CA . SER B 1 148 ? -8.531 -27.875 -12.812 1 98.81 148 SER B CA 1
ATOM 5404 C C . SER B 1 148 ? -7.859 -29.109 -13.414 1 98.81 148 SER B C 1
ATOM 5406 O O . SER B 1 148 ? -8.102 -29.453 -14.57 1 98.81 148 SER B O 1
ATOM 5408 N N . LEU B 1 149 ? -7.02 -29.734 -12.609 1 98.94 149 LEU B N 1
ATOM 5409 C CA . LEU B 1 149 ? -6.336 -30.953 -13.039 1 98.94 149 LEU B CA 1
ATOM 5410 C C . LEU B 1 149 ? -6.703 -32.125 -12.141 1 98.94 149 LEU B C 1
ATOM 5412 O O . LEU B 1 149 ? -6.484 -32.094 -10.93 1 98.94 149 LEU B O 1
ATOM 5416 N N . ALA B 1 150 ? -7.309 -33.125 -12.758 1 98.94 150 ALA B N 1
ATOM 5417 C CA . ALA B 1 150 ? -7.383 -34.438 -12.078 1 98.94 150 ALA B CA 1
ATOM 5418 C C . ALA B 1 150 ? -6.141 -35.281 -12.367 1 98.94 150 ALA B C 1
ATOM 5420 O O . ALA B 1 150 ? -5.961 -35.75 -13.484 1 98.94 150 ALA B O 1
ATOM 5421 N N . ILE B 1 151 ? -5.305 -35.438 -11.383 1 98.94 151 ILE B N 1
ATOM 5422 C CA . ILE B 1 151 ? -4.047 -36.156 -11.508 1 98.94 151 ILE B CA 1
ATOM 5423 C C . ILE B 1 151 ? -4.191 -37.562 -10.914 1 98.94 151 ILE B C 1
ATOM 5425 O O . ILE B 1 151 ? -4.164 -37.719 -9.695 1 98.94 151 ILE B O 1
ATOM 5429 N N . ARG B 1 152 ? -4.25 -38.594 -11.805 1 98.75 152 ARG B N 1
ATOM 5430 C CA . ARG B 1 152 ? -4.461 -39.969 -11.375 1 98.75 152 ARG B CA 1
ATOM 5431 C C . ARG B 1 152 ? -3.145 -40.75 -11.344 1 98.75 152 ARG B C 1
ATOM 5433 O O . ARG B 1 152 ? -2.328 -40.625 -12.258 1 98.75 152 ARG B O 1
ATOM 5440 N N . THR B 1 153 ? -2.953 -41.406 -10.242 1 98.5 153 THR B N 1
ATOM 5441 C CA . THR B 1 153 ? -1.836 -42.312 -10.07 1 98.5 153 THR B CA 1
ATOM 5442 C C . THR B 1 153 ? -2.307 -43.625 -9.438 1 98.5 153 THR B C 1
ATOM 5444 O O . THR B 1 153 ? -3.465 -43.75 -9.031 1 98.5 153 THR B O 1
ATOM 5447 N N . LYS B 1 154 ? -1.35 -44.562 -9.344 1 97.31 154 LYS B N 1
ATOM 5448 C CA . LYS B 1 154 ? -1.671 -45.844 -8.703 1 97.31 154 LYS B CA 1
ATOM 5449 C C . LYS B 1 154 ? -1.949 -45.656 -7.211 1 97.31 154 LYS B C 1
ATOM 5451 O O . LYS B 1 154 ? -2.678 -46.438 -6.602 1 97.31 154 LYS B O 1
ATOM 5456 N N . ALA B 1 155 ? -1.428 -44.562 -6.652 1 98.12 155 ALA B N 1
ATOM 5457 C CA . ALA B 1 155 ? -1.533 -44.344 -5.215 1 98.12 155 ALA B CA 1
ATOM 5458 C C . ALA B 1 155 ? -2.791 -43.531 -4.887 1 98.12 155 ALA B C 1
ATOM 5460 O O . ALA B 1 155 ? -3.207 -43.469 -3.727 1 98.12 155 ALA B O 1
ATOM 5461 N N . GLY B 1 156 ? -3.396 -42.906 -5.926 1 98.25 156 GLY B N 1
ATOM 5462 C CA . GLY B 1 156 ? -4.594 -42.125 -5.703 1 98.25 156 GLY B CA 1
ATOM 5463 C C . GLY B 1 156 ? -4.742 -40.969 -6.691 1 98.25 156 GLY B C 1
ATOM 5464 O O . GLY B 1 156 ? -3.896 -40.781 -7.57 1 98.25 156 GLY B O 1
ATOM 5465 N N . THR B 1 157 ? -5.859 -40.281 -6.512 1 98.81 157 THR B N 1
ATOM 5466 C CA . THR B 1 157 ? -6.172 -39.156 -7.395 1 98.81 157 THR B CA 1
ATOM 5467 C C . THR B 1 157 ? -6.137 -37.812 -6.625 1 98.81 157 THR B C 1
ATOM 5469 O O . THR B 1 157 ? -6.672 -37.75 -5.52 1 98.81 157 THR B O 1
ATOM 5472 N N . VAL B 1 158 ? -5.473 -36.844 -7.23 1 98.94 158 VAL B N 1
ATOM 5473 C CA . VAL B 1 158 ? -5.465 -35.469 -6.688 1 98.94 158 VAL B CA 1
ATOM 5474 C C . VAL B 1 158 ? -6.207 -34.531 -7.633 1 98.94 158 VAL B C 1
ATOM 5476 O O . VAL B 1 158 ? -6.02 -34.594 -8.852 1 98.94 158 VAL B O 1
ATOM 5479 N N . LEU B 1 159 ? -7.082 -33.75 -7.082 1 98.94 159 LEU B N 1
ATOM 5480 C CA . LEU B 1 159 ? -7.641 -32.656 -7.848 1 98.94 159 LEU B CA 1
ATOM 5481 C C . LEU B 1 159 ? -6.949 -31.328 -7.492 1 98.94 159 LEU B C 1
ATOM 5483 O O . LEU B 1 159 ? -7.055 -30.859 -6.359 1 98.94 159 LEU B O 1
ATOM 5487 N N . HIS B 1 160 ? -6.223 -30.781 -8.391 1 98.94 160 HIS B N 1
ATOM 5488 C CA . HIS B 1 160 ? -5.648 -29.453 -8.297 1 98.94 160 HIS B CA 1
ATOM 5489 C C . HIS B 1 160 ? -6.566 -28.406 -8.93 1 98.94 160 HIS B C 1
ATOM 5491 O O . HIS B 1 160 ? -6.707 -28.359 -10.156 1 98.94 160 HIS B O 1
ATOM 5497 N N . THR B 1 161 ? -7.07 -27.516 -8.188 1 98.81 161 THR B N 1
ATOM 5498 C CA . THR B 1 161 ? -8.203 -26.719 -8.648 1 98.81 161 THR B CA 1
ATOM 5499 C C . THR B 1 161 ? -7.754 -25.641 -9.625 1 98.81 161 THR B C 1
ATOM 5501 O O . THR B 1 161 ? -8.523 -25.219 -10.484 1 98.81 161 THR B O 1
ATOM 5504 N N . GLY B 1 162 ? -6.469 -25.141 -9.445 1 98.44 162 GLY B N 1
ATOM 5505 C CA . GLY B 1 162 ? -6.16 -23.891 -10.125 1 98.44 162 GLY B CA 1
ATOM 5506 C C . GLY B 1 162 ? -7.012 -22.734 -9.648 1 98.44 162 GLY B C 1
ATOM 5507 O O . GLY B 1 162 ? -7.578 -22.781 -8.555 1 98.44 162 GLY B O 1
ATOM 5508 N N . ASP B 1 163 ? -7 -21.656 -10.43 1 98.5 163 ASP B N 1
ATOM 5509 C CA . ASP B 1 163 ? -7.895 -20.531 -10.148 1 98.5 163 ASP B CA 1
ATOM 5510 C C . ASP B 1 163 ? -9.258 -20.75 -10.805 1 98.5 163 ASP B C 1
ATOM 5512 O O . ASP B 1 163 ? -9.336 -21.219 -11.938 1 98.5 163 ASP B O 1
ATOM 5516 N N . TRP B 1 164 ? -10.297 -20.375 -10.055 1 98.5 164 TRP B N 1
ATOM 5517 C CA . TRP B 1 164 ? -11.617 -20.734 -10.555 1 98.5 164 TRP B CA 1
ATOM 5518 C C . TRP B 1 164 ? -12.711 -19.938 -9.867 1 98.5 164 TRP B C 1
ATOM 5520 O O . TRP B 1 164 ? -12.445 -19.203 -8.906 1 98.5 164 TRP B O 1
ATOM 5530 N N . LYS B 1 165 ? -13.852 -20 -10.375 1 98.31 165 LYS B N 1
ATOM 5531 C CA . LYS B 1 165 ? -15.141 -19.688 -9.766 1 98.31 165 LYS B CA 1
ATOM 5532 C C . LYS B 1 165 ? -16.281 -20.438 -10.453 1 98.31 165 LYS B C 1
ATOM 5534 O O . LYS B 1 165 ? -16.062 -21.109 -11.461 1 98.31 165 LYS B O 1
ATOM 5539 N N . PHE B 1 166 ? -17.469 -20.453 -9.898 1 98.38 166 PHE B N 1
ATOM 5540 C CA . PHE B 1 166 ? -18.656 -20.969 -10.578 1 98.38 166 PHE B CA 1
ATOM 5541 C C . PHE B 1 166 ? -19.516 -19.812 -11.086 1 98.38 166 PHE B C 1
ATOM 5543 O O . PHE B 1 166 ? -20.438 -19.375 -10.398 1 98.38 166 PHE B O 1
ATOM 5550 N N . ASP B 1 167 ? -19.219 -19.375 -12.297 1 98.06 167 ASP B N 1
ATOM 5551 C CA . ASP B 1 167 ? -20.016 -18.359 -12.969 1 98.06 167 ASP B CA 1
ATOM 5552 C C . ASP B 1 167 ? -21.156 -18.984 -13.75 1 98.06 167 ASP B C 1
ATOM 5554 O O . ASP B 1 167 ? -20.938 -19.734 -14.703 1 98.06 167 ASP B O 1
ATOM 5558 N N . PRO B 1 168 ? -22.391 -18.625 -13.422 1 97 168 PRO B N 1
ATOM 5559 C CA . PRO B 1 168 ? -23.5 -19.25 -14.133 1 97 168 PRO B CA 1
ATOM 5560 C C . PRO B 1 168 ? -23.609 -18.781 -15.586 1 97 168 PRO B C 1
ATOM 5562 O O . PRO B 1 168 ? -24.172 -19.5 -16.422 1 97 168 PRO B O 1
ATOM 5565 N N . ASP B 1 169 ? -23.109 -17.625 -15.891 1 97.75 169 ASP B N 1
ATOM 5566 C CA . ASP B 1 169 ? -23.141 -17.078 -17.25 1 97.75 169 ASP B CA 1
ATOM 5567 C C . ASP B 1 169 ? -21.859 -16.344 -17.578 1 97.75 169 ASP B C 1
ATOM 5569 O O . ASP B 1 169 ? -21.844 -15.109 -17.656 1 97.75 169 ASP B O 1
ATOM 5573 N N . PRO B 1 170 ? -20.812 -17.094 -17.953 1 96.56 170 PRO B N 1
ATOM 5574 C CA . PRO B 1 170 ? -19.5 -16.5 -18.172 1 96.56 170 PRO B CA 1
ATOM 5575 C C . PRO B 1 170 ? -19.375 -15.797 -19.516 1 96.56 170 PRO B C 1
ATOM 5577 O O . PRO B 1 170 ? -18.406 -15.062 -19.75 1 96.56 170 PRO B O 1
ATOM 5580 N N . LEU B 1 171 ? -20.344 -16.016 -20.5 1 95.25 171 LEU B N 1
ATOM 5581 C CA . LEU B 1 171 ? -20.516 -15.281 -21.734 1 95.25 171 LEU B CA 1
ATOM 5582 C C . LEU B 1 171 ? -19.641 -15.875 -22.844 1 95.25 171 LEU B C 1
ATOM 5584 O O . LEU B 1 171 ? -20.156 -16.312 -23.875 1 95.25 171 LEU B O 1
ATOM 5588 N N . ILE B 1 172 ? -18.312 -16.016 -22.625 1 94.06 172 ILE B N 1
ATOM 5589 C CA . ILE B 1 172 ? -17.422 -16.359 -23.734 1 94.06 172 ILE B CA 1
ATOM 5590 C C . ILE B 1 172 ? -17.109 -17.844 -23.688 1 94.06 172 ILE B C 1
ATOM 5592 O O . ILE B 1 172 ? -16.453 -18.375 -24.594 1 94.06 172 ILE B O 1
ATOM 5596 N N . SER B 1 173 ? -17.484 -18.469 -22.719 1 93.12 173 SER B N 1
ATOM 5597 C CA . SER B 1 173 ? -17.266 -19.906 -22.562 1 93.12 173 SER B CA 1
ATOM 5598 C C . SER B 1 173 ? -18.484 -20.578 -21.938 1 93.12 173 SER B C 1
ATOM 5600 O O . SER B 1 173 ? -19.438 -19.906 -21.531 1 93.12 173 SER B O 1
ATOM 5602 N N . ALA B 1 174 ? -18.406 -21.922 -21.969 1 94.19 174 ALA B N 1
ATOM 5603 C CA . ALA B 1 174 ? -19.391 -22.672 -21.219 1 94.19 174 ALA B CA 1
ATOM 5604 C C . ALA B 1 174 ? -19.188 -22.516 -19.703 1 94.19 174 ALA B C 1
ATOM 5606 O O . ALA B 1 174 ? -18.078 -22.188 -19.266 1 94.19 174 ALA B O 1
ATOM 5607 N N . PRO B 1 175 ? -20.328 -22.656 -18.953 1 96.88 175 PRO B N 1
ATOM 5608 C CA . PRO B 1 175 ? -20.125 -22.688 -17.5 1 96.88 175 PRO B CA 1
ATOM 5609 C C . PRO B 1 175 ? -19.203 -23.828 -17.062 1 96.88 175 PRO B C 1
ATOM 5611 O O . PRO B 1 175 ? -18.844 -24.688 -17.875 1 96.88 175 PRO B O 1
ATOM 5614 N N . ALA B 1 176 ? -18.812 -23.797 -15.828 1 97.88 176 ALA B N 1
ATOM 5615 C CA . ALA B 1 176 ? -17.906 -24.797 -15.273 1 97.88 176 ALA B CA 1
ATOM 5616 C C . ALA B 1 176 ? -18.453 -26.203 -15.484 1 97.88 176 ALA B C 1
ATOM 5618 O O . ALA B 1 176 ? -19.656 -26.438 -15.367 1 97.88 176 ALA B O 1
ATOM 5619 N N . ASP B 1 177 ? -17.594 -27.109 -15.773 1 98.25 177 ASP B N 1
ATOM 5620 C CA . ASP B 1 177 ? -17.953 -28.5 -16.016 1 98.25 177 ASP B CA 1
ATOM 5621 C C . ASP B 1 177 ? -18.203 -29.234 -14.711 1 98.25 177 ASP B C 1
ATOM 5623 O O . ASP B 1 177 ? -17.469 -30.156 -14.367 1 98.25 177 ASP B O 1
ATOM 5627 N N . THR B 1 178 ? -19.344 -28.984 -14.078 1 98.25 178 THR B N 1
ATOM 5628 C CA . THR B 1 178 ? -19.656 -29.562 -12.773 1 98.25 178 THR B CA 1
ATOM 5629 C C . THR B 1 178 ? -19.953 -31.047 -12.891 1 98.25 178 THR B C 1
ATOM 5631 O O . THR B 1 178 ? -19.766 -31.797 -11.938 1 98.25 178 THR B O 1
ATOM 5634 N N . GLU B 1 179 ? -20.375 -31.484 -14.07 1 98.25 179 GLU B N 1
ATOM 5635 C CA . GLU B 1 179 ? -20.641 -32.906 -14.289 1 98.25 179 GLU B CA 1
ATOM 5636 C C . GLU B 1 179 ? -19.344 -33.719 -14.188 1 98.25 179 GLU B C 1
ATOM 5638 O O . GLU B 1 179 ? -19.328 -34.781 -13.531 1 98.25 179 GLU B O 1
ATOM 5643 N N . THR B 1 180 ? -18.375 -33.219 -14.836 1 98.69 180 THR B N 1
ATOM 5644 C CA . THR B 1 180 ? -17.094 -33.906 -14.773 1 98.69 180 THR B CA 1
ATOM 5645 C C . THR B 1 180 ? -16.547 -33.906 -13.352 1 98.69 180 THR B C 1
ATOM 5647 O O . THR B 1 180 ? -15.953 -34.875 -12.906 1 98.69 180 THR B O 1
ATOM 5650 N N . LEU B 1 181 ? -16.703 -32.812 -12.633 1 98.81 181 LEU B N 1
ATOM 5651 C CA . LEU B 1 181 ? -16.266 -32.75 -11.242 1 98.81 181 LEU B CA 1
ATOM 5652 C C . LEU B 1 181 ? -16.953 -33.812 -10.406 1 98.81 181 LEU B C 1
ATOM 5654 O O . LEU B 1 181 ? -16.312 -34.5 -9.609 1 98.81 181 LEU B O 1
ATOM 5658 N N . ARG B 1 182 ? -18.219 -33.969 -10.609 1 98.62 182 ARG B N 1
ATOM 5659 C CA . ARG B 1 182 ? -18.984 -34.969 -9.883 1 98.62 182 ARG B CA 1
ATOM 5660 C C . ARG B 1 182 ? -18.531 -36.375 -10.242 1 98.62 182 ARG B C 1
ATOM 5662 O O . ARG B 1 182 ? -18.422 -37.25 -9.375 1 98.62 182 ARG B O 1
ATOM 5669 N N . ARG B 1 183 ? -18.297 -36.562 -11.484 1 98.75 183 ARG B N 1
ATOM 5670 C CA . ARG B 1 183 ? -17.812 -37.844 -11.938 1 98.75 183 ARG B CA 1
ATOM 5671 C C . ARG B 1 183 ? -16.484 -38.188 -11.258 1 98.75 183 ARG B C 1
ATOM 5673 O O . ARG B 1 183 ? -16.297 -39.312 -10.789 1 98.75 183 ARG B O 1
ATOM 5680 N N . ILE B 1 184 ? -15.594 -37.25 -11.211 1 98.75 184 ILE B N 1
ATOM 5681 C CA . ILE B 1 184 ? -14.297 -37.469 -10.57 1 98.75 184 ILE B CA 1
ATOM 5682 C C . ILE B 1 184 ? -14.492 -37.75 -9.078 1 98.75 184 ILE B C 1
ATOM 5684 O O . ILE B 1 184 ? -13.828 -38.594 -8.508 1 98.75 184 ILE B O 1
ATOM 5688 N N . GLY B 1 185 ? -15.359 -36.969 -8.477 1 98.69 185 GLY B N 1
ATOM 5689 C CA . GLY B 1 185 ? -15.703 -37.219 -7.09 1 98.69 185 GLY B CA 1
ATOM 5690 C C . GLY B 1 185 ? -16.156 -38.656 -6.848 1 98.69 185 GLY B C 1
ATOM 5691 O O . GLY B 1 185 ? -15.773 -39.281 -5.859 1 98.69 185 GLY B O 1
ATOM 5692 N N . ASN B 1 186 ? -16.938 -39.188 -7.777 1 98.44 186 ASN B N 1
ATOM 5693 C CA . ASN B 1 186 ? -17.469 -40.531 -7.676 1 98.44 186 ASN B CA 1
ATOM 5694 C C . ASN B 1 186 ? -16.375 -41.594 -7.855 1 98.44 186 ASN B C 1
ATOM 5696 O O . ASN B 1 186 ? -16.469 -42.688 -7.309 1 98.44 186 ASN B O 1
ATOM 5700 N N . GLU B 1 187 ? -15.391 -41.219 -8.641 1 98.06 187 GLU B N 1
ATOM 5701 C CA . GLU B 1 187 ? -14.242 -42.094 -8.812 1 98.06 187 GLU B CA 1
ATOM 5702 C C . GLU B 1 187 ? -13.453 -42.219 -7.512 1 98.06 187 GLU B C 1
ATOM 5704 O O . GLU B 1 187 ? -12.781 -43.25 -7.285 1 98.06 187 GLU B O 1
ATOM 5709 N N . GLY B 1 188 ? -13.555 -41.25 -6.691 1 98.31 188 GLY B N 1
ATOM 5710 C CA . GLY B 1 188 ? -12.773 -41.156 -5.465 1 98.31 188 GLY B CA 1
ATOM 5711 C C . GLY B 1 188 ? -11.578 -40.25 -5.57 1 98.31 188 GLY B C 1
ATOM 5712 O O . GLY B 1 188 ? -10.711 -40.438 -6.426 1 98.31 188 GLY B O 1
ATOM 5713 N N . VAL B 1 189 ? -11.539 -39.281 -4.703 1 98.81 189 VAL B N 1
ATOM 5714 C CA . VAL B 1 189 ? -10.453 -38.312 -4.707 1 98.81 189 VAL B CA 1
ATOM 5715 C C . VAL B 1 189 ? -9.703 -38.375 -3.375 1 98.81 189 VAL B C 1
ATOM 5717 O O . VAL B 1 189 ? -10.305 -38.188 -2.312 1 98.81 189 VAL B O 1
ATOM 5720 N N . LEU B 1 190 ? -8.43 -38.625 -3.502 1 98.81 190 LEU B N 1
ATOM 5721 C CA . LEU B 1 190 ? -7.59 -38.688 -2.311 1 98.81 190 LEU B CA 1
ATOM 5722 C C . LEU B 1 190 ? -7.375 -37.312 -1.704 1 98.81 190 LEU B C 1
ATOM 5724 O O . LEU B 1 190 ? -7.562 -37.125 -0.5 1 98.81 190 LEU B O 1
ATOM 5728 N N . ALA B 1 191 ? -6.98 -36.375 -2.525 1 98.94 191 ALA B N 1
ATOM 5729 C CA . ALA B 1 191 ? -6.688 -35.031 -2.018 1 98.94 191 ALA B CA 1
ATOM 5730 C C . ALA B 1 191 ? -7.156 -33.969 -2.996 1 98.94 191 ALA B C 1
ATOM 5732 O O . ALA B 1 191 ? -7.199 -34.188 -4.207 1 98.94 191 ALA B O 1
ATOM 5733 N N . MET B 1 192 ? -7.527 -32.844 -2.457 1 98.94 192 MET B N 1
ATOM 5734 C CA . MET B 1 192 ? -7.777 -31.625 -3.246 1 98.94 192 MET B CA 1
ATOM 5735 C C . MET B 1 192 ? -6.867 -30.484 -2.801 1 98.94 192 MET B C 1
ATOM 5737 O O . MET B 1 192 ? -6.824 -30.141 -1.618 1 98.94 192 MET B O 1
ATOM 5741 N N . VAL B 1 193 ? -6.043 -30 -3.723 1 98.81 193 VAL B N 1
ATOM 5742 C CA . VAL B 1 193 ? -5.219 -28.812 -3.545 1 98.81 193 VAL B CA 1
ATOM 5743 C C . VAL B 1 193 ? -5.934 -27.594 -4.137 1 98.81 193 VAL B C 1
ATOM 5745 O O . VAL B 1 193 ? -6.047 -27.469 -5.359 1 98.81 193 VAL B O 1
ATOM 5748 N N . GLY B 1 194 ? -6.301 -26.656 -3.207 1 98.12 194 GLY B N 1
ATOM 5749 C CA . GLY B 1 194 ? -7.336 -25.766 -3.705 1 98.12 194 GLY B CA 1
ATOM 5750 C C . GLY B 1 194 ? -7.043 -24.297 -3.436 1 98.12 194 GLY B C 1
ATOM 5751 O O . GLY B 1 194 ? -6.367 -23.969 -2.461 1 98.12 194 GLY B O 1
ATOM 5752 N N . ASP B 1 195 ? -7.637 -23.422 -4.191 1 98.12 195 ASP B N 1
ATOM 5753 C CA . ASP B 1 195 ? -7.566 -21.969 -4.156 1 98.12 195 ASP B CA 1
ATOM 5754 C C . ASP B 1 195 ? -8.203 -21.406 -2.883 1 98.12 195 ASP B C 1
ATOM 5756 O O . ASP B 1 195 ? -9.344 -21.734 -2.561 1 98.12 195 ASP B O 1
ATOM 5760 N N . SER B 1 196 ? -7.449 -20.469 -2.168 1 98.44 196 SER B N 1
ATOM 5761 C CA . SER B 1 196 ? -7.934 -19.953 -0.894 1 98.44 196 SER B CA 1
ATOM 5762 C C . SER B 1 196 ? -8.188 -18.453 -0.969 1 98.44 196 SER B C 1
ATOM 5764 O O . SER B 1 196 ? -8.508 -17.812 0.039 1 98.44 196 SER B O 1
ATOM 5766 N N . THR B 1 197 ? -8.117 -17.844 -2.102 1 97.12 197 THR B N 1
ATOM 5767 C CA . THR B 1 197 ? -8.008 -16.406 -2.291 1 97.12 197 THR B CA 1
ATOM 5768 C C . THR B 1 197 ? -9.195 -15.68 -1.646 1 97.12 197 THR B C 1
ATOM 5770 O O . THR B 1 197 ? -9.008 -14.695 -0.932 1 97.12 197 THR B O 1
ATOM 5773 N N . ASN B 1 198 ? -10.422 -16.188 -1.859 1 97.06 198 ASN B N 1
ATOM 5774 C CA . ASN B 1 198 ? -11.625 -15.484 -1.425 1 97.06 198 ASN B CA 1
ATOM 5775 C C . ASN B 1 198 ? -12.336 -16.234 -0.302 1 97.06 198 ASN B C 1
ATOM 5777 O O . ASN B 1 198 ? -13.562 -16.172 -0.189 1 97.06 198 ASN B O 1
ATOM 5781 N N . VAL B 1 199 ? -11.641 -16.922 0.53 1 97.62 199 VAL B N 1
ATOM 5782 C CA . VAL B 1 199 ? -12.25 -17.781 1.539 1 97.62 199 VAL B CA 1
ATOM 5783 C C . VAL B 1 199 ? -13.039 -16.938 2.535 1 97.62 199 VAL B C 1
ATOM 5785 O O . VAL B 1 199 ? -13.977 -17.422 3.168 1 97.62 199 VAL B O 1
ATOM 5788 N N . PHE B 1 200 ? -12.773 -15.664 2.629 1 94.56 200 PHE B N 1
ATOM 5789 C CA . PHE B 1 200 ? -13.453 -14.797 3.584 1 94.56 200 PHE B CA 1
ATOM 5790 C C . PHE B 1 200 ? -14.664 -14.125 2.941 1 94.56 200 PHE B C 1
ATOM 5792 O O . PHE B 1 200 ? -15.453 -13.477 3.625 1 94.56 200 PHE B O 1
ATOM 5799 N N . THR B 1 201 ? -14.781 -14.219 1.671 1 95.25 201 THR B N 1
ATOM 5800 C CA . THR B 1 201 ? -15.898 -13.602 0.958 1 95.25 201 THR B CA 1
ATOM 5801 C C . THR B 1 201 ? -17.141 -14.484 1.026 1 95.25 201 THR B C 1
ATOM 5803 O O . THR B 1 201 ? -17.141 -15.609 0.512 1 95.25 201 THR B O 1
ATOM 5806 N N . ARG B 1 202 ? -18.234 -14.078 1.546 1 94.31 202 ARG B N 1
ATOM 5807 C CA . ARG B 1 202 ? -19.469 -14.836 1.693 1 94.31 202 ARG B CA 1
ATOM 5808 C C . ARG B 1 202 ? -20.281 -14.82 0.402 1 94.31 202 ARG B C 1
ATOM 5810 O O . ARG B 1 202 ? -20.078 -13.969 -0.458 1 94.31 202 ARG B O 1
ATOM 5817 N N . GLY B 1 203 ? -21.062 -15.75 0.259 1 96.62 203 GLY B N 1
ATOM 5818 C CA . GLY B 1 203 ? -21.984 -15.789 -0.867 1 96.62 203 GLY B CA 1
ATOM 5819 C C . GLY B 1 203 ? -21.344 -16.281 -2.148 1 96.62 203 GLY B C 1
ATOM 5820 O O . GLY B 1 203 ? -20.688 -17.328 -2.154 1 96.62 203 GLY B O 1
ATOM 5821 N N . HIS B 1 204 ? -21.672 -15.508 -3.277 1 96.62 204 HIS B N 1
ATOM 5822 C CA . HIS B 1 204 ? -21.203 -15.875 -4.605 1 96.62 204 HIS B CA 1
ATOM 5823 C C . HIS B 1 204 ? -20.375 -14.766 -5.23 1 96.62 204 HIS B C 1
ATOM 5825 O O . HIS B 1 204 ? -20.547 -13.586 -4.895 1 96.62 204 HIS B O 1
ATOM 5831 N N . SER B 1 205 ? -19.469 -15.086 -6.105 1 95.62 205 SER B N 1
ATOM 5832 C CA . SER B 1 205 ? -18.531 -14.141 -6.699 1 95.62 205 SER B CA 1
ATOM 5833 C C . SER B 1 205 ? -19.219 -13.25 -7.73 1 95.62 205 SER B C 1
ATOM 5835 O O . SER B 1 205 ? -18.672 -12.219 -8.133 1 95.62 205 SER B O 1
ATOM 5837 N N . GLY B 1 206 ? -20.422 -13.57 -8.188 1 94.62 206 GLY B N 1
ATOM 5838 C CA . GLY B 1 206 ? -21.094 -12.805 -9.219 1 94.62 206 GLY B CA 1
ATOM 5839 C C . GLY B 1 206 ? -20.844 -13.336 -10.617 1 94.62 206 GLY B C 1
ATOM 5840 O O . GLY B 1 206 ? -20.125 -14.32 -10.797 1 94.62 206 GLY B O 1
ATOM 5841 N N . SER B 1 207 ? -21.5 -12.68 -11.656 1 97.69 207 SER B N 1
ATOM 5842 C CA . SER B 1 207 ? -21.406 -13.18 -13.023 1 97.69 207 SER B CA 1
ATOM 5843 C C . SER B 1 207 ? -20.953 -12.086 -13.977 1 97.69 207 SER B C 1
ATOM 5845 O O . SER B 1 207 ? -21.328 -10.922 -13.828 1 97.69 207 SER B O 1
ATOM 5847 N N . GLU B 1 208 ? -20.203 -12.469 -14.969 1 97.62 208 GLU B N 1
ATOM 5848 C CA . GLU B 1 208 ? -19.797 -11.539 -16.016 1 97.62 208 GLU B CA 1
ATOM 5849 C C . GLU B 1 208 ? -21 -11.016 -16.797 1 97.62 208 GLU B C 1
ATOM 5851 O O . GLU B 1 208 ? -21 -9.883 -17.281 1 97.62 208 GLU B O 1
ATOM 5856 N N . ALA B 1 209 ? -22.016 -11.789 -16.844 1 98.25 209 ALA B N 1
ATOM 5857 C CA . ALA B 1 209 ? -23.234 -11.375 -17.531 1 98.25 209 ALA B CA 1
ATOM 5858 C C . ALA B 1 209 ? -23.844 -10.148 -16.859 1 98.25 209 ALA B C 1
ATOM 5860 O O . ALA B 1 209 ? -24.375 -9.266 -17.531 1 98.25 209 ALA B O 1
ATOM 5861 N N . GLU B 1 210 ? -23.828 -10.164 -15.602 1 97.69 210 GLU B N 1
ATOM 5862 C CA . GLU B 1 210 ? -24.359 -9.016 -14.859 1 97.69 210 GLU B CA 1
ATOM 5863 C C . GLU B 1 210 ? -23.531 -7.766 -15.117 1 97.69 210 GLU B C 1
ATOM 5865 O O . GLU B 1 210 ? -24.078 -6.668 -15.258 1 97.69 210 GLU B O 1
ATOM 5870 N N . VAL B 1 211 ? -22.266 -7.902 -15.172 1 97.88 211 VAL B N 1
ATOM 5871 C CA . VAL B 1 211 ? -21.375 -6.789 -15.445 1 97.88 211 VAL B CA 1
ATOM 5872 C C . VAL B 1 211 ? -21.672 -6.203 -16.828 1 97.88 211 VAL B C 1
ATOM 5874 O O . VAL B 1 211 ? -21.75 -4.984 -16.984 1 97.88 211 VAL B O 1
ATOM 5877 N N . ARG B 1 212 ? -21.891 -7.062 -17.859 1 97.94 212 ARG B N 1
ATOM 5878 C CA . ARG B 1 212 ? -22.188 -6.613 -19.219 1 97.94 212 ARG B CA 1
ATOM 5879 C C . ARG B 1 212 ? -23.453 -5.77 -19.25 1 97.94 212 ARG B C 1
ATOM 5881 O O . ARG B 1 212 ? -23.469 -4.68 -19.828 1 97.94 212 ARG B O 1
ATOM 5888 N N . ALA B 1 213 ? -24.453 -6.301 -18.609 1 98.25 213 ALA B N 1
ATOM 5889 C CA . ALA B 1 213 ? -25.734 -5.586 -18.578 1 98.25 213 ALA B CA 1
ATOM 5890 C C . ALA B 1 213 ? -25.578 -4.211 -17.922 1 98.25 213 ALA B C 1
ATOM 5892 O O . ALA B 1 213 ? -26.109 -3.219 -18.438 1 98.25 213 ALA B O 1
ATOM 5893 N N . ASN B 1 214 ? -24.875 -4.199 -16.906 1 98.12 214 ASN B N 1
ATOM 5894 C CA . ASN B 1 214 ? -24.672 -2.957 -16.156 1 98.12 214 ASN B CA 1
ATOM 5895 C C . ASN B 1 214 ? -23.828 -1.962 -16.953 1 98.12 214 ASN B C 1
ATOM 5897 O O . ASN B 1 214 ? -24.062 -0.754 -16.891 1 98.12 214 ASN B O 1
ATOM 5901 N N . LEU B 1 215 ? -22.812 -2.434 -17.625 1 98.5 215 LEU B N 1
ATOM 5902 C CA . LEU B 1 215 ? -21.969 -1.568 -18.453 1 98.5 215 LEU B CA 1
ATOM 5903 C C . LEU B 1 215 ? -22.781 -0.939 -19.578 1 98.5 215 LEU B C 1
ATOM 5905 O O . LEU B 1 215 ? -22.625 0.242 -19.891 1 98.5 215 LEU B O 1
ATOM 5909 N N . ILE B 1 216 ? -23.625 -1.754 -20.219 1 98.5 216 ILE B N 1
ATOM 5910 C CA . ILE B 1 216 ? -24.469 -1.251 -21.297 1 98.5 216 ILE B CA 1
ATOM 5911 C C . ILE B 1 216 ? -25.328 -0.1 -20.797 1 98.5 216 ILE B C 1
ATOM 5913 O O . ILE B 1 216 ? -25.406 0.955 -21.422 1 98.5 216 ILE B O 1
ATOM 5917 N N . GLY B 1 217 ? -25.984 -0.343 -19.672 1 98.38 217 GLY B N 1
ATOM 5918 C CA . GLY B 1 217 ? -26.797 0.702 -19.078 1 98.38 217 GLY B CA 1
ATOM 5919 C C . GLY B 1 217 ? -26 1.922 -18.656 1 98.38 217 GLY B C 1
ATOM 5920 O O . GLY B 1 217 ? -26.422 3.057 -18.891 1 98.38 217 GLY B O 1
ATOM 5921 N N . LEU B 1 218 ? -24.844 1.757 -18.078 1 98.31 218 LEU B N 1
ATOM 5922 C CA . LEU B 1 218 ? -24 2.834 -17.562 1 98.31 218 LEU B CA 1
ATOM 5923 C C . LEU B 1 218 ? -23.516 3.736 -18.688 1 98.31 218 LEU B C 1
ATOM 5925 O O . LEU B 1 218 ? -23.516 4.961 -18.547 1 98.31 218 LEU B O 1
ATOM 5929 N N . LEU B 1 219 ? -23.109 3.207 -19.828 1 98.38 219 LEU B N 1
ATOM 5930 C CA . LEU B 1 219 ? -22.531 3.965 -20.938 1 98.38 219 LEU B CA 1
ATOM 5931 C C . LEU B 1 219 ? -23.562 4.891 -21.562 1 98.38 219 LEU B C 1
ATOM 5933 O O . LEU B 1 219 ? -23.203 5.918 -22.156 1 98.38 219 LEU B O 1
ATOM 5937 N N . SER B 1 220 ? -24.844 4.566 -21.406 1 98.12 220 SER B N 1
ATOM 5938 C CA . SER B 1 220 ? -25.906 5.363 -22 1 98.12 220 SER B CA 1
ATOM 5939 C C . SER B 1 220 ? -26.031 6.723 -21.328 1 98.12 220 SER B C 1
ATOM 5941 O O . SER B 1 220 ? -26.641 7.645 -21.875 1 98.12 220 SER B O 1
ATOM 5943 N N . ARG B 1 221 ? -25.438 6.887 -20.234 1 97.31 221 ARG B N 1
ATOM 5944 C CA . ARG B 1 221 ? -25.547 8.109 -19.438 1 97.31 221 ARG B CA 1
ATOM 5945 C C . ARG B 1 221 ? -24.578 9.172 -19.938 1 97.31 221 ARG B C 1
ATOM 5947 O O . ARG B 1 221 ? -24.656 10.336 -19.531 1 97.31 221 ARG B O 1
ATOM 5954 N N . TYR B 1 222 ? -23.688 8.781 -20.891 1 97.69 222 TYR B N 1
ATOM 5955 C CA . TYR B 1 222 ? -22.594 9.695 -21.234 1 97.69 222 TYR B CA 1
ATOM 5956 C C . TYR B 1 222 ? -22.656 10.055 -22.719 1 97.69 222 TYR B C 1
ATOM 5958 O O . TYR B 1 222 ? -22.938 9.203 -23.562 1 97.69 222 TYR B O 1
ATOM 5966 N N . ASP B 1 223 ? -22.312 11.328 -23.016 1 97.06 223 ASP B N 1
ATOM 5967 C CA . ASP B 1 223 ? -22.391 11.797 -24.391 1 97.06 223 ASP B CA 1
ATOM 5968 C C . ASP B 1 223 ? -21.031 12.312 -24.875 1 97.06 223 ASP B C 1
ATOM 5970 O O . ASP B 1 223 ? -20.953 12.969 -25.922 1 97.06 223 ASP B O 1
ATOM 5974 N N . ARG B 1 224 ? -19.984 12.109 -24.125 1 97.75 224 ARG B N 1
ATOM 5975 C CA . ARG B 1 224 ? -18.625 12.469 -24.531 1 97.75 224 ARG B CA 1
ATOM 5976 C C . ARG B 1 224 ? -17.719 11.25 -24.5 1 97.75 224 ARG B C 1
ATOM 5978 O O . ARG B 1 224 ? -18.172 10.117 -24.641 1 97.75 224 ARG B O 1
ATOM 5985 N N . ARG B 1 225 ? -16.406 11.508 -24.391 1 98.06 225 ARG B N 1
ATOM 5986 C CA . ARG B 1 225 ? -15.469 10.391 -24.453 1 98.06 225 ARG B CA 1
ATOM 5987 C C . ARG B 1 225 ? -15.578 9.516 -23.203 1 98.06 225 ARG B C 1
ATOM 5989 O O . ARG B 1 225 ? -15.789 10.023 -22.094 1 98.06 225 ARG B O 1
ATOM 5996 N N . ILE B 1 226 ? -15.461 8.234 -23.406 1 98.62 226 ILE B N 1
ATOM 5997 C CA . ILE B 1 226 ? -15.469 7.25 -22.328 1 98.62 226 ILE B CA 1
ATOM 5998 C C . ILE B 1 226 ? -14.18 6.441 -22.359 1 98.62 226 ILE B C 1
ATOM 6000 O O . ILE B 1 226 ? -13.734 5.996 -23.422 1 98.62 226 ILE B O 1
ATOM 6004 N N . ALA B 1 227 ? -13.523 6.32 -21.234 1 98.62 227 ALA B N 1
ATOM 6005 C CA . ALA B 1 227 ? -12.406 5.391 -21.062 1 98.62 227 ALA B CA 1
ATOM 6006 C C . ALA B 1 227 ? -12.727 4.332 -20.016 1 98.62 227 ALA B C 1
ATOM 6008 O O . ALA B 1 227 ? -13.32 4.641 -18.984 1 98.62 227 ALA B O 1
ATOM 6009 N N . ILE B 1 228 ? -12.43 3.105 -20.281 1 98.56 228 ILE B N 1
ATOM 6010 C CA . ILE B 1 228 ? -12.602 2.002 -19.344 1 98.56 228 ILE B CA 1
ATOM 6011 C C . ILE B 1 228 ? -11.266 1.301 -19.125 1 98.56 228 ILE B C 1
ATOM 6013 O O . ILE B 1 228 ? -10.5 1.087 -20.062 1 98.56 228 ILE B O 1
ATOM 6017 N N . SER B 1 229 ? -10.945 1.035 -17.875 1 97.31 229 SER B N 1
ATOM 6018 C CA . SER B 1 229 ? -9.758 0.235 -17.578 1 97.31 229 SER B CA 1
ATOM 6019 C C . SER B 1 229 ? -10.148 -1.119 -16.984 1 97.31 229 SER B C 1
ATOM 6021 O O . SER B 1 229 ? -11.055 -1.208 -16.156 1 97.31 229 SER B O 1
ATOM 6023 N N . CYS B 1 230 ? -9.508 -2.174 -17.422 1 94.44 230 CYS B N 1
ATOM 6024 C CA . CYS B 1 230 ? -9.664 -3.529 -16.906 1 94.44 230 CYS B CA 1
ATOM 6025 C C . CYS B 1 230 ? -8.422 -4.363 -17.188 1 94.44 230 CYS B C 1
ATOM 6027 O O . CYS B 1 230 ? -7.484 -3.895 -17.828 1 94.44 230 CYS B O 1
ATOM 6029 N N . PHE B 1 231 ? -8.383 -5.539 -16.688 1 93.25 231 PHE B N 1
ATOM 6030 C CA . PHE B 1 231 ? -7.289 -6.457 -16.984 1 93.25 231 PHE B CA 1
ATOM 6031 C C . PHE B 1 231 ? -7.41 -6.992 -18.406 1 93.25 231 PHE B C 1
ATOM 6033 O O . PHE B 1 231 ? -8.469 -7.492 -18.797 1 93.25 231 PHE B O 1
ATOM 6040 N N . ALA B 1 232 ? -6.305 -6.992 -19.109 1 95.19 232 ALA B N 1
ATOM 6041 C CA . ALA B 1 232 ? -6.305 -7.363 -20.516 1 95.19 232 ALA B CA 1
ATOM 6042 C C . ALA B 1 232 ? -6.688 -8.828 -20.703 1 95.19 232 ALA B C 1
ATOM 6044 O O . ALA B 1 232 ? -7.328 -9.195 -21.688 1 95.19 232 ALA B O 1
ATOM 6045 N N . THR B 1 233 ? -6.371 -9.641 -19.734 1 95.38 233 THR B N 1
ATOM 6046 C CA . THR B 1 233 ? -6.559 -11.086 -19.891 1 95.38 233 THR B CA 1
ATOM 6047 C C . THR B 1 233 ? -8.016 -11.469 -19.672 1 95.38 233 THR B C 1
ATOM 6049 O O . THR B 1 233 ? -8.422 -12.586 -19.984 1 95.38 233 THR B O 1
ATOM 6052 N N . ASN B 1 234 ? -8.781 -10.562 -19.125 1 97.12 234 ASN B N 1
ATOM 6053 C CA . ASN B 1 234 ? -10.211 -10.812 -18.984 1 97.12 234 ASN B CA 1
ATOM 6054 C C . ASN B 1 234 ? -10.953 -10.586 -20.312 1 97.12 234 ASN B C 1
ATOM 6056 O O . ASN B 1 234 ? -11.656 -9.594 -20.469 1 97.12 234 ASN B O 1
ATOM 6060 N N . VAL B 1 235 ? -10.938 -11.57 -21.141 1 98.06 235 VAL B N 1
ATOM 6061 C CA . VAL B 1 235 ? -11.453 -11.477 -22.5 1 98.06 235 VAL B CA 1
ATOM 6062 C C . VAL B 1 235 ? -12.969 -11.281 -22.469 1 98.06 235 VAL B C 1
ATOM 6064 O O . VAL B 1 235 ? -13.531 -10.578 -23.312 1 98.06 235 VAL B O 1
ATOM 6067 N N . ALA B 1 236 ? -13.672 -11.914 -21.531 1 97.88 236 ALA B N 1
ATOM 6068 C CA . ALA B 1 236 ? -15.109 -11.703 -21.375 1 97.88 236 ALA B CA 1
ATOM 6069 C C . ALA B 1 236 ? -15.422 -10.227 -21.125 1 97.88 236 ALA B C 1
ATOM 6071 O O . ALA B 1 236 ? -16.375 -9.688 -21.688 1 97.88 236 ALA B O 1
ATOM 6072 N N . ARG B 1 237 ? -14.672 -9.586 -20.297 1 97.5 237 ARG B N 1
ATOM 6073 C CA . ARG B 1 237 ? -14.852 -8.164 -20 1 97.5 237 ARG B CA 1
ATOM 6074 C C . ARG B 1 237 ? -14.578 -7.309 -21.234 1 97.5 237 ARG B C 1
ATOM 6076 O O . ARG B 1 237 ? -15.273 -6.328 -21.484 1 97.5 237 ARG B O 1
ATOM 6083 N N . VAL B 1 238 ? -13.516 -7.641 -21.938 1 98.06 238 VAL B N 1
ATOM 6084 C CA . VAL B 1 238 ? -13.188 -6.934 -23.172 1 98.06 238 VAL B CA 1
ATOM 6085 C C . VAL B 1 238 ? -14.367 -7.008 -24.141 1 98.06 238 VAL B C 1
ATOM 6087 O O . VAL B 1 238 ? -14.75 -6 -24.734 1 98.06 238 VAL B O 1
ATOM 6090 N N . GLU B 1 239 ? -14.898 -8.172 -24.281 1 98.19 239 GLU B N 1
ATOM 6091 C CA . GLU B 1 239 ? -16.062 -8.344 -25.141 1 98.19 239 GLU B CA 1
ATOM 6092 C C . GLU B 1 239 ? -17.25 -7.527 -24.641 1 98.19 239 GLU B C 1
ATOM 6094 O O . GLU B 1 239 ? -17.969 -6.91 -25.422 1 98.19 239 GLU B O 1
ATOM 6099 N N . SER B 1 240 ? -17.469 -7.578 -23.328 1 98.25 240 SER B N 1
ATOM 6100 C CA . SER B 1 240 ? -18.547 -6.816 -22.719 1 98.25 240 SER B CA 1
ATOM 6101 C C . SER B 1 240 ? -18.406 -5.324 -23.016 1 98.25 240 SER B C 1
ATOM 6103 O O . SER B 1 240 ? -19.406 -4.652 -23.312 1 98.25 240 SER B O 1
ATOM 6105 N N . VAL B 1 241 ? -17.219 -4.809 -22.938 1 98.44 241 VAL B N 1
ATOM 6106 C CA . VAL B 1 241 ? -16.969 -3.402 -23.234 1 98.44 241 VAL B CA 1
ATOM 6107 C C . VAL B 1 241 ? -17.281 -3.113 -24.703 1 98.44 241 VAL B C 1
ATOM 6109 O O . VAL B 1 241 ? -17.906 -2.096 -25.016 1 98.44 241 VAL B O 1
ATOM 6112 N N . ALA B 1 242 ? -16.859 -3.986 -25.578 1 98.44 242 ALA B N 1
ATOM 6113 C CA . ALA B 1 242 ? -17.109 -3.824 -27 1 98.44 242 ALA B CA 1
ATOM 6114 C C . ALA B 1 242 ? -18.609 -3.793 -27.297 1 98.44 242 ALA B C 1
ATOM 6116 O O . ALA B 1 242 ? -19.078 -2.936 -28.047 1 98.44 242 ALA B O 1
ATOM 6117 N N . LEU B 1 243 ? -19.328 -4.711 -26.734 1 98.25 243 LEU B N 1
ATOM 6118 C CA . LEU B 1 243 ? -20.766 -4.809 -26.969 1 98.25 243 LEU B CA 1
ATOM 6119 C C . LEU B 1 243 ? -21.5 -3.627 -26.344 1 98.25 243 LEU B C 1
ATOM 6121 O O . LEU B 1 243 ? -22.484 -3.127 -26.922 1 98.25 243 LEU B O 1
ATOM 6125 N N . ALA B 1 244 ? -21.094 -3.244 -25.172 1 98.56 244 ALA B N 1
ATOM 6126 C CA . ALA B 1 244 ? -21.672 -2.059 -24.547 1 98.56 244 ALA B CA 1
ATOM 6127 C C . ALA B 1 244 ? -21.453 -0.819 -25.406 1 98.56 244 ALA B C 1
ATOM 6129 O O . ALA B 1 244 ? -22.359 0.018 -25.547 1 98.56 244 ALA B O 1
ATOM 6130 N N . ALA B 1 245 ? -20.25 -0.69 -25.938 1 98.56 245 ALA B N 1
ATOM 6131 C CA . ALA B 1 245 ? -19.938 0.421 -26.828 1 98.56 245 ALA B CA 1
ATOM 6132 C C . ALA B 1 245 ? -20.828 0.392 -28.062 1 98.56 245 ALA B C 1
ATOM 6134 O O . ALA B 1 245 ? -21.406 1.417 -28.453 1 98.56 245 ALA B O 1
ATOM 6135 N N . GLU B 1 246 ? -20.953 -0.736 -28.672 1 98 246 GLU B N 1
ATOM 6136 C CA . GLU B 1 246 ? -21.781 -0.905 -29.859 1 98 246 GLU B CA 1
ATOM 6137 C C . GLU B 1 246 ? -23.234 -0.532 -29.578 1 98 246 GLU B C 1
ATOM 6139 O O . GLU B 1 246 ? -23.859 0.171 -30.375 1 98 246 GLU B O 1
ATOM 6144 N N . ALA B 1 247 ? -23.719 -1.014 -28.516 1 98.06 247 ALA B N 1
ATOM 6145 C CA . ALA B 1 247 ? -25.109 -0.74 -28.125 1 98.06 247 ALA B CA 1
ATOM 6146 C C . ALA B 1 247 ? -25.344 0.758 -27.953 1 98.06 247 ALA B C 1
ATOM 6148 O O . ALA B 1 247 ? -26.469 1.229 -28.031 1 98.06 247 ALA B O 1
ATOM 6149 N N . ASN B 1 248 ? -24.312 1.477 -27.766 1 98.06 248 ASN B N 1
ATOM 6150 C CA . ASN B 1 248 ? -24.422 2.912 -27.531 1 98.06 248 ASN B CA 1
ATOM 6151 C C . ASN B 1 248 ? -23.797 3.719 -28.656 1 98.06 248 ASN B C 1
ATOM 6153 O O . ASN B 1 248 ? -23.469 4.895 -28.484 1 98.06 248 ASN B O 1
ATOM 6157 N N . GLY B 1 249 ? -23.531 3.082 -29.781 1 97.62 249 GLY B N 1
ATOM 6158 C CA . GLY B 1 249 ? -23.109 3.75 -31 1 97.62 249 GLY B CA 1
ATOM 6159 C C . GLY B 1 249 ? -21.688 4.25 -30.953 1 97.62 249 GLY B C 1
ATOM 6160 O O . GLY B 1 249 ? -21.375 5.312 -31.484 1 97.62 249 GLY B O 1
ATOM 6161 N N . ARG B 1 250 ? -20.812 3.568 -30.25 1 98.19 250 ARG B N 1
ATOM 6162 C CA . ARG B 1 250 ? -19.422 3.986 -30.109 1 98.19 250 ARG B CA 1
ATOM 6163 C C . ARG B 1 250 ? -18.484 2.949 -30.719 1 98.19 250 ARG B C 1
ATOM 6165 O O . ARG B 1 250 ? -18.797 1.761 -30.75 1 98.19 250 ARG B O 1
ATOM 6172 N N . SER B 1 251 ? -17.312 3.377 -31.125 1 98.06 251 SER B N 1
ATOM 6173 C CA . SER B 1 251 ? -16.219 2.504 -31.547 1 98.06 251 SER B CA 1
ATOM 6174 C C . SER B 1 251 ? -15.164 2.367 -30.453 1 98.06 251 SER B C 1
ATOM 6176 O O . SER B 1 251 ? -14.867 3.332 -29.75 1 98.06 251 SER B O 1
ATOM 6178 N N . VAL B 1 252 ? -14.57 1.151 -30.375 1 98.56 252 VAL B N 1
ATOM 6179 C CA . VAL B 1 252 ? -13.641 0.892 -29.281 1 98.56 252 VAL B CA 1
ATOM 6180 C C . VAL B 1 252 ? -12.203 0.96 -29.797 1 98.56 252 VAL B C 1
ATOM 6182 O O . VAL B 1 252 ? -11.875 0.341 -30.812 1 98.56 252 VAL B O 1
ATOM 6185 N N . ALA B 1 253 ? -11.359 1.691 -29.109 1 98.5 253 ALA B N 1
ATOM 6186 C CA . ALA B 1 253 ? -9.922 1.715 -29.359 1 98.5 253 ALA B CA 1
ATOM 6187 C C . ALA B 1 253 ? -9.164 1.06 -28.203 1 98.5 253 ALA B C 1
ATOM 6189 O O . ALA B 1 253 ? -9.438 1.342 -27.031 1 98.5 253 ALA B O 1
ATOM 6190 N N . LEU B 1 254 ? -8.273 0.168 -28.562 1 98.38 254 LEU B N 1
ATOM 6191 C CA . LEU B 1 254 ? -7.395 -0.41 -27.547 1 98.38 254 LEU B CA 1
ATOM 6192 C C . LEU B 1 254 ? -6.18 0.478 -27.297 1 98.38 254 LEU B C 1
ATOM 6194 O O . LEU B 1 254 ? -5.5 0.877 -28.25 1 98.38 254 LEU B O 1
ATOM 6198 N N . VAL B 1 255 ? -5.949 0.801 -26.078 1 97.81 255 VAL B N 1
ATOM 6199 C CA . VAL B 1 255 ? -4.832 1.672 -25.734 1 97.81 255 VAL B CA 1
ATOM 6200 C C . VAL B 1 255 ? -3.904 0.954 -24.75 1 97.81 255 VAL B C 1
ATOM 6202 O O . VAL B 1 255 ? -4.043 1.101 -23.531 1 97.81 255 VAL B O 1
ATOM 6205 N N . GLY B 1 256 ? -2.92 0.268 -25.203 1 94.88 256 GLY B N 1
ATOM 6206 C CA . GLY B 1 256 ? -1.95 -0.497 -24.438 1 94.88 256 GLY B CA 1
ATOM 6207 C C . GLY B 1 256 ? -1.476 -1.747 -25.141 1 94.88 256 GLY B C 1
ATOM 6208 O O . GLY B 1 256 ? -2.271 -2.453 -25.766 1 94.88 256 GLY B O 1
ATOM 6209 N N . ARG B 1 257 ? -0.24 -2.105 -25.031 1 92.44 257 ARG B N 1
ATOM 6210 C CA . ARG B 1 257 ? 0.384 -3.205 -25.75 1 92.44 257 ARG B CA 1
ATOM 6211 C C . ARG B 1 257 ? -0.175 -4.551 -25.297 1 92.44 257 ARG B C 1
ATOM 6213 O O . ARG B 1 257 ? -0.382 -5.449 -26.125 1 92.44 257 ARG B O 1
ATOM 6220 N N . SER B 1 258 ? -0.361 -4.703 -24.031 1 93 258 SER B N 1
ATOM 6221 C CA . SER B 1 258 ? -0.851 -5.973 -23.5 1 93 258 SER B CA 1
ATOM 6222 C C . SER B 1 258 ? -2.252 -6.281 -24.031 1 93 258 SER B C 1
ATOM 6224 O O . SER B 1 258 ? -2.588 -7.441 -24.266 1 93 258 SER B O 1
ATOM 6226 N N . LEU B 1 259 ? -3.082 -5.258 -24.172 1 96.94 259 LEU B N 1
ATOM 6227 C CA . LEU B 1 259 ? -4.422 -5.445 -24.719 1 96.94 259 LEU B CA 1
ATOM 6228 C C . LEU B 1 259 ? -4.355 -5.988 -26.141 1 96.94 259 LEU B C 1
ATOM 6230 O O . LEU B 1 259 ? -5.094 -6.914 -26.5 1 96.94 259 LEU B O 1
ATOM 6234 N N . TRP B 1 260 ? -3.52 -5.469 -26.906 1 96.56 260 TRP B N 1
ATOM 6235 C CA . TRP B 1 260 ? -3.367 -5.926 -28.297 1 96.56 260 TRP B CA 1
ATOM 6236 C C . TRP B 1 260 ? -2.869 -7.367 -28.344 1 96.56 260 TRP B C 1
ATOM 6238 O O . TRP B 1 260 ? -3.328 -8.164 -29.156 1 96.56 260 TRP B O 1
ATOM 6248 N N . ARG B 1 261 ? -1.886 -7.66 -27.453 1 94.12 261 ARG B N 1
ATOM 6249 C CA . ARG B 1 261 ? -1.347 -9.016 -27.406 1 94.12 261 ARG B CA 1
ATOM 6250 C C . ARG B 1 261 ? -2.438 -10.023 -27.062 1 94.12 261 ARG B C 1
ATOM 6252 O O . ARG B 1 261 ? -2.531 -11.078 -27.703 1 94.12 261 ARG B O 1
ATOM 6259 N N . ILE B 1 262 ? -3.232 -9.703 -26.156 1 96.81 262 ILE B N 1
ATOM 6260 C CA . ILE B 1 262 ? -4.281 -10.609 -25.703 1 96.81 262 ILE B CA 1
ATOM 6261 C C . ILE B 1 262 ? -5.379 -10.695 -26.766 1 96.81 262 ILE B C 1
ATOM 6263 O O . ILE B 1 262 ? -5.926 -11.773 -27.016 1 96.81 262 ILE B O 1
ATOM 6267 N N . GLU B 1 263 ? -5.719 -9.562 -27.328 1 96.94 263 GLU B N 1
ATOM 6268 C CA . GLU B 1 263 ? -6.707 -9.523 -28.391 1 96.94 263 GLU B CA 1
ATOM 6269 C C . GLU B 1 263 ? -6.305 -10.438 -29.547 1 96.94 263 GLU B C 1
ATOM 6271 O O . GLU B 1 263 ? -7.129 -11.188 -30.078 1 96.94 263 GLU B O 1
ATOM 6276 N N . LYS B 1 264 ? -5.078 -10.406 -29.906 1 95.31 264 LYS B N 1
ATOM 6277 C CA . LYS B 1 264 ? -4.574 -11.242 -31 1 95.31 264 LYS B CA 1
ATOM 6278 C C . LYS B 1 264 ? -4.715 -12.727 -30.656 1 95.31 264 LYS B C 1
ATOM 6280 O O . LYS B 1 264 ? -5.227 -13.508 -31.453 1 95.31 264 LYS B O 1
ATOM 6285 N N . ALA B 1 265 ? -4.277 -13.078 -29.531 1 95.44 265 ALA B N 1
ATOM 6286 C CA . ALA B 1 265 ? -4.379 -14.469 -29.078 1 95.44 265 ALA B CA 1
ATOM 6287 C C . ALA B 1 265 ? -5.832 -14.922 -29.031 1 95.44 265 ALA B C 1
ATOM 6289 O O . ALA B 1 265 ? -6.152 -16.047 -29.453 1 95.44 265 ALA B O 1
ATOM 6290 N N . ALA B 1 266 ? -6.719 -14.086 -28.547 1 97.38 266 ALA B N 1
ATOM 6291 C CA . ALA B 1 266 ? -8.141 -14.398 -28.422 1 97.38 266 ALA B CA 1
ATOM 6292 C C . ALA B 1 266 ? -8.773 -14.633 -29.781 1 97.38 266 ALA B C 1
ATOM 6294 O O . ALA B 1 266 ? -9.445 -15.648 -30 1 97.38 266 ALA B O 1
ATOM 6295 N N . ARG B 1 267 ? -8.555 -13.789 -30.719 1 96.88 267 ARG B N 1
ATOM 6296 C CA . ARG B 1 267 ? -9.148 -13.898 -32.031 1 96.88 267 ARG B CA 1
ATOM 6297 C C . ARG B 1 267 ? -8.641 -15.133 -32.781 1 96.88 267 ARG B C 1
ATOM 6299 O O . ARG B 1 267 ? -9.406 -15.812 -33.469 1 96.88 267 ARG B O 1
ATOM 6306 N N . GLU B 1 268 ? -7.418 -15.383 -32.625 1 95.38 268 GLU B N 1
ATOM 6307 C CA . GLU B 1 268 ? -6.832 -16.562 -33.25 1 95.38 268 GLU B CA 1
ATOM 6308 C C . GLU B 1 268 ? -7.504 -17.844 -32.75 1 95.38 268 GLU B C 1
ATOM 6310 O O . GLU B 1 268 ? -7.566 -18.828 -33.5 1 95.38 268 GLU B O 1
ATOM 6315 N N . LEU B 1 269 ? -7.996 -17.812 -31.625 1 96.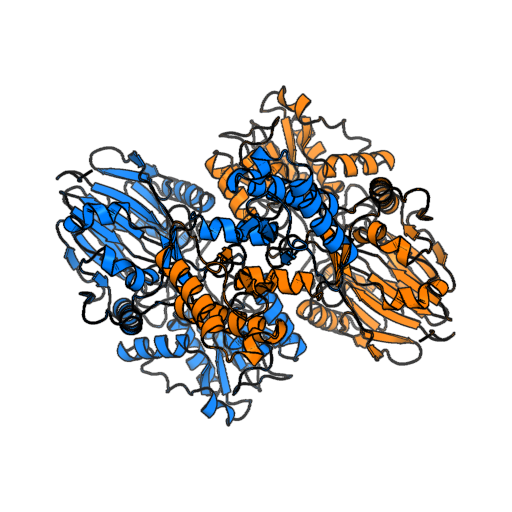56 269 LEU B N 1
ATOM 6316 C CA . LEU B 1 269 ? -8.562 -19 -31.031 1 96.56 269 LEU B CA 1
ATOM 6317 C C . LEU B 1 269 ? -10.086 -18.984 -31.078 1 96.56 269 LEU B C 1
ATOM 6319 O O . LEU B 1 269 ? -10.75 -19.812 -30.453 1 96.56 269 LEU B O 1
ATOM 6323 N N . GLY B 1 270 ? -10.625 -17.984 -31.734 1 95.5 270 GLY B N 1
ATOM 6324 C CA . GLY B 1 270 ? -12.047 -17.984 -32 1 95.5 270 GLY B CA 1
ATOM 6325 C C . GLY B 1 270 ? -12.844 -17.125 -31.047 1 95.5 270 GLY B C 1
ATOM 6326 O O . GLY B 1 270 ? -14.062 -16.984 -31.188 1 95.5 270 GLY B O 1
ATOM 6327 N N . TYR B 1 271 ? -12.18 -16.578 -30.094 1 96.38 271 TYR B N 1
ATOM 6328 C CA . TYR B 1 271 ? -12.836 -15.594 -29.234 1 96.38 271 TYR B CA 1
ATOM 6329 C C . TYR B 1 271 ? -12.969 -14.25 -29.938 1 96.38 271 TYR B C 1
ATOM 6331 O O . TYR B 1 271 ? -12.242 -13.969 -30.891 1 96.38 271 TYR B O 1
ATOM 6339 N N . LEU B 1 272 ? -13.984 -13.438 -29.562 1 96.44 272 LEU B N 1
ATOM 6340 C CA . LEU B 1 272 ? -14.227 -12.094 -30.094 1 96.44 272 LEU B CA 1
ATOM 6341 C C . LEU B 1 272 ? -14.5 -12.148 -31.594 1 96.44 272 LEU B C 1
ATOM 6343 O O . LEU B 1 272 ? -14.266 -11.172 -32.312 1 96.44 272 LEU B O 1
ATOM 6347 N N . LYS B 1 273 ? -14.93 -13.227 -32.062 1 92.5 273 LYS B N 1
ATOM 6348 C CA . LYS B 1 273 ? -15.109 -13.422 -33.5 1 92.5 273 LYS B CA 1
ATOM 6349 C C . LYS B 1 273 ? -16.219 -12.516 -34.031 1 92.5 273 LYS B C 1
ATOM 6351 O O . LYS B 1 273 ? -16.141 -12.055 -35.156 1 92.5 273 LYS B O 1
ATOM 6356 N N . ASP B 1 274 ? -17.188 -12.219 -33.281 1 92.81 274 ASP B N 1
ATOM 6357 C CA . ASP B 1 274 ? -18.344 -11.445 -33.719 1 92.81 274 ASP B CA 1
ATOM 6358 C C . ASP B 1 274 ? -18.188 -9.969 -33.375 1 92.81 274 ASP B C 1
ATOM 6360 O O . ASP B 1 274 ? -19.109 -9.18 -33.562 1 92.81 274 ASP B O 1
ATOM 6364 N N . ILE B 1 275 ? -17.031 -9.609 -32.875 1 96 275 ILE B N 1
ATOM 6365 C CA . ILE B 1 275 ? -16.766 -8.234 -32.469 1 96 275 ILE B CA 1
ATOM 6366 C C . ILE B 1 275 ? -16.016 -7.512 -33.594 1 96 275 ILE B C 1
ATOM 6368 O O . ILE B 1 275 ? -15.055 -8.047 -34.156 1 96 275 ILE B O 1
ATOM 6372 N N . ALA B 1 276 ? -16.484 -6.328 -33.906 1 94.81 276 ALA B N 1
ATOM 6373 C CA . ALA B 1 276 ? -15.797 -5.512 -34.906 1 94.81 276 ALA B CA 1
ATOM 6374 C C . ALA B 1 276 ? -14.336 -5.285 -34.531 1 94.81 276 ALA B C 1
ATOM 6376 O O . ALA B 1 276 ? -13.992 -5.312 -33.344 1 94.81 276 ALA B O 1
ATOM 6377 N N . PRO B 1 277 ? -13.492 -5.102 -35.562 1 95.88 277 PRO B N 1
ATOM 6378 C CA . PRO B 1 277 ? -12.094 -4.809 -35.25 1 95.88 277 PRO B CA 1
ATOM 6379 C C . PRO B 1 277 ? -11.938 -3.566 -34.375 1 95.88 277 PRO B C 1
ATOM 6381 O O . PRO B 1 277 ? -12.648 -2.578 -34.562 1 95.88 277 PRO B O 1
ATOM 6384 N N . PHE B 1 278 ? -11.055 -3.701 -33.469 1 98.12 278 PHE B N 1
ATOM 6385 C CA . PHE B 1 278 ? -10.758 -2.555 -32.625 1 98.12 278 PHE B CA 1
ATOM 6386 C C . PHE B 1 278 ? -9.898 -1.538 -33.375 1 98.12 278 PHE B C 1
ATOM 6388 O O . PHE B 1 278 ? -9.133 -1.901 -34.25 1 98.12 278 PHE B O 1
ATOM 6395 N N . LEU B 1 279 ? -10 -0.37 -32.969 1 97.94 279 LEU B N 1
ATOM 6396 C CA . LEU B 1 279 ? -9.156 0.692 -33.5 1 97.94 279 LEU B CA 1
ATOM 6397 C C . LEU B 1 279 ? -7.895 0.857 -32.656 1 97.94 279 LEU B C 1
ATOM 6399 O O . LEU B 1 279 ? -7.879 0.498 -31.484 1 97.94 279 LEU B O 1
ATOM 6403 N N . ASN B 1 280 ? -6.809 1.344 -33.281 1 96.56 280 ASN B N 1
ATOM 6404 C CA . ASN B 1 280 ? -5.672 1.82 -32.5 1 96.56 280 ASN B CA 1
ATOM 6405 C C . ASN B 1 280 ? -5.875 3.258 -32.062 1 96.56 280 ASN B C 1
ATOM 6407 O O . ASN B 1 280 ? -6.816 3.928 -32.469 1 96.56 280 ASN B O 1
ATOM 6411 N N . ASP B 1 281 ? -5.023 3.678 -31.188 1 93.94 281 ASP B N 1
ATOM 6412 C CA . ASP B 1 281 ? -5.203 4.988 -30.562 1 93.94 281 ASP B CA 1
ATOM 6413 C C . ASP B 1 281 ? -5.047 6.109 -31.594 1 93.94 281 ASP B C 1
ATOM 6415 O O . ASP B 1 281 ? -5.715 7.141 -31.5 1 93.94 281 ASP B O 1
ATOM 6419 N N . HIS B 1 282 ? -4.285 5.953 -32.594 1 94.25 282 HIS B N 1
ATOM 6420 C CA . HIS B 1 282 ? -4.094 6.953 -33.625 1 94.25 282 HIS B CA 1
ATOM 6421 C C . HIS B 1 282 ? -5.363 7.145 -34.469 1 94.25 282 HIS B C 1
ATOM 6423 O O . HIS B 1 282 ? -5.801 8.281 -34.688 1 94.25 282 HIS B O 1
ATOM 6429 N N . ASP B 1 283 ? -5.934 6.109 -34.875 1 95.06 283 ASP B N 1
ATOM 6430 C CA . ASP B 1 283 ? -7.141 6.156 -35.688 1 95.06 283 ASP B CA 1
ATOM 6431 C C . ASP B 1 283 ? -8.328 6.688 -34.906 1 95.06 283 ASP B C 1
ATOM 6433 O O . ASP B 1 283 ? -9.188 7.391 -35.438 1 95.06 283 ASP B O 1
ATOM 6437 N N . ALA B 1 284 ? -8.383 6.371 -33.688 1 95.81 284 ALA B N 1
ATOM 6438 C CA . ALA B 1 284 ? -9.5 6.754 -32.812 1 95.81 284 ALA B CA 1
ATOM 6439 C C . ALA B 1 284 ? -9.477 8.25 -32.531 1 95.81 284 ALA B C 1
ATOM 6441 O O . ALA B 1 284 ? -10.508 8.844 -32.219 1 95.81 284 ALA B O 1
ATOM 6442 N N . ALA B 1 285 ? -8.297 8.828 -32.594 1 91.88 285 ALA B N 1
ATOM 6443 C CA . ALA B 1 285 ? -8.109 10.242 -32.25 1 91.88 285 ALA B CA 1
ATOM 6444 C C . ALA B 1 285 ? -8.945 11.141 -33.156 1 91.88 285 ALA B C 1
ATOM 6446 O O . ALA B 1 285 ? -9.266 12.273 -32.781 1 91.88 285 ALA B O 1
ATOM 6447 N N . HIS B 1 286 ? -9.43 10.656 -34.281 1 92.81 286 HIS B N 1
ATOM 6448 C CA . HIS B 1 286 ? -10.148 11.453 -35.281 1 92.81 286 HIS B CA 1
ATOM 6449 C C . HIS B 1 286 ? -11.656 11.289 -35.125 1 92.81 286 HIS B C 1
ATOM 6451 O O . HIS B 1 286 ? -12.43 11.984 -35.781 1 92.81 286 HIS B O 1
ATOM 6457 N N . LEU B 1 287 ? -12.062 10.492 -34.281 1 96.25 287 LEU B N 1
ATOM 6458 C CA . LEU B 1 287 ? -13.492 10.266 -34.062 1 96.25 287 LEU B CA 1
ATOM 6459 C C . LEU B 1 287 ? -14.086 11.328 -33.156 1 96.25 287 LEU B C 1
ATOM 6461 O O . LEU B 1 287 ? -13.398 11.875 -32.312 1 96.25 287 LEU B O 1
ATOM 6465 N N . PRO B 1 288 ? -15.398 11.578 -33.438 1 96.81 288 PRO B N 1
ATOM 6466 C CA . PRO B 1 288 ? -16.078 12.484 -32.5 1 96.81 288 PRO B CA 1
ATOM 6467 C C . PRO B 1 288 ? -16.078 11.961 -31.062 1 96.81 288 PRO B C 1
ATOM 6469 O O . PRO B 1 288 ? -16.109 10.742 -30.844 1 96.81 288 PRO B O 1
ATOM 6472 N N . ALA B 1 289 ? -16.234 12.867 -30.094 1 96.88 289 ALA B N 1
ATOM 6473 C CA . ALA B 1 289 ? -16.141 12.555 -28.672 1 96.88 289 ALA B CA 1
ATOM 6474 C C . ALA B 1 289 ? -17.234 11.586 -28.25 1 96.88 289 ALA B C 1
ATOM 6476 O O . ALA B 1 289 ? -17.031 10.742 -27.375 1 96.88 289 ALA B O 1
ATOM 6477 N N . ASP B 1 290 ? -18.359 11.664 -28.859 1 97.5 290 ASP B N 1
ATOM 6478 C CA . ASP B 1 290 ? -19.5 10.844 -28.453 1 97.5 290 ASP B CA 1
ATOM 6479 C C . ASP B 1 290 ? -19.516 9.516 -29.219 1 97.5 290 ASP B C 1
ATOM 6481 O O . ASP B 1 290 ? -20.438 8.711 -29.047 1 97.5 290 ASP B O 1
ATOM 6485 N N . LYS B 1 291 ? -18.469 9.234 -29.984 1 97.94 291 LYS B N 1
ATOM 6486 C CA . LYS B 1 291 ? -18.453 8.031 -30.828 1 97.94 291 LYS B CA 1
ATOM 6487 C C . LYS B 1 291 ? -17.266 7.137 -30.5 1 97.94 291 LYS B C 1
ATOM 6489 O O . LYS B 1 291 ? -17.094 6.074 -31.094 1 97.94 291 LYS B O 1
ATOM 6494 N N . VAL B 1 292 ? -16.516 7.512 -29.469 1 97.88 292 VAL B N 1
ATOM 6495 C CA . VAL B 1 292 ? -15.297 6.75 -29.203 1 97.88 292 VAL B CA 1
ATOM 6496 C C . VAL B 1 292 ? -15.305 6.258 -27.75 1 97.88 292 VAL B C 1
ATOM 6498 O O . VAL B 1 292 ? -15.773 6.957 -26.859 1 97.88 292 VAL B O 1
ATOM 6501 N N . LEU B 1 293 ? -14.844 5.09 -27.531 1 98.56 293 LEU B N 1
ATOM 6502 C CA . LEU B 1 293 ? -14.523 4.5 -26.234 1 98.56 293 LEU B CA 1
ATOM 6503 C C . LEU B 1 293 ? -13.094 3.973 -26.219 1 98.56 293 LEU B C 1
ATOM 6505 O O . LEU B 1 293 ? -12.695 3.201 -27.094 1 98.56 293 LEU B O 1
ATOM 6509 N N . TYR B 1 294 ? -12.281 4.434 -25.266 1 98.62 294 TYR B N 1
ATOM 6510 C CA . TYR B 1 294 ? -10.914 3.955 -25.094 1 98.62 294 TYR B CA 1
ATOM 6511 C C . TYR B 1 294 ? -10.852 2.844 -24.047 1 98.62 294 TYR B C 1
ATOM 6513 O O . TYR B 1 294 ? -11.195 3.053 -22.891 1 98.62 294 TYR B O 1
ATOM 6521 N N . LEU B 1 295 ? -10.484 1.691 -24.422 1 98.5 295 LEU B N 1
ATOM 6522 C CA . LEU B 1 295 ? -10.141 0.627 -23.484 1 98.5 295 LEU B CA 1
ATOM 6523 C C . LEU B 1 295 ? -8.648 0.658 -23.141 1 98.5 295 LEU B C 1
ATOM 6525 O O . LEU B 1 295 ? -7.809 0.396 -24 1 98.5 295 LEU B O 1
ATOM 6529 N N . CYS B 1 296 ? -8.352 0.901 -21.859 1 97.75 296 CYS B N 1
ATOM 6530 C CA . CYS B 1 296 ? -6.992 1.282 -21.5 1 97.75 296 CYS B CA 1
ATOM 6531 C C . CYS B 1 296 ? -6.398 0.295 -20.5 1 97.75 296 CYS B C 1
ATOM 6533 O O . CYS B 1 296 ? -7.113 -0.245 -19.656 1 97.75 296 CYS B O 1
ATOM 6535 N N . THR B 1 297 ? -5.066 0.128 -20.562 1 95.75 297 THR B N 1
ATOM 6536 C CA . THR B 1 297 ? -4.32 -0.512 -19.484 1 95.75 297 THR B CA 1
ATOM 6537 C C . THR B 1 297 ? -4.074 0.467 -18.344 1 95.75 297 THR B C 1
ATOM 6539 O O . THR B 1 297 ? -4.266 1.675 -18.5 1 95.75 297 THR B O 1
ATOM 6542 N N . GLY B 1 298 ? -3.719 -0.094 -17.156 1 94.19 298 GLY B N 1
ATOM 6543 C CA . GLY B 1 298 ? -3.34 0.774 -16.062 1 94.19 298 GLY B CA 1
ATOM 6544 C C . GLY B 1 298 ? -4.367 0.81 -14.945 1 94.19 298 GLY B C 1
ATOM 6545 O O . GLY B 1 298 ? -4.457 1.793 -14.211 1 94.19 298 GLY B O 1
ATOM 6546 N N . SER B 1 299 ? -5.121 -0.246 -14.766 1 92.5 299 SER B N 1
ATOM 6547 C CA . SER B 1 299 ? -6.199 -0.296 -13.781 1 92.5 299 SER B CA 1
ATOM 6548 C C . SER B 1 299 ? -5.656 -0.275 -12.359 1 92.5 299 SER B C 1
ATOM 6550 O O . SER B 1 299 ? -6.387 0.03 -11.414 1 92.5 299 SER B O 1
ATOM 6552 N N . GLN B 1 300 ? -4.344 -0.52 -12.195 1 91.56 300 GLN B N 1
ATOM 6553 C CA . GLN B 1 300 ? -3.777 -0.599 -10.852 1 91.56 300 GLN B CA 1
ATOM 6554 C C . GLN B 1 300 ? -2.867 0.592 -10.57 1 91.56 300 GLN B C 1
ATOM 6556 O O . GLN B 1 300 ? -2.111 0.585 -9.594 1 91.56 300 GLN B O 1
ATOM 6561 N N . GLY B 1 301 ? -2.893 1.56 -11.414 1 91.81 301 GLY B N 1
ATOM 6562 C CA . GLY B 1 301 ? -2.107 2.764 -11.188 1 91.81 301 GLY B CA 1
ATOM 6563 C C . GLY B 1 301 ? -0.662 2.621 -11.625 1 91.81 301 GLY B C 1
ATOM 6564 O O . GLY B 1 301 ? 0.211 3.348 -11.148 1 91.81 301 GLY B O 1
ATOM 6565 N N . GLU B 1 302 ? -0.365 1.716 -12.531 1 89.12 302 GLU B N 1
ATOM 6566 C CA . GLU B 1 302 ? 0.988 1.541 -13.055 1 89.12 302 GLU B CA 1
ATOM 6567 C C . GLU B 1 302 ? 1.476 2.803 -13.758 1 89.12 302 GLU B C 1
ATOM 6569 O O . GLU B 1 302 ? 0.819 3.301 -14.68 1 89.12 302 GLU B O 1
ATOM 6574 N N . PRO B 1 303 ? 2.629 3.33 -13.461 1 83.38 303 PRO B N 1
ATOM 6575 C CA . PRO B 1 303 ? 3.053 4.648 -13.945 1 83.38 303 PRO B CA 1
ATOM 6576 C C . PRO B 1 303 ? 3.24 4.688 -15.461 1 83.38 303 PRO B C 1
ATOM 6578 O O . PRO B 1 303 ? 3.043 5.734 -16.078 1 83.38 303 PRO B O 1
ATOM 6581 N N . ARG B 1 304 ? 3.615 3.586 -16.125 1 86.25 304 ARG B N 1
ATOM 6582 C CA . ARG B 1 304 ? 3.914 3.604 -17.547 1 86.25 304 ARG B CA 1
ATOM 6583 C C . ARG B 1 304 ? 2.727 3.1 -18.359 1 86.25 304 ARG B C 1
ATOM 6585 O O . ARG B 1 304 ? 2.764 3.107 -19.594 1 86.25 304 ARG B O 1
ATOM 6592 N N . ALA B 1 305 ? 1.688 2.783 -17.719 1 92.94 305 ALA B N 1
ATOM 6593 C CA . ALA B 1 305 ? 0.517 2.266 -18.422 1 92.94 305 ALA B CA 1
ATOM 6594 C C . ALA B 1 305 ? -0.27 3.393 -19.078 1 92.94 305 ALA B C 1
ATOM 6596 O O . ALA B 1 305 ? -0.043 4.57 -18.797 1 92.94 305 ALA B O 1
ATOM 6597 N N . ALA B 1 306 ? -1.126 3.086 -19.938 1 95.69 306 ALA B N 1
ATOM 6598 C CA . ALA B 1 306 ? -1.841 4.027 -20.797 1 95.69 306 ALA B CA 1
ATOM 6599 C C . ALA B 1 306 ? -2.635 5.031 -19.969 1 95.69 306 ALA B C 1
ATOM 6601 O O . ALA B 1 306 ? -2.539 6.242 -20.188 1 95.69 306 ALA B O 1
ATOM 6602 N N . LEU B 1 307 ? -3.387 4.578 -19.047 1 96.38 307 LEU B N 1
ATOM 6603 C CA . LEU B 1 307 ? -4.281 5.449 -18.281 1 96.38 307 LEU B CA 1
ATOM 6604 C C . LEU B 1 307 ? -3.486 6.469 -17.469 1 96.38 307 LEU B C 1
ATOM 6606 O O . LEU B 1 307 ? -3.914 7.617 -17.328 1 96.38 307 LEU B O 1
ATOM 6610 N N . ALA B 1 308 ? -2.383 6.012 -16.859 1 95.75 308 ALA B N 1
ATOM 6611 C CA . ALA B 1 308 ? -1.527 6.934 -16.109 1 95.75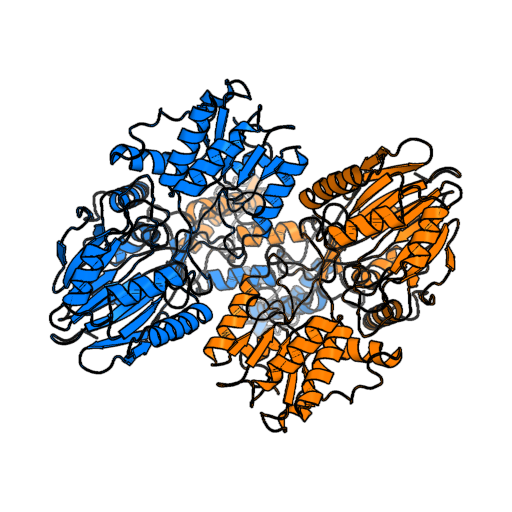 308 ALA B CA 1
ATOM 6612 C C . ALA B 1 308 ? -0.972 8.023 -17.031 1 95.75 308 ALA B C 1
ATOM 6614 O O . ALA B 1 308 ? -0.92 9.195 -16.641 1 95.75 308 ALA B O 1
ATOM 6615 N N . ARG B 1 309 ? -0.549 7.672 -18.188 1 95.88 309 ARG B N 1
ATOM 6616 C CA . ARG B 1 309 ? -0.035 8.633 -19.172 1 95.88 309 ARG B CA 1
ATOM 6617 C C . ARG B 1 309 ? -1.126 9.602 -19.609 1 95.88 309 ARG B C 1
ATOM 6619 O O . ARG B 1 309 ? -0.865 10.789 -19.797 1 95.88 309 ARG B O 1
ATOM 6626 N N . ILE B 1 310 ? -2.27 9.086 -19.797 1 96.88 310 ILE B N 1
ATOM 6627 C CA . ILE B 1 310 ? -3.408 9.914 -20.188 1 96.88 310 ILE B CA 1
ATOM 6628 C C . ILE B 1 310 ? -3.711 10.922 -19.078 1 96.88 310 ILE B C 1
ATOM 6630 O O . ILE B 1 310 ? -3.887 12.109 -19.344 1 96.88 310 ILE B O 1
ATOM 6634 N N . ALA B 1 311 ? -3.719 10.406 -17.875 1 96.31 311 ALA B N 1
ATOM 6635 C CA . ALA B 1 311 ? -4.012 11.258 -16.719 1 96.31 311 ALA B CA 1
ATOM 6636 C C . ALA B 1 311 ? -2.951 12.344 -16.547 1 96.31 311 ALA B C 1
ATOM 6638 O O . ALA B 1 311 ? -3.238 13.43 -16.031 1 96.31 311 ALA B O 1
ATOM 6639 N N . GLY B 1 312 ? -1.745 12.039 -17 1 94.38 312 GLY B N 1
ATOM 6640 C CA . GLY B 1 312 ? -0.658 13 -16.938 1 94.38 312 GLY B CA 1
ATOM 6641 C C . GLY B 1 312 ? -0.57 13.875 -18.188 1 94.38 312 GLY B C 1
ATOM 6642 O O . GLY B 1 312 ? 0.355 14.672 -18.312 1 94.38 312 GLY B O 1
ATOM 6643 N N . ASN B 1 313 ? -1.397 13.727 -19.109 1 93.31 313 ASN B N 1
ATOM 6644 C CA . ASN B 1 313 ? -1.416 14.438 -20.375 1 93.31 313 ASN B CA 1
ATOM 6645 C C . ASN B 1 313 ? -0.151 14.172 -21.188 1 93.31 313 ASN B C 1
ATOM 6647 O O . ASN B 1 313 ? 0.385 15.086 -21.828 1 93.31 313 ASN B O 1
ATOM 6651 N N . ASP B 1 314 ? 0.295 13.039 -21.078 1 92.75 314 ASP B N 1
ATOM 6652 C CA . ASP B 1 314 ? 1.549 12.656 -21.719 1 92.75 314 ASP B CA 1
ATOM 6653 C C . ASP B 1 314 ? 1.312 11.625 -22.828 1 92.75 314 ASP B C 1
ATOM 6655 O O . ASP B 1 314 ? 2.23 11.289 -23.578 1 9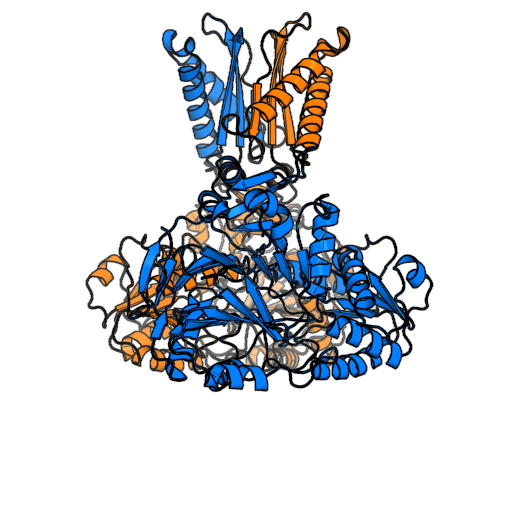2.75 314 ASP B O 1
ATOM 6659 N N . HIS B 1 315 ? 0.123 11.117 -22.938 1 94.81 315 HIS B N 1
ATOM 6660 C CA . HIS B 1 315 ? -0.154 10.148 -23.984 1 94.81 315 HIS B CA 1
ATOM 6661 C C . HIS B 1 315 ? -0.196 10.812 -25.359 1 94.81 315 HIS B C 1
ATOM 6663 O O . HIS B 1 315 ? -0.824 11.867 -25.516 1 94.81 315 HIS B O 1
ATOM 6669 N N . PRO B 1 316 ? 0.419 10.328 -26.281 1 93.56 316 PRO B N 1
ATOM 6670 C CA . PRO B 1 316 ? 0.592 11.016 -27.562 1 93.56 316 PRO B CA 1
ATOM 6671 C C . PRO B 1 316 ? -0.716 11.156 -28.328 1 93.56 316 PRO B C 1
ATOM 6673 O O . PRO B 1 316 ? -0.906 12.141 -29.047 1 93.56 316 PRO B O 1
ATOM 6676 N N . ASN B 1 317 ? -1.669 10.266 -28.188 1 95 317 ASN B N 1
ATOM 6677 C CA . ASN B 1 317 ? -2.805 10.234 -29.094 1 95 317 ASN B CA 1
ATOM 6678 C C . ASN B 1 317 ? -4.129 10.383 -28.359 1 95 317 ASN B C 1
ATOM 6680 O O . ASN B 1 317 ? -5.156 10.695 -28.953 1 95 317 ASN B O 1
ATOM 6684 N N . VAL B 1 318 ? -4.113 10.133 -27.078 1 96.5 318 VAL B N 1
ATOM 6685 C CA . VAL B 1 318 ? -5.375 10.125 -26.344 1 96.5 318 VAL B CA 1
ATOM 6686 C C . VAL B 1 318 ? -5.359 11.234 -25.297 1 96.5 318 VAL B C 1
ATOM 6688 O O . VAL B 1 318 ? -4.449 11.305 -24.469 1 96.5 318 VAL B O 1
ATOM 6691 N N . LYS B 1 319 ? -6.355 12.062 -25.375 1 95.38 319 LYS B N 1
ATOM 6692 C CA . LYS B 1 319 ? -6.535 13.141 -24.422 1 95.38 319 LYS B CA 1
ATOM 6693 C C . LYS B 1 319 ? -7.965 13.172 -23.875 1 95.38 319 LYS B C 1
ATOM 6695 O O . LYS B 1 319 ? -8.922 13.016 -24.641 1 95.38 319 LYS B O 1
ATOM 6700 N N . LEU B 1 320 ? -8.078 13.258 -22.578 1 96.88 320 LEU B N 1
ATOM 6701 C CA . LEU B 1 320 ? -9.375 13.422 -21.938 1 96.88 320 LEU B CA 1
ATOM 6702 C C . LEU B 1 320 ? -9.523 14.828 -21.359 1 96.88 320 LEU B C 1
ATOM 6704 O O . LEU B 1 320 ? -8.523 15.523 -21.141 1 96.88 320 LEU B O 1
ATOM 6708 N N . SER B 1 321 ? -10.734 15.258 -21.188 1 95.12 321 SER B N 1
ATOM 6709 C CA . SER B 1 321 ? -11.008 16.594 -20.688 1 95.12 321 SER B CA 1
ATOM 6710 C C . SER B 1 321 ? -12.328 16.641 -19.922 1 95.12 321 SER B C 1
ATOM 6712 O O . SER B 1 321 ? -12.961 15.609 -19.703 1 95.12 321 SER B O 1
ATOM 6714 N N . LYS B 1 322 ? -12.672 17.859 -19.531 1 95.69 322 LYS B N 1
ATOM 6715 C CA . LYS B 1 322 ? -13.875 18.078 -18.734 1 95.69 322 LYS B CA 1
ATOM 6716 C C . LYS B 1 322 ? -15.102 17.484 -19.422 1 95.69 322 LYS B C 1
ATOM 6718 O O . LYS B 1 322 ? -15.312 17.703 -20.625 1 95.69 322 LYS B O 1
ATOM 6723 N N . GLY B 1 323 ? -15.836 16.719 -18.656 1 95.44 323 GLY B N 1
ATOM 6724 C CA . GLY B 1 323 ? -17.047 16.125 -19.188 1 95.44 323 GLY B CA 1
ATOM 6725 C C . GLY B 1 323 ? -16.875 14.664 -19.594 1 95.44 323 GLY B C 1
ATOM 6726 O O . GLY B 1 323 ? -17.844 13.93 -19.734 1 95.44 323 GLY B O 1
ATOM 6727 N N . ASP B 1 324 ? -15.625 14.234 -19.844 1 98.12 324 ASP B N 1
ATOM 6728 C CA . ASP B 1 324 ? -15.344 12.828 -20.141 1 98.12 324 ASP B CA 1
ATOM 6729 C C . ASP B 1 324 ? -15.445 11.977 -18.891 1 98.12 324 ASP B C 1
ATOM 6731 O O . ASP B 1 324 ? -15.555 12.5 -17.781 1 98.12 324 ASP B O 1
ATOM 6735 N N . VAL B 1 325 ? -15.461 10.609 -19.062 1 98.44 325 VAL B N 1
ATOM 6736 C CA . VAL B 1 325 ? -15.602 9.719 -17.922 1 98.44 325 VAL B CA 1
ATOM 6737 C C . VAL B 1 325 ? -14.586 8.578 -18.016 1 98.44 325 VAL B C 1
ATOM 6739 O O . VAL B 1 325 ? -14.289 8.102 -19.125 1 98.44 325 VAL B O 1
ATOM 6742 N N . VAL B 1 326 ? -14.008 8.234 -16.906 1 98.56 326 VAL B N 1
ATOM 6743 C CA . VAL B 1 326 ? -13.172 7.047 -16.812 1 98.56 326 VAL B CA 1
ATOM 6744 C C . VAL B 1 326 ? -13.812 6.039 -15.859 1 98.56 326 VAL B C 1
ATOM 6746 O O . VAL B 1 326 ? -14.133 6.367 -14.711 1 98.56 326 VAL B O 1
ATOM 6749 N N . ILE B 1 327 ? -14.008 4.855 -16.281 1 98.56 327 ILE B N 1
ATOM 6750 C CA . ILE B 1 327 ? -14.648 3.777 -15.547 1 98.56 327 ILE B CA 1
ATOM 6751 C C . ILE B 1 327 ? -13.625 2.703 -15.195 1 98.56 327 ILE B C 1
ATOM 6753 O O . ILE B 1 327 ? -13 2.119 -16.094 1 98.56 327 ILE B O 1
ATOM 6757 N N . PHE B 1 328 ? -13.461 2.482 -13.883 1 97.88 328 PHE B N 1
ATOM 6758 C CA . PHE B 1 328 ? -12.562 1.435 -13.414 1 97.88 328 PHE B CA 1
ATOM 6759 C C . PHE B 1 328 ? -13.312 0.122 -13.227 1 97.88 328 PHE B C 1
ATOM 6761 O O . PHE B 1 328 ? -13.867 -0.132 -12.156 1 97.88 328 PHE B O 1
ATOM 6768 N N . SER B 1 329 ? -13.227 -0.707 -14.188 1 97.25 329 SER B N 1
ATOM 6769 C CA . SER B 1 329 ? -13.867 -2.014 -14.109 1 97.25 329 SER B CA 1
ATOM 6770 C C . SER B 1 329 ? -12.898 -3.082 -13.617 1 97.25 329 SER B C 1
ATOM 6772 O O . SER B 1 329 ? -12.656 -4.07 -14.312 1 97.25 329 SER B O 1
ATOM 6774 N N . SER B 1 330 ? -12.344 -2.906 -12.484 1 93.75 330 SER B N 1
ATOM 6775 C CA . SER B 1 330 ? -11.367 -3.791 -11.852 1 93.75 330 SER B CA 1
ATOM 6776 C C . SER B 1 330 ? -11.352 -3.604 -10.344 1 93.75 330 SER B C 1
ATOM 6778 O O . SER B 1 330 ? -11.766 -2.561 -9.836 1 93.75 330 SER B O 1
ATOM 6780 N N . ARG B 1 331 ? -10.891 -4.586 -9.703 1 88.31 331 ARG B N 1
ATOM 6781 C CA . ARG B 1 331 ? -10.711 -4.496 -8.258 1 88.31 331 ARG B CA 1
ATOM 6782 C C . ARG B 1 331 ? -9.328 -3.957 -7.906 1 88.31 331 ARG B C 1
ATOM 6784 O O . ARG B 1 331 ? -8.383 -4.125 -8.68 1 88.31 331 ARG B O 1
ATOM 6791 N N . ILE B 1 332 ? -9.258 -3.348 -6.699 1 90.56 332 ILE B N 1
ATOM 6792 C CA . ILE B 1 332 ? -7.969 -2.904 -6.195 1 90.56 332 ILE B CA 1
ATOM 6793 C C . ILE B 1 332 ? -7.199 -4.094 -5.625 1 90.56 332 ILE B C 1
ATOM 6795 O O . ILE B 1 332 ? -7.711 -4.82 -4.77 1 90.56 332 ILE B O 1
ATOM 6799 N N . ILE B 1 333 ? -6.078 -4.43 -6.148 1 87.75 333 ILE B N 1
ATOM 6800 C CA . ILE B 1 333 ? -5.172 -5.398 -5.543 1 87.75 333 ILE B CA 1
ATOM 6801 C C . ILE B 1 333 ? -4.52 -4.789 -4.301 1 87.75 333 ILE B C 1
ATOM 6803 O O . ILE B 1 333 ? -3.951 -3.699 -4.363 1 87.75 333 ILE B O 1
ATOM 6807 N N . PRO B 1 334 ? -4.637 -5.5 -3.188 1 86.44 334 PRO B N 1
ATOM 6808 C CA . PRO B 1 334 ? -4.098 -4.93 -1.95 1 86.44 334 PRO B CA 1
ATOM 6809 C C . PRO B 1 334 ? -2.652 -4.461 -2.096 1 86.44 334 PRO B C 1
ATOM 6811 O O . PRO B 1 334 ? -1.807 -5.199 -2.602 1 86.44 334 PRO B O 1
ATOM 6814 N N . GLY B 1 335 ? -2.42 -3.188 -1.603 1 85.81 335 GLY B N 1
ATOM 6815 C CA . GLY B 1 335 ? -1.099 -2.594 -1.723 1 85.81 335 GLY B CA 1
ATOM 6816 C C . GLY B 1 335 ? -1.017 -1.533 -2.805 1 85.81 335 GLY B C 1
ATOM 6817 O O . GLY B 1 335 ? -0.07 -0.745 -2.838 1 85.81 335 GLY B O 1
ATOM 6818 N N . ASN B 1 336 ? -2.029 -1.525 -3.705 1 89.56 336 ASN B N 1
ATOM 6819 C CA . ASN B 1 336 ? -1.993 -0.594 -4.828 1 89.56 336 ASN B CA 1
ATOM 6820 C C . ASN B 1 336 ? -2.959 0.569 -4.621 1 89.56 336 ASN B C 1
ATOM 6822 O O . ASN B 1 336 ? -3.242 1.32 -5.559 1 89.56 336 ASN B O 1
ATOM 6826 N N . GLU B 1 337 ? -3.412 0.764 -3.408 1 91.81 337 GLU B N 1
ATOM 6827 C CA . GLU B 1 337 ? -4.395 1.811 -3.145 1 91.81 337 GLU B CA 1
ATOM 6828 C C . GLU B 1 337 ? -3.84 3.189 -3.486 1 91.81 337 GLU B C 1
ATOM 6830 O O . GLU B 1 337 ? -4.473 3.957 -4.215 1 91.81 337 GLU B O 1
ATOM 6835 N N . LYS B 1 338 ? -2.676 3.438 -3.094 1 90.44 338 LYS B N 1
ATOM 6836 C CA . LYS B 1 338 ? -2.129 4.785 -3.221 1 90.44 338 LYS B CA 1
ATOM 6837 C C . LYS B 1 338 ? -1.918 5.156 -4.684 1 90.44 338 LYS B C 1
ATOM 6839 O O . LYS B 1 338 ? -2.375 6.211 -5.137 1 90.44 338 LYS B O 1
ATOM 6844 N N . PRO B 1 339 ? -1.273 4.289 -5.453 1 91.62 339 PRO B N 1
ATOM 6845 C CA . PRO B 1 339 ? -1.124 4.648 -6.867 1 91.62 339 PRO B CA 1
ATOM 6846 C C . PRO B 1 339 ? -2.465 4.777 -7.59 1 91.62 339 PRO B C 1
ATOM 6848 O O . PRO B 1 339 ? -2.621 5.637 -8.461 1 91.62 339 PRO B O 1
ATOM 6851 N N . ILE B 1 340 ? -3.43 3.975 -7.293 1 95.44 340 ILE B N 1
ATOM 6852 C CA . ILE B 1 340 ? -4.742 4.035 -7.926 1 95.44 340 ILE B CA 1
ATOM 6853 C C . ILE B 1 340 ? -5.438 5.34 -7.547 1 95.44 340 ILE B C 1
ATOM 6855 O O . ILE B 1 340 ? -5.984 6.035 -8.406 1 95.44 340 ILE B O 1
ATOM 6859 N N . PHE B 1 341 ? -5.395 5.664 -6.273 1 95.31 341 PHE B N 1
ATOM 6860 C CA . PHE B 1 341 ? -6.047 6.883 -5.809 1 95.31 341 PHE B CA 1
ATOM 6861 C C . PHE B 1 341 ? -5.391 8.117 -6.422 1 95.31 341 PHE B C 1
ATOM 6863 O O . PHE B 1 341 ? -6.074 9.078 -6.781 1 95.31 341 PHE B O 1
ATOM 6870 N N . LYS B 1 342 ? -4.074 8.07 -6.492 1 94.88 342 LYS B N 1
ATOM 6871 C CA . LYS B 1 342 ? -3.377 9.172 -7.156 1 94.88 342 LYS B CA 1
ATOM 6872 C C . LYS B 1 342 ? -3.854 9.328 -8.602 1 94.88 342 LYS B C 1
ATOM 6874 O O . LYS B 1 342 ? -4.102 10.445 -9.055 1 94.88 342 LYS B O 1
ATOM 6879 N N . LEU B 1 343 ? -3.949 8.242 -9.266 1 96.62 343 LEU B N 1
ATOM 6880 C CA . LEU B 1 343 ? -4.434 8.242 -10.641 1 96.62 343 LEU B CA 1
ATOM 6881 C C . LEU B 1 343 ? -5.844 8.82 -10.719 1 96.62 343 LEU B C 1
ATOM 6883 O O . LEU B 1 343 ? -6.117 9.68 -11.562 1 96.62 343 LEU B O 1
ATOM 6887 N N . GLN B 1 344 ? -6.719 8.422 -9.867 1 97.12 344 GLN B N 1
ATOM 6888 C CA . GLN B 1 344 ? -8.094 8.914 -9.828 1 97.12 344 GLN B CA 1
ATOM 6889 C C . GLN B 1 344 ? -8.133 10.414 -9.555 1 97.12 344 GLN B C 1
ATOM 6891 O O . GLN B 1 344 ? -8.891 11.148 -10.188 1 97.12 344 GLN B O 1
ATOM 6896 N N . ASN B 1 345 ? -7.297 10.836 -8.672 1 97.38 345 ASN B N 1
ATOM 6897 C CA . ASN B 1 345 ? -7.234 12.25 -8.328 1 97.38 345 ASN B CA 1
ATOM 6898 C C . ASN B 1 345 ? -6.754 13.086 -9.508 1 97.38 345 ASN B C 1
ATOM 6900 O O . ASN B 1 345 ? -7.258 14.188 -9.742 1 97.38 345 ASN B O 1
ATOM 6904 N N . ASP B 1 346 ? -5.754 12.594 -10.195 1 96.88 346 ASP B N 1
ATOM 6905 C CA . ASP B 1 346 ? -5.258 13.297 -11.375 1 96.88 346 ASP B CA 1
ATOM 6906 C C . ASP B 1 346 ? -6.355 13.453 -12.43 1 96.88 346 ASP B C 1
ATOM 6908 O O . ASP B 1 346 ? -6.48 14.516 -13.047 1 96.88 346 ASP B O 1
ATOM 6912 N N . LEU B 1 347 ? -7.113 12.445 -12.609 1 97.44 347 LEU B N 1
ATOM 6913 C CA . LEU B 1 347 ? -8.227 12.484 -13.555 1 97.44 347 LEU B CA 1
ATOM 6914 C C . LEU B 1 347 ? -9.266 13.516 -13.125 1 97.44 347 LEU B C 1
ATOM 6916 O O . LEU B 1 347 ? -9.742 14.297 -13.945 1 97.44 347 LEU B O 1
ATOM 6920 N N . VAL B 1 348 ? -9.594 13.555 -11.898 1 96.38 348 VAL B N 1
ATOM 6921 C CA . VAL B 1 348 ? -10.594 14.477 -11.375 1 96.38 348 VAL B CA 1
ATOM 6922 C C . VAL B 1 348 ? -10.109 15.914 -11.539 1 96.38 348 VAL B C 1
ATOM 6924 O O . VAL B 1 348 ? -10.898 16.812 -11.859 1 96.38 348 VAL B O 1
ATOM 6927 N N . ARG B 1 349 ? -8.828 16.141 -11.328 1 95 349 ARG B N 1
ATOM 6928 C CA . ARG B 1 349 ? -8.25 17.469 -11.484 1 95 349 ARG B CA 1
ATOM 6929 C C . ARG B 1 349 ? -8.422 17.969 -12.914 1 95 349 ARG B C 1
ATOM 6931 O O . ARG B 1 349 ? -8.555 19.188 -13.133 1 95 349 ARG B O 1
ATOM 6938 N N . MET B 1 350 ? -8.562 17.031 -13.812 1 94.88 350 MET B N 1
ATOM 6939 C CA . MET B 1 350 ? -8.742 17.375 -15.219 1 94.88 350 MET B CA 1
ATOM 6940 C C . MET B 1 350 ? -10.219 17.609 -15.531 1 94.88 350 MET B C 1
ATOM 6942 O O . MET B 1 350 ? -10.562 17.984 -16.656 1 94.88 350 MET B O 1
ATOM 6946 N N . GLY B 1 351 ? -11.031 17.359 -14.586 1 94.81 351 GLY B N 1
ATOM 6947 C CA . GLY B 1 351 ? -12.461 17.516 -14.789 1 94.81 351 GLY B CA 1
ATOM 6948 C C . GLY B 1 351 ? -13.141 16.266 -15.289 1 94.81 351 GLY B C 1
ATOM 6949 O O . GLY B 1 351 ? -14.305 16.281 -15.672 1 94.81 351 GLY B O 1
ATOM 6950 N N . VAL B 1 352 ? -12.398 15.156 -15.25 1 97.62 352 VAL B N 1
ATOM 6951 C CA . VAL B 1 352 ? -12.914 13.875 -15.719 1 97.62 352 VAL B CA 1
ATOM 6952 C C . VAL B 1 352 ? -13.688 13.188 -14.602 1 97.62 352 VAL B C 1
ATOM 6954 O O . VAL B 1 352 ? -13.258 13.195 -13.445 1 97.62 352 VAL B O 1
ATOM 6957 N N . GLU B 1 353 ? -14.844 12.672 -14.906 1 97.06 353 GLU B N 1
ATOM 6958 C CA . GLU B 1 353 ? -15.594 11.875 -13.938 1 97.06 353 GLU B CA 1
ATOM 6959 C C . GLU B 1 353 ? -14.969 10.5 -13.75 1 97.06 353 GLU B C 1
ATOM 6961 O O . GLU B 1 353 ? -14.508 9.883 -14.719 1 97.06 353 GLU B O 1
ATOM 6966 N N . VAL B 1 354 ? -14.938 10.047 -12.516 1 97.5 354 VAL B N 1
ATOM 6967 C CA . VAL B 1 354 ? -14.375 8.734 -12.203 1 97.5 354 VAL B CA 1
ATOM 6968 C C . VAL B 1 354 ? -15.461 7.836 -11.617 1 97.5 354 VAL B C 1
ATOM 6970 O O . VAL B 1 354 ? -16.141 8.211 -10.656 1 97.5 354 VAL B O 1
ATOM 6973 N N . VAL B 1 355 ? -15.625 6.68 -12.18 1 97.25 355 VAL B N 1
ATOM 6974 C CA . VAL B 1 355 ? -16.578 5.688 -11.703 1 97.25 355 VAL B CA 1
ATOM 6975 C C . VAL B 1 355 ? -15.859 4.402 -11.312 1 97.25 355 VAL B C 1
ATOM 6977 O O . VAL B 1 355 ? -15.023 3.898 -12.078 1 97.25 355 VAL B O 1
ATOM 6980 N N . THR B 1 356 ? -16.125 3.914 -10.102 1 95.25 356 THR B N 1
ATOM 6981 C CA . THR B 1 356 ? -15.5 2.689 -9.617 1 95.25 356 THR B CA 1
ATOM 6982 C C . THR B 1 356 ? -16.547 1.665 -9.211 1 95.25 356 THR B C 1
ATOM 6984 O O . THR B 1 356 ? -17.75 1.92 -9.328 1 95.25 356 THR B O 1
ATOM 6987 N N . ASP B 1 357 ? -16.047 0.529 -8.719 1 92.69 357 ASP B N 1
ATOM 6988 C CA . ASP B 1 357 ? -16.953 -0.543 -8.297 1 92.69 357 ASP B CA 1
ATOM 6989 C C . ASP B 1 357 ? -17.688 -0.17 -7.012 1 92.69 357 ASP B C 1
ATOM 6991 O O . ASP B 1 357 ? -18.672 -0.812 -6.645 1 92.69 357 ASP B O 1
ATOM 6995 N N . ARG B 1 358 ? -17.344 0.841 -6.387 1 86.81 358 ARG B N 1
ATOM 6996 C CA . ARG B 1 358 ? -18.062 1.352 -5.223 1 86.81 358 ARG B CA 1
ATOM 6997 C C . ARG B 1 358 ? -19.328 2.08 -5.645 1 86.81 358 ARG B C 1
ATOM 6999 O O . ARG B 1 358 ? -20.297 2.139 -4.883 1 86.81 358 ARG B O 1
ATOM 7006 N N . ASP B 1 359 ? -19.234 2.584 -6.832 1 89.94 359 ASP B N 1
ATOM 7007 C CA . ASP B 1 359 ? -20.312 3.412 -7.344 1 89.94 359 ASP B CA 1
ATOM 7008 C C . ASP B 1 359 ? -21.328 2.57 -8.109 1 89.94 359 ASP B C 1
ATOM 7010 O O . ASP B 1 359 ? -22.531 2.848 -8.078 1 89.94 359 ASP B O 1
ATOM 7014 N N . GLU B 1 360 ? -20.797 1.641 -8.891 1 94 360 GLU B N 1
ATOM 7015 C CA . GLU B 1 360 ? -21.594 0.828 -9.797 1 94 360 GLU B CA 1
ATOM 7016 C C . GLU B 1 360 ? -21.125 -0.626 -9.797 1 94 360 GLU B C 1
ATOM 7018 O O . GLU B 1 360 ? -19.953 -0.908 -9.555 1 94 360 GLU B O 1
ATOM 7023 N N . PRO B 1 361 ? -22.094 -1.58 -10 1 95.19 361 PRO B N 1
ATOM 7024 C CA . PRO B 1 361 ? -21.719 -2.99 -10.094 1 95.19 361 PRO B CA 1
ATOM 7025 C C . PRO B 1 361 ? -21.062 -3.332 -11.438 1 95.19 361 PRO B C 1
ATOM 7027 O O . PRO B 1 361 ? -21.656 -4.02 -12.266 1 95.19 361 PRO B O 1
ATOM 7030 N N . ILE B 1 362 ? -19.828 -2.957 -11.602 1 96.94 362 ILE B N 1
ATOM 7031 C CA . ILE B 1 362 ? -19.156 -3.049 -12.891 1 96.94 362 ILE B CA 1
ATOM 7032 C C . ILE B 1 362 ? -17.953 -3.979 -12.781 1 96.94 362 ILE B C 1
ATOM 7034 O O . ILE B 1 362 ? -17.016 -3.898 -13.586 1 96.94 362 ILE B O 1
ATOM 7038 N N . HIS B 1 363 ? -17.953 -4.785 -11.688 1 95.75 363 HIS B N 1
ATOM 7039 C CA . HIS B 1 363 ? -16.875 -5.762 -11.492 1 95.75 363 HIS B CA 1
ATOM 7040 C C . HIS B 1 363 ? -17.375 -6.98 -10.727 1 95.75 363 HIS B C 1
ATOM 7042 O O . HIS B 1 363 ? -18.266 -6.863 -9.875 1 95.75 363 HIS B O 1
ATOM 7048 N N . VAL B 1 364 ? -16.797 -8.07 -11.023 1 96.06 364 VAL B N 1
ATOM 7049 C CA . VAL B 1 364 ? -16.984 -9.289 -10.242 1 96.06 364 VAL B CA 1
ATOM 7050 C C . VAL B 1 364 ? -15.641 -10.008 -10.086 1 96.06 364 VAL B C 1
ATOM 7052 O O . VAL B 1 364 ? -14.766 -9.898 -10.945 1 96.06 364 VAL B O 1
ATOM 7055 N N . SER B 1 365 ? -15.469 -10.781 -9.031 1 94.81 365 SER B N 1
ATOM 7056 C CA . SER B 1 365 ? -14.219 -11.477 -8.734 1 94.81 365 SER B CA 1
ATOM 7057 C C . SER B 1 365 ? -14.016 -12.672 -9.656 1 94.81 365 SER B C 1
ATOM 7059 O O . SER B 1 365 ? -14.984 -13.273 -10.117 1 94.81 365 SER B O 1
ATOM 7061 N N . GLY B 1 366 ? -12.695 -12.984 -9.891 1 96.44 366 GLY B N 1
ATOM 7062 C CA . GLY B 1 366 ? -12.359 -14.188 -10.633 1 96.44 366 GLY B CA 1
ATOM 7063 C C . GLY B 1 366 ? -12.172 -15.406 -9.742 1 96.44 366 GLY B C 1
ATOM 7064 O O . GLY B 1 366 ? -11.961 -16.516 -10.242 1 96.44 366 GLY B O 1
ATOM 7065 N N . HIS B 1 367 ? -12.289 -15.281 -8.461 1 97.94 367 HIS B N 1
ATOM 7066 C CA . HIS B 1 367 ? -12.094 -16.375 -7.516 1 97.94 367 HIS B CA 1
ATOM 7067 C C . HIS B 1 367 ? -13.391 -16.719 -6.793 1 97.94 367 HIS B C 1
ATOM 7069 O O . HIS B 1 367 ? -14.281 -15.875 -6.676 1 97.94 367 HIS B O 1
ATOM 7075 N N . PRO B 1 368 ? -13.5 -17.906 -6.309 1 98.5 368 PRO B N 1
ATOM 7076 C CA . PRO B 1 368 ? -14.75 -18.359 -5.715 1 98.5 368 PRO B CA 1
ATOM 7077 C C . PRO B 1 368 ? -15.008 -17.766 -4.332 1 98.5 368 PRO B C 1
ATOM 7079 O O . PRO B 1 368 ? -14.078 -17.656 -3.525 1 98.5 368 PRO B O 1
ATOM 7082 N N . ALA B 1 369 ? -16.297 -17.438 -4.129 1 97.94 369 ALA B N 1
ATOM 7083 C CA . ALA B 1 369 ? -16.719 -17.094 -2.775 1 97.94 369 ALA B CA 1
ATOM 7084 C C . ALA B 1 369 ? -17.062 -18.344 -1.972 1 97.94 369 ALA B C 1
ATOM 7086 O O . ALA B 1 369 ? -16.953 -19.469 -2.482 1 97.94 369 ALA B O 1
ATOM 7087 N N . ARG B 1 370 ? -17.453 -18.25 -0.751 1 97.75 370 ARG B N 1
ATOM 7088 C CA . ARG B 1 370 ? -17.578 -19.359 0.195 1 97.75 370 ARG B CA 1
ATOM 7089 C C . ARG B 1 370 ? -18.594 -20.375 -0.281 1 97.75 370 ARG B C 1
ATOM 7091 O O . ARG B 1 370 ? -18.406 -21.578 -0.141 1 97.75 370 ARG B O 1
ATOM 7098 N N . ASP B 1 371 ? -19.734 -19.906 -0.819 1 98.25 371 ASP B N 1
ATOM 7099 C CA . ASP B 1 371 ? -20.766 -20.828 -1.267 1 98.25 371 ASP B CA 1
ATOM 7100 C C . ASP B 1 371 ? -20.266 -21.688 -2.426 1 98.25 371 ASP B C 1
ATOM 7102 O O . ASP B 1 371 ? -20.625 -22.859 -2.535 1 98.25 371 ASP B O 1
ATOM 7106 N N . GLU B 1 372 ? -19.547 -21.094 -3.26 1 98.62 372 GLU B N 1
ATOM 7107 C CA . GLU B 1 372 ? -18.969 -21.828 -4.383 1 98.62 372 GLU B CA 1
ATOM 7108 C C . GLU B 1 372 ? -17.922 -22.828 -3.902 1 98.62 372 GLU B C 1
ATOM 7110 O O . GLU B 1 372 ? -17.844 -23.953 -4.418 1 98.62 372 GLU B O 1
ATOM 7115 N N . MET B 1 373 ? -17.141 -22.422 -2.936 1 98.75 373 MET B N 1
ATOM 7116 C CA . MET B 1 373 ? -16.141 -23.328 -2.367 1 98.75 373 MET B CA 1
ATOM 7117 C C . MET B 1 373 ? -16.812 -24.531 -1.729 1 98.75 373 MET B C 1
ATOM 7119 O O . MET B 1 373 ? -16.359 -25.672 -1.894 1 98.75 373 MET B O 1
ATOM 7123 N N . GLN B 1 374 ? -17.875 -24.297 -1.033 1 98.75 374 GLN B N 1
ATOM 7124 C CA . GLN B 1 374 ? -18.641 -25.391 -0.428 1 98.75 374 GLN B CA 1
ATOM 7125 C C . GLN B 1 374 ? -19.172 -26.344 -1.491 1 98.75 374 GLN B C 1
ATOM 7127 O O . GLN B 1 374 ? -19.125 -27.562 -1.319 1 98.75 374 GLN B O 1
ATOM 7132 N N . ALA B 1 375 ? -19.688 -25.766 -2.574 1 98.75 375 ALA B N 1
ATOM 7133 C CA . ALA B 1 375 ? -20.188 -26.578 -3.674 1 98.75 375 ALA B CA 1
ATOM 7134 C C . ALA B 1 375 ? -19.078 -27.469 -4.242 1 98.75 375 ALA B C 1
ATOM 7136 O O . ALA B 1 375 ? -19.312 -28.641 -4.543 1 98.75 375 ALA B O 1
ATOM 7137 N N . MET B 1 376 ? -17.906 -26.922 -4.414 1 98.81 376 MET B N 1
ATOM 7138 C CA . MET B 1 376 ? -16.766 -27.703 -4.914 1 98.81 376 MET B CA 1
ATOM 7139 C C . MET B 1 376 ? -16.5 -28.906 -4.023 1 98.81 376 MET B C 1
ATOM 7141 O O . MET B 1 376 ? -16.297 -30.016 -4.52 1 98.81 376 MET B O 1
ATOM 7145 N N . TYR B 1 377 ? -16.453 -28.703 -2.723 1 98.81 377 TYR B N 1
ATOM 7146 C CA . TYR B 1 377 ? -16.219 -29.797 -1.787 1 98.81 377 TYR B CA 1
ATOM 7147 C C . TYR B 1 377 ? -17.328 -30.828 -1.854 1 98.81 377 TYR B C 1
ATOM 7149 O O . TYR B 1 377 ? -17.094 -32.031 -1.65 1 98.81 377 TYR B O 1
ATOM 7157 N N . GLN B 1 378 ? -18.547 -30.391 -2.152 1 98.56 378 GLN B N 1
ATOM 7158 C CA . GLN B 1 378 ? -19.672 -31.297 -2.27 1 98.56 378 GLN B CA 1
ATOM 7159 C C . GLN B 1 378 ? -19.578 -32.156 -3.535 1 98.56 378 GLN B C 1
ATOM 7161 O O . GLN B 1 378 ? -19.969 -33.312 -3.543 1 98.56 378 GLN B O 1
ATOM 7166 N N . TYR B 1 379 ? -19.094 -31.531 -4.605 1 98.75 379 TYR B N 1
ATOM 7167 C CA . TYR B 1 379 ? -18.953 -32.25 -5.867 1 98.75 379 TYR B CA 1
ATOM 7168 C C . TYR B 1 379 ? -17.812 -33.25 -5.793 1 98.75 379 TYR B C 1
ATOM 7170 O O . TYR B 1 379 ? -17.969 -34.406 -6.211 1 98.75 379 TYR B O 1
ATOM 7178 N N . VAL B 1 380 ? -16.703 -32.875 -5.195 1 98.75 380 VAL B N 1
ATOM 7179 C CA . VAL B 1 380 ? -15.461 -33.625 -5.332 1 98.75 380 VAL B CA 1
ATOM 7180 C C . VAL B 1 380 ? -15.297 -34.562 -4.152 1 98.75 380 VAL B C 1
ATOM 7182 O O . VAL B 1 380 ? -14.758 -35.688 -4.305 1 98.75 380 VAL B O 1
ATOM 7185 N N . ARG B 1 381 ? -15.648 -34.188 -2.957 1 98.62 381 ARG B N 1
ATOM 7186 C CA . ARG B 1 381 ? -15.625 -34.969 -1.719 1 98.62 381 ARG B CA 1
ATOM 7187 C C . ARG B 1 381 ? -14.25 -35.562 -1.483 1 98.62 381 ARG B C 1
ATOM 7189 O O . ARG B 1 381 ? -14.125 -36.781 -1.329 1 98.62 381 ARG B O 1
ATOM 7196 N N . PRO B 1 382 ? -13.211 -34.812 -1.359 1 98.88 382 PRO B N 1
ATOM 7197 C CA . PRO B 1 382 ? -11.867 -35.344 -1.138 1 98.88 382 PRO B CA 1
ATOM 7198 C C . PRO B 1 382 ? -11.672 -35.875 0.281 1 98.88 382 PRO B C 1
ATOM 7200 O O . PRO B 1 382 ? -12.359 -35.438 1.207 1 98.88 382 PRO B O 1
ATOM 7203 N N . GLN B 1 383 ? -10.695 -36.75 0.433 1 98.75 383 GLN B N 1
ATOM 7204 C CA . GLN B 1 383 ? -10.32 -37.25 1.754 1 98.75 383 GLN B CA 1
ATOM 7205 C C . GLN B 1 383 ? -9.398 -36.25 2.471 1 98.75 383 GLN B C 1
ATOM 7207 O O . GLN B 1 383 ? -9.43 -36.156 3.699 1 98.75 383 GLN B O 1
ATOM 7212 N N . ILE B 1 384 ? -8.562 -35.625 1.746 1 98.88 384 ILE B N 1
ATOM 7213 C CA . ILE B 1 384 ? -7.57 -34.688 2.258 1 98.88 384 ILE B CA 1
ATOM 7214 C C . ILE B 1 384 ? -7.742 -33.344 1.565 1 98.88 384 ILE B C 1
ATOM 7216 O O . ILE B 1 384 ? -7.902 -33.281 0.344 1 98.88 384 ILE B O 1
ATOM 7220 N N . ALA B 1 385 ? -7.777 -32.219 2.34 1 98.88 385 ALA B N 1
ATOM 7221 C CA . ALA B 1 385 ? -7.773 -30.875 1.773 1 98.88 385 ALA B CA 1
ATOM 7222 C C . ALA B 1 385 ? -6.457 -30.156 2.07 1 98.88 385 ALA B C 1
ATOM 7224 O O . ALA B 1 385 ? -6.023 -30.094 3.223 1 98.88 385 ALA B O 1
ATOM 7225 N N . ILE B 1 386 ? -5.805 -29.656 1.048 1 98.88 386 ILE B N 1
ATOM 7226 C CA . ILE B 1 386 ? -4.598 -28.844 1.17 1 98.88 386 ILE B CA 1
ATOM 7227 C C . ILE B 1 386 ? -4.824 -27.469 0.525 1 98.88 386 ILE B C 1
ATOM 7229 O O . ILE B 1 386 ? -4.566 -27.297 -0.667 1 98.88 386 ILE B O 1
ATOM 7233 N N . PRO B 1 387 ? -5.188 -26.469 1.336 1 98.69 387 PRO B N 1
ATOM 7234 C CA . PRO B 1 387 ? -5.406 -25.125 0.818 1 98.69 387 PRO B CA 1
ATOM 7235 C C . PRO B 1 387 ? -4.109 -24.453 0.368 1 98.69 387 PRO B C 1
ATOM 7237 O O . PRO B 1 387 ? -3.102 -24.5 1.074 1 98.69 387 PRO B O 1
ATOM 7240 N N . VAL B 1 388 ? -4.102 -23.859 -0.862 1 98.44 388 VAL B N 1
ATOM 7241 C CA . VAL B 1 388 ? -2.992 -23.078 -1.396 1 98.44 388 VAL B CA 1
ATOM 7242 C C . VAL B 1 388 ? -3.514 -21.766 -1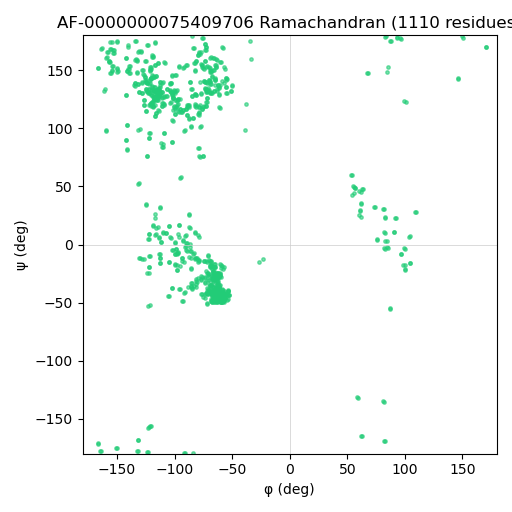.978 1 98.44 388 VAL B C 1
ATOM 7244 O O . VAL B 1 388 ? -4.691 -21.438 -1.814 1 98.44 388 VAL B O 1
ATOM 7247 N N . HIS B 1 389 ? -2.607 -20.938 -2.555 1 98.12 389 HIS B N 1
ATOM 7248 C CA . HIS B 1 389 ? -2.977 -19.672 -3.174 1 98.12 389 HIS B CA 1
ATOM 7249 C C . HIS B 1 389 ? -3.721 -18.766 -2.191 1 98.12 389 HIS B C 1
ATOM 7251 O O . HIS B 1 389 ? -4.828 -18.312 -2.479 1 98.12 389 HIS B O 1
ATOM 7257 N N . GLY B 1 390 ? -3.213 -18.609 -1.059 1 97.38 390 GLY B N 1
ATOM 7258 C CA . GLY B 1 390 ? -3.652 -17.828 0.085 1 97.38 390 GLY B CA 1
ATOM 7259 C C . GLY B 1 390 ? -2.578 -17.656 1.142 1 97.38 390 GLY B C 1
ATOM 7260 O O . GLY B 1 390 ? -1.717 -18.531 1.305 1 97.38 390 GLY B O 1
ATOM 7261 N N . GLU B 1 391 ? -2.664 -16.609 1.823 1 96.88 391 GLU B N 1
ATOM 7262 C CA . GLU B 1 391 ? -1.737 -16.391 2.93 1 96.88 391 GLU B CA 1
ATOM 7263 C C . GLU B 1 391 ? -2.111 -17.25 4.141 1 96.88 391 GLU B C 1
ATOM 7265 O O . GLU B 1 391 ? -3.072 -18.016 4.09 1 96.88 391 GLU B O 1
ATOM 7270 N N . ALA B 1 392 ? -1.276 -17.125 5.156 1 96.75 392 ALA B N 1
ATOM 7271 C CA . ALA B 1 392 ? -1.452 -18 6.32 1 96.75 392 ALA B CA 1
ATOM 7272 C C . ALA B 1 392 ? -2.873 -17.906 6.867 1 96.75 392 ALA B C 1
ATOM 7274 O O . ALA B 1 392 ? -3.492 -18.922 7.188 1 96.75 392 ALA B O 1
ATOM 7275 N N . ARG B 1 393 ? -3.383 -16.734 6.957 1 96.19 393 ARG B N 1
ATOM 7276 C CA . ARG B 1 393 ? -4.734 -16.531 7.465 1 96.19 393 ARG B CA 1
ATOM 7277 C C . ARG B 1 393 ? -5.77 -17.172 6.543 1 96.19 393 ARG B C 1
ATOM 7279 O O . ARG B 1 393 ? -6.746 -17.766 7.008 1 96.19 393 ARG B O 1
ATOM 7286 N N . HIS B 1 394 ? -5.609 -17.094 5.262 1 97.38 394 HIS B N 1
ATOM 7287 C CA . HIS B 1 394 ? -6.496 -17.703 4.27 1 97.38 394 HIS B CA 1
ATOM 7288 C C . HIS B 1 394 ? -6.508 -19.219 4.395 1 97.38 394 HIS B C 1
ATOM 7290 O O . HIS B 1 394 ? -7.574 -19.844 4.402 1 97.38 394 HIS B O 1
ATOM 7296 N N . VAL B 1 395 ? -5.285 -19.719 4.465 1 97.81 395 VAL B N 1
ATOM 7297 C CA . VAL B 1 395 ? -5.109 -21.172 4.477 1 97.81 395 VAL B CA 1
ATOM 7298 C C . VAL B 1 395 ? -5.77 -21.766 5.719 1 97.81 395 VAL B C 1
ATOM 7300 O O . VAL B 1 395 ? -6.461 -22.781 5.637 1 97.81 395 VAL B O 1
ATOM 7303 N N . LYS B 1 396 ? -5.578 -21.141 6.824 1 96.62 396 LYS B N 1
ATOM 7304 C CA . LYS B 1 396 ? -6.184 -21.609 8.062 1 96.62 396 LYS B CA 1
ATOM 7305 C C . LYS B 1 396 ? -7.707 -21.594 7.969 1 96.62 396 LYS B C 1
ATOM 7307 O O . LYS B 1 396 ? -8.367 -22.562 8.352 1 96.62 396 LYS B O 1
ATOM 7312 N N . GLU B 1 397 ? -8.242 -20.484 7.492 1 96.62 397 GLU B N 1
ATOM 7313 C CA . GLU B 1 397 ? -9.695 -20.359 7.324 1 96.62 397 GLU B CA 1
ATOM 7314 C C . GLU B 1 397 ? -10.219 -21.406 6.34 1 96.62 397 GLU B C 1
ATOM 7316 O O . GLU B 1 397 ? -11.297 -21.953 6.535 1 96.62 397 GLU B O 1
ATOM 7321 N N . HIS B 1 398 ? -9.5 -21.641 5.324 1 98.56 398 HIS B N 1
ATOM 7322 C CA . HIS B 1 398 ? -9.883 -22.625 4.316 1 98.56 398 HIS B CA 1
ATOM 7323 C C . HIS B 1 398 ? -9.883 -24.031 4.898 1 98.56 398 HIS B C 1
ATOM 7325 O O . HIS B 1 398 ? -10.75 -24.844 4.57 1 98.56 398 HIS B O 1
ATOM 7331 N N . CYS B 1 399 ? -8.922 -24.391 5.723 1 98.31 399 CYS B N 1
ATOM 7332 C CA . CYS B 1 399 ? -8.922 -25.672 6.418 1 98.31 399 CYS B CA 1
ATOM 7333 C C . CYS B 1 399 ? -10.18 -25.844 7.254 1 98.31 399 CYS B C 1
ATOM 7335 O O . CYS B 1 399 ? -10.797 -26.906 7.242 1 98.31 399 CYS B O 1
ATOM 7337 N N . ALA B 1 400 ? -10.508 -24.781 7.957 1 97.44 400 ALA B N 1
ATOM 7338 C CA . ALA B 1 400 ? -11.719 -24.828 8.773 1 97.44 400 ALA B CA 1
ATOM 7339 C C . ALA B 1 400 ? -12.953 -25.062 7.91 1 97.44 400 ALA B C 1
ATOM 7341 O O . ALA B 1 400 ? -13.828 -25.859 8.273 1 97.44 400 ALA B O 1
ATOM 7342 N N . LEU B 1 401 ? -13.023 -24.391 6.781 1 98.5 401 LEU B N 1
ATOM 7343 C CA . LEU B 1 401 ? -14.141 -24.562 5.859 1 98.5 401 LEU B CA 1
ATOM 7344 C C . LEU B 1 401 ? -14.211 -25.984 5.344 1 98.5 401 LEU B C 1
ATOM 7346 O O . LEU B 1 401 ? -15.289 -26.594 5.297 1 98.5 401 LEU B O 1
ATOM 7350 N N . ALA B 1 402 ? -13.062 -26.516 4.918 1 98.88 402 ALA B N 1
ATOM 7351 C CA . ALA B 1 402 ? -13 -27.891 4.406 1 98.88 402 ALA B CA 1
ATOM 7352 C C . ALA B 1 402 ? -13.477 -28.891 5.457 1 98.88 402 ALA B C 1
ATOM 7354 O O . ALA B 1 402 ? -14.234 -29.812 5.148 1 98.88 402 ALA B O 1
ATOM 7355 N N . THR B 1 403 ? -13.031 -28.719 6.684 1 98.69 403 THR B N 1
ATOM 7356 C CA . THR B 1 403 ? -13.453 -29.562 7.789 1 98.69 403 THR B CA 1
ATOM 7357 C C . THR B 1 403 ? -14.969 -29.5 7.977 1 98.69 403 THR B C 1
ATOM 7359 O O . THR B 1 403 ? -15.625 -30.516 8.141 1 98.69 403 THR B O 1
ATOM 7362 N N . ALA B 1 404 ? -15.484 -28.312 7.941 1 98.38 404 ALA B N 1
ATOM 7363 C CA . ALA B 1 404 ? -16.922 -28.109 8.086 1 98.38 404 ALA B CA 1
ATOM 7364 C C . ALA B 1 404 ? -17.688 -28.797 6.969 1 98.38 404 ALA B C 1
ATOM 7366 O O . ALA B 1 404 ? -18.844 -29.188 7.148 1 98.38 404 ALA B O 1
ATOM 7367 N N . CYS B 1 405 ? -17.062 -28.969 5.82 1 98.5 405 CYS B N 1
ATOM 7368 C CA . CYS B 1 405 ? -17.688 -29.594 4.668 1 98.5 405 CYS B CA 1
ATOM 7369 C C . CYS B 1 405 ? -17.531 -31.109 4.727 1 98.5 405 CYS B C 1
ATOM 7371 O O . CYS B 1 405 ? -17.906 -31.828 3.793 1 98.5 405 CYS B O 1
ATOM 7373 N N . GLY B 1 406 ? -16.844 -31.625 5.734 1 98.12 406 GLY B N 1
ATOM 7374 C CA . GLY B 1 406 ? -16.797 -33.062 5.949 1 98.12 406 GLY B CA 1
ATOM 7375 C C . GLY B 1 406 ? -15.484 -33.688 5.523 1 98.12 406 GLY B C 1
ATOM 7376 O O . GLY B 1 406 ? -15.352 -34.906 5.504 1 98.12 406 GLY B O 1
ATOM 7377 N N . VAL B 1 407 ? -14.531 -32.938 5.164 1 98.69 407 VAL B N 1
ATOM 7378 C CA . VAL B 1 407 ? -13.234 -33.469 4.777 1 98.69 407 VAL B CA 1
ATOM 7379 C C . VAL B 1 407 ? -12.523 -34.031 6.008 1 98.69 407 VAL B C 1
ATOM 7381 O O . VAL B 1 407 ? -12.43 -33.344 7.035 1 98.69 407 VAL B O 1
ATOM 7384 N N . GLU B 1 408 ? -11.992 -35.156 5.941 1 97.81 408 GLU B N 1
ATOM 7385 C CA . GLU B 1 408 ? -11.445 -35.875 7.09 1 97.81 408 GLU B CA 1
ATOM 7386 C C . GLU B 1 408 ? -10.125 -35.25 7.547 1 97.81 408 GLU B C 1
ATOM 7388 O O . GLU B 1 408 ? -9.867 -35.125 8.75 1 97.81 408 GLU B O 1
ATOM 7393 N N . GLN B 1 409 ? -9.273 -34.969 6.602 1 98.44 409 GLN B N 1
ATOM 7394 C CA . GLN B 1 409 ? -7.949 -34.438 6.926 1 98.44 409 GLN B CA 1
ATOM 7395 C C . GLN B 1 409 ? -7.691 -33.125 6.195 1 98.44 409 GLN B C 1
ATOM 7397 O O . GLN B 1 409 ? -7.98 -33 5.004 1 98.44 409 GLN B O 1
ATOM 7402 N N . THR B 1 410 ? -7.199 -32.156 6.906 1 98.5 410 THR B N 1
ATOM 7403 C CA . THR B 1 410 ? -6.785 -30.891 6.32 1 98.5 410 THR B CA 1
ATOM 7404 C C . THR B 1 410 ? -5.359 -30.531 6.742 1 98.5 410 THR B C 1
ATOM 7406 O O . THR B 1 410 ? -4.957 -30.812 7.875 1 98.5 410 THR B O 1
ATOM 7409 N N . LEU B 1 411 ? -4.574 -30.031 5.852 1 98.31 411 LEU B N 1
ATOM 7410 C CA . LEU B 1 411 ? -3.205 -29.609 6.152 1 98.31 411 LEU B CA 1
ATOM 7411 C C . LEU B 1 411 ? -2.965 -28.172 5.723 1 98.31 411 LEU B C 1
ATOM 7413 O O . LEU B 1 411 ? -3.125 -27.844 4.547 1 98.31 411 LEU B O 1
ATOM 7417 N N . ALA B 1 412 ? -2.621 -27.344 6.656 1 97.12 412 ALA B N 1
ATOM 7418 C CA . ALA B 1 412 ? -2.133 -26 6.371 1 97.12 412 ALA B CA 1
ATOM 7419 C C . ALA B 1 412 ? -0.617 -25.984 6.195 1 97.12 412 ALA B C 1
ATOM 7421 O O . ALA B 1 412 ? 0.126 -26.188 7.16 1 97.12 412 ALA B O 1
ATOM 7422 N N . ILE B 1 413 ? -0.156 -25.734 4.996 1 97.38 413 ILE B N 1
ATOM 7423 C CA . ILE B 1 413 ? 1.281 -25.812 4.754 1 97.38 413 ILE B CA 1
ATOM 7424 C C . ILE B 1 413 ? 1.746 -24.562 4.016 1 97.38 413 ILE B C 1
ATOM 7426 O O . ILE B 1 413 ? 0.926 -23.766 3.539 1 97.38 413 ILE B O 1
ATOM 7430 N N . GLU B 1 414 ? 3 -24.312 3.959 1 97.44 414 GLU B N 1
ATOM 7431 C CA . GLU B 1 414 ? 3.672 -23.266 3.195 1 97.44 414 GLU B CA 1
ATOM 7432 C C . GLU B 1 414 ? 4.719 -23.859 2.252 1 97.44 414 GLU B C 1
ATOM 7434 O O . GLU B 1 414 ? 4.918 -25.078 2.221 1 97.44 414 GLU B O 1
ATOM 7439 N N . ASN B 1 415 ? 5.242 -23 1.409 1 98.56 415 ASN B N 1
ATOM 7440 C CA . ASN B 1 415 ? 6.262 -23.438 0.465 1 98.56 415 ASN B CA 1
ATOM 7441 C C . ASN B 1 415 ? 7.375 -24.219 1.163 1 98.56 415 ASN B C 1
ATOM 7443 O O . ASN B 1 415 ? 7.812 -23.844 2.25 1 98.56 415 ASN B O 1
ATOM 7447 N N . GLY B 1 416 ? 7.789 -25.266 0.569 1 98.5 416 GLY B N 1
ATOM 7448 C CA . GLY B 1 416 ? 8.898 -26.062 1.072 1 98.5 416 GLY B CA 1
ATOM 7449 C C . GLY B 1 416 ? 8.453 -27.281 1.852 1 98.5 416 GLY B C 1
ATOM 7450 O O . GLY B 1 416 ? 9.234 -28.219 2.051 1 98.5 416 GLY B O 1
ATOM 7451 N N . ALA B 1 417 ? 7.23 -27.344 2.299 1 98.44 417 ALA B N 1
ATOM 7452 C CA . ALA B 1 417 ? 6.711 -28.5 3.029 1 98.44 417 ALA B CA 1
ATOM 7453 C C . ALA B 1 417 ? 6.406 -29.656 2.084 1 98.44 417 ALA B C 1
ATOM 7455 O O . ALA B 1 417 ? 5.535 -29.547 1.219 1 98.44 417 ALA B O 1
ATOM 7456 N N . MET B 1 418 ? 7.113 -30.75 2.266 1 98.38 418 MET B N 1
ATOM 7457 C CA . MET B 1 418 ? 6.859 -31.953 1.475 1 98.38 418 MET B CA 1
ATOM 7458 C C . MET B 1 418 ? 5.816 -32.844 2.15 1 98.38 418 MET B C 1
ATOM 7460 O O . MET B 1 418 ? 6.039 -33.344 3.256 1 98.38 418 MET B O 1
ATOM 7464 N N . VAL B 1 419 ? 4.719 -33.062 1.482 1 98.69 419 VAL B N 1
ATOM 7465 C CA . VAL B 1 419 ? 3.604 -33.781 2.08 1 98.69 419 VAL B CA 1
ATOM 7466 C C . VAL B 1 419 ? 3.473 -35.156 1.424 1 98.69 419 VAL B C 1
ATOM 7468 O O . VAL B 1 419 ? 3.316 -35.25 0.205 1 98.69 419 VAL B O 1
ATOM 7471 N N . ARG B 1 420 ? 3.578 -36.219 2.203 1 98.62 420 ARG B N 1
ATOM 7472 C CA . ARG B 1 420 ? 3.18 -37.531 1.726 1 98.62 420 ARG B CA 1
ATOM 7473 C C . ARG B 1 420 ? 1.666 -37.719 1.8 1 98.62 420 ARG B C 1
ATOM 7475 O O . ARG B 1 420 ? 1.087 -37.719 2.889 1 98.62 420 ARG B O 1
ATOM 7482 N N . LEU B 1 421 ? 1.021 -37.812 0.699 1 98.62 421 LEU B N 1
ATOM 7483 C CA . LEU B 1 421 ? -0.426 -38 0.624 1 98.62 421 LEU B CA 1
ATOM 7484 C C . LEU B 1 421 ? -0.806 -39.469 0.784 1 98.62 421 LEU B C 1
ATOM 7486 O O . LEU B 1 421 ? -1.884 -39.781 1.294 1 98.62 421 LEU B O 1
ATOM 7490 N N . ALA B 1 422 ? 0.042 -40.281 0.238 1 98.06 422 ALA B N 1
ATOM 7491 C CA . ALA B 1 422 ? -0.139 -41.719 0.318 1 98.06 422 ALA B CA 1
ATOM 7492 C C . ALA B 1 422 ? 1.204 -42.438 0.303 1 98.06 422 ALA B C 1
ATOM 7494 O O . ALA B 1 422 ? 2.172 -41.969 -0.284 1 98.06 422 ALA B O 1
ATOM 7495 N N . PRO B 1 423 ? 1.278 -43.625 0.931 1 97.31 423 PRO B N 1
ATOM 7496 C CA . PRO B 1 423 ? 0.246 -44.312 1.7 1 97.31 423 PRO B CA 1
ATOM 7497 C C . PRO B 1 423 ? 0.055 -43.719 3.098 1 97.31 423 PRO B C 1
ATOM 7499 O O . PRO B 1 423 ? 0.862 -42.906 3.543 1 97.31 423 PRO B O 1
ATOM 7502 N N . GLY B 1 424 ? -1.045 -44.062 3.781 1 95.69 424 GLY B N 1
ATOM 7503 C CA . GLY B 1 424 ? -1.295 -43.656 5.156 1 95.69 424 GLY B CA 1
ATOM 7504 C C . GLY B 1 424 ? -1.858 -42.25 5.266 1 95.69 424 GLY B C 1
ATOM 7505 O O . GLY B 1 424 ? -2.305 -41.688 4.27 1 95.69 424 GLY B O 1
ATOM 7506 N N . PRO B 1 425 ? -1.863 -41.812 6.504 1 97.31 425 PRO B N 1
ATOM 7507 C CA . PRO B 1 425 ? -2.34 -40.438 6.695 1 97.31 425 PRO B CA 1
ATOM 7508 C C . PRO B 1 425 ? -1.401 -39.406 6.086 1 97.31 425 PRO B C 1
ATOM 7510 O O . PRO B 1 425 ? -0.182 -39.594 6.078 1 97.31 425 PRO B O 1
ATOM 7513 N N . ALA B 1 426 ? -1.981 -38.375 5.574 1 98.31 426 ALA B N 1
ATOM 7514 C CA . ALA B 1 426 ? -1.171 -37.281 5.023 1 98.31 426 ALA B CA 1
ATOM 7515 C C . ALA B 1 426 ? -0.321 -36.625 6.109 1 98.31 426 ALA B C 1
ATOM 7517 O O . ALA B 1 426 ? -0.807 -36.344 7.211 1 98.31 426 ALA B O 1
ATOM 7518 N N . GLU B 1 427 ? 0.934 -36.406 5.816 1 97.5 427 GLU B N 1
ATOM 7519 C CA . GLU B 1 427 ? 1.842 -35.812 6.793 1 97.5 427 GLU B CA 1
ATOM 7520 C C . GLU B 1 427 ? 3.012 -35.125 6.109 1 97.5 427 GLU B C 1
ATOM 7522 O O . GLU B 1 427 ? 3.443 -35.531 5.031 1 97.5 427 GLU B O 1
ATOM 7527 N N . VAL B 1 428 ? 3.471 -34.094 6.715 1 98.12 428 VAL B N 1
ATOM 7528 C CA . VAL B 1 428 ? 4.695 -33.469 6.25 1 98.12 428 VAL B CA 1
ATOM 7529 C C . VAL B 1 428 ? 5.902 -34.344 6.598 1 98.12 428 VAL B C 1
ATOM 7531 O O . VAL B 1 428 ? 6.188 -34.562 7.777 1 98.12 428 VAL B O 1
ATOM 7534 N N . ILE B 1 429 ? 6.656 -34.719 5.621 1 97.5 429 ILE B N 1
ATOM 7535 C CA . ILE B 1 429 ? 7.703 -35.719 5.875 1 97.5 429 ILE B CA 1
ATOM 7536 C C . ILE B 1 429 ? 9.07 -35.062 5.711 1 97.5 429 ILE B C 1
ATOM 7538 O O . ILE B 1 429 ? 10.094 -35.625 6.109 1 97.5 429 ILE B O 1
ATOM 7542 N N . ASP B 1 430 ? 9.102 -33.906 5.094 1 96.75 430 ASP B N 1
ATOM 7543 C CA . ASP B 1 430 ? 10.352 -33.188 4.891 1 96.75 430 ASP B CA 1
ATOM 7544 C C . ASP B 1 430 ? 10.086 -31.703 4.633 1 96.75 430 ASP B C 1
ATOM 7546 O O . ASP B 1 430 ? 8.938 -31.297 4.434 1 96.75 430 ASP B O 1
ATOM 7550 N N . HIS B 1 431 ? 11.086 -30.875 4.812 1 97.56 431 HIS B N 1
ATOM 7551 C CA . HIS B 1 431 ? 11.094 -29.469 4.438 1 97.56 431 HIS B CA 1
ATOM 7552 C C . HIS B 1 431 ? 12.273 -29.141 3.529 1 97.56 431 HIS B C 1
ATOM 7554 O O . HIS B 1 431 ? 13.43 -29.219 3.957 1 97.56 431 HIS B O 1
ATOM 7560 N N . VAL B 1 432 ? 11.984 -28.781 2.326 1 97.25 432 VAL B N 1
ATOM 7561 C CA . VAL B 1 432 ? 13.062 -28.484 1.392 1 97.25 432 VAL B CA 1
ATOM 7562 C C . VAL B 1 432 ? 13.336 -26.984 1.363 1 97.25 432 VAL B C 1
ATOM 7564 O O . VAL B 1 432 ? 12.445 -26.188 1.65 1 97.25 432 VAL B O 1
ATOM 7567 N N . PRO B 1 433 ? 14.555 -26.609 1.046 1 95.31 433 PRO B N 1
ATOM 7568 C CA . PRO B 1 433 ? 14.844 -25.172 0.931 1 95.31 433 PRO B CA 1
ATOM 7569 C C . PRO B 1 433 ? 14.102 -24.516 -0.226 1 95.31 433 PRO B C 1
ATOM 7571 O O . PRO B 1 433 ? 14.031 -25.078 -1.321 1 95.31 433 PRO B O 1
ATOM 7574 N N . VAL B 1 434 ? 13.508 -23.422 0.077 1 96.69 434 VAL B N 1
ATOM 7575 C CA . VAL B 1 434 ? 12.812 -22.641 -0.938 1 96.69 434 VAL B CA 1
ATOM 7576 C C . VAL B 1 434 ? 13.422 -21.234 -1.004 1 96.69 434 VAL B C 1
ATOM 7578 O O . VAL B 1 434 ? 14.039 -20.781 -0.042 1 96.69 434 VAL B O 1
ATOM 7581 N N . GLY B 1 435 ? 13.375 -20.594 -2.166 1 95.31 435 GLY B N 1
ATOM 7582 C CA . GLY B 1 435 ? 13.867 -19.234 -2.383 1 95.31 435 GLY B CA 1
ATOM 7583 C C . GLY B 1 435 ? 13.109 -18.5 -3.465 1 95.31 435 GLY B C 1
ATOM 7584 O O . GLY B 1 435 ? 12.18 -19.031 -4.062 1 95.31 435 GLY B O 1
ATOM 7585 N N . ARG B 1 436 ? 13.469 -17.25 -3.609 1 95.94 436 ARG B N 1
ATOM 7586 C CA . ARG B 1 436 ? 12.875 -16.375 -4.625 1 95.94 436 ARG B CA 1
ATOM 7587 C C . ARG B 1 436 ? 13.953 -15.781 -5.527 1 95.94 436 ARG B C 1
ATOM 7589 O O . ARG B 1 436 ? 15.047 -15.453 -5.066 1 95.94 436 ARG B O 1
ATOM 7596 N N . LEU B 1 437 ? 13.617 -15.75 -6.781 1 95 437 LEU B N 1
ATOM 7597 C CA . LEU B 1 437 ? 14.469 -15.133 -7.785 1 95 437 LEU B CA 1
ATOM 7598 C C . LEU B 1 437 ? 13.828 -13.875 -8.359 1 95 437 LEU B C 1
ATOM 7600 O O . LEU B 1 437 ? 12.609 -13.836 -8.562 1 95 437 LEU B O 1
ATOM 7604 N N . ALA B 1 438 ? 14.648 -12.906 -8.555 1 91.88 438 ALA B N 1
ATOM 7605 C CA . ALA B 1 438 ? 14.195 -11.656 -9.156 1 91.88 438 ALA B CA 1
ATOM 7606 C C . ALA B 1 438 ? 14.875 -11.422 -10.508 1 91.88 438 ALA B C 1
ATOM 7608 O O . ALA B 1 438 ? 16.047 -11.766 -10.688 1 91.88 438 ALA B O 1
ATOM 7609 N N . VAL B 1 439 ? 14.102 -10.844 -11.359 1 88.38 439 VAL B N 1
ATOM 7610 C CA . VAL B 1 439 ? 14.695 -10.375 -12.609 1 88.38 439 VAL B CA 1
ATOM 7611 C C . VAL B 1 439 ? 15.32 -9 -12.398 1 88.38 439 VAL B C 1
ATOM 7613 O O . VAL B 1 439 ? 14.641 -8.055 -11.992 1 88.38 439 VAL B O 1
ATOM 7616 N N . ASP B 1 440 ? 16.578 -8.93 -12.398 1 79.88 440 ASP B N 1
ATOM 7617 C CA . ASP B 1 440 ? 17.297 -7.676 -12.195 1 79.88 440 ASP B CA 1
ATOM 7618 C C . ASP B 1 440 ? 17.953 -7.211 -13.492 1 79.88 440 ASP B C 1
ATOM 7620 O O . ASP B 1 440 ? 19.125 -7.539 -13.758 1 79.88 440 ASP B O 1
ATOM 7624 N N . GLY B 1 441 ? 17.438 -6.391 -14.258 1 68 441 GLY B N 1
ATOM 7625 C CA . GLY B 1 441 ? 18.031 -5.812 -15.453 1 68 441 GLY B CA 1
ATOM 7626 C C . GLY B 1 441 ? 17.859 -6.68 -16.688 1 68 441 GLY B C 1
ATOM 7627 O O . GLY B 1 441 ? 17.375 -7.812 -16.594 1 68 441 GLY B O 1
ATOM 7628 N N . GLN B 1 442 ? 17.75 -6.094 -17.891 1 57.47 442 GLN B N 1
ATOM 7629 C CA . GLN B 1 442 ? 17.609 -6.797 -19.156 1 57.47 442 GLN B CA 1
ATOM 7630 C C . GLN B 1 442 ? 18.953 -7.359 -19.625 1 57.47 442 GLN B C 1
ATOM 7632 O O . GLN B 1 442 ? 20 -6.777 -19.359 1 57.47 442 GLN B O 1
ATOM 7637 N N . ALA B 1 443 ? 18.797 -8.664 -19.719 1 47.19 443 ALA B N 1
ATOM 7638 C CA . ALA B 1 443 ? 19.891 -9.547 -20.141 1 47.19 443 ALA B CA 1
ATOM 7639 C C . ALA B 1 443 ? 20.719 -8.891 -21.25 1 47.19 443 ALA B C 1
ATOM 7641 O O . ALA B 1 443 ? 20.172 -8.234 -22.141 1 47.19 443 ALA B O 1
ATOM 7642 N N . LEU B 1 444 ? 22 -8.664 -21.094 1 44.84 444 LEU B N 1
ATOM 7643 C CA . LEU B 1 444 ? 23 -8.82 -22.141 1 44.84 444 LEU B CA 1
ATOM 7644 C C . LEU B 1 444 ? 22.641 -9.984 -23.062 1 44.84 444 LEU B C 1
ATOM 7646 O O . LEU B 1 444 ? 21.734 -10.75 -22.781 1 44.84 444 LEU B O 1
ATOM 7650 N N . GLU B 1 445 ? 23.266 -10.258 -24.062 1 49.53 445 GLU B N 1
ATOM 7651 C CA . GLU B 1 445 ? 23.266 -11.336 -25.047 1 49.53 445 GLU B CA 1
ATOM 7652 C C . GLU B 1 445 ? 22.734 -12.633 -24.438 1 49.53 445 GLU B C 1
ATOM 7654 O O . GLU B 1 445 ? 22.156 -13.469 -25.141 1 49.53 445 GLU B O 1
ATOM 7659 N N . GLY B 1 446 ? 22.672 -12.664 -23.109 1 54.19 446 GLY B N 1
ATOM 7660 C CA . GLY B 1 446 ? 22.391 -13.977 -22.547 1 54.19 446 GLY B CA 1
ATOM 7661 C C . GLY B 1 446 ? 21.094 -14.031 -21.781 1 54.19 446 GLY B C 1
ATOM 7662 O O . GLY B 1 446 ? 20.812 -15 -21.078 1 54.19 446 GLY B O 1
ATOM 7663 N N . GLY B 1 447 ? 20.031 -13.195 -22.016 1 63.97 447 GLY B N 1
ATOM 7664 C CA . GLY B 1 447 ? 18.734 -13.234 -21.344 1 63.97 447 GLY B CA 1
ATOM 7665 C C . GLY B 1 447 ? 18.703 -12.438 -20.062 1 63.97 447 GLY B C 1
ATOM 7666 O O . GLY B 1 447 ? 19.734 -11.906 -19.625 1 63.97 447 GLY B O 1
ATOM 7667 N N . PRO B 1 448 ? 17.594 -12.32 -19.422 1 74.94 448 PRO B N 1
ATOM 7668 C CA . PRO B 1 448 ? 17.469 -11.547 -18.188 1 74.94 448 PRO B CA 1
ATOM 7669 C C . PRO B 1 448 ? 18.281 -12.125 -17.047 1 74.94 448 PRO B C 1
ATOM 7671 O O . PRO B 1 448 ? 18.453 -13.344 -16.953 1 74.94 448 PRO B O 1
ATOM 7674 N N . ARG B 1 449 ? 18.922 -11.297 -16.328 1 79.12 449 ARG B N 1
ATOM 7675 C CA . ARG B 1 449 ? 19.688 -11.703 -15.156 1 79.12 449 ARG B CA 1
ATOM 7676 C C . ARG B 1 449 ? 18.781 -12.031 -13.977 1 79.12 449 ARG B C 1
ATOM 7678 O O . ARG B 1 449 ? 17.938 -11.219 -13.586 1 79.12 449 ARG B O 1
ATOM 7685 N N . LEU B 1 450 ? 18.844 -13.312 -13.516 1 87.62 450 LEU B N 1
ATOM 7686 C CA . LEU B 1 450 ? 18.109 -13.742 -12.336 1 87.62 450 LEU B CA 1
ATOM 7687 C C . LEU B 1 450 ? 18.984 -13.688 -11.094 1 87.62 450 LEU B C 1
ATOM 7689 O O . LEU B 1 450 ? 20.109 -14.195 -11.102 1 87.62 450 LEU B O 1
ATOM 7693 N N . VAL B 1 451 ? 18.531 -12.992 -10.109 1 86.19 451 VAL B N 1
ATOM 7694 C CA . VAL B 1 451 ? 19.281 -12.875 -8.859 1 86.19 451 VAL B CA 1
ATOM 7695 C C . VAL B 1 451 ? 18.391 -13.312 -7.691 1 86.19 451 VAL B C 1
ATOM 7697 O O . VAL B 1 451 ? 17.188 -13.023 -7.676 1 86.19 451 VAL B O 1
ATOM 7700 N N . ARG B 1 452 ? 19 -14.031 -6.762 1 91 452 ARG B N 1
ATOM 7701 C CA . ARG B 1 452 ? 18.25 -14.398 -5.566 1 91 452 ARG B CA 1
ATOM 7702 C C . ARG B 1 452 ? 17.875 -13.156 -4.762 1 91 452 ARG B C 1
ATOM 7704 O O . ARG B 1 452 ? 18.672 -12.227 -4.637 1 91 452 ARG B O 1
ATOM 7711 N N . LEU B 1 453 ? 16.703 -13.195 -4.242 1 88.69 453 LEU B N 1
ATOM 7712 C CA . LEU B 1 453 ? 16.234 -12.039 -3.488 1 88.69 453 LEU B CA 1
ATOM 7713 C C . LEU B 1 453 ? 17.078 -11.812 -2.244 1 88.69 453 LEU B C 1
ATOM 7715 O O . LEU B 1 453 ? 17.188 -10.68 -1.758 1 88.69 453 LEU B O 1
ATOM 7719 N N . ASP B 1 454 ? 17.672 -12.828 -1.753 1 86.56 454 ASP B N 1
ATOM 7720 C CA . ASP B 1 454 ? 18.484 -12.695 -0.543 1 86.56 454 ASP B CA 1
ATOM 7721 C C . ASP B 1 454 ? 19.953 -12.523 -0.885 1 86.56 454 ASP B C 1
ATOM 7723 O O . ASP B 1 454 ? 20.828 -12.711 -0.028 1 86.56 454 ASP B O 1
ATOM 7727 N N . SER B 1 455 ? 20.234 -12.203 -2.062 1 84.06 455 SER B N 1
ATOM 7728 C CA . SER B 1 455 ? 21.609 -11.992 -2.504 1 84.06 455 SER B CA 1
ATOM 7729 C C . SER B 1 455 ? 22.203 -10.742 -1.863 1 84.06 455 SER B C 1
ATOM 7731 O O . SER B 1 455 ? 21.469 -9.875 -1.376 1 84.06 455 SER B O 1
ATOM 7733 N N . ALA B 1 456 ? 23.484 -10.672 -1.878 1 79.56 456 ALA B N 1
ATOM 7734 C CA . ALA B 1 456 ? 24.203 -9.531 -1.328 1 79.56 456 ALA B CA 1
ATOM 7735 C C . ALA B 1 456 ? 23.875 -8.25 -2.096 1 79.56 456 ALA B C 1
ATOM 7737 O O . ALA B 1 456 ? 23.781 -7.176 -1.504 1 79.56 456 ALA B O 1
ATOM 7738 N N . VAL B 1 457 ? 23.75 -8.406 -3.316 1 78.44 457 VAL B N 1
ATOM 7739 C CA . VAL B 1 457 ? 23.469 -7.25 -4.164 1 78.44 457 VAL B CA 1
ATOM 7740 C C . VAL B 1 457 ? 22.156 -6.602 -3.736 1 78.44 457 VAL B C 1
ATOM 7742 O O . VAL B 1 457 ? 22.078 -5.387 -3.537 1 78.44 457 VAL B O 1
ATOM 7745 N N . LEU B 1 458 ? 21.125 -7.422 -3.6 1 81.38 458 LEU B N 1
ATOM 7746 C CA . LEU B 1 458 ? 19.828 -6.875 -3.27 1 81.38 458 LEU B CA 1
ATOM 7747 C C . LEU B 1 458 ? 19.766 -6.434 -1.81 1 81.38 458 LEU B C 1
ATOM 7749 O O . LEU B 1 458 ? 19.094 -5.465 -1.475 1 81.38 458 LEU B O 1
ATOM 7753 N N . ARG B 1 459 ? 20.469 -7.113 -0.997 1 82.5 459 ARG B N 1
ATOM 7754 C CA . ARG B 1 459 ? 20.578 -6.68 0.393 1 82.5 459 ARG B CA 1
ATOM 7755 C C . ARG B 1 459 ? 21.234 -5.305 0.487 1 82.5 459 ARG B C 1
ATOM 7757 O O . ARG B 1 459 ? 20.781 -4.441 1.238 1 82.5 459 ARG B O 1
ATOM 7764 N N . ASP B 1 460 ? 22.234 -5.148 -0.207 1 79.31 460 ASP B N 1
ATOM 7765 C CA . ASP B 1 460 ? 22.938 -3.867 -0.216 1 79.31 460 ASP B CA 1
ATOM 7766 C C . ASP B 1 460 ? 22.062 -2.762 -0.786 1 79.31 460 ASP B C 1
ATOM 7768 O O . ASP B 1 460 ? 22.094 -1.621 -0.319 1 79.31 460 ASP B O 1
ATOM 7772 N N . ARG B 1 461 ? 21.328 -3.109 -1.785 1 79.75 461 ARG B N 1
ATOM 7773 C CA . ARG B 1 461 ? 20.406 -2.146 -2.357 1 79.75 461 ARG B CA 1
ATOM 7774 C C . ARG B 1 461 ? 19.422 -1.642 -1.304 1 79.75 461 ARG B C 1
ATOM 7776 O O . ARG B 1 461 ? 19.172 -0.439 -1.21 1 79.75 461 ARG B O 1
ATOM 7783 N N . ARG B 1 462 ? 18.938 -2.531 -0.555 1 79.56 462 ARG B N 1
ATOM 7784 C CA . ARG B 1 462 ? 17.969 -2.18 0.481 1 79.56 462 ARG B CA 1
ATOM 7785 C C . ARG B 1 462 ? 18.625 -1.332 1.57 1 79.56 462 ARG B C 1
ATOM 7787 O O . ARG B 1 462 ? 18.031 -0.349 2.029 1 79.56 462 ARG B O 1
ATOM 7794 N N . ARG B 1 463 ? 19.766 -1.762 1.935 1 81.56 463 ARG B N 1
ATOM 7795 C CA . ARG B 1 463 ? 20.484 -1.026 2.973 1 81.56 463 ARG B CA 1
ATOM 7796 C C . ARG B 1 463 ? 20.797 0.395 2.52 1 81.56 463 ARG B C 1
ATOM 7798 O O . ARG B 1 463 ? 20.734 1.334 3.316 1 81.56 463 ARG B O 1
ATOM 7805 N N . MET B 1 464 ? 21.172 0.471 1.313 1 81 464 MET B N 1
ATOM 7806 C CA . MET B 1 464 ? 21.516 1.784 0.772 1 81 464 MET B CA 1
ATOM 7807 C C . MET B 1 464 ? 20.297 2.697 0.754 1 81 464 MET B C 1
ATOM 7809 O O . MET B 1 464 ? 20.406 3.895 1.018 1 81 464 MET B O 1
ATOM 7813 N N . VAL B 1 465 ? 19.203 2.09 0.515 1 75.19 465 VAL B N 1
ATOM 7814 C CA . VAL B 1 465 ? 17.969 2.854 0.413 1 75.19 465 VAL B CA 1
ATOM 7815 C C . VAL B 1 465 ? 17.594 3.43 1.779 1 75.19 465 VAL B C 1
ATOM 7817 O O . VAL B 1 465 ? 17.188 4.59 1.883 1 75.19 465 VAL B O 1
ATOM 7820 N N . PHE B 1 466 ? 17.875 2.707 2.789 1 75.69 466 PHE B N 1
ATOM 7821 C CA . PHE B 1 466 ? 17.391 3.094 4.105 1 75.69 466 PHE B CA 1
ATOM 7822 C C . PHE B 1 466 ? 18.469 3.801 4.906 1 75.69 466 PHE B C 1
ATOM 7824 O O . PHE B 1 466 ? 18.188 4.52 5.863 1 75.69 466 PHE B O 1
ATOM 7831 N N . ASN B 1 467 ? 19.781 3.607 4.422 1 82.44 467 ASN B N 1
ATOM 7832 C CA . ASN B 1 467 ? 20.859 4.16 5.242 1 82.44 467 ASN B CA 1
ATOM 7833 C C . ASN B 1 467 ? 21.781 5.062 4.43 1 82.44 467 ASN B C 1
ATOM 7835 O O . ASN B 1 467 ? 22.609 5.773 4.992 1 82.44 467 ASN B O 1
ATOM 7839 N N . GLY B 1 468 ? 21.656 5.02 3.164 1 83.31 468 GLY B N 1
ATOM 7840 C CA . GLY B 1 468 ? 22.578 5.773 2.324 1 83.31 468 GLY B CA 1
ATOM 7841 C C . GLY B 1 468 ? 23.875 5.047 2.059 1 83.31 468 GLY B C 1
ATOM 7842 O O . GLY B 1 468 ? 24.047 3.895 2.467 1 83.31 468 GLY B O 1
ATOM 7843 N N . SER B 1 469 ? 24.719 5.695 1.289 1 89.44 469 SER B N 1
ATOM 7844 C CA . SER B 1 469 ? 26.016 5.141 0.969 1 89.44 469 SER B CA 1
ATOM 7845 C C . SER B 1 469 ? 27.094 6.223 0.98 1 89.44 469 SER B C 1
ATOM 7847 O O . SER B 1 469 ? 26.797 7.402 0.794 1 89.44 469 SER B O 1
ATOM 7849 N N . CYS B 1 470 ? 28.312 5.789 1.291 1 93.56 470 CYS B N 1
ATOM 7850 C CA . CYS B 1 470 ? 29.453 6.695 1.319 1 93.56 470 CYS B CA 1
ATOM 7851 C C . CYS B 1 470 ? 30.703 6.012 0.785 1 93.56 470 CYS B C 1
ATOM 7853 O O . CYS B 1 470 ? 31 4.875 1.155 1 93.56 470 CYS B O 1
ATOM 7855 N N . VAL B 1 471 ? 31.344 6.68 -0.159 1 94.88 471 VAL B N 1
ATOM 7856 C CA . VAL B 1 471 ? 32.656 6.215 -0.652 1 94.88 471 VAL B CA 1
ATOM 7857 C C . VAL B 1 471 ? 33.719 7.27 -0.374 1 94.88 471 VAL B C 1
ATOM 7859 O O . VAL B 1 471 ? 33.531 8.445 -0.704 1 94.88 471 VAL B O 1
ATOM 7862 N N . CYS B 1 472 ? 34.75 6.82 0.228 1 97 472 CYS B N 1
ATOM 7863 C CA . CYS B 1 472 ? 35.875 7.688 0.555 1 97 472 CYS B CA 1
ATOM 7864 C C . CYS B 1 472 ? 37.156 7.238 -0.172 1 97 472 CYS B C 1
ATOM 7866 O O . CYS B 1 472 ? 37.469 6.051 -0.167 1 97 472 CYS B O 1
ATOM 7868 N N . THR B 1 473 ? 37.812 8.156 -0.778 1 97.25 473 THR B N 1
ATOM 7869 C CA . THR B 1 473 ? 39.062 7.871 -1.48 1 97.25 473 THR B CA 1
ATOM 7870 C C . THR B 1 473 ? 40.25 8.461 -0.732 1 97.25 473 THR B C 1
ATOM 7872 O O . THR B 1 473 ? 40.281 9.656 -0.443 1 97.25 473 THR B O 1
ATOM 7875 N N . ILE B 1 474 ? 41.188 7.57 -0.513 1 96.5 474 ILE B N 1
ATOM 7876 C CA . ILE B 1 474 ? 42.438 7.957 0.12 1 96.5 474 ILE B CA 1
ATOM 7877 C C . ILE B 1 474 ? 43.594 7.578 -0.785 1 96.5 474 ILE B C 1
ATOM 7879 O O . ILE B 1 474 ? 43.688 6.453 -1.276 1 96.5 474 ILE B O 1
ATOM 7883 N N . VAL B 1 475 ? 44.469 8.531 -1.003 1 96.44 475 VAL B N 1
ATOM 7884 C CA . VAL B 1 475 ? 45.688 8.266 -1.78 1 96.44 475 VAL B CA 1
ATOM 7885 C C . VAL B 1 475 ? 46.906 8.516 -0.915 1 96.44 475 VAL B C 1
ATOM 7887 O O . VAL B 1 475 ? 47.125 9.617 -0.395 1 96.44 475 VAL B O 1
ATOM 7890 N N . ALA B 1 476 ? 47.75 7.496 -0.793 1 95.62 476 ALA B N 1
ATOM 7891 C CA . ALA B 1 476 ? 48.938 7.582 0.052 1 95.62 476 ALA B CA 1
ATOM 7892 C C . ALA B 1 476 ? 50.156 7.031 -0.668 1 95.62 476 ALA B C 1
ATOM 7894 O O . ALA B 1 476 ? 50.031 6.273 -1.635 1 95.62 476 ALA B O 1
ATOM 7895 N N . ASP B 1 477 ? 51.375 7.461 -0.182 1 94.06 477 ASP B N 1
ATOM 7896 C CA . ASP B 1 477 ? 52.594 6.895 -0.733 1 94.06 477 ASP B CA 1
ATOM 7897 C C . ASP B 1 477 ? 53.031 5.668 0.06 1 94.06 477 ASP B C 1
ATOM 7899 O O . ASP B 1 477 ? 52.344 5.25 1 1 94.06 477 ASP B O 1
ATOM 7903 N N . ARG B 1 478 ? 54.125 5.074 -0.343 1 91.12 478 ARG B N 1
ATOM 7904 C CA . ARG B 1 478 ? 54.625 3.836 0.257 1 91.12 478 ARG B CA 1
ATOM 7905 C C . ARG B 1 478 ? 55.125 4.074 1.681 1 91.12 478 ARG B C 1
ATOM 7907 O O . ARG B 1 478 ? 55.125 3.148 2.496 1 91.12 478 ARG B O 1
ATOM 7914 N N . LYS B 1 479 ? 55.406 5.363 2.002 1 92.44 479 LYS B N 1
ATOM 7915 C CA . LYS B 1 479 ? 55.906 5.707 3.324 1 92.44 479 LYS B CA 1
ATOM 7916 C C . LYS B 1 479 ? 54.781 6.004 4.297 1 92.44 479 LYS B C 1
ATOM 7918 O O . LYS B 1 479 ? 55 6.246 5.48 1 92.44 479 LYS B O 1
ATOM 7923 N N . GLY B 1 480 ? 53.562 6.035 3.828 1 91.94 480 GLY B N 1
ATOM 7924 C CA . GLY B 1 480 ? 52.406 6.234 4.699 1 91.94 480 GLY B CA 1
ATOM 7925 C C . GLY B 1 480 ? 52 7.688 4.824 1 91.94 480 GLY B C 1
ATOM 7926 O O . GLY B 1 480 ? 51.375 8.086 5.82 1 91.94 480 GLY B O 1
ATOM 7927 N N . LYS B 1 481 ? 52.375 8.453 3.871 1 93.94 481 LYS B N 1
ATOM 7928 C CA . LYS B 1 481 ? 51.969 9.859 3.871 1 93.94 481 LYS B CA 1
ATOM 7929 C C . LYS B 1 481 ? 50.844 10.109 2.879 1 93.94 481 LYS B C 1
ATOM 7931 O O . LYS B 1 481 ? 50.875 9.609 1.751 1 93.94 481 LYS B O 1
ATOM 7936 N N . LEU B 1 482 ? 49.875 10.914 3.283 1 94.75 482 LEU B N 1
ATOM 7937 C CA . LEU B 1 482 ? 48.781 11.281 2.406 1 94.75 482 LEU B CA 1
ATOM 7938 C C . LEU B 1 482 ? 49.25 12.234 1.311 1 94.75 482 LEU B C 1
ATOM 7940 O O . LEU B 1 482 ? 49.906 13.219 1.59 1 94.75 482 LEU B O 1
ATOM 7944 N N . LEU B 1 483 ? 48.875 11.953 0.156 1 94.12 483 LEU B N 1
ATOM 7945 C CA . LEU B 1 483 ? 49.344 12.758 -0.976 1 94.12 483 LEU B CA 1
ATOM 7946 C C . LEU B 1 483 ? 48.281 13.797 -1.349 1 94.12 483 LEU B C 1
ATOM 7948 O O . LEU B 1 483 ? 48.594 14.75 -2.078 1 94.12 483 LEU B O 1
ATOM 7952 N N . SER B 1 484 ? 47.031 13.617 -0.915 1 92.94 484 SER B N 1
ATOM 7953 C CA . SER B 1 484 ? 45.938 14.547 -1.164 1 92.94 484 SER B CA 1
ATOM 7954 C C . SER B 1 484 ? 44.875 14.453 -0.076 1 92.94 484 SER B C 1
ATOM 7956 O O . SER B 1 484 ? 44.875 13.5 0.703 1 92.94 484 SER B O 1
ATOM 7958 N N . GLU B 1 485 ? 44.031 15.453 -0.131 1 94.31 485 GLU B N 1
ATOM 7959 C CA . GLU B 1 485 ? 42.875 15.383 0.774 1 94.31 485 GLU B CA 1
ATOM 7960 C C . GLU B 1 485 ? 41.938 14.266 0.371 1 94.31 485 GLU B C 1
ATOM 7962 O O . GLU B 1 485 ? 41.719 14.031 -0.819 1 94.31 485 GLU B O 1
ATOM 7967 N N . PRO B 1 486 ? 41.469 13.586 1.375 1 96.38 486 PRO B N 1
ATOM 7968 C CA . PRO B 1 486 ? 40.469 12.562 1.042 1 96.38 486 PRO B CA 1
ATOM 7969 C C . PRO B 1 486 ? 39.281 13.125 0.275 1 96.38 486 PRO B C 1
ATOM 7971 O O . PRO B 1 486 ? 38.844 14.25 0.528 1 96.38 486 PRO B O 1
ATOM 7974 N N . GLN B 1 487 ? 38.75 12.414 -0.639 1 95.31 487 GLN B N 1
ATOM 7975 C CA . GLN B 1 487 ? 37.531 12.75 -1.337 1 95.31 487 GLN B CA 1
ATOM 7976 C C . GLN B 1 487 ? 36.375 11.867 -0.876 1 95.31 487 GLN B C 1
ATOM 7978 O O . GLN B 1 487 ? 36.531 10.656 -0.702 1 95.31 487 GLN B O 1
ATOM 7983 N N . VAL B 1 488 ? 35.219 12.531 -0.604 1 94.75 488 VAL B N 1
ATOM 7984 C CA . VAL B 1 488 ? 34.094 11.781 -0.047 1 94.75 488 VAL B CA 1
ATOM 7985 C C . VAL B 1 488 ? 32.844 12.039 -0.879 1 94.75 488 VAL B C 1
ATOM 7987 O O . VAL B 1 488 ? 32.562 13.18 -1.241 1 94.75 488 VAL B O 1
ATOM 7990 N N . THR B 1 489 ? 32.188 10.977 -1.25 1 92.12 489 THR B N 1
ATOM 7991 C CA . THR B 1 489 ? 30.859 11.031 -1.832 1 92.12 489 THR B CA 1
ATOM 7992 C C . THR B 1 489 ? 29.859 10.312 -0.943 1 92.12 489 THR B C 1
ATOM 7994 O O . THR B 1 489 ? 29.922 9.086 -0.787 1 92.12 489 THR B O 1
ATOM 7997 N N . ALA B 1 490 ? 28.984 11.062 -0.333 1 89.25 490 ALA B N 1
ATOM 7998 C CA . ALA B 1 490 ? 27.953 10.5 0.531 1 89.25 490 ALA B CA 1
ATOM 7999 C C . ALA B 1 490 ? 26.578 10.656 -0.1 1 89.25 490 ALA B C 1
ATOM 8001 O O . ALA B 1 490 ? 25.766 11.484 0.334 1 89.25 490 ALA B O 1
ATOM 8002 N N . LEU B 1 491 ? 26.25 9.773 -0.927 1 84.62 491 LEU B N 1
ATOM 8003 C CA . LEU B 1 491 ? 25.016 9.859 -1.693 1 84.62 491 LEU B CA 1
ATOM 8004 C C . LEU B 1 491 ? 23.812 9.586 -0.806 1 84.62 491 LEU B C 1
ATOM 8006 O O . LEU B 1 491 ? 23.812 8.625 -0.03 1 84.62 491 LEU B O 1
ATOM 8010 N N . GLY B 1 492 ? 22.766 10.445 -0.936 1 78.81 492 GLY B N 1
ATOM 8011 C CA . GLY B 1 492 ? 21.547 10.297 -0.162 1 78.81 492 GLY B CA 1
ATOM 8012 C C . GLY B 1 492 ? 21.641 10.883 1.233 1 78.81 492 GLY B C 1
ATOM 8013 O O . GLY B 1 492 ? 20.672 10.867 1.99 1 78.81 492 GLY B O 1
ATOM 8014 N N . LEU B 1 493 ? 22.828 11.367 1.591 1 82.25 493 LEU B N 1
ATOM 8015 C CA . LEU B 1 493 ? 23.047 11.844 2.953 1 82.25 493 LEU B CA 1
ATOM 8016 C C . LEU B 1 493 ? 23.484 13.305 2.955 1 82.25 493 LEU B C 1
ATOM 8018 O O . LEU B 1 493 ? 22.922 14.125 3.686 1 82.25 493 LEU B O 1
ATOM 8022 N N . LEU B 1 494 ? 24.484 13.539 2.182 1 81.06 494 LEU B N 1
ATOM 8023 C CA . LEU B 1 494 ? 25.047 14.883 2.16 1 81.06 494 LEU B CA 1
ATOM 8024 C C . LEU B 1 494 ? 25.234 15.375 0.728 1 81.06 494 LEU B C 1
ATOM 8026 O O . LEU B 1 494 ? 25.422 14.57 -0.189 1 81.06 494 LEU B O 1
ATOM 8030 N N . ASP B 1 495 ? 24.891 16.578 0.568 1 72.88 495 ASP B N 1
ATOM 8031 C CA . ASP B 1 495 ? 25.234 17.266 -0.669 1 72.88 495 ASP B CA 1
ATOM 8032 C C . ASP B 1 495 ? 26.297 18.328 -0.423 1 72.88 495 ASP B C 1
ATOM 8034 O O . ASP B 1 495 ? 26.109 19.219 0.425 1 72.88 495 ASP B O 1
ATOM 8038 N N . ALA B 1 496 ? 27.391 18.156 -1.137 1 67.62 496 ALA B N 1
ATOM 8039 C CA . ALA B 1 496 ? 28.531 19.031 -0.891 1 67.62 496 ALA B CA 1
ATOM 8040 C C . ALA B 1 496 ? 28.156 20.5 -1.088 1 67.62 496 ALA B C 1
ATOM 8042 O O . ALA B 1 496 ? 28.781 21.391 -0.518 1 67.62 496 ALA B O 1
ATOM 8043 N N . GLU B 1 497 ? 27.156 20.703 -1.776 1 70.06 497 GLU B N 1
ATOM 8044 C CA . GLU B 1 497 ? 26.766 22.078 -2.057 1 70.06 497 GLU B CA 1
ATOM 8045 C C . GLU B 1 497 ? 25.891 22.641 -0.941 1 70.06 497 GLU B C 1
ATOM 8047 O O . GLU B 1 497 ? 26.109 23.766 -0.479 1 70.06 497 GLU B O 1
ATOM 8052 N N . HIS B 1 498 ? 25.062 21.938 -0.358 1 74.69 498 HIS B N 1
ATOM 8053 C CA . HIS B 1 498 ? 24.078 22.438 0.589 1 74.69 498 HIS B CA 1
ATOM 8054 C C . HIS B 1 498 ? 24.453 22.094 2.023 1 74.69 498 HIS B C 1
ATOM 8056 O O . HIS B 1 498 ? 23.953 22.688 2.971 1 74.69 498 HIS B O 1
ATOM 8062 N N . PHE B 1 499 ? 25.422 21.125 2.092 1 81.06 499 PHE B N 1
ATOM 8063 C CA . PHE B 1 499 ? 25.875 20.688 3.404 1 81.06 499 PHE B CA 1
ATOM 8064 C C . PHE B 1 499 ? 27.391 20.672 3.477 1 81.06 499 PHE B C 1
ATOM 8066 O O . PHE B 1 499 ? 28 19.672 3.879 1 81.06 499 PHE B O 1
ATOM 8073 N N . ALA B 1 500 ? 27.922 21.75 3.125 1 85.19 500 ALA B N 1
ATOM 8074 C CA . ALA B 1 500 ? 29.375 21.859 2.969 1 85.19 500 ALA B CA 1
ATOM 8075 C C . ALA B 1 500 ? 30.094 21.609 4.293 1 85.19 500 ALA B C 1
ATOM 8077 O O . ALA B 1 500 ? 31.094 20.906 4.336 1 85.19 500 ALA B O 1
ATOM 8078 N N . GLU B 1 501 ? 29.531 22.172 5.32 1 85.81 501 GLU B N 1
ATOM 8079 C CA . GLU B 1 501 ? 30.172 22.016 6.625 1 85.81 501 GLU B CA 1
ATOM 8080 C C . GLU B 1 501 ? 30.156 20.562 7.07 1 85.81 501 GLU B C 1
ATOM 8082 O O . GLU B 1 501 ? 31.172 20.047 7.543 1 85.81 501 GLU B O 1
ATOM 8087 N N . GLU B 1 502 ? 29.016 19.953 6.941 1 86.38 502 GLU B N 1
ATOM 8088 C CA . GLU B 1 502 ? 28.891 18.531 7.312 1 86.38 502 GLU B CA 1
ATOM 8089 C C . GLU B 1 502 ? 29.797 17.656 6.457 1 86.38 502 GLU B C 1
ATOM 8091 O O . GLU B 1 502 ? 30.422 16.734 6.965 1 86.38 502 GLU B O 1
ATOM 8096 N N . HIS B 1 503 ? 29.906 17.984 5.219 1 89.94 503 HIS B N 1
ATOM 8097 C CA . HIS B 1 503 ? 30.766 17.25 4.309 1 89.94 503 HIS B CA 1
ATOM 8098 C C . HIS B 1 503 ? 32.25 17.375 4.719 1 89.94 503 HIS B C 1
ATOM 8100 O O . HIS B 1 503 ? 32.969 16.375 4.75 1 89.94 503 HIS B O 1
ATOM 8106 N N . ASP B 1 504 ? 32.625 18.547 5.043 1 92.25 504 ASP B N 1
ATOM 8107 C CA . ASP B 1 504 ? 34 18.812 5.457 1 92.25 504 ASP B CA 1
ATOM 8108 C C . ASP B 1 504 ? 34.344 18.047 6.738 1 92.25 504 ASP B C 1
ATOM 8110 O O . ASP B 1 504 ? 35.469 17.594 6.91 1 92.25 504 ASP B O 1
ATOM 8114 N N . ALA B 1 505 ? 33.375 18 7.535 1 93.12 505 ALA B N 1
ATOM 8115 C CA . ALA B 1 505 ? 33.594 17.266 8.781 1 93.12 505 ALA B CA 1
ATOM 8116 C C . ALA B 1 505 ? 33.906 15.805 8.516 1 93.12 505 ALA B C 1
ATOM 8118 O O . ALA B 1 505 ? 34.719 15.195 9.195 1 93.12 505 ALA B O 1
ATOM 8119 N N . VAL B 1 506 ? 33.312 15.25 7.566 1 94.44 506 VAL B N 1
ATOM 8120 C CA . VAL B 1 506 ? 33.531 13.852 7.219 1 94.44 506 VAL B CA 1
ATOM 8121 C C . VAL B 1 506 ? 34.906 13.695 6.598 1 94.44 506 VAL B C 1
ATOM 8123 O O . VAL B 1 506 ? 35.625 12.727 6.891 1 94.44 506 VAL B O 1
ATOM 8126 N N . VAL B 1 507 ? 35.281 14.625 5.785 1 95.5 507 VAL B N 1
ATOM 8127 C CA . VAL B 1 507 ? 36.594 14.609 5.16 1 95.5 507 VAL B CA 1
ATOM 8128 C C . VAL B 1 507 ? 37.688 14.688 6.234 1 95.5 507 VAL B C 1
ATOM 8130 O O . VAL B 1 507 ? 38.688 13.938 6.188 1 95.5 507 VAL B O 1
ATOM 8133 N N . GLU B 1 508 ? 37.438 15.531 7.129 1 96.62 508 GLU B N 1
ATOM 8134 C CA . GLU B 1 508 ? 38.406 15.695 8.219 1 96.62 508 GLU B CA 1
ATOM 8135 C C . GLU B 1 508 ? 38.5 14.43 9.07 1 96.62 508 GLU B C 1
ATOM 8137 O O . GLU B 1 508 ? 39.594 14.039 9.5 1 96.62 508 GLU B O 1
ATOM 8142 N N . ALA B 1 509 ? 37.406 13.836 9.305 1 97 509 ALA B N 1
ATOM 8143 C CA . ALA B 1 509 ? 37.375 12.594 10.062 1 97 509 ALA B CA 1
ATOM 8144 C C . ALA B 1 509 ? 38.188 11.508 9.359 1 97 509 ALA B C 1
ATOM 8146 O O . ALA B 1 509 ? 38.906 10.742 10 1 97 509 ALA B O 1
ATOM 8147 N N . ALA B 1 510 ? 38.062 11.438 8.07 1 97.56 510 ALA B N 1
ATOM 8148 C CA . ALA B 1 510 ? 38.844 10.469 7.281 1 97.56 510 ALA B CA 1
ATOM 8149 C C . ALA B 1 510 ? 40.344 10.742 7.359 1 97.56 510 ALA B C 1
ATOM 8151 O O . ALA B 1 510 ? 41.125 9.828 7.574 1 97.56 510 ALA B O 1
ATOM 8152 N N . ARG B 1 511 ? 40.688 11.977 7.203 1 97.31 511 ARG B N 1
ATOM 8153 C CA . ARG B 1 511 ? 42.094 12.391 7.246 1 97.31 511 ARG B CA 1
ATOM 8154 C C . ARG B 1 511 ? 42.719 12.078 8.602 1 97.31 511 ARG B C 1
ATOM 8156 O O . ARG B 1 511 ? 43.781 11.492 8.664 1 97.31 511 ARG B O 1
ATOM 8163 N N . GLU B 1 512 ? 42.031 12.461 9.578 1 97.31 512 GLU B N 1
ATOM 8164 C CA . GLU B 1 512 ? 42.531 12.266 10.93 1 97.31 512 GLU B CA 1
ATOM 8165 C C . GLU B 1 512 ? 42.688 10.789 11.258 1 97.31 512 GLU B C 1
ATOM 8167 O O . GLU B 1 512 ? 43.656 10.383 11.898 1 97.31 512 GLU B O 1
ATOM 8172 N N . ALA B 1 513 ? 41.719 10.039 10.859 1 97.38 513 ALA B N 1
ATOM 8173 C CA . ALA B 1 513 ? 41.75 8.609 11.125 1 97.38 513 ALA B CA 1
ATOM 8174 C C . ALA B 1 513 ? 43 7.961 10.492 1 97.38 513 ALA B C 1
ATOM 8176 O O . ALA B 1 513 ? 43.594 7.062 11.086 1 97.38 513 ALA B O 1
ATOM 8177 N N . PHE B 1 514 ? 43.375 8.391 9.328 1 96.5 514 PHE B N 1
ATOM 8178 C CA . PHE B 1 514 ? 44.531 7.852 8.641 1 96.5 514 PHE B CA 1
ATOM 8179 C C . PHE B 1 514 ? 45.812 8.344 9.297 1 96.5 514 PHE B C 1
ATOM 8181 O O . PHE B 1 514 ? 46.719 7.547 9.578 1 96.5 514 PHE B O 1
ATOM 8188 N N . ASP B 1 515 ? 45.875 9.609 9.648 1 95.75 515 ASP B N 1
ATOM 8189 C CA . ASP B 1 515 ? 47.094 10.25 10.133 1 95.75 515 ASP B CA 1
ATOM 8190 C C . ASP B 1 515 ? 47.406 9.789 11.547 1 95.75 515 ASP B C 1
ATOM 8192 O O . ASP B 1 515 ? 48.594 9.766 11.938 1 95.75 515 ASP B O 1
ATOM 8196 N N . GLU B 1 516 ? 46.438 9.461 12.211 1 95.81 516 GLU B N 1
ATOM 8197 C CA . GLU B 1 516 ? 46.656 9.117 13.617 1 95.81 516 GLU B CA 1
ATOM 8198 C C . GLU B 1 516 ? 47.125 7.664 13.766 1 95.81 516 GLU B C 1
ATOM 8200 O O . GLU B 1 516 ? 47.594 7.266 14.828 1 95.81 516 GLU B O 1
ATOM 8205 N N . LEU B 1 517 ? 47.031 6.945 12.703 1 95.62 517 LEU B N 1
ATOM 8206 C CA . LEU B 1 517 ? 47.469 5.562 12.75 1 95.62 517 LEU B CA 1
ATOM 8207 C C . LEU B 1 517 ? 49 5.496 12.922 1 95.62 517 LEU B C 1
ATOM 8209 O O . LEU B 1 517 ? 49.719 6.34 12.391 1 95.62 517 LEU B O 1
ATOM 8213 N N . PRO B 1 518 ? 49.469 4.406 13.617 1 95.06 518 PRO B N 1
ATOM 8214 C CA . PRO B 1 518 ? 50.906 4.156 13.602 1 95.06 518 PRO B CA 1
ATOM 8215 C C . PRO B 1 518 ? 51.438 3.836 12.203 1 95.06 518 PRO B C 1
ATOM 8217 O O . PRO B 1 518 ? 50.688 3.336 11.359 1 95.06 518 PRO B O 1
ATOM 8220 N N . LEU B 1 519 ? 52.719 4.023 12.055 1 93.31 519 LEU B N 1
ATOM 8221 C CA . LEU B 1 519 ? 53.344 3.92 10.734 1 93.31 519 LEU B CA 1
ATOM 8222 C C . LEU B 1 519 ? 53.125 2.529 10.148 1 93.31 519 LEU B C 1
ATOM 8224 O O . LEU B 1 519 ? 52.781 2.391 8.969 1 93.31 519 LEU B O 1
ATOM 8228 N N . LYS B 1 520 ? 53.281 1.519 10.914 1 93.5 520 LYS B N 1
ATOM 8229 C CA . LYS B 1 520 ? 53.094 0.152 10.43 1 93.5 520 LYS B CA 1
ATOM 8230 C C . LYS B 1 520 ? 51.688 -0.082 9.961 1 93.5 520 LYS B C 1
ATOM 8232 O O . LYS B 1 520 ? 51.438 -0.732 8.938 1 93.5 520 LYS B O 1
ATOM 8237 N N . ALA B 1 521 ? 50.719 0.386 10.609 1 93.88 521 ALA B N 1
ATOM 8238 C CA . ALA B 1 521 ? 49.312 0.261 10.266 1 93.88 521 ALA B CA 1
ATOM 8239 C C . ALA B 1 521 ? 48.969 1.089 9.031 1 93.88 521 ALA B C 1
ATOM 8241 O O . ALA B 1 521 ? 48.156 0.688 8.219 1 93.88 521 ALA B O 1
ATOM 8242 N N . ARG B 1 522 ? 49.594 2.211 8.859 1 93.38 522 ARG B N 1
ATOM 8243 C CA . ARG B 1 522 ? 49.375 3.078 7.707 1 93.38 522 ARG B CA 1
ATOM 8244 C C . ARG B 1 522 ? 49.875 2.426 6.422 1 93.38 522 ARG B C 1
ATOM 8246 O O . ARG B 1 522 ? 49.406 2.754 5.328 1 93.38 522 ARG B O 1
ATOM 8253 N N . GLN B 1 523 ? 50.844 1.585 6.621 1 93.25 523 GLN B N 1
ATOM 8254 C CA . GLN B 1 523 ? 51.438 0.949 5.449 1 93.25 523 GLN B CA 1
ATOM 8255 C C . GLN B 1 523 ? 50.688 -0.319 5.07 1 93.25 523 GLN B C 1
ATOM 8257 O O . GLN B 1 523 ? 50.906 -0.884 3.996 1 93.25 523 GLN B O 1
ATOM 8262 N N . ASP B 1 524 ? 49.844 -0.743 5.906 1 94.38 524 ASP B N 1
ATOM 8263 C CA . ASP B 1 524 ? 48.969 -1.855 5.613 1 94.38 524 ASP B CA 1
ATOM 8264 C C . ASP B 1 524 ? 47.625 -1.353 5.09 1 94.38 524 ASP B C 1
ATOM 8266 O O . ASP B 1 524 ? 46.781 -0.863 5.859 1 94.38 524 ASP B O 1
ATOM 8270 N N . ASP B 1 525 ? 47.312 -1.633 3.85 1 94.56 525 ASP B N 1
ATOM 8271 C CA . ASP B 1 525 ? 46.188 -1.04 3.174 1 94.56 525 ASP B CA 1
ATOM 8272 C C . ASP B 1 525 ? 44.875 -1.48 3.826 1 94.56 525 ASP B C 1
ATOM 8274 O O . ASP B 1 525 ? 43.938 -0.675 3.996 1 94.56 525 ASP B O 1
ATOM 8278 N N . ALA B 1 526 ? 44.719 -2.697 4.172 1 95.12 526 ALA B N 1
ATOM 8279 C CA . ALA B 1 526 ? 43.5 -3.229 4.754 1 95.12 526 ALA B CA 1
ATOM 8280 C C . ALA B 1 526 ? 43.219 -2.59 6.109 1 95.12 526 ALA B C 1
ATOM 8282 O O . ALA B 1 526 ? 42.062 -2.211 6.395 1 95.12 526 ALA B O 1
ATOM 8283 N N . VAL B 1 527 ? 44.25 -2.473 6.848 1 95.94 527 VAL B N 1
ATOM 8284 C CA . VAL B 1 527 ? 44.125 -1.905 8.188 1 95.94 527 VAL B CA 1
ATOM 8285 C C . VAL B 1 527 ? 43.781 -0.422 8.086 1 95.94 527 VAL B C 1
ATOM 8287 O O . VAL B 1 527 ? 42.875 0.065 8.781 1 95.94 527 VAL B O 1
ATOM 8290 N N . ALA B 1 528 ? 44.5 0.241 7.285 1 96.25 528 ALA B N 1
ATOM 8291 C CA . ALA B 1 528 ? 44.281 1.674 7.121 1 96.25 528 ALA B CA 1
ATOM 8292 C C . ALA B 1 528 ? 42.875 1.951 6.582 1 96.25 528 ALA B C 1
ATOM 8294 O O . ALA B 1 528 ? 42.188 2.842 7.078 1 96.25 528 ALA B O 1
ATOM 8295 N N . ALA B 1 529 ? 42.469 1.204 5.609 1 96.88 529 ALA B N 1
ATOM 8296 C CA . ALA B 1 529 ? 41.156 1.39 5.012 1 96.88 529 ALA B CA 1
ATOM 8297 C C . ALA B 1 529 ? 40.062 1.163 6.039 1 96.88 529 ALA B C 1
ATOM 8299 O O . ALA B 1 529 ? 39.062 1.896 6.066 1 96.88 529 ALA B O 1
ATOM 8300 N N . GLU B 1 530 ? 40.188 0.224 6.824 1 97.06 530 GLU B N 1
ATOM 8301 C CA . GLU B 1 530 ? 39.188 -0.099 7.836 1 97.06 530 GLU B CA 1
ATOM 8302 C C . GLU B 1 530 ? 39.094 0.998 8.891 1 97.06 530 GLU B C 1
ATOM 8304 O O . GLU B 1 530 ? 38 1.334 9.352 1 97.06 530 GLU B O 1
ATOM 8309 N N . ALA B 1 531 ? 40.219 1.463 9.242 1 97.19 531 ALA B N 1
ATOM 8310 C CA . ALA B 1 531 ? 40.219 2.557 10.211 1 97.19 531 ALA B CA 1
ATOM 8311 C C . ALA B 1 531 ? 39.5 3.777 9.664 1 97.19 531 ALA B C 1
ATOM 8313 O O . ALA B 1 531 ? 38.719 4.406 10.375 1 97.19 531 ALA B O 1
ATOM 8314 N N . VAL B 1 532 ? 39.781 4.062 8.461 1 97.56 532 VAL B N 1
ATOM 8315 C CA . VAL B 1 532 ? 39.156 5.203 7.816 1 97.56 532 VAL B CA 1
ATOM 8316 C C . VAL B 1 532 ? 37.656 4.938 7.672 1 97.56 532 VAL B C 1
ATOM 8318 O O . VAL B 1 532 ? 36.844 5.816 7.941 1 97.56 532 VAL B O 1
ATOM 8321 N N . ARG B 1 533 ? 37.281 3.816 7.242 1 97.44 533 ARG B N 1
ATOM 8322 C CA . ARG B 1 533 ? 35.875 3.436 7.07 1 97.44 533 ARG B CA 1
ATOM 8323 C C . ARG B 1 533 ? 35.094 3.633 8.359 1 97.44 533 ARG B C 1
ATOM 8325 O O . ARG B 1 533 ? 34 4.219 8.352 1 97.44 533 ARG B O 1
ATOM 8332 N N . ARG B 1 534 ? 35.594 3.186 9.445 1 96.88 534 ARG B N 1
ATOM 8333 C CA . ARG B 1 534 ? 34.938 3.281 10.742 1 96.88 534 ARG B CA 1
ATOM 8334 C C . ARG B 1 534 ? 34.781 4.738 11.164 1 96.88 534 ARG B C 1
ATOM 8336 O O . ARG B 1 534 ? 33.75 5.117 11.711 1 96.88 534 ARG B O 1
ATOM 8343 N N . ALA B 1 535 ? 35.812 5.449 10.906 1 97.12 535 ALA B N 1
ATOM 8344 C CA . ALA B 1 535 ? 35.781 6.855 11.297 1 97.12 535 ALA B CA 1
ATOM 8345 C C . ALA B 1 535 ? 34.719 7.617 10.508 1 97.12 535 ALA B C 1
ATOM 8347 O O . ALA B 1 535 ? 33.969 8.43 11.07 1 97.12 535 ALA B O 1
ATOM 8348 N N . VAL B 1 536 ? 34.719 7.375 9.258 1 96.31 536 VAL B N 1
ATOM 8349 C CA . VAL B 1 536 ? 33.75 8.031 8.383 1 96.31 536 VAL B CA 1
ATOM 8350 C C . VAL B 1 536 ? 32.312 7.641 8.781 1 96.31 536 VAL B C 1
ATOM 8352 O O . VAL B 1 536 ? 31.438 8.5 8.906 1 96.31 536 VAL B O 1
ATOM 8355 N N . ARG B 1 537 ? 32.062 6.438 9.008 1 94.81 537 ARG B N 1
ATOM 8356 C CA . ARG B 1 537 ? 30.75 5.93 9.398 1 94.81 537 ARG B CA 1
ATOM 8357 C C . ARG B 1 537 ? 30.312 6.527 10.734 1 94.81 537 ARG B C 1
ATOM 8359 O O . ARG B 1 537 ? 29.156 6.895 10.906 1 94.81 537 ARG B O 1
ATOM 8366 N N . ARG B 1 538 ? 31.234 6.598 11.656 1 94.19 538 ARG B N 1
ATOM 8367 C CA . ARG B 1 538 ? 30.953 7.168 12.969 1 94.19 538 ARG B CA 1
ATOM 8368 C C . ARG B 1 538 ? 30.562 8.641 12.852 1 94.19 538 ARG B C 1
ATOM 8370 O O . ARG B 1 538 ? 29.656 9.109 13.547 1 94.19 538 ARG B O 1
ATOM 8377 N N . GLU B 1 539 ? 31.312 9.32 12.086 1 92.69 539 GLU B N 1
ATOM 8378 C CA . GLU B 1 539 ? 31.031 10.734 11.898 1 92.69 539 GLU B CA 1
ATOM 8379 C C . GLU B 1 539 ? 29.641 10.945 11.289 1 92.69 539 GLU B C 1
ATOM 8381 O O . GLU B 1 539 ? 28.891 11.82 11.719 1 92.69 539 GLU B O 1
ATOM 8386 N N . LEU B 1 540 ? 29.312 10.211 10.336 1 90.81 540 LEU B N 1
ATOM 8387 C CA . LEU B 1 540 ? 28 10.312 9.688 1 90.81 540 LEU B CA 1
ATOM 8388 C C . LEU B 1 540 ? 26.891 9.898 10.641 1 90.81 540 LEU B C 1
ATOM 8390 O O . LEU B 1 540 ? 25.828 10.516 10.648 1 90.81 540 LEU B O 1
ATOM 8394 N N . LYS B 1 541 ? 27.094 8.898 11.414 1 89.19 541 LYS B N 1
ATOM 8395 C CA . LYS B 1 541 ? 26.125 8.469 12.406 1 89.19 541 LYS B CA 1
ATOM 8396 C C . LYS B 1 541 ? 25.859 9.578 13.43 1 89.19 541 LYS B C 1
ATOM 8398 O O . LYS B 1 541 ? 24.703 9.844 13.781 1 89.19 541 LYS B O 1
ATOM 8403 N N . SER B 1 542 ? 26.906 10.125 13.844 1 86.94 542 SER B N 1
ATOM 8404 C CA . SER B 1 542 ? 26.781 11.18 14.844 1 86.94 542 SER B CA 1
ATOM 8405 C C . SER B 1 542 ? 26 12.367 14.312 1 86.94 542 SER B C 1
ATOM 8407 O O . SER B 1 542 ? 25.219 12.977 15.039 1 86.94 542 SER B O 1
ATOM 8409 N N . MET B 1 543 ? 26.219 12.609 13.055 1 82 543 MET B N 1
ATOM 8410 C CA . MET B 1 543 ? 25.609 13.797 12.453 1 82 543 MET B CA 1
ATOM 8411 C C . MET B 1 543 ? 24.188 13.516 11.984 1 82 543 MET B C 1
ATOM 8413 O O . MET B 1 543 ? 23.312 14.367 12.094 1 82 543 MET B O 1
ATOM 8417 N N . LEU B 1 544 ? 23.984 12.344 11.469 1 80.69 544 LEU B N 1
ATOM 8418 C CA . LEU B 1 544 ? 22.75 12.117 10.734 1 80.69 544 LEU B CA 1
ATOM 8419 C C . LEU B 1 544 ? 21.969 10.961 11.352 1 80.69 544 LEU B C 1
ATOM 8421 O O . LEU B 1 544 ? 20.797 10.758 11.023 1 80.69 544 LEU B O 1
ATOM 8425 N N . ASN B 1 545 ? 22.516 10.258 12.227 1 80 545 ASN B N 1
ATOM 8426 C CA . ASN B 1 545 ? 21.922 9.086 12.859 1 80 545 ASN B CA 1
ATOM 8427 C C . ASN B 1 545 ? 21.609 8 11.836 1 80 545 ASN B C 1
ATOM 8429 O O . ASN B 1 545 ? 20.562 7.352 11.914 1 80 545 ASN B O 1
ATOM 8433 N N . HIS B 1 546 ? 22.391 7.996 10.82 1 81.38 546 HIS B N 1
ATOM 8434 C CA . HIS B 1 546 ? 22.344 6.938 9.82 1 81.38 546 HIS B CA 1
ATOM 8435 C C . HIS B 1 546 ? 23.688 6.211 9.727 1 81.38 546 HIS B C 1
ATOM 8437 O O . HIS B 1 546 ? 24.734 6.812 9.938 1 81.38 546 HIS B O 1
ATOM 8443 N N . LYS B 1 547 ? 23.609 5.008 9.477 1 86.12 547 LYS B N 1
ATOM 8444 C CA . LYS B 1 547 ? 24.797 4.191 9.25 1 86.12 547 LYS B CA 1
ATOM 8445 C C . LYS B 1 547 ? 24.875 3.74 7.793 1 86.12 547 LYS B C 1
ATOM 8447 O O . LYS B 1 547 ? 24.547 2.596 7.473 1 86.12 547 LYS B O 1
ATOM 8452 N N . PRO B 1 548 ? 25.453 4.527 6.98 1 90.06 548 PRO B N 1
ATOM 8453 C CA . PRO B 1 548 ? 25.5 4.207 5.551 1 90.06 548 PRO B CA 1
ATOM 8454 C C . PRO B 1 548 ? 26.453 3.062 5.23 1 90.06 548 PRO B C 1
ATOM 8456 O O . PRO B 1 548 ? 27.375 2.779 6.012 1 90.06 548 PRO B O 1
ATOM 8459 N N . ILE B 1 549 ? 26.188 2.379 4.172 1 90.62 549 ILE B N 1
ATOM 8460 C CA . ILE B 1 549 ? 27.219 1.493 3.625 1 90.62 549 ILE B CA 1
ATOM 8461 C C . ILE B 1 549 ? 28.438 2.309 3.215 1 90.62 549 ILE B C 1
ATOM 8463 O O . ILE B 1 549 ? 28.344 3.209 2.377 1 90.62 549 ILE B O 1
ATOM 8467 N N . THR B 1 550 ? 29.562 2.014 3.855 1 94.62 550 THR B N 1
ATOM 8468 C CA . THR B 1 550 ? 30.766 2.824 3.648 1 94.62 550 THR B CA 1
ATOM 8469 C C . THR B 1 550 ? 31.875 1.99 3.031 1 94.62 550 THR B C 1
ATOM 8471 O O . THR B 1 550 ? 32.188 0.912 3.531 1 94.62 550 THR B O 1
ATOM 8474 N N . THR B 1 551 ? 32.375 2.488 1.924 1 94.12 551 THR B N 1
ATOM 8475 C CA . THR B 1 551 ? 33.5 1.858 1.241 1 94.12 551 THR B CA 1
ATOM 8476 C C . THR B 1 551 ? 34.656 2.83 1.118 1 94.12 551 THR B C 1
ATOM 8478 O O . THR B 1 551 ? 34.469 4.023 0.882 1 94.12 551 THR B O 1
ATOM 8481 N N . VAL B 1 552 ? 35.938 2.285 1.274 1 96.81 552 VAL B N 1
ATOM 8482 C CA . VAL B 1 552 ? 37.125 3.119 1.15 1 96.81 552 VAL B CA 1
ATOM 8483 C C . VAL B 1 552 ? 38 2.625 -0.013 1 96.81 552 VAL B C 1
ATOM 8485 O O . VAL B 1 552 ? 38.375 1.45 -0.061 1 96.81 552 VAL B O 1
ATOM 8488 N N . HIS B 1 553 ? 38.188 3.49 -0.968 1 96.5 553 HIS B N 1
ATOM 8489 C CA . HIS B 1 553 ? 39.219 3.271 -1.992 1 96.5 553 HIS B CA 1
ATOM 8490 C C . HIS B 1 553 ? 40.562 3.771 -1.529 1 96.5 553 HIS B C 1
ATOM 8492 O O . HIS B 1 553 ? 40.844 4.973 -1.583 1 96.5 553 HIS B O 1
ATOM 8498 N N . LEU B 1 554 ? 41.375 2.857 -1.127 1 96.31 554 LEU B N 1
ATOM 8499 C CA . LEU B 1 554 ? 42.75 3.238 -0.759 1 96.31 554 LEU B CA 1
ATOM 8500 C C . LEU B 1 554 ? 43.719 2.92 -1.886 1 96.31 554 LEU B C 1
ATOM 8502 O O . LEU B 1 554 ? 43.875 1.759 -2.273 1 96.31 554 LEU B O 1
ATOM 8506 N N . VAL B 1 555 ? 44.344 3.938 -2.396 1 94.75 555 VAL B N 1
ATOM 8507 C CA . VAL B 1 555 ? 45.281 3.777 -3.498 1 94.75 555 VAL B CA 1
ATOM 8508 C C . VAL B 1 555 ? 46.688 4.137 -3.029 1 94.75 555 VAL B C 1
ATOM 8510 O O . VAL B 1 555 ? 46.906 5.242 -2.535 1 94.75 555 VAL B O 1
ATOM 8513 N N . ARG B 1 556 ? 47.5 3.197 -3.232 1 93.31 556 ARG B N 1
ATOM 8514 C CA . ARG B 1 556 ? 48.875 3.422 -2.887 1 93.31 556 ARG B CA 1
ATOM 8515 C C . ARG B 1 556 ? 49.719 3.666 -4.137 1 93.31 556 ARG B C 1
ATOM 8517 O O . ARG B 1 556 ? 49.625 2.91 -5.105 1 93.31 556 ARG B O 1
ATOM 8524 N N . VAL B 1 557 ? 50.531 4.703 -4.074 1 91.81 557 VAL B N 1
ATOM 8525 C CA . VAL B 1 557 ? 51.375 5.055 -5.227 1 91.81 557 VAL B CA 1
ATOM 8526 C C . VAL B 1 557 ? 52.844 5.113 -4.812 1 91.81 557 VAL B C 1
ATOM 8528 O O . VAL B 1 557 ? 53.156 5.5 -3.684 1 91.81 557 VAL B O 1
#

Secondary structure (DSSP, 8-state):
-PPPTT-EEEEEEESSBSSS--EEEEEETTEEEEE---EEE--TTSTT--EEEE--HHHHTTGGGEEEEE---S-HHHHTTHHHHHHHH---EEE-HHHHHHHHHHHHHTT-TTTS-EEEPPTT-EEEETTEEEEEEE-B-SSSS-EEEEEEETTEEEEE--S-B--S--SSSPPP-HHHHHHHHHH--SEEEEE-TTTT--S----HHHHHHHHHHHHTT--S-EEEE--TT-HHHHHHHHHHHHHTT-EEEEESHHHHHHHHHHHHTTTTTTSPPPBPHHHHTTS-GGGEEEEES-TT--TTSHHHHHHTT--SS----TT-EEEE-SPPPTT-HHHHHHHHHHHHHTT-EEE-TTTS-----SS--HHHHHHHHHHH--SEEEEESSBHHHHHHHHHHHHHTT-SEE----TTEEEEEESSS-EEEEE----EEEE-S--BTTBPPEEETTSHHHHHHHHHHHH-EEEEEEEE-TTS-B-S--EEE-TTT--TTT-HHHHHHHHHHHHHHHHTS-HHHHH-HHHHHHHHHHHHHHHHHHHHS---EEEEEEEE-/-PPPTT-EEEEEEESSBSSS--EEEEEETTEEEEE---EEE--TTSTT--EEEE--HHHHTTGGGEEEEE---S-HHHHTTHHHHHHHH---EEE-HHHHHHHHHHHHHTT-TTTS-EEEPPTT-EEEETTEEEEEEE-B-SSSS-EEEEEEETTEEEEE--S-B--S--SSSPPP-HHHHHHHHHH--SEEEEE-TTTT--S----HHHHHHHHHHHHTT--S-EEEE--TT-HHHHHHHHHHHHHTT-EEEEESHHHHHHHHHHHHTTTTTTSPPPBPHHHHTTS-GGGEEEEES-TT--TTSHHHHHHTT--SS----TT-EEEE-SPPPTT-HHHHHHHHHHHHHTT-EEE-TTTS-----SS--HHHHHHHHHHH--SEEEEESSBHHHHHHHHHHHHHTT-SEE----TTEEEEEESSS-EEEEE----EEEE-S--STT-PPEEETTSHHHHHHHHHHHH-EEEEEEEE-TTS-B-S--EEE-TTT--TTT-HHHHHHHHHHHHHHHHTS-HHHHH-HHHHHHHHHHHHHHHHHHHHS---EEEEEEEE-

Nearest PDB structures (foldseek):
  3zq4-assembly1_A  TM=9.349E-01  e=6.458E-61  Bacillus subtilis subsp. subtilis str. 168
  3zq4-assembly1_C  TM=9.368E-01  e=8.695E-61  Bacillus subtilis subsp. subtilis str. 168
  3zq4-assembly1_E  TM=9.218E-01  e=3.781E-61  Bacillus subtilis subsp. subtilis str. 168
  3zq4-assembly1_D  TM=9.202E-01  e=2.857E-60  Bacillus subtilis subsp. subtilis str. 168
  6k6s-assembly1_B  TM=9.628E-01  e=7.947E-49  Staphylococcus epidermidis ATCC 12228

Radius of gyration: 32.28 Å; Cα contacts (8 Å, |Δi|>4): 2648; chains: 2; bounding box: 84×93×73 Å